Protein AF-0000000073081817 (afdb_homodimer)

Nearest PDB structures (foldseek):
  5o0y-assembly1_A  TM=9.572E-01  e=6.713E-48  Homo sapiens
  5y80-assembly1_A  TM=7.362E-01  e=1.249E-16  Homo sapiens
  7zkx-assembly1_A  TM=7.449E-01  e=4.046E-15  Homo sapiens
  7nxk-assembly1_A  TM=7.388E-01  e=5.309E-15  Homo sapiens
  6o5z-assembly1_A  TM=7.984E-01  e=8.313E-13  Homo sapiens

Structure (mmCIF, N/CA/C/O backbone):
data_AF-0000000073081817-model_v1
#
loop_
_entity.id
_entity.type
_entity.pdbx_description
1 polymer 'non-specific serine/threonine protein kinase'
#
loop_
_atom_site.group_PDB
_atom_site.id
_atom_site.type_symbol
_atom_site.label_atom_id
_atom_site.label_alt_id
_atom_site.label_comp_id
_atom_site.label_asym_id
_atom_site.label_entity_id
_atom_site.label_seq_id
_atom_site.pdbx_PDB_ins_code
_atom_site.Cartn_x
_atom_site.Cartn_y
_atom_site.Cartn_z
_atom_site.occupancy
_atom_site.B_iso_or_equiv
_atom_site.auth_seq_id
_atom_site.auth_comp_id
_atom_site.auth_asym_id
_atom_site.auth_atom_id
_atom_site.pdbx_PDB_model_num
ATOM 1 N N . MET A 1 1 ? 10.836 -41.156 16.141 1 63.94 1 MET A N 1
ATOM 2 C CA . MET A 1 1 ? 11.031 -39.781 16.656 1 63.94 1 MET A CA 1
ATOM 3 C C . MET A 1 1 ? 10.742 -38.75 15.586 1 63.94 1 MET A C 1
ATOM 5 O O . MET A 1 1 ? 10 -37.812 15.82 1 63.94 1 MET A O 1
ATOM 9 N N . SER A 1 2 ? 11.164 -39.125 14.375 1 85.81 2 SER A N 1
ATOM 10 C CA . SER A 1 2 ? 10.984 -38.188 13.273 1 85.81 2 SER A CA 1
ATOM 11 C C . SER A 1 2 ? 9.523 -38.094 12.859 1 85.81 2 SER A C 1
ATOM 13 O O . SER A 1 2 ? 9 -37 12.641 1 85.81 2 SER A O 1
ATOM 15 N N . LYS A 1 3 ? 8.859 -39.25 13.102 1 92.31 3 LYS A N 1
ATOM 16 C CA . LYS A 1 3 ? 7.457 -39.281 12.711 1 92.31 3 LYS A CA 1
ATOM 17 C C . LYS A 1 3 ? 6.59 -38.469 13.68 1 92.31 3 LYS A C 1
ATOM 19 O O . LYS A 1 3 ? 5.75 -37.688 13.25 1 92.31 3 LYS A O 1
ATOM 24 N N . LYS A 1 4 ? 6.809 -38.656 14.93 1 93.75 4 LYS A N 1
ATOM 25 C CA . LYS A 1 4 ? 6.043 -37.969 15.961 1 93.75 4 LYS A CA 1
ATOM 26 C C . LYS A 1 4 ? 6.23 -36.438 15.844 1 93.75 4 LYS A C 1
ATOM 28 O O . LYS A 1 4 ? 5.277 -35.688 16 1 93.75 4 LYS A O 1
ATOM 33 N N . LEU A 1 5 ? 7.418 -36.094 15.578 1 95.31 5 LEU A N 1
ATOM 34 C CA . LEU A 1 5 ? 7.715 -34.688 15.438 1 95.31 5 LEU A CA 1
ATOM 35 C C . LEU A 1 5 ? 7.02 -34.094 14.211 1 95.31 5 LEU A C 1
ATOM 37 O O . LEU A 1 5 ? 6.555 -32.969 14.242 1 95.31 5 LEU A O 1
ATOM 41 N N . LEU A 1 6 ? 7.008 -34.812 13.156 1 96 6 LEU A N 1
ATOM 42 C CA . LEU A 1 6 ? 6.332 -34.406 11.938 1 96 6 LEU A CA 1
ATOM 43 C C . LEU A 1 6 ? 4.836 -34.219 12.172 1 96 6 LEU A C 1
ATOM 45 O O . LEU A 1 6 ? 4.234 -33.25 11.711 1 96 6 LEU A O 1
ATOM 49 N N . ILE A 1 7 ? 4.293 -35.094 12.914 1 96.06 7 ILE A N 1
ATOM 50 C CA . ILE A 1 7 ? 2.869 -35.031 13.219 1 96.06 7 ILE A CA 1
ATOM 51 C C . ILE A 1 7 ? 2.568 -33.844 14.109 1 96.06 7 ILE A C 1
ATOM 53 O O . ILE A 1 7 ? 1.581 -33.125 13.891 1 96.06 7 ILE A O 1
ATOM 57 N N . GLU A 1 8 ? 3.41 -33.625 15.039 1 95.69 8 GLU A N 1
ATOM 58 C CA . GLU A 1 8 ? 3.23 -32.469 15.922 1 95.69 8 GLU A CA 1
ATOM 59 C C . GLU A 1 8 ? 3.32 -31.172 15.148 1 95.69 8 GLU A C 1
ATOM 61 O O . GLU A 1 8 ? 2.504 -30.266 15.352 1 95.69 8 GLU A O 1
ATOM 66 N N . LYS A 1 9 ? 4.289 -31.094 14.383 1 95.5 9 LYS A N 1
ATOM 67 C CA . LYS A 1 9 ? 4.453 -29.891 13.57 1 95.5 9 LYS A CA 1
ATOM 68 C C . LYS A 1 9 ? 3.246 -29.672 12.664 1 95.5 9 LYS A C 1
ATOM 70 O O . LYS A 1 9 ? 2.748 -28.562 12.539 1 95.5 9 LYS A O 1
ATOM 75 N N . SER A 1 10 ? 2.836 -30.719 12.031 1 95.38 10 SER A N 1
ATOM 76 C CA . SER A 1 10 ? 1.671 -30.641 11.156 1 95.38 10 SER A CA 1
ATOM 77 C C . SER A 1 10 ? 0.428 -30.203 11.922 1 95.38 10 SER A C 1
ATOM 79 O O . SER A 1 10 ? -0.342 -29.375 11.445 1 95.38 10 SER A O 1
ATOM 81 N N . THR A 1 11 ? 0.274 -30.734 13.094 1 95.31 11 THR A N 1
ATOM 82 C CA . THR A 1 11 ? -0.874 -30.391 13.922 1 95.31 11 THR A CA 1
ATOM 83 C C . THR A 1 11 ? -0.838 -28.922 14.32 1 95.31 11 THR A C 1
ATOM 85 O O . THR A 1 11 ? -1.87 -28.25 14.312 1 95.31 11 THR A O 1
ATOM 88 N N . GLN A 1 12 ? 0.3 -28.531 14.648 1 95.38 12 GLN A N 1
ATOM 89 C CA . GLN A 1 12 ? 0.464 -27.125 14.992 1 95.38 12 GLN A CA 1
ATOM 90 C C . GLN A 1 12 ? 0.161 -26.219 13.805 1 95.38 12 GLN A C 1
ATOM 92 O O . GLN A 1 12 ? -0.481 -25.172 13.953 1 95.38 12 GLN A O 1
ATOM 97 N N . GLU A 1 13 ? 0.614 -26.578 12.68 1 94.19 13 GLU A N 1
ATOM 98 C CA . GLU A 1 13 ? 0.362 -25.812 11.461 1 94.19 13 GLU A CA 1
ATOM 99 C C . GLU A 1 13 ? -1.127 -25.781 11.125 1 94.19 13 GLU A C 1
ATOM 101 O O . GLU A 1 13 ? -1.658 -24.734 10.734 1 94.19 13 GLU A O 1
ATOM 106 N N . LYS A 1 14 ? -1.74 -26.875 11.312 1 94.25 14 LYS A N 1
ATOM 107 C CA . LYS A 1 14 ? -3.178 -26.953 11.078 1 94.25 14 LYS A CA 1
ATOM 108 C C . LYS A 1 14 ? -3.945 -26.047 12.039 1 94.25 14 LYS A C 1
ATOM 110 O O . LYS A 1 14 ? -4.879 -25.359 11.633 1 94.25 14 LYS A O 1
ATOM 115 N N . GLN A 1 15 ? -3.512 -26.094 13.273 1 94 15 GLN A N 1
ATOM 116 C CA . GLN A 1 15 ? -4.16 -25.266 14.281 1 94 15 GLN A CA 1
ATOM 117 C C . GLN A 1 15 ? -3.961 -23.781 13.977 1 94 15 GLN A C 1
ATOM 119 O O . GLN A 1 15 ? -4.891 -22.984 14.109 1 94 15 GLN A O 1
ATOM 124 N N . ALA A 1 16 ? -2.781 -23.453 13.625 1 94 16 ALA A N 1
ATOM 125 C CA . ALA A 1 16 ? -2.48 -22.062 13.281 1 94 16 ALA A CA 1
ATOM 126 C C . ALA A 1 16 ? -3.324 -21.594 12.102 1 94 16 ALA A C 1
ATOM 128 O O . ALA A 1 16 ? -3.83 -20.469 12.102 1 94 16 ALA A O 1
ATOM 129 N N . CYS A 1 17 ? -3.455 -22.391 11.141 1 93.25 17 CYS A N 1
ATOM 130 C CA . CYS A 1 17 ? -4.254 -22.062 9.969 1 93.25 17 CYS A CA 1
ATOM 131 C C . CYS A 1 17 ? -5.715 -21.859 10.344 1 93.25 17 CYS A C 1
ATOM 133 O O . CYS A 1 17 ? -6.367 -20.938 9.828 1 93.25 17 CYS A O 1
ATOM 135 N N . ARG A 1 18 ? -6.211 -22.656 11.203 1 93.81 18 ARG A N 1
ATOM 136 C CA . ARG A 1 18 ? -7.594 -22.547 11.648 1 93.81 18 ARG A CA 1
ATOM 137 C C . ARG A 1 18 ? -7.812 -21.266 12.453 1 93.81 18 ARG A C 1
ATOM 139 O O . ARG A 1 18 ? -8.836 -20.594 12.305 1 93.81 18 ARG A O 1
ATOM 146 N N . GLU A 1 19 ? -6.891 -21 13.258 1 93.94 19 GLU A N 1
ATOM 147 C CA . GLU A 1 19 ? -6.977 -19.766 14.039 1 93.94 19 GLU A CA 1
ATOM 148 C C . GLU A 1 19 ? -6.98 -18.531 13.141 1 93.94 19 GLU A C 1
ATOM 150 O O . GLU A 1 19 ? -7.781 -17.625 13.328 1 93.94 19 GLU A O 1
ATOM 155 N N . LYS A 1 20 ? -6.113 -18.547 12.25 1 94.75 20 LYS A N 1
ATOM 156 C CA . LYS A 1 20 ? -6.059 -17.438 11.305 1 94.75 20 LYS A CA 1
ATOM 157 C C . LYS A 1 20 ? -7.355 -17.344 10.5 1 94.75 20 LYS A C 1
ATOM 159 O O . LYS A 1 20 ? -7.859 -16.234 10.266 1 94.75 20 LYS A O 1
ATOM 164 N N . SER A 1 21 ? -7.836 -18.438 10.125 1 93.69 21 SER A N 1
ATOM 165 C CA . SER A 1 21 ? -9.086 -18.469 9.359 1 93.69 21 SER A CA 1
ATOM 166 C C . SER A 1 21 ? -10.242 -17.922 10.18 1 93.69 21 SER A C 1
ATOM 168 O O . SER A 1 21 ? -11.109 -17.219 9.648 1 93.69 21 SER A O 1
ATOM 170 N N . MET A 1 22 ? -10.234 -18.203 11.414 1 93.5 22 MET A N 1
ATOM 171 C CA . MET A 1 22 ? -11.281 -17.688 12.297 1 93.5 22 MET A CA 1
ATOM 172 C C . MET A 1 22 ? -11.203 -16.172 12.422 1 93.5 22 MET A C 1
ATOM 174 O O . MET A 1 22 ? -12.227 -15.492 12.43 1 93.5 22 MET A O 1
ATOM 178 N N . GLN A 1 23 ? -10.047 -15.734 12.555 1 94.06 23 GLN A N 1
ATOM 179 C CA . GLN A 1 23 ? -9.844 -14.289 12.602 1 94.06 23 GLN A CA 1
ATOM 180 C C . GLN A 1 23 ? -10.281 -13.633 11.297 1 94.06 23 GLN A C 1
ATOM 182 O O . GLN A 1 23 ? -10.898 -12.562 11.312 1 94.06 23 GLN A O 1
ATOM 187 N N . ASP A 1 24 ? -10.031 -14.281 10.25 1 95.75 24 ASP A N 1
ATOM 188 C CA . ASP A 1 24 ? -10.344 -13.734 8.938 1 95.75 24 ASP A CA 1
ATOM 189 C C . ASP A 1 24 ? -11.844 -13.766 8.672 1 95.75 24 ASP A C 1
ATOM 191 O O . ASP A 1 24 ? -12.352 -13.016 7.836 1 95.75 24 ASP A O 1
ATOM 195 N N . ARG A 1 25 ? -12.539 -14.617 9.367 1 94.25 25 ARG A N 1
ATOM 196 C CA . ARG A 1 25 ? -13.992 -14.633 9.25 1 94.25 25 ARG A CA 1
ATOM 197 C C . ARG A 1 25 ? -14.594 -13.297 9.664 1 94.25 25 ARG A C 1
ATOM 199 O O . ARG A 1 25 ? -15.516 -12.797 9.023 1 94.25 25 ARG A O 1
ATOM 206 N N . LEU A 1 26 ? -14.008 -12.773 10.695 1 95.06 26 LEU A N 1
ATOM 207 C CA . LEU A 1 26 ? -14.484 -11.484 11.18 1 95.06 26 LEU A CA 1
ATOM 208 C C . LEU A 1 26 ? -14.016 -10.352 10.273 1 95.06 26 LEU A C 1
ATOM 210 O O . LEU A 1 26 ? -14.773 -9.422 9.984 1 95.06 26 LEU A O 1
ATOM 214 N N . ARG A 1 27 ? -12.844 -10.445 9.836 1 96.06 27 ARG A N 1
ATOM 215 C CA . ARG A 1 27 ? -12.219 -9.375 9.062 1 96.06 27 ARG A CA 1
ATOM 216 C C . ARG A 1 27 ? -12.719 -9.375 7.621 1 96.06 27 ARG A C 1
ATOM 218 O O . ARG A 1 27 ? -13.086 -8.328 7.09 1 96.06 27 ARG A O 1
ATOM 225 N N . LEU A 1 28 ? -12.797 -10.531 6.992 1 97.06 28 LEU A N 1
ATOM 226 C CA . LEU A 1 28 ? -13.078 -10.625 5.562 1 97.06 28 LEU A CA 1
ATOM 227 C C . LEU A 1 28 ? -14.5 -11.102 5.32 1 97.06 28 LEU A C 1
ATOM 229 O O . LEU A 1 28 ? -15.203 -10.57 4.457 1 97.06 28 LEU A O 1
ATOM 233 N N . GLY A 1 29 ? -14.961 -12.07 6.039 1 95.81 29 GLY A N 1
ATOM 234 C CA . GLY A 1 29 ? -16.328 -12.555 5.891 1 95.81 29 GLY A CA 1
ATOM 235 C C . GLY A 1 29 ? -16.438 -14.062 6.023 1 95.81 29 GLY A C 1
ATOM 236 O O . GLY A 1 29 ? -15.43 -14.75 6.262 1 95.81 29 GLY A O 1
ATOM 237 N N . HIS A 1 30 ? -17.656 -14.562 6.004 1 93.5 30 HIS A N 1
ATOM 238 C CA . HIS A 1 30 ? -17.938 -15.984 6.156 1 93.5 30 HIS A CA 1
ATOM 239 C C . HIS A 1 30 ? -19.281 -16.359 5.531 1 93.5 30 HIS A C 1
ATOM 241 O O . HIS A 1 30 ? -20.062 -15.477 5.18 1 93.5 30 HIS A O 1
ATOM 247 N N . PHE A 1 31 ? -19.438 -17.656 5.301 1 91.5 31 PHE A N 1
ATOM 248 C CA . PHE A 1 31 ? -20.703 -18.172 4.766 1 91.5 31 PHE A CA 1
ATOM 249 C C . PHE A 1 31 ? -21.703 -18.391 5.883 1 91.5 31 PHE A C 1
ATOM 251 O O . PHE A 1 31 ? -21.359 -18.844 6.969 1 91.5 31 PHE A O 1
ATOM 258 N N . THR A 1 32 ? -22.891 -17.969 5.625 1 89.31 32 THR A N 1
ATOM 259 C CA . THR A 1 32 ? -24 -18.234 6.543 1 89.31 32 THR A CA 1
ATOM 260 C C . THR A 1 32 ? -25.109 -19.016 5.844 1 89.31 32 THR A C 1
ATOM 262 O O . THR A 1 32 ? -25.344 -18.828 4.645 1 89.31 32 THR A O 1
ATOM 265 N N . THR A 1 33 ? -25.641 -19.906 6.527 1 88.62 33 THR A N 1
ATOM 266 C CA . THR A 1 33 ? -26.75 -20.688 5.984 1 88.62 33 THR A CA 1
ATOM 267 C C . THR A 1 33 ? -28.062 -19.953 6.148 1 88.62 33 THR A C 1
ATOM 269 O O . THR A 1 33 ? -28.422 -19.531 7.254 1 88.62 33 THR A O 1
ATOM 272 N N . VAL A 1 34 ? -28.719 -19.719 5.02 1 87.25 34 VAL A N 1
ATOM 273 C CA . VAL A 1 34 ? -30 -19.016 5.039 1 87.25 34 VAL A CA 1
ATOM 274 C C . VAL A 1 34 ? -31.094 -19.938 4.508 1 87.25 34 VAL A C 1
ATOM 276 O O . VAL A 1 34 ? -30.891 -20.672 3.533 1 87.25 34 VAL A O 1
ATOM 279 N N . ARG A 1 35 ? -32.156 -19.922 5.25 1 86.38 35 ARG A N 1
ATOM 280 C CA . ARG A 1 35 ? -33.281 -20.766 4.859 1 86.38 35 ARG A CA 1
ATOM 281 C C . ARG A 1 35 ? -34.125 -20.094 3.775 1 86.38 35 ARG A C 1
ATOM 283 O O . ARG A 1 35 ? -34.531 -18.938 3.922 1 86.38 35 ARG A O 1
ATOM 290 N N . HIS A 1 36 ? -34.094 -20.688 2.648 1 83.94 36 HIS A N 1
ATOM 291 C CA . HIS A 1 36 ? -34.969 -20.266 1.578 1 83.94 36 HIS A CA 1
ATOM 292 C C . HIS A 1 36 ? -36.062 -21.297 1.312 1 83.94 36 HIS A C 1
ATOM 294 O O . HIS A 1 36 ? -35.844 -22.25 0.564 1 83.94 36 HIS A O 1
ATOM 300 N N . GLY A 1 37 ? -37.219 -21.031 1.801 1 80.56 37 GLY A N 1
ATOM 301 C CA . GLY A 1 37 ? -38.25 -22.031 1.704 1 80.56 37 GLY A CA 1
ATOM 302 C C . GLY A 1 37 ? -37.906 -23.328 2.402 1 80.56 37 GLY A C 1
ATOM 303 O O . GLY A 1 37 ? -37.625 -23.344 3.605 1 80.56 37 GLY A O 1
ATOM 304 N N . ALA A 1 38 ? -37.875 -24.391 1.64 1 81.69 38 ALA A N 1
ATOM 305 C CA . ALA A 1 38 ? -37.562 -25.719 2.184 1 81.69 38 ALA A CA 1
ATOM 306 C C . ALA A 1 38 ? -36.094 -26.062 2.031 1 81.69 38 ALA A C 1
ATOM 308 O O . ALA A 1 38 ? -35.656 -27.125 2.482 1 81.69 38 ALA A O 1
ATOM 309 N N . SER A 1 39 ? -35.25 -25.062 1.371 1 85.94 39 SER A N 1
ATOM 310 C CA . SER A 1 39 ? -33.844 -25.391 1.13 1 85.94 39 SER A CA 1
ATOM 311 C C . SER A 1 39 ? -32.906 -24.406 1.827 1 85.94 39 SER A C 1
ATOM 313 O O . SER A 1 39 ? -33.312 -23.297 2.174 1 85.94 39 SER A O 1
ATOM 315 N N . PHE A 1 40 ? -31.828 -24.969 2.277 1 87.44 40 PHE A N 1
ATOM 316 C CA . PHE A 1 40 ? -30.797 -24.125 2.881 1 87.44 40 PHE A CA 1
ATOM 317 C C . PHE A 1 40 ? -29.734 -23.766 1.857 1 87.44 40 PHE A C 1
ATOM 319 O O . PHE A 1 40 ? -29.297 -24.609 1.083 1 87.44 40 PHE A O 1
ATOM 326 N N . THR A 1 41 ? -29.625 -22.469 1.695 1 87.38 41 THR A N 1
ATOM 327 C CA . THR A 1 41 ? -28.562 -22.016 0.796 1 87.38 41 THR A CA 1
ATOM 328 C C . THR A 1 41 ? -27.484 -21.266 1.565 1 87.38 41 THR A C 1
ATOM 330 O O . THR A 1 41 ? -27.766 -20.656 2.602 1 87.38 41 THR A O 1
ATOM 333 N N . GLU A 1 42 ? -26.234 -21.469 1.148 1 88 42 GLU A N 1
ATOM 334 C CA . GLU A 1 42 ? -25.125 -20.719 1.756 1 88 42 GLU A CA 1
ATOM 335 C C . GLU A 1 42 ? -24.984 -19.344 1.13 1 88 42 GLU A C 1
ATOM 337 O O . GLU A 1 42 ? -25.062 -19.188 -0.092 1 88 42 GLU A O 1
ATOM 342 N N . GLN A 1 43 ? -25.031 -18.438 2.043 1 90.5 43 GLN A N 1
ATOM 343 C CA . GLN A 1 43 ? -24.859 -17.062 1.584 1 90.5 43 GLN A CA 1
ATOM 344 C C . GLN A 1 43 ? -23.625 -16.406 2.221 1 90.5 43 GLN A C 1
ATOM 346 O O . GLN A 1 43 ? -23.359 -16.609 3.406 1 90.5 43 GLN A O 1
ATOM 351 N N . TRP A 1 44 ? -22.875 -15.695 1.426 1 93.06 44 TRP A N 1
ATOM 352 C CA . TRP A 1 44 ? -21.672 -15.031 1.923 1 93.06 44 TRP A CA 1
ATOM 353 C C . TRP A 1 44 ? -22.031 -13.719 2.617 1 93.06 44 TRP A C 1
ATOM 355 O O . TRP A 1 44 ? -22.828 -12.93 2.105 1 93.06 44 TRP A O 1
ATOM 365 N N . THR A 1 45 ? -21.422 -13.508 3.779 1 93.81 45 THR A N 1
ATOM 366 C CA . THR A 1 45 ? -21.531 -12.234 4.496 1 93.81 45 THR A CA 1
ATOM 367 C C . THR A 1 45 ? -20.156 -11.586 4.648 1 93.81 45 THR A C 1
ATOM 369 O O . THR A 1 45 ? -19.234 -12.195 5.172 1 93.81 45 THR A O 1
ATOM 372 N N . ASP A 1 46 ? -20.078 -10.328 4.293 1 94.69 46 ASP A N 1
ATOM 373 C CA . ASP A 1 46 ? -18.797 -9.617 4.328 1 94.69 46 ASP A CA 1
ATOM 374 C C . ASP A 1 46 ? -18.406 -9.273 5.762 1 94.69 46 ASP A C 1
ATOM 376 O O . ASP A 1 46 ? -19.266 -9.039 6.613 1 94.69 46 ASP A O 1
ATOM 380 N N . GLY A 1 47 ? -17.078 -9.211 6.066 1 95.38 47 GLY A N 1
ATOM 381 C CA . GLY A 1 47 ? -16.531 -8.812 7.359 1 95.38 47 GLY A CA 1
ATOM 382 C C . GLY A 1 47 ? -16.375 -7.316 7.5 1 95.38 47 GLY A C 1
ATOM 383 O O . GLY A 1 47 ? -16.812 -6.551 6.641 1 95.38 47 GLY A O 1
ATOM 384 N N . PHE A 1 48 ? -15.719 -6.93 8.664 1 96.06 48 PHE A N 1
ATOM 385 C CA . PHE A 1 48 ? -15.664 -5.508 8.992 1 96.06 48 PHE A CA 1
ATOM 386 C C . PHE A 1 48 ? -14.742 -4.766 8.031 1 96.06 48 PHE A C 1
ATOM 388 O O . PHE A 1 48 ? -14.875 -3.551 7.852 1 96.06 48 PHE A O 1
ATOM 395 N N . ALA A 1 49 ? -13.742 -5.434 7.445 1 96.5 49 ALA A N 1
ATOM 396 C CA . ALA A 1 49 ? -12.836 -4.75 6.527 1 96.5 49 ALA A CA 1
ATOM 397 C C . ALA A 1 49 ? -13.586 -4.188 5.324 1 96.5 49 ALA A C 1
ATOM 399 O O . ALA A 1 49 ? -13.32 -3.068 4.883 1 96.5 49 ALA A O 1
ATOM 400 N N . PHE A 1 50 ? -14.547 -4.941 4.82 1 96.31 50 PHE A N 1
ATOM 401 C CA . PHE A 1 50 ? -15.367 -4.484 3.703 1 96.31 50 PHE A CA 1
ATOM 402 C C . PHE A 1 50 ? -16.344 -3.408 4.152 1 96.31 50 PHE A C 1
ATOM 404 O O . PHE A 1 50 ? -16.562 -2.42 3.447 1 96.31 50 PHE A O 1
ATOM 411 N N . GLN A 1 51 ? -16.875 -3.559 5.305 1 95.12 51 GLN A N 1
ATOM 412 C CA . GLN A 1 51 ? -17.812 -2.584 5.852 1 95.12 51 GLN A CA 1
ATOM 413 C C . GLN A 1 51 ? -17.141 -1.23 6.059 1 95.12 51 GLN A C 1
ATOM 415 O O . GLN A 1 51 ? -17.719 -0.187 5.766 1 95.12 51 GLN A O 1
ATOM 420 N N . ASN A 1 52 ? -15.977 -1.326 6.559 1 95.88 52 ASN A N 1
ATOM 421 C CA . ASN A 1 52 ? -15.227 -0.096 6.785 1 95.88 52 ASN A CA 1
ATOM 422 C C . ASN A 1 52 ? -14.953 0.642 5.48 1 95.88 52 ASN A C 1
ATOM 424 O O . ASN A 1 52 ? -15.008 1.872 5.434 1 95.88 52 ASN A O 1
ATOM 428 N N . LEU A 1 53 ? -14.609 -0.084 4.453 1 95.5 53 LEU A N 1
ATOM 429 C CA . LEU A 1 53 ? -14.344 0.535 3.16 1 95.5 53 LEU A CA 1
ATOM 430 C C . LEU A 1 53 ? -15.602 1.169 2.586 1 95.5 53 LEU A C 1
ATOM 432 O O . LEU A 1 53 ? -15.547 2.24 1.978 1 95.5 53 LEU A O 1
ATOM 436 N N . VAL A 1 54 ? -16.75 0.539 2.838 1 94.38 54 VAL A N 1
ATOM 437 C CA . VAL A 1 54 ? -18.016 1.081 2.383 1 94.38 54 VAL A CA 1
ATOM 438 C C . VAL A 1 54 ? -18.328 2.373 3.137 1 94.38 54 VAL A C 1
ATOM 440 O O . VAL A 1 54 ? -18.766 3.357 2.539 1 94.38 54 VAL A O 1
ATOM 443 N N . LYS A 1 55 ? -18.078 2.346 4.359 1 96.06 55 LYS A N 1
ATOM 444 C CA . LYS A 1 55 ? -18.281 3.541 5.172 1 96.06 55 LYS A CA 1
ATOM 445 C C . LYS A 1 55 ? -17.391 4.684 4.723 1 96.06 55 LYS A C 1
ATOM 447 O O . LYS A 1 55 ? -17.812 5.836 4.664 1 96.06 55 LYS A O 1
ATOM 452 N N . GLN A 1 56 ? -16.172 4.387 4.457 1 96.06 56 GLN A N 1
ATOM 453 C CA . GLN A 1 56 ? -15.227 5.395 3.973 1 96.06 56 GLN A CA 1
ATOM 454 C C . GLN A 1 56 ? -15.695 5.984 2.643 1 96.06 56 GLN A C 1
ATOM 456 O O . GLN A 1 56 ? -15.594 7.191 2.424 1 96.06 56 GLN A O 1
ATOM 461 N N . GLN A 1 57 ? -16.172 5.121 1.789 1 95.38 57 GLN A N 1
ATOM 462 C CA . GLN A 1 57 ? -16.688 5.566 0.498 1 95.38 57 GLN A CA 1
ATOM 463 C C . GLN A 1 57 ? -17.891 6.488 0.673 1 95.38 57 GLN A C 1
ATOM 465 O O . GLN A 1 57 ? -18.031 7.488 -0.035 1 95.38 57 GLN A O 1
ATOM 470 N N . GLU A 1 58 ? -18.75 6.168 1.61 1 95.94 58 GLU A N 1
ATOM 471 C CA . GLU A 1 58 ? -19.906 7.004 1.91 1 95.94 58 GLU A CA 1
ATOM 472 C C . GLU A 1 58 ? -19.484 8.359 2.467 1 95.94 58 GLU A C 1
ATOM 474 O O . GLU A 1 58 ? -20.062 9.391 2.117 1 95.94 58 GLU A O 1
ATOM 479 N N . TRP A 1 59 ? -18.531 8.305 3.289 1 95.81 59 TRP A N 1
ATOM 480 C CA . TRP A 1 59 ? -18 9.531 3.855 1 95.81 59 TRP A CA 1
ATOM 481 C C . TRP A 1 59 ? -17.422 10.43 2.762 1 95.81 59 TRP A C 1
ATOM 483 O O . TRP A 1 59 ? -17.672 11.641 2.754 1 95.81 59 TRP A O 1
ATOM 493 N N . ILE A 1 60 ? -16.672 9.883 1.871 1 95.62 60 ILE A N 1
ATOM 494 C CA . ILE A 1 60 ? -16.078 10.633 0.77 1 95.62 60 ILE A CA 1
ATOM 495 C C . ILE A 1 60 ? -17.172 11.234 -0.103 1 95.62 60 ILE A C 1
ATOM 497 O O . ILE A 1 60 ? -17.094 12.391 -0.509 1 95.62 60 ILE A O 1
ATOM 501 N N . ASN A 1 61 ? -18.234 10.484 -0.352 1 95.56 61 ASN A N 1
ATOM 502 C CA . ASN A 1 61 ? -19.359 10.969 -1.147 1 95.56 61 ASN A CA 1
ATOM 503 C C . ASN A 1 61 ? -20.078 12.125 -0.464 1 95.56 61 ASN A C 1
ATOM 505 O O . ASN A 1 61 ? -20.469 13.094 -1.12 1 95.56 61 ASN A O 1
ATOM 509 N N . GLN A 1 62 ? -20.203 12.008 0.784 1 96.69 62 GLN A N 1
ATOM 510 C CA . GLN A 1 62 ? -20.828 13.086 1.545 1 96.69 62 GLN A CA 1
ATOM 511 C C . GLN A 1 62 ? -19.969 14.352 1.5 1 96.69 62 GLN A C 1
ATOM 513 O O . GLN A 1 62 ? -20.5 15.453 1.343 1 96.69 62 GLN A O 1
ATOM 518 N N . GLN A 1 63 ? -18.703 14.227 1.668 1 94.75 63 GLN A N 1
ATOM 519 C CA . GLN A 1 63 ? -17.797 15.375 1.591 1 94.75 63 GLN A CA 1
ATOM 520 C C . GLN A 1 63 ? -17.859 16.031 0.215 1 94.75 63 GLN A C 1
ATOM 522 O O . GLN A 1 63 ? -17.859 17.266 0.108 1 94.75 63 GLN A O 1
ATOM 527 N N . ARG A 1 64 ? -17.891 15.203 -0.794 1 95.62 64 ARG A N 1
ATOM 528 C CA . ARG A 1 64 ? -17.984 15.703 -2.16 1 95.62 64 ARG A CA 1
ATOM 529 C C . ARG A 1 64 ? -19.266 16.531 -2.354 1 95.62 64 ARG A C 1
ATOM 531 O O . ARG A 1 64 ? -19.219 17.609 -2.926 1 95.62 64 ARG A O 1
ATOM 538 N N . GLU A 1 65 ? -20.344 16.047 -1.832 1 96.19 65 GLU A N 1
ATOM 539 C CA . GLU A 1 65 ? -21.625 16.75 -1.932 1 96.19 65 GLU A CA 1
ATOM 540 C C . GLU A 1 65 ? -21.594 18.062 -1.167 1 96.19 65 GLU A C 1
ATOM 542 O O . GLU A 1 65 ? -22.094 19.078 -1.644 1 96.19 65 GLU A O 1
ATOM 547 N N . ASP A 1 66 ? -21 18.031 -0.048 1 95.75 66 ASP A N 1
ATOM 548 C CA . ASP A 1 66 ? -20.891 19.234 0.763 1 95.75 66 ASP A CA 1
ATOM 549 C C . ASP A 1 66 ? -20.047 20.312 0.054 1 95.75 66 ASP A C 1
ATOM 551 O O . ASP A 1 66 ? -20.406 21.484 0.059 1 95.75 66 ASP A O 1
ATOM 555 N N . ILE A 1 67 ? -18.938 19.922 -0.503 1 95.25 67 ILE A N 1
ATOM 556 C CA . ILE A 1 67 ? -18.062 20.859 -1.2 1 95.25 67 ILE A CA 1
ATOM 557 C C . ILE A 1 67 ? -18.781 21.422 -2.424 1 95.25 67 ILE A C 1
ATOM 559 O O . ILE A 1 67 ? -18.672 22.609 -2.725 1 95.25 67 ILE A O 1
ATOM 563 N N . GLU A 1 68 ? -19.562 20.594 -3.113 1 94.94 68 GLU A N 1
ATOM 564 C CA . GLU A 1 68 ? -20.312 21.062 -4.277 1 94.94 68 GLU A CA 1
ATOM 565 C C . GLU A 1 68 ? -21.391 22.062 -3.883 1 94.94 68 GLU A C 1
ATOM 567 O O . GLU A 1 68 ? -21.625 23.047 -4.598 1 94.94 68 GLU A O 1
ATOM 572 N N . LYS A 1 69 ? -21.984 21.797 -2.781 1 95.81 69 LYS A N 1
ATOM 573 C CA . LYS A 1 69 ? -22.953 22.766 -2.258 1 95.81 69 LYS A CA 1
ATOM 574 C C . LYS A 1 69 ? -22.281 24.094 -1.934 1 95.81 69 LYS A C 1
ATOM 576 O O . LYS A 1 69 ? -22.828 25.156 -2.258 1 95.81 69 LYS A O 1
ATOM 581 N N . GLN A 1 70 ? -21.172 24.031 -1.313 1 95 70 GLN A N 1
ATOM 582 C CA . GLN A 1 70 ? -20.422 25.234 -0.963 1 95 70 GLN A CA 1
ATOM 583 C C . GLN A 1 70 ? -19.969 25.984 -2.211 1 95 70 GLN A C 1
ATOM 585 O O . GLN A 1 70 ? -19.953 27.219 -2.236 1 95 70 GLN A O 1
ATOM 590 N N . ARG A 1 71 ? -19.547 25.266 -3.199 1 94 71 ARG A N 1
ATOM 591 C CA . ARG A 1 71 ? -19.125 25.875 -4.461 1 94 71 ARG A CA 1
ATOM 592 C C . ARG A 1 71 ? -20.281 26.609 -5.121 1 94 71 ARG A C 1
ATOM 594 O O . ARG A 1 71 ? -20.094 27.703 -5.68 1 94 71 ARG A O 1
ATOM 601 N N . LYS A 1 72 ? -21.453 26.016 -5.047 1 93.94 72 LYS A N 1
ATOM 602 C CA . LYS A 1 72 ? -22.641 26.672 -5.598 1 93.94 72 LYS A CA 1
ATOM 603 C C . LYS A 1 72 ? -22.953 27.969 -4.852 1 93.94 72 LYS A C 1
ATOM 605 O O . LYS A 1 72 ? -23.312 28.969 -5.461 1 93.94 72 LYS A O 1
ATOM 610 N N . LEU A 1 73 ? -22.781 27.891 -3.602 1 93.31 73 LEU A N 1
ATOM 611 C CA . LEU A 1 73 ? -23 29.094 -2.791 1 93.31 73 LEU A CA 1
ATOM 612 C C . LEU A 1 73 ? -21.953 30.156 -3.113 1 93.31 73 LEU A C 1
ATOM 614 O O . LEU A 1 73 ? -22.266 31.344 -3.146 1 93.31 73 LEU A O 1
ATOM 618 N N . LEU A 1 74 ? -20.734 29.656 -3.295 1 92.94 74 LEU A N 1
ATOM 619 C CA . LEU A 1 74 ? -19.656 30.578 -3.648 1 92.94 74 LEU A CA 1
ATOM 620 C C . LEU A 1 74 ? -19.938 31.234 -4.992 1 92.94 74 LEU A C 1
ATOM 622 O O . LEU A 1 74 ? -19.641 32.438 -5.172 1 92.94 74 LEU A O 1
ATOM 626 N N . ALA A 1 75 ? -20.469 30.516 -5.941 1 90.94 75 ALA A N 1
ATOM 627 C CA . ALA A 1 75 ? -20.766 31.047 -7.27 1 90.94 75 ALA A CA 1
ATOM 628 C C . ALA A 1 75 ? -21.734 32.219 -7.191 1 90.94 75 ALA A C 1
ATOM 630 O O . ALA A 1 75 ? -21.688 33.125 -8.016 1 90.94 75 ALA A O 1
ATOM 631 N N . LYS A 1 76 ? -22.547 32.281 -6.133 1 90.12 76 LYS A N 1
ATOM 632 C CA . LYS A 1 76 ? -23.5 33.375 -5.941 1 90.12 76 LYS A CA 1
ATOM 633 C C . LYS A 1 76 ? -22.812 34.656 -5.438 1 90.12 76 LYS A C 1
ATOM 635 O O . LYS A 1 76 ? -23.359 35.75 -5.555 1 90.12 76 LYS A O 1
ATOM 640 N N . ARG A 1 77 ? -21.578 34.469 -4.949 1 89.62 77 ARG A N 1
ATOM 641 C CA . ARG A 1 77 ? -20.828 35.594 -4.395 1 89.62 77 ARG A CA 1
ATOM 642 C C . ARG A 1 77 ? -19.734 36.031 -5.352 1 89.62 77 ARG A C 1
ATOM 644 O O . ARG A 1 77 ? -18.812 36.75 -4.949 1 89.62 77 ARG A O 1
ATOM 651 N N . LYS A 1 78 ? -19.828 35.656 -6.602 1 85.88 78 LYS A N 1
ATOM 652 C CA . LYS A 1 78 ? -18.812 36 -7.594 1 85.88 78 LYS A CA 1
ATOM 653 C C . LYS A 1 78 ? -18.828 37.5 -7.859 1 85.88 78 LYS A C 1
ATOM 655 O O . LYS A 1 78 ? -19.875 38.125 -8.07 1 85.88 78 LYS A O 1
ATOM 660 N N . PRO A 1 79 ? -17.641 38.125 -7.727 1 82.94 79 PRO A N 1
ATOM 661 C CA . PRO A 1 79 ? -17.594 39.562 -8.008 1 82.94 79 PRO A CA 1
ATOM 662 C C . PRO A 1 79 ? -17.844 39.906 -9.477 1 82.94 79 PRO A C 1
ATOM 664 O O . PRO A 1 79 ? -17.578 39.062 -10.352 1 82.94 79 PRO A O 1
ATOM 667 N N . PRO A 1 80 ? -18.625 41.094 -9.742 1 74.44 80 PRO A N 1
ATOM 668 C CA . PRO A 1 80 ? -18.953 41.5 -11.117 1 74.44 80 PRO A CA 1
ATOM 669 C C . PRO A 1 80 ? -17.719 41.719 -11.977 1 74.44 80 PRO A C 1
ATOM 671 O O . PRO A 1 80 ? -16.672 42.125 -11.461 1 74.44 80 PRO A O 1
ATOM 674 N N . SER A 1 81 ? -17.594 41.125 -13.102 1 64.44 81 SER A N 1
ATOM 675 C CA . SER A 1 81 ? -16.516 41.344 -14.055 1 64.44 81 SER A CA 1
ATOM 676 C C . SER A 1 81 ? -16.438 42.812 -14.453 1 64.44 81 SER A C 1
ATOM 678 O O . SER A 1 81 ? -17.453 43.469 -14.688 1 64.44 81 SER A O 1
ATOM 680 N N . SER A 1 82 ? -15.562 43.625 -14.031 1 52.44 82 SER A N 1
ATOM 681 C CA . SER A 1 82 ? -15.398 45 -14.445 1 52.44 82 SER A CA 1
ATOM 682 C C . SER A 1 82 ? -15.664 45.188 -15.938 1 52.44 82 SER A C 1
ATOM 684 O O . SER A 1 82 ? -15.492 46.281 -16.484 1 52.44 82 SER A O 1
ATOM 686 N N . SER A 1 83 ? -15.875 44.281 -16.828 1 42.88 83 SER A N 1
ATOM 687 C CA . SER A 1 83 ? -15.898 44.812 -18.188 1 42.88 83 SER A CA 1
ATOM 688 C C . SER A 1 83 ? -17.125 45.688 -18.422 1 42.88 83 SER A C 1
ATOM 690 O O . SER A 1 83 ? -17.344 46.188 -19.531 1 42.88 83 SER A O 1
ATOM 692 N N . ASN A 1 84 ? -18.203 45.688 -17.766 1 38.28 84 ASN A N 1
ATOM 693 C CA . ASN A 1 84 ? -19.219 46.531 -18.406 1 38.28 84 ASN A CA 1
ATOM 694 C C . ASN A 1 84 ? -18.938 48.031 -18.172 1 38.28 84 ASN A C 1
ATOM 696 O O . ASN A 1 84 ? -19.25 48.562 -17.109 1 38.28 84 ASN A O 1
ATOM 700 N N . SER A 1 85 ? -17.844 48.562 -18.797 1 36.28 85 SER A N 1
ATOM 701 C CA . SER A 1 85 ? -17.766 50 -19.031 1 36.28 85 SER A CA 1
ATOM 702 C C . SER A 1 85 ? -19.047 50.5 -19.688 1 36.28 85 SER A C 1
ATOM 704 O O . SER A 1 85 ? -19.297 50.25 -20.859 1 36.28 85 SER A O 1
ATOM 706 N N . GLN A 1 86 ? -20.156 50.625 -19.156 1 33 86 GLN A N 1
ATOM 707 C CA . GLN A 1 86 ? -21.188 51.469 -19.734 1 33 86 GLN A CA 1
ATOM 708 C C . GLN A 1 86 ? -20.609 52.844 -20.078 1 33 86 GLN A C 1
ATOM 710 O O . GLN A 1 86 ? -19.75 53.375 -19.375 1 33 86 GLN A O 1
ATOM 715 N N . ALA A 1 87 ? -20.922 53.406 -21.328 1 35.06 87 ALA A N 1
ATOM 716 C CA . ALA A 1 87 ? -20.797 54.75 -21.859 1 35.06 87 ALA A CA 1
ATOM 717 C C . ALA A 1 87 ? -21.266 55.812 -20.844 1 35.06 87 ALA A C 1
ATOM 719 O O . ALA A 1 87 ? -22.266 55.594 -20.156 1 35.06 87 ALA A O 1
ATOM 720 N N . PRO A 1 88 ? -20.516 56.938 -20.656 1 33.12 88 PRO A N 1
ATOM 721 C CA . PRO A 1 88 ? -20.859 58.094 -19.844 1 33.12 88 PRO A CA 1
ATOM 722 C C . PRO A 1 88 ? -22.266 58.625 -20.125 1 33.12 88 PRO A C 1
ATOM 724 O O . PRO A 1 88 ? -22.531 59.094 -21.25 1 33.12 88 PRO A O 1
ATOM 727 N N . THR A 1 89 ? -23.375 57.875 -20.016 1 30.61 89 THR A N 1
ATOM 728 C CA . THR A 1 89 ? -24.578 58.656 -20.297 1 30.61 89 THR A CA 1
ATOM 729 C C . THR A 1 89 ? -24.594 59.938 -19.453 1 30.61 89 THR A C 1
ATOM 731 O O . THR A 1 89 ? -23.969 60 -18.406 1 30.61 89 THR A O 1
ATOM 734 N N . THR A 1 90 ? -25.281 61.094 -20.078 1 31.19 90 THR A N 1
ATOM 735 C CA . THR A 1 90 ? -25.547 62.5 -19.766 1 31.19 90 THR A CA 1
ATOM 736 C C . THR A 1 90 ? -25.953 62.656 -18.297 1 31.19 90 THR A C 1
ATOM 738 O O . THR A 1 90 ? -26.344 61.656 -17.641 1 31.19 90 THR A O 1
ATOM 741 N N . ASN A 1 91 ? -26.375 64 -17.922 1 29.52 91 ASN A N 1
ATOM 742 C CA . ASN A 1 91 ? -26.453 65 -16.875 1 29.52 91 ASN A CA 1
ATOM 743 C C . ASN A 1 91 ? -27.531 64.688 -15.852 1 29.52 91 ASN A C 1
ATOM 745 O O . ASN A 1 91 ? -27.875 65.5 -15.023 1 29.52 91 ASN A O 1
ATOM 749 N N . SER A 1 92 ? -28.547 63.812 -16.141 1 32.12 92 SER A N 1
ATOM 750 C CA . SER A 1 92 ? -29.641 64.188 -15.258 1 32.12 92 SER A CA 1
ATOM 751 C C . SER A 1 92 ? -29.297 63.906 -13.797 1 32.12 92 SER A C 1
ATOM 753 O O . SER A 1 92 ? -28.672 62.906 -13.492 1 32.12 92 SER A O 1
ATOM 755 N N . GLU A 1 93 ? -29.281 65 -12.969 1 28.8 93 GLU A N 1
ATOM 756 C CA . GLU A 1 93 ? -29.031 65.25 -11.547 1 28.8 93 GLU A CA 1
ATOM 757 C C . GLU A 1 93 ? -29.828 64.25 -10.703 1 28.8 93 GLU A C 1
ATOM 759 O O . GLU A 1 93 ? -31.047 64.312 -10.648 1 28.8 93 GLU A O 1
ATOM 764 N N . PRO A 1 94 ? -29.562 62.938 -10.875 1 30.34 94 PRO A N 1
ATOM 765 C CA . PRO A 1 94 ? -30.547 62.25 -10.031 1 30.34 94 PRO A CA 1
ATOM 766 C C . PRO A 1 94 ? -30.484 62.719 -8.57 1 30.34 94 PRO A C 1
ATOM 768 O O . PRO A 1 94 ? -29.422 63.125 -8.086 1 30.34 94 PRO A O 1
ATOM 771 N N . LYS A 1 95 ? -31.594 63.062 -8.047 1 32.12 95 LYS A N 1
ATOM 772 C CA . LYS A 1 95 ? -31.922 63.438 -6.672 1 32.12 95 LYS A CA 1
ATOM 773 C C . LYS A 1 95 ? -31.375 62.406 -5.688 1 32.12 95 LYS A C 1
ATOM 775 O O . LYS A 1 95 ? -31.594 61.188 -5.844 1 32.12 95 LYS A O 1
ATOM 780 N N . GLN A 1 96 ? -30.312 62.781 -4.98 1 22.27 96 GLN A N 1
ATOM 781 C CA . GLN A 1 96 ? -29.531 62.094 -3.955 1 22.27 96 GLN A CA 1
ATOM 782 C C . GLN A 1 96 ? -30.438 61.594 -2.828 1 22.27 96 GLN A C 1
ATOM 784 O O . GLN A 1 96 ? -30.844 62.375 -1.963 1 22.27 96 GLN A O 1
ATOM 789 N N . ARG A 1 97 ? -31.562 60.906 -3.057 1 28.3 97 ARG A N 1
ATOM 790 C CA . ARG A 1 97 ? -32.219 60.531 -1.808 1 28.3 97 ARG A CA 1
ATOM 791 C C . ARG A 1 97 ? -31.266 59.812 -0.87 1 28.3 97 ARG A C 1
ATOM 793 O O . ARG A 1 97 ? -30.562 58.875 -1.278 1 28.3 97 ARG A O 1
ATOM 800 N N . LYS A 1 98 ? -31.047 60.562 0.292 1 27.94 98 LYS A N 1
ATOM 801 C CA . LYS A 1 98 ? -30.297 60.219 1.502 1 27.94 98 LYS A CA 1
ATOM 802 C C . LYS A 1 98 ? -30.75 58.875 2.061 1 27.94 98 LYS A C 1
ATOM 804 O O . LYS A 1 98 ? -31.781 58.812 2.744 1 27.94 98 LYS A O 1
ATOM 809 N N . THR A 1 99 ? -31.047 57.906 1.309 1 28.83 99 THR A N 1
ATOM 810 C CA . THR A 1 99 ? -31.484 56.781 2.117 1 28.83 99 THR A CA 1
ATOM 811 C C . THR A 1 99 ? -30.469 56.469 3.215 1 28.83 99 THR A C 1
ATOM 813 O O . THR A 1 99 ? -29.266 56.406 2.955 1 28.83 99 THR A O 1
ATOM 816 N N . LYS A 1 100 ? -30.828 56.719 4.469 1 31.92 100 LYS A N 1
ATOM 817 C CA . LYS A 1 100 ? -30.25 56.406 5.773 1 31.92 100 LYS A CA 1
ATOM 818 C C . LYS A 1 100 ? -29.609 55.031 5.777 1 31.92 100 LYS A C 1
ATOM 820 O O . LYS A 1 100 ? -30.266 54.031 5.438 1 31.92 100 LYS A O 1
ATOM 825 N N . ALA A 1 101 ? -28.297 55.031 5.672 1 33.5 101 ALA A N 1
ATOM 826 C CA . ALA A 1 101 ? -27.422 53.875 5.945 1 33.5 101 ALA A CA 1
ATOM 827 C C . ALA A 1 101 ? -27.828 53.188 7.234 1 33.5 101 ALA A C 1
ATOM 829 O O . ALA A 1 101 ? -27.625 53.688 8.328 1 33.5 101 ALA A O 1
ATOM 830 N N . VAL A 1 102 ? -28.984 52.688 7.375 1 32.5 102 VAL A N 1
ATOM 831 C CA . VAL A 1 102 ? -29.188 51.906 8.578 1 32.5 102 VAL A CA 1
ATOM 832 C C . VAL A 1 102 ? -28.016 50.938 8.781 1 32.5 102 VAL A C 1
ATOM 834 O O . VAL A 1 102 ? -27.562 50.281 7.844 1 32.5 102 VAL A O 1
ATOM 837 N N . ASN A 1 103 ? -27.078 51.125 9.773 1 31.25 103 ASN A N 1
ATOM 838 C CA . ASN A 1 103 ? -25.828 50.594 10.305 1 31.25 103 ASN A CA 1
ATOM 839 C C . ASN A 1 103 ? -25.844 49.062 10.336 1 31.25 103 ASN A C 1
ATOM 841 O O . ASN A 1 103 ? -24.906 48.438 10.82 1 31.25 103 ASN A O 1
ATOM 845 N N . GLY A 1 104 ? -26.969 48.406 10.586 1 35.22 104 GLY A N 1
ATOM 846 C CA . GLY A 1 104 ? -27 47 10.953 1 35.22 104 GLY A CA 1
ATOM 847 C C . GLY A 1 104 ? -26.531 46.094 9.836 1 35.22 104 GLY A C 1
ATOM 848 O O . GLY A 1 104 ? -26.609 44.875 9.953 1 35.22 104 GLY A O 1
ATOM 849 N N . ALA A 1 105 ? -26.609 46.406 8.617 1 38.59 105 ALA A N 1
ATOM 850 C CA . ALA A 1 105 ? -26.531 45.562 7.426 1 38.59 105 ALA A CA 1
ATOM 851 C C . ALA A 1 105 ? -25.094 45.125 7.152 1 38.59 105 ALA A C 1
ATOM 853 O O . ALA A 1 105 ? -24.766 44.75 6.027 1 38.59 105 ALA A O 1
ATOM 854 N N . GLU A 1 106 ? -24.172 45.469 7.941 1 39.72 106 GLU A N 1
ATOM 855 C CA . GLU A 1 106 ? -22.766 45.156 7.648 1 39.72 106 GLU A CA 1
ATOM 856 C C . GLU A 1 106 ? -22.578 43.656 7.398 1 39.72 106 GLU A C 1
ATOM 858 O O . GLU A 1 106 ? -21.562 43.25 6.84 1 39.72 106 GLU A O 1
ATOM 863 N N . ASN A 1 107 ? -23.281 42.844 8.227 1 41.31 107 ASN A N 1
ATOM 864 C CA . ASN A 1 107 ? -23.062 41.406 8.055 1 41.31 107 ASN A CA 1
ATOM 865 C C . ASN A 1 107 ? -23.797 40.875 6.836 1 41.31 107 ASN A C 1
ATOM 867 O O . ASN A 1 107 ? -24.828 40.219 6.977 1 41.31 107 ASN A O 1
ATOM 871 N N . ASP A 1 108 ? -24.109 41.562 5.824 1 45.22 108 ASP A N 1
ATOM 872 C CA . ASP A 1 108 ? -24.766 40.938 4.684 1 45.22 108 ASP A CA 1
ATOM 873 C C . ASP A 1 108 ? -24.031 39.656 4.27 1 45.22 108 ASP A C 1
ATOM 875 O O . ASP A 1 108 ? -22.844 39.688 3.926 1 45.22 108 ASP A O 1
ATOM 879 N N . PRO A 1 109 ? -24.484 38.5 4.715 1 50.31 109 PRO A N 1
ATOM 880 C CA . PRO A 1 109 ? -23.891 37.219 4.363 1 50.31 109 PRO A CA 1
ATOM 881 C C . PRO A 1 109 ? -23.5 37.125 2.891 1 50.31 109 PRO A C 1
ATOM 883 O O . PRO A 1 109 ? -22.797 36.188 2.492 1 50.31 109 PRO A O 1
ATOM 886 N N . PHE A 1 110 ? -24.172 37.938 2.082 1 50.97 110 PHE A N 1
ATOM 887 C CA . PHE A 1 110 ? -23.906 37.906 0.65 1 50.97 110 PHE A CA 1
ATOM 888 C C . PHE A 1 110 ? -22.875 38.969 0.267 1 50.97 110 PHE A C 1
ATOM 890 O O . PHE A 1 110 ? -22.906 39.5 -0.845 1 50.97 110 PHE A O 1
ATOM 897 N N . LEU A 1 111 ? -22.234 39.562 1.224 1 61 111 LEU A N 1
ATOM 898 C CA . LEU A 1 111 ? -21.203 40.531 0.871 1 61 111 LEU A CA 1
ATOM 899 C C . LEU A 1 111 ? -20.25 39.969 -0.166 1 61 111 LEU A C 1
ATOM 901 O O . LEU A 1 111 ? -19.781 38.844 -0.032 1 61 111 LEU A O 1
ATOM 905 N N . LYS A 1 112 ? -20.188 40.688 -1.325 1 71.38 112 LYS A N 1
ATOM 906 C CA . LYS A 1 112 ? -19.391 40.312 -2.492 1 71.38 112 LYS A CA 1
ATOM 907 C C . LYS A 1 112 ? -17.906 40.188 -2.139 1 71.38 112 LYS A C 1
ATOM 909 O O . LYS A 1 112 ? -17.375 41.062 -1.426 1 71.38 112 LYS A O 1
ATOM 914 N N . LEU A 1 113 ? -17.359 39 -2.32 1 83.44 113 LEU A N 1
ATOM 915 C CA . LEU A 1 113 ? -15.93 38.719 -2.127 1 83.44 113 LEU A CA 1
ATOM 916 C C . LEU A 1 113 ? -15.094 39.469 -3.166 1 83.44 113 LEU A C 1
ATOM 918 O O . LEU A 1 113 ? -15.602 39.844 -4.234 1 83.44 113 LEU A O 1
ATOM 922 N N . THR A 1 114 ? -13.977 39.906 -2.814 1 86.62 114 THR A N 1
ATOM 923 C CA . THR A 1 114 ? -13.031 40.406 -3.809 1 86.62 114 THR A CA 1
ATOM 924 C C . THR A 1 114 ? -12.641 39.312 -4.777 1 86.62 114 THR A C 1
ATOM 926 O O . THR A 1 114 ? -12.852 38.125 -4.492 1 86.62 114 THR A O 1
ATOM 929 N N . LEU A 1 115 ? -12.219 39.625 -5.922 1 86.25 115 LEU A N 1
ATOM 930 C CA . LEU A 1 115 ? -11.789 38.656 -6.918 1 86.25 115 LEU A CA 1
ATOM 931 C C . LEU A 1 115 ? -10.75 37.688 -6.336 1 86.25 115 LEU A C 1
ATOM 933 O O . LEU A 1 115 ? -10.789 36.5 -6.59 1 86.25 115 LEU A O 1
ATOM 937 N N . ALA A 1 116 ? -9.852 38.219 -5.617 1 89.06 116 ALA A N 1
ATOM 938 C CA . ALA A 1 116 ? -8.781 37.406 -5.023 1 89.06 116 ALA A CA 1
ATOM 939 C C . ALA A 1 116 ? -9.344 36.406 -4.02 1 89.06 116 ALA A C 1
ATOM 941 O O . ALA A 1 116 ? -8.938 35.25 -4.008 1 89.06 116 ALA A O 1
ATOM 942 N N . GLU A 1 117 ? -10.297 36.875 -3.213 1 91.5 117 GLU A N 1
ATOM 943 C CA . GLU A 1 117 ? -10.906 36 -2.213 1 91.5 117 GLU A CA 1
ATOM 944 C C . GLU A 1 117 ? -11.727 34.875 -2.871 1 91.5 117 GLU A C 1
ATOM 946 O O . GLU A 1 117 ? -11.688 33.75 -2.43 1 91.5 117 GLU A O 1
ATOM 951 N N . TYR A 1 118 ? -12.461 35.312 -3.859 1 93.12 118 TYR A N 1
ATOM 952 C CA . TYR A 1 118 ? -13.25 34.344 -4.598 1 93.12 118 TYR A CA 1
ATOM 953 C C . TYR A 1 118 ? -12.359 33.281 -5.227 1 93.12 118 TYR A C 1
ATOM 955 O O . TYR A 1 118 ? -12.625 32.062 -5.109 1 93.12 118 TYR A O 1
ATOM 963 N N . HIS A 1 119 ? -11.297 33.75 -5.91 1 93.5 119 HIS A N 1
ATOM 964 C CA . HIS A 1 119 ? -10.359 32.844 -6.559 1 93.5 119 HIS A CA 1
ATOM 965 C C . HIS A 1 119 ? -9.695 31.906 -5.547 1 93.5 119 HIS A C 1
ATOM 967 O O . HIS A 1 119 ? -9.5 30.719 -5.82 1 93.5 119 HIS A O 1
ATOM 973 N N . GLU A 1 120 ? -9.367 32.375 -4.445 1 94.69 120 GLU A N 1
ATOM 974 C CA . GLU A 1 120 ? -8.758 31.594 -3.375 1 94.69 120 GLU A CA 1
ATOM 975 C C . GLU A 1 120 ? -9.68 30.469 -2.936 1 94.69 120 GLU A C 1
ATOM 977 O O . GLU A 1 120 ? -9.242 29.312 -2.83 1 94.69 120 GLU A O 1
ATOM 982 N N . GLN A 1 121 ? -10.898 30.766 -2.65 1 94.56 121 GLN A N 1
ATOM 983 C CA . GLN A 1 121 ? -11.859 29.766 -2.203 1 94.56 121 GLN A CA 1
ATOM 984 C C . GLN A 1 121 ? -12.109 28.734 -3.291 1 94.56 121 GLN A C 1
ATOM 986 O O . GLN A 1 121 ? -12.227 27.531 -3.004 1 94.56 121 GLN A O 1
ATOM 991 N N . GLU A 1 122 ? -12.188 29.234 -4.504 1 94.5 122 GLU A N 1
ATOM 992 C CA . GLU A 1 122 ? -12.383 28.328 -5.625 1 94.5 122 GLU A CA 1
ATOM 993 C C . GLU A 1 122 ? -11.234 27.328 -5.734 1 94.5 122 GLU A C 1
ATOM 995 O O . GLU A 1 122 ? -11.453 26.125 -5.953 1 94.5 122 GLU A O 1
ATOM 1000 N N . GLU A 1 123 ? -10.039 27.844 -5.602 1 95 123 GLU A N 1
ATOM 1001 C CA . GLU A 1 123 ? -8.867 26.984 -5.691 1 95 123 GLU A CA 1
ATOM 1002 C C . GLU A 1 123 ? -8.844 25.953 -4.566 1 95 123 GLU A C 1
ATOM 1004 O O . GLU A 1 123 ? -8.445 24.797 -4.777 1 95 123 GLU A O 1
ATOM 1009 N N . ILE A 1 124 ? -9.25 26.328 -3.436 1 95.69 124 ILE A N 1
ATOM 1010 C CA . ILE A 1 124 ? -9.312 25.406 -2.303 1 95.69 124 ILE A CA 1
ATOM 1011 C C . ILE A 1 124 ? -10.297 24.281 -2.604 1 95.69 124 ILE A C 1
ATOM 1013 O O . ILE A 1 124 ? -9.984 23.094 -2.408 1 95.69 124 ILE A O 1
ATOM 1017 N N . TYR A 1 125 ? -11.492 24.656 -3.098 1 95.81 125 TYR A N 1
ATOM 1018 C CA . TYR A 1 125 ? -12.5 23.641 -3.395 1 95.81 125 TYR A CA 1
ATOM 1019 C C . TYR A 1 125 ? -12.031 22.703 -4.496 1 95.81 125 TYR A C 1
ATOM 1021 O O . TYR A 1 125 ? -12.266 21.5 -4.434 1 95.81 125 TYR A O 1
ATOM 1029 N N . LYS A 1 126 ? -11.375 23.312 -5.5 1 95.06 126 LYS A N 1
ATOM 1030 C CA . LYS A 1 126 ? -10.844 22.484 -6.582 1 95.06 126 LYS A CA 1
ATOM 1031 C C . LYS A 1 126 ? -9.82 21.484 -6.059 1 95.06 126 LYS A C 1
ATOM 1033 O O . LYS A 1 126 ? -9.852 20.312 -6.426 1 95.06 126 LYS A O 1
ATOM 1038 N N . LEU A 1 127 ? -8.961 21.891 -5.211 1 95.62 127 LEU A N 1
ATOM 1039 C CA . LEU A 1 127 ? -7.938 21.031 -4.633 1 95.62 127 LEU A CA 1
ATOM 1040 C C . LEU A 1 127 ? -8.562 19.953 -3.75 1 95.62 127 LEU A C 1
ATOM 1042 O O . LEU A 1 127 ? -8.148 18.797 -3.787 1 95.62 127 LEU A O 1
ATOM 1046 N N . ARG A 1 128 ? -9.516 20.344 -2.998 1 95.5 128 ARG A N 1
ATOM 1047 C CA . ARG A 1 128 ? -10.188 19.391 -2.121 1 95.5 128 ARG A CA 1
ATOM 1048 C C . ARG A 1 128 ? -10.914 18.312 -2.932 1 95.5 128 ARG A C 1
ATOM 1050 O O . ARG A 1 128 ? -10.875 17.141 -2.58 1 95.5 128 ARG A O 1
ATOM 1057 N N . LEU A 1 129 ? -11.57 18.766 -4.008 1 95.44 129 LEU A N 1
ATOM 1058 C CA . LEU A 1 129 ? -12.25 17.812 -4.875 1 95.44 129 LEU A CA 1
ATOM 1059 C C . LEU A 1 129 ? -11.25 16.859 -5.527 1 95.44 129 LEU A C 1
ATOM 1061 O O . LEU A 1 129 ? -11.516 15.664 -5.656 1 95.44 129 LEU A O 1
ATOM 1065 N N . GLY A 1 130 ? -10.125 17.438 -5.965 1 94.62 130 GLY A N 1
ATOM 1066 C CA . GLY A 1 130 ? -9.078 16.594 -6.512 1 94.62 130 GLY A CA 1
ATOM 1067 C C . GLY A 1 130 ? -8.555 15.562 -5.52 1 94.62 130 GLY A C 1
ATOM 1068 O O . GLY A 1 130 ? -8.32 14.406 -5.879 1 94.62 130 GLY A O 1
ATOM 1069 N N . HIS A 1 131 ? -8.398 15.961 -4.305 1 93.62 131 HIS A N 1
ATOM 1070 C CA . HIS A 1 131 ? -7.938 15.07 -3.244 1 93.62 131 HIS A CA 1
ATOM 1071 C C . HIS A 1 131 ? -8.945 13.961 -2.982 1 93.62 131 HIS A C 1
ATOM 1073 O O . HIS A 1 131 ? -8.57 12.805 -2.779 1 93.62 131 HIS A O 1
ATOM 1079 N N . LEU A 1 132 ? -10.203 14.297 -2.959 1 94.69 132 LEU A N 1
ATOM 1080 C CA . LEU A 1 132 ? -11.25 13.305 -2.73 1 94.69 132 LEU A CA 1
ATOM 1081 C C . LEU A 1 132 ? -11.289 12.281 -3.859 1 94.69 132 LEU A C 1
ATOM 1083 O O . LEU A 1 132 ? -11.539 11.102 -3.623 1 94.69 132 LEU A O 1
ATOM 1087 N N . LYS A 1 133 ? -11.047 12.773 -5.047 1 95.62 133 LYS A N 1
ATOM 1088 C CA . LYS A 1 133 ? -10.984 11.859 -6.188 1 95.62 133 LYS A CA 1
ATOM 1089 C C . LYS A 1 133 ? -9.828 10.875 -6.043 1 95.62 133 LYS A C 1
ATOM 1091 O O . LYS A 1 133 ? -9.977 9.688 -6.352 1 95.62 133 LYS A O 1
ATOM 1096 N N . LYS A 1 134 ? -8.75 11.352 -5.594 1 94 134 LYS A N 1
ATOM 1097 C CA . LYS A 1 134 ? -7.602 10.492 -5.344 1 94 134 LYS A CA 1
ATOM 1098 C C . LYS A 1 134 ? -7.906 9.469 -4.25 1 94 134 LYS A C 1
ATOM 1100 O O . LYS A 1 134 ? -7.543 8.297 -4.363 1 94 134 LYS A O 1
ATOM 1105 N N . GLU A 1 135 ? -8.547 9.906 -3.201 1 93.38 135 GLU A N 1
ATOM 1106 C CA . GLU A 1 135 ? -8.914 9.008 -2.111 1 93.38 135 GLU A CA 1
ATOM 1107 C C . GLU A 1 135 ? -9.875 7.922 -2.59 1 93.38 135 GLU A C 1
ATOM 1109 O O . GLU A 1 135 ? -9.781 6.77 -2.164 1 93.38 135 GLU A O 1
ATOM 1114 N N . GLU A 1 136 ? -10.727 8.328 -3.426 1 94.75 136 GLU A N 1
ATOM 1115 C CA . GLU A 1 136 ? -11.656 7.363 -3.992 1 94.75 136 GLU A CA 1
ATOM 1116 C C . GLU A 1 136 ? -10.93 6.305 -4.812 1 94.75 136 GLU A C 1
ATOM 1118 O O . GLU A 1 136 ? -11.258 5.117 -4.738 1 94.75 136 GLU A O 1
ATOM 1123 N N . ALA A 1 137 ? -10.023 6.766 -5.59 1 95.38 137 ALA A N 1
ATOM 1124 C CA . ALA A 1 137 ? -9.227 5.836 -6.383 1 95.38 137 ALA A CA 1
ATOM 1125 C C . ALA A 1 137 ? -8.461 4.871 -5.488 1 95.38 137 ALA A C 1
ATOM 1127 O O . ALA A 1 137 ? -8.352 3.682 -5.789 1 95.38 137 ALA A O 1
ATOM 1128 N N . GLU A 1 138 ? -7.926 5.371 -4.402 1 94 138 GLU A N 1
ATOM 1129 C CA . GLU A 1 138 ? -7.199 4.535 -3.451 1 94 138 GLU A CA 1
ATOM 1130 C C . GLU A 1 138 ? -8.117 3.496 -2.814 1 94 138 GLU A C 1
ATOM 1132 O O . GLU A 1 138 ? -7.703 2.363 -2.566 1 94 138 GLU A O 1
ATOM 1137 N N . ILE A 1 139 ? -9.289 3.898 -2.496 1 95.19 139 ILE A N 1
ATOM 1138 C CA . ILE A 1 139 ? -10.258 2.98 -1.909 1 95.19 139 ILE A CA 1
ATOM 1139 C C . ILE A 1 139 ? -10.586 1.868 -2.904 1 95.19 139 ILE A C 1
ATOM 1141 O O . ILE A 1 139 ? -10.734 0.707 -2.52 1 95.19 139 ILE A O 1
ATOM 1145 N N . GLN A 1 140 ? -10.672 2.199 -4.176 1 94.44 140 GLN A N 1
ATOM 1146 C CA . GLN A 1 140 ? -10.953 1.195 -5.199 1 94.44 140 GLN A CA 1
ATOM 1147 C C . GLN A 1 140 ? -9.812 0.183 -5.297 1 94.44 140 GLN A C 1
ATOM 1149 O O . GLN A 1 140 ? -10.055 -1.018 -5.441 1 94.44 140 GLN A O 1
ATOM 1154 N N . VAL A 1 141 ? -8.656 0.702 -5.223 1 93.75 141 VAL A N 1
ATOM 1155 C CA . VAL A 1 141 ? -7.496 -0.18 -5.25 1 93.75 141 VAL A CA 1
ATOM 1156 C C . VAL A 1 141 ? -7.516 -1.098 -4.031 1 93.75 141 VAL A C 1
ATOM 1158 O O . VAL A 1 141 ? -7.258 -2.299 -4.145 1 93.75 141 VAL A O 1
ATOM 1161 N N . GLU A 1 142 ? -7.832 -0.546 -2.928 1 94.31 142 GLU A N 1
ATOM 1162 C CA . GLU A 1 142 ? -7.898 -1.327 -1.696 1 94.31 142 GLU A CA 1
ATOM 1163 C C . GLU A 1 142 ? -9.016 -2.369 -1.764 1 94.31 142 GLU A C 1
ATOM 1165 O O . GLU A 1 142 ? -8.867 -3.479 -1.248 1 94.31 142 GLU A O 1
ATOM 1170 N N . LEU A 1 143 ? -10.055 -1.992 -2.361 1 94.25 143 LEU A N 1
ATOM 1171 C CA . LEU A 1 143 ? -11.172 -2.924 -2.51 1 94.25 143 LEU A CA 1
ATOM 1172 C C . LEU A 1 143 ? -10.773 -4.121 -3.363 1 94.25 143 LEU A C 1
ATOM 1174 O O . LEU A 1 143 ? -11.094 -5.262 -3.031 1 94.25 143 LEU A O 1
ATOM 1178 N N . GLU A 1 144 ? -10.094 -3.896 -4.398 1 91.31 144 GLU A N 1
ATOM 1179 C CA . GLU A 1 144 ? -9.617 -4.977 -5.262 1 91.31 144 GLU A CA 1
ATOM 1180 C C . GLU A 1 144 ? -8.656 -5.891 -4.52 1 91.31 144 GLU A C 1
ATOM 1182 O O . GLU A 1 144 ? -8.711 -7.113 -4.664 1 91.31 144 GLU A O 1
ATOM 1187 N N . ARG A 1 145 ? -7.797 -5.266 -3.812 1 93.06 145 ARG A N 1
ATOM 1188 C CA . ARG A 1 145 ? -6.867 -6.047 -3 1 93.06 145 ARG A CA 1
ATOM 1189 C C . ARG A 1 145 ? -7.613 -6.902 -1.983 1 93.06 145 ARG A C 1
ATOM 1191 O O . ARG A 1 145 ? -7.312 -8.086 -1.818 1 93.06 145 ARG A O 1
ATOM 1198 N N . LEU A 1 146 ? -8.531 -6.297 -1.338 1 94 146 LEU A N 1
ATOM 1199 C CA . LEU A 1 146 ? -9.312 -6.992 -0.322 1 94 146 LEU A CA 1
ATOM 1200 C C . LEU A 1 146 ? -10.102 -8.148 -0.938 1 94 146 LEU A C 1
ATOM 1202 O O . LEU A 1 146 ? -10.281 -9.188 -0.305 1 94 146 LEU A O 1
ATOM 1206 N N . GLU A 1 147 ? -10.539 -7.988 -2.135 1 93.69 147 GLU A N 1
ATOM 1207 C CA . GLU A 1 147 ? -11.258 -9.047 -2.838 1 93.69 147 GLU A CA 1
ATOM 1208 C C . GLU A 1 147 ? -10.344 -10.242 -3.105 1 93.69 147 GLU A C 1
ATOM 1210 O O . GLU A 1 147 ? -10.766 -11.391 -2.975 1 93.69 147 GLU A O 1
ATOM 1215 N N . ARG A 1 148 ? -9.195 -9.969 -3.473 1 92.31 148 ARG A N 1
ATOM 1216 C CA . ARG A 1 148 ? -8.234 -11.047 -3.693 1 92.31 148 ARG A CA 1
ATOM 1217 C C . ARG A 1 148 ? -7.965 -11.812 -2.402 1 92.31 148 ARG A C 1
ATOM 1219 O O . ARG A 1 148 ? -7.941 -13.047 -2.398 1 92.31 148 ARG A O 1
ATOM 1226 N N . VAL A 1 149 ? -7.82 -11.062 -1.392 1 94.44 149 VAL A N 1
ATOM 1227 C CA . VAL A 1 149 ? -7.555 -11.672 -0.093 1 94.44 149 VAL A CA 1
ATOM 1228 C C . VAL A 1 149 ? -8.766 -12.492 0.348 1 94.44 149 VAL A C 1
ATOM 1230 O O . VAL A 1 149 ? -8.617 -13.57 0.929 1 94.44 149 VAL A O 1
ATOM 1233 N N . ARG A 1 150 ? -9.906 -11.977 0.072 1 94.94 150 ARG A N 1
ATOM 1234 C CA . ARG A 1 150 ? -11.133 -12.695 0.387 1 94.94 150 ARG A CA 1
ATOM 1235 C C . ARG A 1 150 ? -11.203 -14.023 -0.366 1 94.94 150 ARG A C 1
ATOM 1237 O O . ARG A 1 150 ? -11.555 -15.055 0.209 1 94.94 150 ARG A O 1
ATOM 1244 N N . ASN A 1 151 ? -10.844 -13.984 -1.618 1 92.44 151 ASN A N 1
ATOM 1245 C CA . ASN A 1 151 ? -10.867 -15.203 -2.424 1 92.44 151 ASN A CA 1
ATOM 1246 C C . ASN A 1 151 ? -9.914 -16.266 -1.867 1 92.44 151 ASN A C 1
ATOM 1248 O O . ASN A 1 151 ? -10.242 -17.453 -1.853 1 92.44 151 ASN A O 1
ATOM 1252 N N . LEU A 1 152 ? -8.805 -15.805 -1.422 1 93.75 152 LEU A N 1
ATOM 1253 C CA . LEU A 1 152 ? -7.855 -16.719 -0.796 1 93.75 152 LEU A CA 1
ATOM 1254 C C . LEU A 1 152 ? -8.422 -17.297 0.501 1 93.75 152 LEU A C 1
ATOM 1256 O O . LEU A 1 152 ? -8.25 -18.469 0.796 1 93.75 152 LEU A O 1
ATOM 1260 N N . HIS A 1 153 ? -9.078 -16.406 1.202 1 95.75 153 HIS A N 1
ATOM 1261 C CA . HIS A 1 153 ? -9.719 -16.828 2.445 1 95.75 153 HIS A CA 1
ATOM 1262 C C . HIS A 1 153 ? -10.797 -17.875 2.189 1 95.75 153 HIS A C 1
ATOM 1264 O O . HIS A 1 153 ? -10.875 -18.875 2.896 1 95.75 153 HIS A O 1
ATOM 1270 N N . ILE A 1 154 ? -11.594 -17.688 1.202 1 94.31 154 ILE A N 1
ATOM 1271 C CA . ILE A 1 154 ? -12.656 -18.625 0.846 1 94.31 154 ILE A CA 1
ATOM 1272 C C . ILE A 1 154 ? -12.055 -19.969 0.45 1 94.31 154 ILE A C 1
ATOM 1274 O O . ILE A 1 154 ? -12.547 -21.016 0.868 1 94.31 154 ILE A O 1
ATOM 1278 N N . ARG A 1 155 ? -11.031 -19.922 -0.322 1 92.81 155 ARG A N 1
ATOM 1279 C CA . ARG A 1 155 ? -10.352 -21.156 -0.732 1 92.81 155 ARG A CA 1
ATOM 1280 C C . ARG A 1 155 ? -9.812 -21.906 0.477 1 92.81 155 ARG A C 1
ATOM 1282 O O . ARG A 1 155 ? -9.922 -23.141 0.545 1 92.81 155 ARG A O 1
ATOM 1289 N N . GLU A 1 156 ? -9.258 -21.141 1.369 1 94.19 156 GLU A N 1
ATOM 1290 C CA . GLU A 1 156 ? -8.719 -21.75 2.578 1 94.19 156 GLU A CA 1
ATOM 1291 C C . GLU A 1 156 ? -9.82 -22.375 3.426 1 94.19 156 GLU A C 1
ATOM 1293 O O . GLU A 1 156 ? -9.648 -23.469 3.98 1 94.19 156 GLU A O 1
ATOM 1298 N N . LEU A 1 157 ? -10.945 -21.734 3.512 1 93.88 157 LEU A N 1
ATOM 1299 C CA . LEU A 1 157 ? -12.094 -22.266 4.242 1 93.88 157 LEU A CA 1
ATOM 1300 C C . LEU A 1 157 ? -12.562 -23.578 3.641 1 93.88 157 LEU A C 1
ATOM 1302 O O . LEU A 1 157 ? -12.828 -24.547 4.367 1 93.88 157 LEU A O 1
ATOM 1306 N N . LYS A 1 158 ? -12.609 -23.609 2.357 1 92.69 158 LYS A N 1
ATOM 1307 C CA . LYS A 1 158 ? -13.031 -24.828 1.665 1 92.69 158 LYS A CA 1
ATOM 1308 C C . LYS A 1 158 ? -12.016 -25.938 1.869 1 92.69 158 LYS A C 1
ATOM 1310 O O . LYS A 1 158 ? -12.398 -27.094 2.098 1 92.69 158 LYS A O 1
ATOM 1315 N N . ARG A 1 159 ? -10.773 -25.578 1.786 1 94.69 159 ARG A N 1
ATOM 1316 C CA . ARG A 1 159 ? -9.727 -26.578 1.995 1 94.69 159 ARG A CA 1
ATOM 1317 C C . ARG A 1 159 ? -9.82 -27.188 3.385 1 94.69 159 ARG A C 1
ATOM 1319 O O . ARG A 1 159 ? -9.734 -28.406 3.535 1 94.69 159 ARG A O 1
ATOM 1326 N N . ILE A 1 160 ? -9.977 -26.375 4.375 1 94.94 160 ILE A N 1
ATOM 1327 C CA . ILE A 1 160 ? -10.07 -26.828 5.758 1 94.94 160 ILE A CA 1
ATOM 1328 C C . ILE A 1 160 ? -11.281 -27.734 5.918 1 94.94 160 ILE A C 1
ATOM 1330 O O . ILE A 1 160 ? -11.195 -28.797 6.539 1 94.94 160 ILE A O 1
ATOM 1334 N N . ASN A 1 161 ? -12.438 -27.344 5.336 1 93.06 161 ASN A N 1
ATOM 1335 C CA . ASN A 1 161 ? -13.641 -28.156 5.395 1 93.06 161 ASN A CA 1
ATOM 1336 C C . ASN A 1 161 ? -13.438 -29.516 4.727 1 93.06 161 ASN A C 1
ATOM 1338 O O . ASN A 1 161 ? -13.883 -30.531 5.246 1 93.06 161 ASN A O 1
ATOM 1342 N N . ASN A 1 162 ? -12.773 -29.516 3.604 1 94.75 162 ASN A N 1
ATOM 1343 C CA . ASN A 1 162 ? -12.469 -30.75 2.898 1 94.75 162 ASN A CA 1
ATOM 1344 C C . ASN A 1 162 ? -11.547 -31.656 3.717 1 94.75 162 ASN A C 1
ATOM 1346 O O . ASN A 1 162 ? -11.734 -32.875 3.762 1 94.75 162 ASN A O 1
ATOM 1350 N N . GLU A 1 163 ? -10.586 -30.969 4.301 1 95.31 163 GLU A N 1
ATOM 1351 C CA . GLU A 1 163 ? -9.656 -31.719 5.133 1 95.31 163 GLU A CA 1
ATOM 1352 C C . GLU A 1 163 ? -10.367 -32.375 6.316 1 95.31 163 GLU A C 1
ATOM 1354 O O . GLU A 1 163 ? -10.125 -33.531 6.637 1 95.31 163 GLU A O 1
ATOM 1359 N N . ASP A 1 164 ? -11.297 -31.703 6.902 1 94.62 164 ASP A N 1
ATOM 1360 C CA . ASP A 1 164 ? -12.055 -32.188 8.047 1 94.62 164 ASP A CA 1
ATOM 1361 C C . ASP A 1 164 ? -12.961 -33.344 7.648 1 94.62 164 ASP A C 1
ATOM 1363 O O . ASP A 1 164 ? -13.25 -34.25 8.469 1 94.62 164 ASP A O 1
ATOM 1367 N N . SER A 1 165 ? -13.43 -33.375 6.43 1 94.06 165 SER A N 1
ATOM 1368 C CA . SER A 1 165 ? -14.359 -34.406 5.961 1 94.06 165 SER A CA 1
ATOM 1369 C C . SER A 1 165 ? -13.625 -35.594 5.355 1 94.06 165 SER A C 1
ATOM 1371 O O . SER A 1 165 ? -14.242 -36.594 5 1 94.06 165 SER A O 1
ATOM 1373 N N . SER A 1 166 ? -12.32 -35.5 5.242 1 94.69 166 SER A N 1
ATOM 1374 C CA . SER A 1 166 ? -11.531 -36.562 4.613 1 94.69 166 SER A CA 1
ATOM 1375 C C . SER A 1 166 ? -11.328 -37.75 5.562 1 94.69 166 SER A C 1
ATOM 1377 O O . SER A 1 166 ? -11.125 -37.562 6.762 1 94.69 166 SER A O 1
ATOM 1379 N N . GLN A 1 167 ? -11.32 -38.969 5.078 1 93.25 167 GLN A N 1
ATOM 1380 C CA . GLN A 1 167 ? -11.039 -40.188 5.871 1 93.25 167 GLN A CA 1
ATOM 1381 C C . GLN A 1 167 ? -9.555 -40.25 6.219 1 93.25 167 GLN A C 1
ATOM 1383 O O . GLN A 1 167 ? -9.156 -41.062 7.07 1 93.25 167 GLN A O 1
ATOM 1388 N N . PHE A 1 168 ? -8.742 -39.375 5.602 1 95.06 168 PHE A N 1
ATOM 1389 C CA . PHE A 1 168 ? -7.297 -39.469 5.793 1 95.06 168 PHE A CA 1
ATOM 1390 C C . PHE A 1 168 ? -6.809 -38.281 6.641 1 95.06 168 PHE A C 1
ATOM 1392 O O . PHE A 1 168 ? -5.625 -37.938 6.613 1 95.06 168 PHE A O 1
ATOM 1399 N N . LYS A 1 169 ? -7.652 -37.656 7.363 1 94.31 169 LYS A N 1
ATOM 1400 C CA . LYS A 1 169 ? -7.375 -36.406 8.055 1 94.31 169 LYS A CA 1
ATOM 1401 C C . LYS A 1 169 ? -6.469 -36.625 9.266 1 94.31 169 LYS A C 1
ATOM 1403 O O . LYS A 1 169 ? -5.809 -35.688 9.734 1 94.31 169 LYS A O 1
ATOM 1408 N N . ASP A 1 170 ? -6.324 -37.906 9.781 1 95.69 170 ASP A N 1
ATOM 1409 C CA . ASP A 1 170 ? -5.648 -38.156 11.047 1 95.69 170 ASP A CA 1
ATOM 1410 C C . ASP A 1 170 ? -4.234 -38.688 10.812 1 95.69 170 ASP A C 1
ATOM 1412 O O . ASP A 1 170 ? -3.801 -39.625 11.492 1 95.69 170 ASP A O 1
ATOM 1416 N N . HIS A 1 171 ? -3.541 -38.219 9.906 1 97.06 171 HIS A N 1
ATOM 1417 C CA . HIS A 1 171 ? -2.129 -38.469 9.633 1 97.06 171 HIS A CA 1
ATOM 1418 C C . HIS A 1 171 ? -1.843 -39.969 9.477 1 97.06 171 HIS A C 1
ATOM 1420 O O . HIS A 1 171 ? -0.928 -40.5 10.109 1 97.06 171 HIS A O 1
ATOM 1426 N N . PRO A 1 172 ? -2.59 -40.656 8.664 1 97 172 PRO A N 1
ATOM 1427 C CA . PRO A 1 172 ? -2.244 -42.062 8.414 1 97 172 PRO A CA 1
ATOM 1428 C C . PRO A 1 172 ? -0.953 -42.219 7.613 1 97 172 PRO A C 1
ATOM 1430 O O . PRO A 1 172 ? -0.597 -41.344 6.832 1 97 172 PRO A O 1
ATOM 1433 N N . THR A 1 173 ? -0.29 -43.281 7.891 1 97.75 173 THR A N 1
ATOM 1434 C CA . THR A 1 173 ? 0.839 -43.688 7.055 1 97.75 173 THR A CA 1
ATOM 1435 C C . THR A 1 173 ? 0.399 -44.688 5.988 1 97.75 173 THR A C 1
ATOM 1437 O O . THR A 1 173 ? -0.034 -45.812 6.312 1 97.75 173 THR A O 1
ATOM 1440 N N . LEU A 1 174 ? 0.469 -44.281 4.781 1 97.31 174 LEU A N 1
ATOM 1441 C CA . LEU A 1 174 ? 0.039 -45.156 3.689 1 97.31 174 LEU A CA 1
ATOM 1442 C C . LEU A 1 174 ? 1.194 -46 3.193 1 97.31 174 LEU A C 1
ATOM 1444 O O . LEU A 1 174 ? 2.33 -45.531 3.104 1 97.31 174 LEU A O 1
ATOM 1448 N N . ASN A 1 175 ? 0.927 -47.281 2.887 1 96.19 175 ASN A N 1
ATOM 1449 C CA . ASN A 1 175 ? 1.893 -48.25 2.348 1 96.19 175 ASN A CA 1
ATOM 1450 C C . ASN A 1 175 ? 3.127 -48.344 3.236 1 96.19 175 ASN A C 1
ATOM 1452 O O . ASN A 1 175 ? 4.246 -48.5 2.74 1 96.19 175 ASN A O 1
ATOM 1456 N N . GLU A 1 176 ? 2.951 -48.094 4.496 1 95.88 176 GLU A N 1
ATOM 1457 C CA . GLU A 1 176 ? 3.994 -48.156 5.512 1 95.88 176 GLU A CA 1
ATOM 1458 C C . GLU A 1 176 ? 5.176 -47.25 5.16 1 95.88 176 GLU A C 1
ATOM 1460 O O . GLU A 1 176 ? 6.32 -47.562 5.512 1 95.88 176 GLU A O 1
ATOM 1465 N N . ARG A 1 177 ? 4.809 -46.156 4.465 1 97.25 177 ARG A N 1
ATOM 1466 C CA . ARG A 1 177 ? 5.934 -45.344 3.986 1 97.25 177 ARG A CA 1
ATOM 1467 C C . ARG A 1 177 ? 5.566 -43.875 3.939 1 97.25 177 ARG A C 1
ATOM 1469 O O . ARG A 1 177 ? 6.328 -43.031 4.41 1 97.25 177 ARG A O 1
ATOM 1476 N N . TYR A 1 178 ? 4.457 -43.594 3.482 1 98.06 178 TYR A N 1
ATOM 1477 C CA . TYR A 1 178 ? 4.113 -42.188 3.232 1 98.06 178 TYR A CA 1
ATOM 1478 C C . TYR A 1 178 ? 3.184 -41.656 4.312 1 98.06 178 TYR A C 1
ATOM 1480 O O . TYR A 1 178 ? 2.008 -42.031 4.367 1 98.06 178 TYR A O 1
ATOM 1488 N N . LEU A 1 179 ? 3.695 -40.75 5.184 1 98.25 179 LEU A N 1
ATOM 1489 C CA . LEU A 1 179 ? 2.92 -40.125 6.246 1 98.25 179 LEU A CA 1
ATOM 1490 C C . LEU A 1 179 ? 2.146 -38.938 5.711 1 98.25 179 LEU A C 1
ATOM 1492 O O . LEU A 1 179 ? 2.748 -37.938 5.27 1 98.25 179 LEU A O 1
ATOM 1496 N N . LEU A 1 180 ? 0.844 -38.969 5.746 1 98.19 180 LEU A N 1
ATOM 1497 C CA . LEU A 1 180 ? 0.031 -37.844 5.281 1 98.19 180 LEU A CA 1
ATOM 1498 C C . LEU A 1 180 ? 0.015 -36.719 6.305 1 98.19 180 LEU A C 1
ATOM 1500 O O . LEU A 1 180 ? -0.138 -36.969 7.504 1 98.19 180 LEU A O 1
ATOM 1504 N N . LEU A 1 181 ? 0.228 -35.5 5.852 1 97.19 181 LEU A N 1
ATOM 1505 C CA . LEU A 1 181 ? 0.287 -34.344 6.742 1 97.19 181 LEU A CA 1
ATOM 1506 C C . LEU A 1 181 ? -0.921 -33.438 6.539 1 97.19 181 LEU A C 1
ATOM 1508 O O . LEU A 1 181 ? -1.918 -33.562 7.258 1 97.19 181 LEU A O 1
ATOM 1512 N N . HIS A 1 182 ? -0.92 -32.625 5.465 1 94.94 182 HIS A N 1
ATOM 1513 C CA . HIS A 1 182 ? -2.062 -31.734 5.254 1 94.94 182 HIS A CA 1
ATOM 1514 C C . HIS A 1 182 ? -2.623 -31.891 3.844 1 94.94 182 HIS A C 1
ATOM 1516 O O . HIS A 1 182 ? -1.888 -32.219 2.912 1 94.94 182 HIS A O 1
ATOM 1522 N N . LEU A 1 183 ? -3.922 -31.641 3.838 1 96.62 183 LEU A N 1
ATOM 1523 C CA . LEU A 1 183 ? -4.602 -31.688 2.549 1 96.62 183 LEU A CA 1
ATOM 1524 C C . LEU A 1 183 ? -4.258 -30.469 1.71 1 96.62 183 LEU A C 1
ATOM 1526 O O . LEU A 1 183 ? -4.328 -29.328 2.199 1 96.62 183 LEU A O 1
ATOM 1530 N N . LEU A 1 184 ? -3.814 -30.688 0.494 1 94.06 184 LEU A N 1
ATOM 1531 C CA . LEU A 1 184 ? -3.48 -29.594 -0.418 1 94.06 184 LEU A CA 1
ATOM 1532 C C . LEU A 1 184 ? -4.688 -29.219 -1.27 1 94.06 184 LEU A C 1
ATOM 1534 O O . LEU A 1 184 ? -4.906 -28.031 -1.547 1 94.06 184 LEU A O 1
ATOM 1538 N N . GLY A 1 185 ? -5.379 -30.25 -1.715 1 92.56 185 GLY A N 1
ATOM 1539 C CA . GLY A 1 185 ? -6.543 -30 -2.547 1 92.56 185 GLY A CA 1
ATOM 1540 C C . GLY A 1 185 ? -7.387 -31.234 -2.791 1 92.56 185 GLY A C 1
ATOM 1541 O O . GLY A 1 185 ? -6.918 -32.375 -2.607 1 92.56 185 GLY A O 1
ATOM 1542 N N . ARG A 1 186 ? -8.625 -30.922 -3.094 1 91.38 186 ARG A N 1
ATOM 1543 C CA . ARG A 1 186 ? -9.57 -32 -3.406 1 91.38 186 ARG A CA 1
ATOM 1544 C C . ARG A 1 186 ? -10.258 -31.75 -4.742 1 91.38 186 ARG A C 1
ATOM 1546 O O . ARG A 1 186 ? -10.648 -30.609 -5.047 1 91.38 186 ARG A O 1
ATOM 1553 N N . GLY A 1 187 ? -10.195 -32.719 -5.582 1 80.06 187 GLY A N 1
ATOM 1554 C CA . GLY A 1 187 ? -10.953 -32.688 -6.824 1 80.06 187 GLY A CA 1
ATOM 1555 C C . GLY A 1 187 ? -12.141 -33.625 -6.824 1 80.06 187 GLY A C 1
ATOM 1556 O O . GLY A 1 187 ? -12.562 -34.094 -5.77 1 80.06 187 GLY A O 1
ATOM 1557 N N . GLY A 1 188 ? -12.828 -33.875 -7.93 1 73.25 188 GLY A N 1
ATOM 1558 C CA . GLY A 1 188 ? -14.016 -34.719 -8.023 1 73.25 188 GLY A CA 1
ATOM 1559 C C . GLY A 1 188 ? -13.797 -36.125 -7.523 1 73.25 188 GLY A C 1
ATOM 1560 O O . GLY A 1 188 ? -14.617 -36.656 -6.777 1 73.25 188 GLY A O 1
ATOM 1561 N N . PHE A 1 189 ? -12.609 -36.75 -7.816 1 76.88 189 PHE A N 1
ATOM 1562 C CA . PHE A 1 189 ? -12.422 -38.125 -7.414 1 76.88 189 PHE A CA 1
ATOM 1563 C C . PHE A 1 189 ? -11.047 -38.312 -6.785 1 76.88 189 PHE A C 1
ATOM 1565 O O . PHE A 1 189 ? -10.508 -39.438 -6.801 1 76.88 189 PHE A O 1
ATOM 1572 N N . SER A 1 190 ? -10.531 -37.25 -6.363 1 88.69 190 SER A N 1
ATOM 1573 C CA . SER A 1 190 ? -9.188 -37.438 -5.82 1 88.69 190 SER A CA 1
ATOM 1574 C C . SER A 1 190 ? -8.875 -36.375 -4.754 1 88.69 190 SER A C 1
ATOM 1576 O O . SER A 1 190 ? -9.539 -35.344 -4.68 1 88.69 190 SER A O 1
ATOM 1578 N N . GLU A 1 191 ? -8.031 -36.781 -3.834 1 94.75 191 GLU A N 1
ATOM 1579 C CA . GLU A 1 191 ? -7.469 -35.875 -2.814 1 94.75 191 GLU A CA 1
ATOM 1580 C C . GLU A 1 191 ? -5.945 -35.844 -2.889 1 94.75 191 GLU A C 1
ATOM 1582 O O . GLU A 1 191 ? -5.309 -36.875 -3.131 1 94.75 191 GLU A O 1
ATOM 1587 N N . VAL A 1 192 ? -5.422 -34.719 -2.781 1 95.25 192 VAL A N 1
ATOM 1588 C CA . VAL A 1 192 ? -3.967 -34.594 -2.797 1 95.25 192 VAL A CA 1
ATOM 1589 C C . VAL A 1 192 ? -3.473 -34.125 -1.433 1 95.25 192 VAL A C 1
ATOM 1591 O O . VAL A 1 192 ? -3.938 -33.094 -0.915 1 95.25 192 VAL A O 1
ATOM 1594 N N . TYR A 1 193 ? -2.521 -34.844 -0.852 1 97.44 193 TYR A N 1
ATOM 1595 C CA . TYR A 1 193 ? -1.963 -34.5 0.457 1 97.44 193 TYR A CA 1
ATOM 1596 C C . TYR A 1 193 ? -0.473 -34.219 0.355 1 97.44 193 TYR A C 1
ATOM 1598 O O . TYR A 1 193 ? 0.249 -34.844 -0.405 1 97.44 193 TYR A O 1
ATOM 1606 N N . LYS A 1 194 ? -0.057 -33.188 1.066 1 97.56 194 LYS A N 1
ATOM 1607 C CA . LYS A 1 194 ? 1.361 -33.125 1.407 1 97.56 194 LYS A CA 1
ATOM 1608 C C . LYS A 1 194 ? 1.748 -34.25 2.359 1 97.56 194 LYS A C 1
ATOM 1610 O O . LYS A 1 194 ? 1.077 -34.469 3.369 1 97.56 194 LYS A O 1
ATOM 1615 N N . ALA A 1 195 ? 2.742 -35 2.008 1 98.25 195 ALA A N 1
ATOM 1616 C CA . ALA A 1 195 ? 3.16 -36.156 2.801 1 98.25 195 ALA A CA 1
ATOM 1617 C C . ALA A 1 195 ? 4.676 -36.188 2.977 1 98.25 195 ALA A C 1
ATOM 1619 O O . ALA A 1 195 ? 5.391 -35.375 2.369 1 98.25 195 ALA A O 1
ATOM 1620 N N . PHE A 1 196 ? 5.062 -36.969 3.92 1 98.12 196 PHE A N 1
ATOM 1621 C CA . PHE A 1 196 ? 6.488 -37.156 4.145 1 98.12 196 PHE A CA 1
ATOM 1622 C C . PHE A 1 196 ? 6.867 -38.625 3.908 1 98.12 196 PHE A C 1
ATOM 1624 O O . PHE A 1 196 ? 6.27 -39.531 4.496 1 98.12 196 PHE A O 1
ATOM 1631 N N . ASP A 1 197 ? 7.777 -38.844 2.949 1 97.88 197 ASP A N 1
ATOM 1632 C CA . ASP A 1 197 ? 8.336 -40.188 2.686 1 97.88 197 ASP A CA 1
ATOM 1633 C C . ASP A 1 197 ? 9.289 -40.594 3.803 1 97.88 197 ASP A C 1
ATOM 1635 O O . ASP A 1 197 ? 10.398 -40.094 3.914 1 97.88 197 ASP A O 1
ATOM 1639 N N . LEU A 1 198 ? 8.938 -41.531 4.57 1 96.94 198 LEU A N 1
ATOM 1640 C CA . LEU A 1 198 ? 9.688 -41.938 5.766 1 96.94 198 LEU A CA 1
ATOM 1641 C C . LEU A 1 198 ? 10.953 -42.688 5.395 1 96.94 198 LEU A C 1
ATOM 1643 O O . LEU A 1 198 ? 11.867 -42.812 6.211 1 96.94 198 LEU A O 1
ATOM 1647 N N . ILE A 1 199 ? 11.039 -43.188 4.184 1 96.56 199 ILE A N 1
ATOM 1648 C CA . ILE A 1 199 ? 12.203 -43.938 3.734 1 96.56 199 ILE A CA 1
ATOM 1649 C C . ILE A 1 199 ? 13.219 -43 3.09 1 96.56 199 ILE A C 1
ATOM 1651 O O . ILE A 1 199 ? 14.359 -42.906 3.537 1 96.56 199 ILE A O 1
ATOM 1655 N N . GLU A 1 200 ? 12.734 -42.188 2.197 1 96.25 200 GLU A N 1
ATOM 1656 C CA . GLU A 1 200 ? 13.625 -41.281 1.463 1 96.25 200 GLU A CA 1
ATOM 1657 C C . GLU A 1 200 ? 13.797 -39.969 2.199 1 96.25 200 GLU A C 1
ATOM 1659 O O . GLU A 1 200 ? 14.617 -39.125 1.81 1 96.25 200 GLU A O 1
ATOM 1664 N N . GLN A 1 201 ? 13.047 -39.719 3.279 1 95.81 201 GLN A N 1
ATOM 1665 C CA . GLN A 1 201 ? 13.148 -38.531 4.117 1 95.81 201 GLN A CA 1
ATOM 1666 C C . GLN A 1 201 ? 12.984 -37.25 3.291 1 95.81 201 GLN A C 1
ATOM 1668 O O . GLN A 1 201 ? 13.836 -36.375 3.348 1 95.81 201 GLN A O 1
ATOM 1673 N N . ARG A 1 202 ? 11.992 -37.156 2.555 1 96.5 202 ARG A N 1
ATOM 1674 C CA . ARG A 1 202 ? 11.641 -35.969 1.748 1 96.5 202 ARG A CA 1
ATOM 1675 C C . ARG A 1 202 ? 10.133 -35.781 1.696 1 96.5 202 ARG A C 1
ATOM 1677 O O . ARG A 1 202 ? 9.367 -36.719 1.922 1 96.5 202 ARG A O 1
ATOM 1684 N N . TYR A 1 203 ? 9.766 -34.594 1.467 1 97.06 203 TYR A N 1
ATOM 1685 C CA . TYR A 1 203 ? 8.352 -34.312 1.274 1 97.06 203 TYR A CA 1
ATOM 1686 C C . TYR A 1 203 ? 7.875 -34.812 -0.083 1 97.06 203 TYR A C 1
ATOM 1688 O O . TYR A 1 203 ? 8.641 -34.844 -1.047 1 97.06 203 TYR A O 1
ATOM 1696 N N . ALA A 1 204 ? 6.664 -35.25 -0.142 1 97.81 204 ALA A N 1
ATOM 1697 C CA . ALA A 1 204 ? 6.02 -35.719 -1.36 1 97.81 204 ALA A CA 1
ATOM 1698 C C . ALA A 1 204 ? 4.551 -35.312 -1.404 1 97.81 204 ALA A C 1
ATOM 1700 O O . ALA A 1 204 ? 3.986 -34.906 -0.391 1 97.81 204 ALA A O 1
ATOM 1701 N N . ALA A 1 205 ? 3.982 -35.312 -2.576 1 97.31 205 ALA A N 1
ATOM 1702 C CA . ALA A 1 205 ? 2.547 -35.125 -2.771 1 97.31 205 ALA A CA 1
ATOM 1703 C C . ALA A 1 205 ? 1.858 -36.438 -3.092 1 97.31 205 ALA A C 1
ATOM 1705 O O . ALA A 1 205 ? 2.203 -37.125 -4.074 1 97.31 205 ALA A O 1
ATOM 1706 N N . VAL A 1 206 ? 0.934 -36.812 -2.254 1 97.25 206 VAL A N 1
ATOM 1707 C CA . VAL A 1 206 ? 0.225 -38.062 -2.465 1 97.25 206 VAL A CA 1
ATOM 1708 C C . VAL A 1 206 ? -1.18 -37.781 -2.996 1 97.25 206 VAL A C 1
ATOM 1710 O O . VAL A 1 206 ? -1.994 -37.156 -2.312 1 97.25 206 VAL A O 1
ATOM 1713 N N . LYS A 1 207 ? -1.411 -38.188 -4.203 1 93.06 207 LYS A N 1
ATOM 1714 C CA . LYS A 1 207 ? -2.736 -38.094 -4.805 1 93.06 207 LYS A CA 1
ATOM 1715 C C . LYS A 1 207 ? -3.525 -39.406 -4.621 1 93.06 207 LYS A C 1
ATOM 1717 O O . LYS A 1 207 ? -3.125 -40.438 -5.121 1 93.06 207 LYS A O 1
ATOM 1722 N N . ILE A 1 208 ? -4.582 -39.312 -3.938 1 94.25 208 ILE A N 1
ATOM 1723 C CA . ILE A 1 208 ? -5.418 -40.469 -3.635 1 94.25 208 ILE A CA 1
ATOM 1724 C C . ILE A 1 208 ? -6.633 -40.469 -4.559 1 94.25 208 ILE A C 1
ATOM 1726 O O . ILE A 1 208 ? -7.484 -39.594 -4.492 1 94.25 208 ILE A O 1
ATOM 1730 N N . HIS A 1 209 ? -6.641 -41.469 -5.402 1 87.38 209 HIS A N 1
ATOM 1731 C CA . HIS A 1 209 ? -7.738 -41.625 -6.352 1 87.38 209 HIS A CA 1
ATOM 1732 C C . HIS A 1 209 ? -8.797 -42.594 -5.812 1 87.38 209 HIS A C 1
ATOM 1734 O O . HIS A 1 209 ? -8.484 -43.719 -5.449 1 87.38 209 HIS A O 1
ATOM 1740 N N . GLN A 1 210 ? -9.969 -42.125 -5.719 1 87.31 210 GLN A N 1
ATOM 1741 C CA . GLN A 1 210 ? -11.078 -42.938 -5.25 1 87.31 210 GLN A CA 1
ATOM 1742 C C . GLN A 1 210 ? -12.086 -43.188 -6.371 1 87.31 210 GLN A C 1
ATOM 1744 O O . GLN A 1 210 ? -12.805 -42.281 -6.777 1 87.31 210 GLN A O 1
ATOM 1749 N N . LEU A 1 211 ? -12.125 -44.438 -6.832 1 82.06 211 LEU A N 1
ATOM 1750 C CA . LEU A 1 211 ? -13.039 -44.812 -7.914 1 82.06 211 LEU A CA 1
ATOM 1751 C C . LEU A 1 211 ? -14.469 -44.906 -7.398 1 82.06 211 LEU A C 1
ATOM 1753 O O . LEU A 1 211 ? -14.688 -45.156 -6.207 1 82.06 211 LEU A O 1
ATOM 1757 N N . ASN A 1 212 ? -15.383 -44.594 -8.305 1 79.75 212 ASN A N 1
ATOM 1758 C CA . ASN A 1 212 ? -16.781 -44.781 -7.965 1 79.75 212 ASN A CA 1
ATOM 1759 C C . ASN A 1 212 ? -17.094 -46.219 -7.566 1 79.75 212 ASN A C 1
ATOM 1761 O O . ASN A 1 212 ? -16.844 -47.156 -8.344 1 79.75 212 ASN A O 1
ATOM 1765 N N . LYS A 1 213 ? -17.688 -46.406 -6.398 1 77.38 213 LYS A N 1
ATOM 1766 C CA . LYS A 1 213 ? -17.969 -47.719 -5.859 1 77.38 213 LYS A CA 1
ATOM 1767 C C . LYS A 1 213 ? -19 -48.438 -6.703 1 77.38 213 LYS A C 1
ATOM 1769 O O . LYS A 1 213 ? -19.031 -49.688 -6.734 1 77.38 213 LYS A O 1
ATOM 1774 N N . ASN A 1 214 ? -19.797 -47.625 -7.488 1 82 214 ASN A N 1
ATOM 1775 C CA . ASN A 1 214 ? -20.906 -48.219 -8.242 1 82 214 ASN A CA 1
ATOM 1776 C C . ASN A 1 214 ? -20.453 -48.688 -9.617 1 82 214 ASN A C 1
ATOM 1778 O O . ASN A 1 214 ? -21.2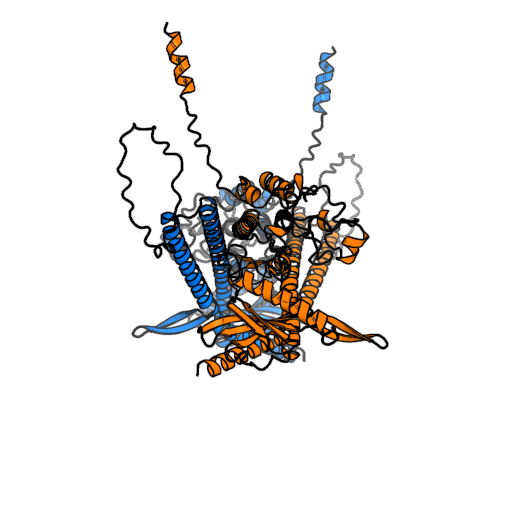5 -49.25 -10.375 1 82 214 ASN A O 1
ATOM 1782 N N . TRP A 1 215 ? -19.234 -48.438 -9.953 1 82.38 215 TRP A N 1
ATOM 1783 C CA . TRP A 1 215 ? -18.703 -48.906 -11.234 1 82.38 215 TRP A CA 1
ATOM 1784 C C . TRP A 1 215 ? -18.578 -50.438 -11.242 1 82.38 215 TRP A C 1
ATOM 1786 O O . TRP A 1 215 ? -18.312 -51.062 -10.203 1 82.38 215 TRP A O 1
ATOM 1796 N N . ARG A 1 216 ? -18.875 -51.031 -12.398 1 84.31 216 ARG A N 1
ATOM 1797 C CA . ARG A 1 216 ? -18.641 -52.469 -12.555 1 84.31 216 ARG A CA 1
ATOM 1798 C C . ARG A 1 216 ? -17.172 -52.812 -12.352 1 84.31 216 ARG A C 1
ATOM 1800 O O . ARG A 1 216 ? -16.297 -52 -12.625 1 84.31 216 ARG A O 1
ATOM 1807 N N . GLU A 1 217 ? -16.984 -54 -11.844 1 81.06 217 GLU A N 1
ATOM 1808 C CA . GLU A 1 217 ? -15.633 -54.438 -11.531 1 81.06 217 GLU A CA 1
ATOM 1809 C C . GLU A 1 217 ? -14.742 -54.406 -12.773 1 81.06 217 GLU A C 1
ATOM 1811 O O . GLU A 1 217 ? -13.57 -54.031 -12.695 1 81.06 217 GLU A O 1
ATOM 1816 N N . GLU A 1 218 ? -15.344 -54.75 -13.914 1 80.81 218 GLU A N 1
ATOM 1817 C CA . GLU A 1 218 ? -14.578 -54.75 -15.156 1 80.81 218 GLU A CA 1
ATOM 1818 C C . GLU A 1 218 ? -14.125 -53.344 -15.523 1 80.81 218 GLU A C 1
ATOM 1820 O O . GLU A 1 218 ? -13 -53.125 -15.984 1 80.81 218 GLU A O 1
ATOM 1825 N N . LYS A 1 219 ? -14.984 -52.438 -15.312 1 80 219 LYS A N 1
ATOM 1826 C CA . LYS A 1 219 ? -14.656 -51.031 -15.609 1 80 219 LYS A CA 1
ATOM 1827 C C . LYS A 1 219 ? -13.562 -50.531 -14.672 1 80 219 LYS A C 1
ATOM 1829 O O . LYS A 1 219 ? -12.641 -49.844 -15.109 1 80 219 LYS A O 1
ATOM 1834 N N . LYS A 1 220 ? -13.711 -50.906 -13.453 1 76.88 220 LYS A N 1
ATOM 1835 C CA . LYS A 1 220 ? -12.711 -50.5 -12.469 1 76.88 220 LYS A CA 1
ATOM 1836 C C . LYS A 1 220 ? -11.336 -51.062 -12.812 1 76.88 220 LYS A C 1
ATOM 1838 O O . LYS A 1 220 ? -10.336 -50.375 -12.75 1 76.88 220 LYS A O 1
ATOM 1843 N N . GLU A 1 221 ? -11.383 -52.375 -13.188 1 76.75 221 GLU A N 1
ATOM 1844 C CA . GLU A 1 221 ? -10.133 -53.031 -13.555 1 76.75 221 GLU A CA 1
ATOM 1845 C C . GLU A 1 221 ? -9.492 -52.375 -14.773 1 76.75 221 GLU A C 1
ATOM 1847 O O . GLU A 1 221 ? -8.273 -52.219 -14.836 1 76.75 221 GLU A O 1
ATOM 1852 N N . ASN A 1 222 ? -10.344 -52.062 -15.727 1 75.25 222 ASN A N 1
ATOM 1853 C CA . ASN A 1 222 ? -9.844 -51.375 -16.922 1 75.25 222 ASN A CA 1
ATOM 1854 C C . ASN A 1 222 ? -9.234 -50.031 -16.578 1 75.25 222 ASN A C 1
ATOM 1856 O O . ASN A 1 222 ? -8.188 -49.656 -17.109 1 75.25 222 ASN A O 1
ATOM 1860 N N . TYR A 1 223 ? -9.898 -49.406 -15.695 1 72.88 223 TYR A N 1
ATOM 1861 C CA . TYR A 1 223 ? -9.398 -48.094 -15.258 1 72.88 223 TYR A CA 1
ATOM 1862 C C . TYR A 1 223 ? -8.047 -48.25 -14.555 1 72.88 223 TYR A C 1
ATOM 1864 O O . TYR A 1 223 ? -7.125 -47.469 -14.812 1 72.88 223 TYR A O 1
ATOM 1872 N N . HIS A 1 224 ? -7.969 -49.219 -13.789 1 73.62 224 HIS A N 1
ATOM 1873 C CA . HIS A 1 224 ? -6.727 -49.469 -13.07 1 73.62 224 HIS A CA 1
ATOM 1874 C C . HIS A 1 224 ? -5.586 -49.781 -14.023 1 73.62 224 HIS A C 1
ATOM 1876 O O . HIS A 1 224 ? -4.461 -49.312 -13.844 1 73.62 224 HIS A O 1
ATOM 1882 N N . LYS A 1 225 ?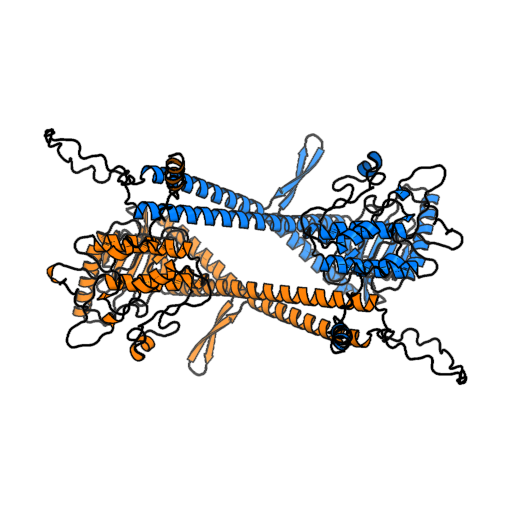 -5.918 -50.625 -14.945 1 73.31 225 LYS A N 1
ATOM 1883 C CA . LYS A 1 225 ? -4.914 -51 -15.93 1 73.31 225 LYS A CA 1
ATOM 1884 C C . LYS A 1 225 ? -4.387 -49.781 -16.688 1 73.31 225 LYS A C 1
ATOM 1886 O O . LYS A 1 225 ? -3.178 -49.656 -16.891 1 73.31 225 LYS A O 1
ATOM 1891 N N . HIS A 1 226 ? -5.281 -48.938 -16.969 1 70.5 226 HIS A N 1
ATOM 1892 C CA . HIS A 1 226 ? -4.895 -47.719 -17.656 1 70.5 226 HIS A CA 1
ATOM 1893 C C . HIS A 1 226 ? -4.047 -46.844 -16.766 1 70.5 226 HIS A C 1
ATOM 1895 O O . HIS A 1 226 ? -3.018 -46.312 -17.203 1 70.5 226 HIS A O 1
ATOM 1901 N N . ALA A 1 227 ? -4.492 -46.812 -15.562 1 72.31 227 ALA A N 1
ATOM 1902 C CA . ALA A 1 227 ? -3.77 -45.969 -14.602 1 72.31 227 ALA A CA 1
ATOM 1903 C C . ALA A 1 227 ? -2.367 -46.531 -14.352 1 72.31 227 ALA A C 1
ATOM 1905 O O . ALA A 1 227 ? -1.407 -45.75 -14.242 1 72.31 227 ALA A O 1
ATOM 1906 N N . CYS A 1 228 ? -2.295 -47.781 -14.336 1 74.88 228 CYS A N 1
ATOM 1907 C CA . CYS A 1 228 ? -1.007 -48.438 -14.109 1 74.88 228 CYS A CA 1
ATOM 1908 C C . CYS A 1 228 ? -0.061 -48.188 -15.281 1 74.88 228 CYS A C 1
ATOM 1910 O O . CYS A 1 228 ? 1.13 -47.938 -15.086 1 74.88 228 CYS A O 1
ATOM 1912 N N . ARG A 1 229 ? -0.564 -48.281 -16.469 1 72.62 229 ARG A N 1
ATOM 1913 C CA . ARG A 1 229 ? 0.25 -48.031 -17.641 1 72.62 229 ARG A CA 1
ATOM 1914 C C . ARG A 1 229 ? 0.76 -46.594 -17.672 1 72.62 229 ARG A C 1
ATOM 1916 O O . ARG A 1 229 ? 1.937 -46.344 -17.938 1 72.62 229 ARG A O 1
ATOM 1923 N N . GLU A 1 230 ? -0.135 -45.688 -17.359 1 72.94 230 GLU A N 1
ATOM 1924 C CA . GLU A 1 230 ? 0.232 -44.281 -17.281 1 72.94 230 GLU A CA 1
ATOM 1925 C C . GLU A 1 230 ? 1.322 -44.062 -16.234 1 72.94 230 GLU A C 1
ATOM 1927 O O . GLU A 1 230 ? 2.266 -43.312 -16.469 1 72.94 230 GLU A O 1
ATOM 1932 N N . TYR A 1 231 ? 1.146 -44.812 -15.258 1 77.75 231 TYR A N 1
ATOM 1933 C CA . TYR A 1 231 ? 2.121 -44.719 -14.172 1 77.75 231 TYR A CA 1
ATOM 1934 C C . TYR A 1 231 ? 3.494 -45.188 -14.641 1 77.75 231 TYR A C 1
ATOM 1936 O O . TYR A 1 231 ? 4.508 -44.562 -14.367 1 77.75 231 TYR A O 1
ATOM 1944 N N . ARG A 1 232 ? 3.51 -46.281 -15.312 1 78.88 232 ARG A N 1
ATOM 1945 C CA . ARG A 1 232 ? 4.777 -46.875 -15.734 1 78.88 232 ARG A CA 1
ATOM 1946 C C . ARG A 1 232 ? 5.527 -45.938 -16.672 1 78.88 232 ARG A C 1
ATOM 1948 O O . ARG A 1 232 ? 6.754 -45.812 -16.609 1 78.88 232 ARG A O 1
ATOM 1955 N N . ILE A 1 233 ? 4.816 -45.188 -17.391 1 78.38 233 ILE A N 1
ATOM 1956 C CA . ILE A 1 233 ? 5.43 -44.281 -18.328 1 78.38 233 ILE A CA 1
ATOM 1957 C C . ILE A 1 233 ? 5.922 -43.031 -17.594 1 78.38 233 ILE A C 1
ATOM 1959 O O . ILE A 1 233 ? 7.07 -42.625 -17.766 1 78.38 233 ILE A O 1
ATOM 1963 N N . HIS A 1 234 ? 5.074 -42.562 -16.75 1 87.62 234 HIS A N 1
ATOM 1964 C CA . HIS A 1 234 ? 5.406 -41.375 -16.016 1 87.62 234 HIS A CA 1
ATOM 1965 C C . HIS A 1 234 ? 6.605 -41.594 -15.102 1 87.62 234 HIS A C 1
ATOM 1967 O O . HIS A 1 234 ? 7.441 -40.719 -14.93 1 87.62 234 HIS A O 1
ATOM 1973 N N . LYS A 1 235 ? 6.684 -42.719 -14.594 1 87 235 LYS A N 1
ATOM 1974 C CA . LYS A 1 235 ? 7.758 -43.031 -13.656 1 87 235 LYS A CA 1
ATOM 1975 C C . LYS A 1 235 ? 9.125 -42.938 -14.336 1 87 235 LYS A C 1
ATOM 1977 O O . LYS A 1 235 ? 10.125 -42.656 -13.68 1 87 235 LYS A O 1
ATOM 1982 N N . GLN A 1 236 ? 9.125 -43.125 -15.625 1 87.81 236 GLN A N 1
ATOM 1983 C CA . GLN A 1 236 ? 10.391 -43.125 -16.359 1 87.81 236 GLN A CA 1
ATOM 1984 C C . GLN A 1 236 ? 10.789 -41.75 -16.812 1 87.81 236 GLN A C 1
ATOM 1986 O O . GLN A 1 236 ? 11.914 -41.531 -17.266 1 87.81 236 GLN A O 1
ATOM 1991 N N . LEU A 1 237 ? 9.875 -40.875 -16.703 1 92 237 LEU A N 1
ATOM 1992 C CA . LEU A 1 237 ? 10.164 -39.531 -17.156 1 92 237 LEU A CA 1
ATOM 1993 C C . LEU A 1 237 ? 11.07 -38.812 -16.172 1 92 237 LEU A C 1
ATOM 1995 O O . LEU A 1 237 ? 10.844 -38.844 -14.969 1 92 237 LEU A O 1
ATOM 1999 N N . ASP A 1 238 ? 12.188 -38.281 -16.609 1 92.69 238 ASP A N 1
ATOM 2000 C CA . ASP A 1 238 ? 13.117 -37.469 -15.812 1 92.69 238 ASP A CA 1
ATOM 2001 C C . ASP A 1 238 ? 13.531 -36.219 -16.547 1 92.69 238 ASP A C 1
ATOM 2003 O O . ASP A 1 238 ? 14.406 -36.25 -17.406 1 92.69 238 ASP A O 1
ATOM 2007 N N . HIS A 1 239 ? 12.914 -35.188 -16.219 1 95.25 239 HIS A N 1
ATOM 2008 C CA . HIS A 1 239 ? 13.117 -33.875 -16.828 1 95.25 239 HIS A CA 1
ATOM 2009 C C . HIS A 1 239 ? 12.859 -32.781 -15.812 1 95.25 239 HIS A C 1
ATOM 2011 O O . HIS A 1 239 ? 11.945 -32.875 -15 1 95.25 239 HIS A O 1
ATOM 2017 N N . PRO A 1 240 ? 13.703 -31.703 -15.789 1 95.12 240 PRO A N 1
ATOM 2018 C CA . PRO A 1 240 ? 13.57 -30.641 -14.789 1 95.12 240 PRO A CA 1
ATOM 2019 C C . PRO A 1 240 ? 12.219 -29.938 -14.852 1 95.12 240 PRO A C 1
ATOM 2021 O O . PRO A 1 240 ? 11.812 -29.281 -13.883 1 95.12 240 PRO A O 1
ATOM 2024 N N . ARG A 1 241 ? 11.5 -30.016 -15.992 1 97.75 241 ARG A N 1
ATOM 2025 C CA . ARG A 1 241 ? 10.234 -29.312 -16.156 1 97.75 241 ARG A CA 1
ATOM 2026 C C . ARG A 1 241 ? 9.055 -30.266 -15.984 1 97.75 241 ARG A C 1
ATOM 2028 O O . ARG A 1 241 ? 7.918 -29.938 -16.312 1 97.75 241 ARG A O 1
ATOM 2035 N N . ILE A 1 242 ? 9.25 -31.453 -15.547 1 96.94 242 ILE A N 1
ATOM 2036 C CA . ILE A 1 242 ? 8.195 -32.438 -15.344 1 96.94 242 ILE A CA 1
ATOM 2037 C C . ILE A 1 242 ? 8.234 -32.938 -13.898 1 96.94 242 ILE A C 1
ATOM 2039 O O . ILE A 1 242 ? 9.305 -33.25 -13.375 1 96.94 242 ILE A O 1
ATOM 2043 N N . VAL A 1 243 ? 7.098 -32.938 -13.281 1 96.25 243 VAL A N 1
ATOM 2044 C CA . VAL A 1 243 ? 6.996 -33.438 -11.922 1 96.25 243 VAL A CA 1
ATOM 2045 C C . VAL A 1 243 ? 7.348 -34.938 -11.906 1 96.25 243 VAL A C 1
ATOM 2047 O O . VAL A 1 243 ? 6.895 -35.688 -12.758 1 96.25 243 VAL A O 1
ATOM 2050 N N . ARG A 1 244 ? 8.133 -35.344 -10.969 1 95.31 244 ARG A N 1
ATOM 2051 C CA . ARG A 1 244 ? 8.562 -36.719 -10.891 1 95.31 244 ARG A CA 1
ATOM 2052 C C . ARG A 1 244 ? 7.508 -37.594 -10.195 1 95.31 244 ARG A C 1
ATOM 2054 O O . ARG A 1 244 ? 6.895 -37.156 -9.219 1 95.31 244 ARG A O 1
ATOM 2061 N N . LEU A 1 245 ? 7.32 -38.688 -10.758 1 95.06 245 LEU A N 1
ATOM 2062 C CA . LEU A 1 245 ? 6.504 -39.719 -10.109 1 95.06 245 LEU A CA 1
ATOM 2063 C C . LEU A 1 245 ? 7.371 -40.688 -9.312 1 95.06 245 LEU A C 1
ATOM 2065 O O . LEU A 1 245 ? 8.25 -41.344 -9.867 1 95.06 245 LEU A O 1
ATOM 2069 N N . TYR A 1 246 ? 7.113 -40.75 -8.023 1 93.56 246 TYR A N 1
ATOM 2070 C CA . TYR A 1 246 ? 7.977 -41.531 -7.145 1 93.56 246 TYR A CA 1
ATOM 2071 C C . TYR A 1 246 ? 7.438 -42.938 -6.965 1 93.56 246 TYR A C 1
ATOM 2073 O O . TYR A 1 246 ? 8.211 -43.906 -6.867 1 93.56 246 TYR A O 1
ATOM 2081 N N . ASP A 1 247 ? 6.113 -43 -6.891 1 92.12 247 ASP A N 1
ATOM 2082 C CA . ASP A 1 247 ? 5.559 -44.281 -6.48 1 92.12 247 ASP A CA 1
ATOM 2083 C C . ASP A 1 247 ? 4.09 -44.406 -6.887 1 92.12 247 ASP A C 1
ATOM 2085 O O . ASP A 1 247 ? 3.467 -43.406 -7.281 1 92.12 247 ASP A O 1
ATOM 2089 N N . TYR A 1 248 ? 3.662 -45.594 -6.949 1 91 248 TYR A N 1
ATOM 2090 C CA . TYR A 1 248 ? 2.275 -45.969 -7.23 1 91 248 TYR A CA 1
ATOM 2091 C C . TYR A 1 248 ? 1.868 -47.219 -6.453 1 91 248 TYR A C 1
ATOM 2093 O O . TYR A 1 248 ? 2.6 -48.188 -6.434 1 91 248 TYR A O 1
ATOM 2101 N N . PHE A 1 249 ? 0.71 -47.125 -5.723 1 90.25 249 PHE A N 1
ATOM 2102 C CA . PHE A 1 249 ? 0.26 -48.312 -5.004 1 90.25 249 PHE A CA 1
ATOM 2103 C C . PHE A 1 249 ? -1.247 -48.281 -4.781 1 90.25 249 PHE A C 1
ATOM 2105 O O . PHE A 1 249 ? -1.854 -47.188 -4.805 1 90.25 249 PHE A O 1
ATOM 2112 N N . SER A 1 250 ? -1.792 -49.438 -4.621 1 89.25 250 SER A N 1
ATOM 2113 C CA . SER A 1 250 ? -3.215 -49.531 -4.324 1 89.25 250 SER A CA 1
ATOM 2114 C C . SER A 1 250 ? -3.459 -49.656 -2.822 1 89.25 250 SER A C 1
ATOM 2116 O O . SER A 1 250 ? -2.709 -50.344 -2.115 1 89.25 250 SER A O 1
ATOM 2118 N N . LEU A 1 251 ? -4.395 -48.906 -2.328 1 89.06 251 LEU A N 1
ATOM 2119 C CA . LEU A 1 251 ? -4.812 -49.031 -0.936 1 89.06 251 LEU A CA 1
ATOM 2120 C C . LEU A 1 251 ? -5.875 -50.125 -0.779 1 89.06 251 LEU A C 1
ATOM 2122 O O . LEU A 1 251 ? -5.848 -50.906 0.181 1 89.06 251 LEU A O 1
ATOM 2126 N N . ASP A 1 252 ? -6.84 -50.125 -1.678 1 84.81 252 ASP A N 1
ATOM 2127 C CA . ASP A 1 252 ? -7.867 -51.156 -1.78 1 84.81 252 ASP A CA 1
ATOM 2128 C C . ASP A 1 252 ? -8.375 -51.281 -3.213 1 84.81 252 ASP A C 1
ATOM 2130 O O . ASP A 1 252 ? -7.727 -50.812 -4.152 1 84.81 252 ASP A O 1
ATOM 2134 N N . THR A 1 253 ? -9.5 -51.969 -3.389 1 77.56 253 THR A N 1
ATOM 2135 C CA . THR A 1 253 ? -10.008 -52.281 -4.719 1 77.56 253 THR A CA 1
ATOM 2136 C C . THR A 1 253 ? -10.469 -51 -5.438 1 77.56 253 THR A C 1
ATOM 2138 O O . THR A 1 253 ? -10.414 -50.938 -6.668 1 77.56 253 THR A O 1
ATOM 2141 N N . ASP A 1 254 ? -10.836 -50.062 -4.57 1 85.38 254 ASP A N 1
ATOM 2142 C CA . ASP A 1 254 ? -11.445 -48.875 -5.195 1 85.38 254 ASP A CA 1
ATOM 2143 C C . ASP A 1 254 ? -10.57 -47.656 -5.02 1 85.38 254 ASP A C 1
ATOM 2145 O O . ASP A 1 254 ? -10.961 -46.531 -5.402 1 85.38 254 ASP A O 1
ATOM 2149 N N . THR A 1 255 ? -9.445 -47.875 -4.363 1 88.5 255 THR A N 1
ATOM 2150 C CA . THR A 1 255 ? -8.625 -46.719 -4.059 1 88.5 255 THR A CA 1
ATOM 2151 C C . THR A 1 255 ? -7.16 -46.969 -4.398 1 88.5 255 THR A C 1
ATOM 2153 O O . THR A 1 255 ? -6.605 -48 -4.016 1 88.5 255 THR A O 1
ATOM 2156 N N . PHE A 1 256 ? -6.543 -46.094 -5.211 1 88.44 256 PHE A N 1
ATOM 2157 C CA . PHE A 1 256 ? -5.109 -46.188 -5.453 1 88.44 256 PHE A CA 1
ATOM 2158 C C . PHE A 1 256 ? -4.445 -44.844 -5.297 1 88.44 256 PHE A C 1
ATOM 2160 O O . PHE A 1 256 ? -5.117 -43.812 -5.312 1 88.44 256 PHE A O 1
ATOM 2167 N N . CYS A 1 257 ? -3.148 -44.812 -5.066 1 92.5 257 CYS A N 1
ATOM 2168 C CA . CYS A 1 257 ? -2.404 -43.625 -4.762 1 92.5 257 CYS A CA 1
ATOM 2169 C C . CYS A 1 257 ? -1.229 -43.438 -5.719 1 92.5 257 CYS A C 1
ATOM 2171 O O . CYS A 1 257 ? -0.565 -44.406 -6.074 1 92.5 257 CYS A O 1
ATOM 2173 N N . THR A 1 258 ? -1.073 -42.25 -6.172 1 91.56 258 THR A N 1
ATOM 2174 C CA . THR A 1 258 ? 0.128 -41.844 -6.891 1 91.56 258 THR A CA 1
ATOM 2175 C C . THR A 1 258 ? 0.96 -40.875 -6.047 1 91.56 258 THR A C 1
ATOM 2177 O O . THR A 1 258 ? 0.431 -39.906 -5.496 1 91.56 258 THR A O 1
ATOM 2180 N N . VAL A 1 259 ? 2.213 -41.156 -5.863 1 95.25 259 VAL A N 1
ATOM 2181 C CA . VAL A 1 259 ? 3.107 -40.312 -5.074 1 95.25 259 VAL A CA 1
ATOM 2182 C C . VAL A 1 259 ? 3.979 -39.469 -6.004 1 95.25 259 VAL A C 1
ATOM 2184 O O . VAL A 1 259 ? 4.754 -40 -6.797 1 95.25 259 VAL A O 1
ATOM 2187 N N . LEU A 1 260 ? 3.854 -38.156 -5.848 1 95.75 260 LEU A N 1
ATOM 2188 C CA . LEU A 1 260 ? 4.523 -37.219 -6.742 1 95.75 260 LEU A CA 1
ATOM 2189 C C . LEU A 1 260 ? 5.5 -36.344 -5.973 1 95.75 260 LEU A C 1
ATOM 2191 O O . LEU A 1 260 ? 5.434 -36.25 -4.746 1 95.75 260 LEU A O 1
ATOM 2195 N N . GLU A 1 261 ? 6.426 -35.75 -6.719 1 96.19 261 GLU A N 1
ATOM 2196 C CA . GLU A 1 261 ? 7.281 -34.688 -6.188 1 96.19 261 GLU A CA 1
ATOM 2197 C C . GLU A 1 261 ? 6.449 -33.531 -5.633 1 96.19 261 GLU A C 1
ATOM 2199 O O . GLU A 1 261 ? 5.484 -33.094 -6.266 1 96.19 261 GLU A O 1
ATOM 2204 N N . TYR A 1 262 ? 6.887 -33.125 -4.414 1 96.12 262 TYR A N 1
ATOM 2205 C CA . TYR A 1 262 ? 6.172 -32.031 -3.807 1 96.12 262 TYR A CA 1
ATOM 2206 C C . TYR A 1 262 ? 6.715 -30.688 -4.305 1 96.12 262 TYR A C 1
ATOM 2208 O O . TYR A 1 262 ? 7.926 -30.453 -4.273 1 96.12 262 TYR A O 1
ATOM 2216 N N . CYS A 1 263 ? 5.84 -29.828 -4.828 1 93.56 263 CYS A N 1
ATOM 2217 C CA . CYS A 1 263 ? 6.172 -28.469 -5.227 1 93.56 263 CYS A CA 1
ATOM 2218 C C . CYS A 1 263 ? 5.512 -27.453 -4.305 1 93.56 263 CYS A C 1
ATOM 2220 O O . CYS A 1 263 ? 4.301 -27.516 -4.066 1 93.56 263 CYS A O 1
ATOM 2222 N N . GLU A 1 264 ? 6.246 -26.5 -3.848 1 90.38 264 GLU A N 1
ATOM 2223 C CA . GLU A 1 264 ? 5.777 -25.547 -2.852 1 90.38 264 GLU A CA 1
ATOM 2224 C C . GLU A 1 264 ? 4.793 -24.547 -3.463 1 90.38 264 GLU A C 1
ATOM 2226 O O . GLU A 1 264 ? 3.816 -24.156 -2.822 1 90.38 264 GLU A O 1
ATOM 2231 N N . GLY A 1 265 ? 4.984 -24.203 -4.637 1 91 265 GLY A N 1
ATOM 2232 C CA . GLY A 1 265 ? 4.168 -23.172 -5.25 1 91 265 GLY A CA 1
ATOM 2233 C C . GLY A 1 265 ? 2.838 -23.688 -5.77 1 91 265 GLY A C 1
ATOM 2234 O O . GLY A 1 265 ? 2.633 -24.891 -5.871 1 91 265 GLY A O 1
ATOM 2235 N N . ASN A 1 266 ? 1.963 -22.719 -6.047 1 90.38 266 ASN A N 1
ATOM 2236 C CA . ASN A 1 266 ? 0.664 -23.047 -6.629 1 90.38 266 ASN A CA 1
ATOM 2237 C C . ASN A 1 266 ? 0.75 -23.172 -8.148 1 90.38 266 ASN A C 1
ATOM 2239 O O . ASN A 1 266 ? 1.805 -22.922 -8.734 1 90.38 266 ASN A O 1
ATOM 2243 N N . ASP A 1 267 ? -0.333 -23.656 -8.719 1 94.5 267 ASP A N 1
ATOM 2244 C CA . ASP A 1 267 ? -0.354 -23.812 -10.172 1 94.5 267 ASP A CA 1
ATOM 2245 C C . ASP A 1 267 ? -0.575 -22.469 -10.859 1 94.5 267 ASP A C 1
ATOM 2247 O O . ASP A 1 267 ? -0.918 -21.484 -10.211 1 94.5 267 ASP A O 1
ATOM 2251 N N . LEU A 1 268 ? -0.327 -22.438 -12.109 1 96.44 268 LEU A N 1
ATOM 2252 C CA . LEU A 1 268 ? -0.418 -21.234 -12.938 1 96.44 268 LEU A CA 1
ATOM 2253 C C . LEU A 1 268 ? -1.849 -20.703 -12.969 1 96.44 268 LEU A C 1
ATOM 2255 O O . LEU A 1 268 ? -2.066 -19.5 -13.07 1 96.44 268 LEU A O 1
ATOM 2259 N N . ASP A 1 269 ? -2.82 -21.547 -12.875 1 94.81 269 ASP A N 1
ATOM 2260 C CA . ASP A 1 269 ? -4.215 -21.125 -12.859 1 94.81 269 ASP A CA 1
ATOM 2261 C C . ASP A 1 269 ? -4.516 -20.266 -11.633 1 94.81 269 ASP A C 1
ATOM 2263 O O . ASP A 1 269 ? -5.168 -19.219 -11.742 1 94.81 269 ASP A O 1
ATOM 2267 N N . PHE A 1 270 ? -4.031 -20.719 -10.492 1 90.75 270 PHE A N 1
ATOM 2268 C CA . PHE A 1 270 ? -4.172 -19.953 -9.258 1 90.75 270 PHE A CA 1
ATOM 2269 C C . PHE A 1 270 ? -3.551 -18.578 -9.398 1 90.75 270 PHE A C 1
ATOM 2271 O O . PHE A 1 270 ? -4.156 -17.578 -9.023 1 90.75 270 PHE A O 1
ATOM 2278 N N . TYR A 1 271 ? -2.439 -18.516 -9.969 1 93 271 TYR A N 1
ATOM 2279 C CA . TYR A 1 271 ? -1.724 -17.266 -10.164 1 93 271 TYR A CA 1
ATOM 2280 C C . TYR A 1 271 ? -2.514 -16.312 -11.055 1 93 271 TYR A C 1
ATOM 2282 O O . TYR A 1 271 ? -2.664 -15.141 -10.742 1 93 271 TYR A O 1
ATOM 2290 N N . LEU A 1 272 ? -2.965 -16.859 -12.117 1 92.88 272 LEU A N 1
ATOM 2291 C CA . LEU A 1 272 ? -3.676 -16.047 -13.094 1 92.88 272 LEU A CA 1
ATOM 2292 C C . LEU A 1 272 ? -4.984 -15.516 -12.516 1 92.88 272 LEU A C 1
ATOM 2294 O O . LEU A 1 272 ? -5.422 -14.422 -12.859 1 92.88 272 LEU A O 1
ATOM 2298 N N . LYS A 1 273 ? -5.547 -16.219 -11.641 1 88.75 273 LYS A N 1
ATOM 2299 C CA . LYS A 1 273 ? -6.77 -15.766 -10.984 1 88.75 273 LYS A CA 1
ATOM 2300 C C . LYS A 1 273 ? -6.477 -14.625 -10.016 1 88.75 273 LYS A C 1
ATOM 2302 O O . LYS A 1 273 ? -7.297 -13.727 -9.844 1 88.75 273 LYS A O 1
ATOM 2307 N N . GLN A 1 274 ? -5.281 -14.688 -9.484 1 87.38 274 GLN A N 1
ATOM 2308 C CA . GLN A 1 274 ? -4.895 -13.688 -8.5 1 87.38 274 GLN A CA 1
ATOM 2309 C C . GLN A 1 274 ? -4.379 -12.422 -9.18 1 87.38 274 GLN A C 1
ATOM 2311 O O . GLN A 1 274 ? -4.664 -11.305 -8.727 1 87.38 274 GLN A O 1
ATOM 2316 N N . HIS A 1 275 ? -3.635 -12.531 -10.172 1 86 275 HIS A N 1
ATOM 2317 C CA . HIS A 1 275 ? -2.932 -11.391 -10.742 1 86 275 HIS A CA 1
ATOM 2318 C C . HIS A 1 275 ? -3.547 -10.977 -12.078 1 86 275 HIS A C 1
ATOM 2320 O O . HIS A 1 275 ? -3.357 -9.844 -12.531 1 86 275 HIS A O 1
ATOM 2326 N N . LYS A 1 276 ? -4.246 -11.836 -12.758 1 80.31 276 LYS A N 1
ATOM 2327 C CA . LYS A 1 276 ? -4.988 -11.656 -14 1 80.31 276 LYS A CA 1
ATOM 2328 C C . LYS A 1 276 ? -4.039 -11.492 -15.188 1 80.31 276 LYS A C 1
ATOM 2330 O O . LYS A 1 276 ? -4.207 -12.148 -16.219 1 80.31 276 LYS A O 1
ATOM 2335 N N . LEU A 1 277 ? -2.969 -10.586 -15.039 1 89.62 277 LEU A N 1
ATOM 2336 C CA . LEU A 1 277 ? -2.086 -10.289 -16.156 1 89.62 277 LEU A CA 1
ATOM 2337 C C . LEU A 1 277 ? -0.635 -10.602 -15.805 1 89.62 277 LEU A C 1
ATOM 2339 O O . LEU A 1 277 ? -0.259 -10.586 -14.633 1 89.62 277 LEU A O 1
ATOM 2343 N N . MET A 1 278 ? 0.018 -11.086 -16.875 1 93.44 278 MET A N 1
ATOM 2344 C CA . MET A 1 278 ? 1.462 -11.297 -16.797 1 93.44 278 MET A CA 1
ATOM 2345 C C . MET A 1 278 ? 2.182 -10.508 -17.891 1 93.44 278 MET A C 1
ATOM 2347 O O . MET A 1 278 ? 1.618 -10.258 -18.953 1 93.44 278 MET A O 1
ATOM 2351 N N . SER A 1 279 ? 3.434 -10.094 -17.578 1 94.69 279 SER A N 1
ATOM 2352 C CA . SER A 1 279 ? 4.23 -9.445 -18.609 1 94.69 279 SER A CA 1
ATOM 2353 C C . SER A 1 279 ? 4.598 -10.422 -19.734 1 94.69 279 SER A C 1
ATOM 2355 O O . SER A 1 279 ? 4.672 -11.633 -19.5 1 94.69 279 SER A O 1
ATOM 2357 N N . GLU A 1 280 ? 4.836 -9.945 -20.875 1 97 280 GLU A N 1
ATOM 2358 C CA . GLU A 1 280 ? 5.215 -10.789 -22.016 1 97 280 GLU A CA 1
ATOM 2359 C C . GLU A 1 280 ? 6.496 -11.562 -21.719 1 97 280 GLU A C 1
ATOM 2361 O O . GLU A 1 280 ? 6.621 -12.727 -22.109 1 97 280 GLU A O 1
ATOM 2366 N N . LYS A 1 281 ? 7.375 -10.922 -21 1 95.38 281 LYS A N 1
ATOM 2367 C CA . LYS A 1 281 ? 8.641 -11.57 -20.688 1 95.38 281 LYS A CA 1
ATOM 2368 C C . LYS A 1 281 ? 8.422 -12.773 -19.766 1 95.38 281 LYS A C 1
ATOM 2370 O O . LYS A 1 281 ? 8.977 -13.844 -20 1 95.38 281 LYS A O 1
ATOM 2375 N N . GLU A 1 282 ? 7.645 -12.609 -18.766 1 96 282 GLU A N 1
ATOM 2376 C CA . GLU A 1 282 ? 7.336 -13.688 -17.844 1 96 282 GLU A CA 1
ATOM 2377 C C . GLU A 1 282 ? 6.578 -14.82 -18.531 1 96 282 GLU A C 1
ATOM 2379 O O . GLU A 1 282 ? 6.906 -15.992 -18.359 1 96 282 GLU A O 1
ATOM 2384 N N . ALA A 1 283 ? 5.605 -14.43 -19.312 1 97.69 283 ALA A N 1
ATOM 2385 C CA . ALA A 1 283 ? 4.805 -15.414 -20.047 1 97.69 283 ALA A CA 1
ATOM 2386 C C . ALA A 1 283 ? 5.66 -16.219 -21.016 1 97.69 283 ALA A C 1
ATOM 2388 O O . ALA A 1 283 ? 5.504 -17.438 -21.141 1 97.69 283 ALA A O 1
ATOM 2389 N N . ARG A 1 284 ? 6.504 -15.508 -21.734 1 97.69 284 ARG A N 1
ATOM 2390 C CA . ARG A 1 284 ? 7.402 -16.156 -22.688 1 97.69 284 ARG A CA 1
ATOM 2391 C C . ARG A 1 284 ? 8.305 -17.172 -21.984 1 97.69 284 ARG A C 1
ATOM 2393 O O . ARG A 1 284 ? 8.539 -18.266 -22.5 1 97.69 284 ARG A O 1
ATOM 2400 N N . SER A 1 285 ? 8.789 -16.812 -20.828 1 97.5 285 SER A N 1
ATOM 2401 C CA . SER A 1 285 ? 9.633 -17.719 -20.047 1 97.5 285 SER A CA 1
ATOM 2402 C C . SER A 1 285 ? 8.883 -18.984 -19.688 1 97.5 285 SER A C 1
ATOM 2404 O O . SER A 1 285 ? 9.43 -20.094 -19.781 1 97.5 285 SER A O 1
ATOM 2406 N N . ILE A 1 286 ? 7.672 -18.875 -19.281 1 97.81 286 ILE A N 1
ATOM 2407 C CA . ILE A 1 286 ? 6.84 -20.016 -18.938 1 97.81 286 ILE A CA 1
ATOM 2408 C C . ILE A 1 286 ? 6.641 -20.906 -20.172 1 97.81 286 ILE A C 1
ATOM 2410 O O . ILE A 1 286 ? 6.801 -22.125 -20.094 1 97.81 286 ILE A O 1
ATOM 2414 N N . VAL A 1 287 ? 6.387 -20.266 -21.281 1 98.12 287 VAL A N 1
ATOM 2415 C CA . VAL A 1 287 ? 6.148 -20.984 -22.531 1 98.12 287 VAL A CA 1
ATOM 2416 C C . VAL A 1 287 ? 7.414 -21.734 -22.953 1 98.12 287 VAL A C 1
ATOM 2418 O O . VAL A 1 287 ? 7.348 -22.891 -23.375 1 98.12 287 VAL A O 1
ATOM 2421 N N . MET A 1 288 ? 8.531 -21.094 -22.812 1 98 288 MET A N 1
ATOM 2422 C CA . MET A 1 288 ? 9.805 -21.734 -23.141 1 98 288 MET A CA 1
ATOM 2423 C C . MET A 1 288 ? 9.992 -23.016 -22.344 1 98 288 MET A C 1
ATOM 2425 O O . MET A 1 288 ? 10.422 -24.031 -22.891 1 98 288 MET A O 1
ATOM 2429 N N . GLN A 1 289 ? 9.641 -22.906 -21.109 1 98.19 289 GLN A N 1
ATOM 2430 C CA . GLN A 1 289 ? 9.812 -24.062 -20.234 1 98.19 289 GLN A CA 1
ATOM 2431 C C . GLN A 1 289 ? 8.836 -25.172 -20.594 1 98.19 289 GLN A C 1
ATOM 2433 O O . GLN A 1 289 ? 9.203 -26.344 -20.594 1 98.19 289 GLN A O 1
ATOM 2438 N N . ILE A 1 290 ? 7.625 -24.844 -20.953 1 98.56 290 ILE A N 1
ATOM 2439 C CA . ILE A 1 290 ? 6.633 -25.812 -21.375 1 98.56 290 ILE A CA 1
ATOM 2440 C C . ILE A 1 290 ? 7.102 -26.516 -22.641 1 98.56 290 ILE A C 1
ATOM 2442 O O . ILE A 1 290 ? 7.047 -27.75 -22.734 1 98.56 290 ILE A O 1
ATOM 2446 N N . VAL A 1 291 ? 7.547 -25.688 -23.578 1 98.19 291 VAL A N 1
ATOM 2447 C CA . VAL A 1 291 ? 7.977 -26.219 -24.859 1 98.19 291 VAL A CA 1
ATOM 2448 C C . VAL A 1 291 ? 9.164 -27.172 -24.656 1 98.19 291 VAL A C 1
ATOM 2450 O O . VAL A 1 291 ? 9.258 -28.203 -25.312 1 98.19 291 VAL A O 1
ATOM 2453 N N . ASN A 1 292 ? 10.016 -26.812 -23.766 1 97.56 292 ASN A N 1
ATOM 2454 C CA . ASN A 1 292 ? 11.141 -27.672 -23.438 1 97.56 292 ASN A CA 1
ATOM 2455 C C . ASN A 1 292 ? 10.672 -29.031 -22.922 1 97.56 292 ASN A C 1
ATOM 2457 O O . ASN A 1 292 ? 11.172 -30.078 -23.375 1 97.56 292 ASN A O 1
ATOM 2461 N N . ALA A 1 293 ? 9.75 -29.047 -22.078 1 97.88 293 ALA A N 1
ATOM 2462 C CA . ALA A 1 293 ? 9.188 -30.281 -21.547 1 97.88 293 ALA A CA 1
ATOM 2463 C C . ALA A 1 293 ? 8.516 -31.094 -22.656 1 97.88 293 ALA A C 1
ATOM 2465 O O . ALA A 1 293 ? 8.695 -32.312 -22.734 1 97.88 293 ALA A O 1
ATOM 2466 N N . LEU A 1 294 ? 7.77 -30.422 -23.5 1 98.12 294 LEU A N 1
ATOM 2467 C CA . LEU A 1 294 ? 7.062 -31.094 -24.578 1 98.12 294 LEU A CA 1
ATOM 2468 C C . LEU A 1 294 ? 8.047 -31.703 -25.578 1 98.12 294 LEU A C 1
ATOM 2470 O O . LEU A 1 294 ? 7.805 -32.812 -26.094 1 98.12 294 LEU A O 1
ATOM 2474 N N . ARG A 1 295 ? 9.117 -31.016 -25.875 1 96.94 295 ARG A N 1
ATOM 2475 C CA . ARG A 1 295 ? 10.141 -31.562 -26.75 1 96.94 295 ARG A CA 1
ATOM 2476 C C . ARG A 1 295 ? 10.695 -32.875 -26.203 1 96.94 295 ARG A C 1
ATOM 2478 O O . ARG A 1 295 ? 10.844 -33.844 -26.938 1 96.94 295 ARG A O 1
ATOM 2485 N N . TYR A 1 296 ? 11.008 -32.906 -24.922 1 96.12 296 TYR A N 1
ATOM 2486 C CA . TYR A 1 296 ? 11.477 -34.125 -24.266 1 96.12 296 TYR A CA 1
ATOM 2487 C C . TYR A 1 296 ? 10.461 -35.25 -24.422 1 96.12 296 TYR A C 1
ATOM 2489 O O . TYR A 1 296 ? 10.82 -36.375 -24.797 1 96.12 296 TYR A O 1
ATOM 2497 N N . LEU A 1 297 ? 9.164 -34.969 -24.219 1 96 297 LEU A N 1
ATOM 2498 C CA . LEU A 1 297 ? 8.102 -35.969 -24.312 1 96 297 LEU A CA 1
ATOM 2499 C C . LEU A 1 297 ? 7.992 -36.5 -25.734 1 96 297 LEU A C 1
ATOM 2501 O O . LEU A 1 297 ? 7.621 -37.688 -25.922 1 96 297 LEU A O 1
ATOM 2505 N N . ASN A 1 298 ? 8.328 -35.688 -26.688 1 94.69 298 ASN A N 1
ATOM 2506 C CA . ASN A 1 298 ? 8.203 -36.094 -28.078 1 94.69 298 ASN A CA 1
ATOM 2507 C C . ASN A 1 298 ? 9.469 -36.781 -28.578 1 94.69 298 ASN A C 1
ATOM 2509 O O . ASN A 1 298 ? 9.461 -37.406 -29.625 1 94.69 298 ASN A O 1
ATOM 2513 N N . GLU A 1 299 ? 10.547 -36.656 -27.797 1 93.25 299 GLU A N 1
ATOM 2514 C CA . GLU A 1 299 ? 11.82 -37.25 -28.219 1 93.25 299 GLU A CA 1
ATOM 2515 C C . GLU A 1 299 ? 12.016 -38.656 -27.594 1 93.25 299 GLU A C 1
ATOM 2517 O O . GLU A 1 299 ? 12.758 -39.469 -28.141 1 93.25 299 GLU A O 1
ATOM 2522 N N . ILE A 1 300 ? 11.383 -38.844 -26.516 1 90.62 300 ILE A N 1
ATOM 2523 C CA . ILE A 1 300 ? 11.508 -40.188 -25.906 1 90.62 300 ILE A CA 1
ATOM 2524 C C . ILE A 1 300 ? 10.781 -41.219 -26.75 1 90.62 300 ILE A C 1
ATOM 2526 O O . ILE A 1 300 ? 9.961 -40.844 -27.609 1 90.62 300 ILE A O 1
ATOM 2530 N N . LYS A 1 301 ? 11.164 -42.469 -26.562 1 86.56 301 LYS A N 1
ATOM 2531 C CA . LYS A 1 301 ? 10.57 -43.531 -27.344 1 86.56 301 LYS A CA 1
ATOM 2532 C C . LYS A 1 301 ? 9.82 -44.531 -26.438 1 86.56 301 LYS A C 1
ATOM 2534 O O . LYS A 1 301 ? 10.422 -45.156 -25.562 1 86.56 301 LYS A O 1
ATOM 2539 N N . PRO A 1 302 ? 8.586 -44.688 -26.641 1 88 302 PRO A N 1
ATOM 2540 C CA . PRO A 1 302 ? 7.711 -44 -27.594 1 88 302 PRO A CA 1
ATOM 2541 C C . PRO A 1 302 ? 7.344 -42.594 -27.141 1 88 302 PRO A C 1
ATOM 2543 O O . PRO A 1 302 ? 7.312 -42.312 -25.938 1 88 302 PRO A O 1
ATOM 2546 N N . PRO A 1 303 ? 7.031 -41.688 -28.125 1 91.75 303 PRO A N 1
ATOM 2547 C CA . PRO A 1 303 ? 6.645 -40.344 -27.75 1 91.75 303 PRO A CA 1
ATOM 2548 C C . PRO A 1 303 ? 5.348 -40.281 -26.938 1 91.75 303 PRO A C 1
ATOM 2550 O O . PRO A 1 303 ? 4.539 -41.219 -27.016 1 91.75 303 PRO A O 1
ATOM 2553 N N . ILE A 1 304 ? 5.199 -39.188 -26.234 1 91.94 304 ILE A N 1
ATOM 2554 C CA . ILE A 1 304 ? 4.035 -39.062 -25.359 1 91.94 304 ILE A CA 1
ATOM 2555 C C . ILE A 1 304 ? 3.344 -37.719 -25.641 1 91.94 304 ILE A C 1
ATOM 2557 O O . ILE A 1 304 ? 4.004 -36.688 -25.781 1 91.94 304 ILE A O 1
ATOM 2561 N N . ILE A 1 305 ? 2.072 -37.75 -25.906 1 92.75 305 ILE A N 1
ATOM 2562 C CA . ILE A 1 305 ? 1.222 -36.562 -25.938 1 92.75 305 ILE A CA 1
ATOM 2563 C C . ILE A 1 305 ? 0.605 -36.312 -24.562 1 92.75 305 ILE A C 1
ATOM 2565 O O . ILE A 1 305 ? -0.003 -37.219 -23.984 1 92.75 305 ILE A O 1
ATOM 2569 N N . HIS A 1 306 ? 0.797 -35.188 -23.953 1 93.31 306 HIS A N 1
ATOM 2570 C CA . HIS A 1 306 ? 0.234 -34.906 -22.641 1 93.31 306 HIS A CA 1
ATOM 2571 C C . HIS A 1 306 ? -1.291 -34.938 -22.672 1 93.31 306 HIS A C 1
ATOM 2573 O O . HIS A 1 306 ? -1.938 -35.594 -21.859 1 93.31 306 HIS A O 1
ATOM 2579 N N . TYR A 1 307 ? -1.879 -34.125 -23.641 1 92.62 307 TYR A N 1
ATOM 2580 C CA . TYR A 1 307 ? -3.285 -34.125 -24.031 1 92.62 307 TYR A CA 1
ATOM 2581 C C . TYR A 1 307 ? -4.105 -33.25 -23.094 1 92.62 307 TYR A C 1
ATOM 2583 O O . TYR A 1 307 ? -5.172 -32.75 -23.469 1 92.62 307 TYR A O 1
ATOM 2591 N N . ASP A 1 308 ? -3.717 -32.938 -21.844 1 93 308 ASP A N 1
ATOM 2592 C CA . ASP A 1 308 ? -4.484 -32.125 -20.891 1 93 308 ASP A CA 1
ATOM 2593 C C . ASP A 1 308 ? -3.65 -30.953 -20.359 1 93 308 ASP A C 1
ATOM 2595 O O . ASP A 1 308 ? -3.686 -30.656 -19.172 1 93 308 ASP A O 1
ATOM 2599 N N . LEU A 1 309 ? -2.889 -30.391 -21.203 1 97.19 309 LEU A N 1
ATOM 2600 C CA . LEU A 1 309 ? -2.084 -29.234 -20.812 1 97.19 309 LEU A CA 1
ATOM 2601 C C . LEU A 1 309 ? -2.961 -28.016 -20.625 1 97.19 309 LEU A C 1
ATOM 2603 O O . LEU A 1 309 ? -3.727 -27.641 -21.516 1 97.19 309 LEU A O 1
ATOM 2607 N N . LYS A 1 310 ? -2.947 -27.469 -19.422 1 97.69 310 LYS A N 1
ATOM 2608 C CA . LYS A 1 310 ? -3.686 -26.297 -18.984 1 97.69 310 LYS A CA 1
ATOM 2609 C C . LYS A 1 310 ? -3.004 -25.625 -17.797 1 97.69 310 LYS A C 1
ATOM 2611 O O . LYS A 1 310 ? -2.129 -26.219 -17.156 1 97.69 310 LYS A O 1
ATOM 2616 N N . PRO A 1 311 ? -3.32 -24.328 -17.5 1 97.25 311 PRO A N 1
ATOM 2617 C CA . PRO A 1 311 ? -2.658 -23.641 -16.406 1 97.25 311 PRO A CA 1
ATOM 2618 C C . PRO A 1 311 ? -2.777 -24.375 -15.07 1 97.25 311 PRO A C 1
ATOM 2620 O O . PRO A 1 311 ? -1.864 -24.328 -14.242 1 97.25 311 PRO A O 1
ATOM 2623 N N . GLY A 1 312 ? -3.795 -25.172 -14.93 1 95.5 312 GLY A N 1
ATOM 2624 C CA . GLY A 1 312 ? -3.994 -25.938 -13.703 1 95.5 312 GLY A CA 1
ATOM 2625 C C . GLY A 1 312 ? -3.039 -27.109 -13.57 1 95.5 312 GLY A C 1
ATOM 2626 O O . GLY A 1 312 ? -2.898 -27.672 -12.484 1 95.5 312 GLY A O 1
ATOM 2627 N N . ASN A 1 313 ? -2.363 -27.469 -14.633 1 95.19 313 ASN A N 1
ATOM 2628 C CA . ASN A 1 313 ? -1.415 -28.578 -14.617 1 95.19 313 ASN A CA 1
ATOM 2629 C C . ASN A 1 313 ? 0.022 -28.094 -14.773 1 95.19 313 ASN A C 1
ATOM 2631 O O . ASN A 1 313 ? 0.907 -28.859 -15.148 1 95.19 313 ASN A O 1
ATOM 2635 N N . ILE A 1 314 ? 0.183 -26.781 -14.578 1 97.81 314 ILE A N 1
ATOM 2636 C CA . ILE A 1 314 ? 1.504 -26.156 -14.562 1 97.81 314 ILE A CA 1
ATOM 2637 C C . ILE A 1 314 ? 1.782 -25.578 -13.18 1 97.81 314 ILE A C 1
ATOM 2639 O O . ILE A 1 314 ? 1.152 -24.594 -12.773 1 97.81 314 ILE A O 1
ATOM 2643 N N . LEU A 1 315 ? 2.717 -26.141 -12.523 1 97.12 315 LEU A N 1
ATOM 2644 C CA . LEU A 1 315 ? 3.047 -25.719 -11.172 1 97.12 315 LEU A CA 1
ATOM 2645 C C . LEU A 1 315 ? 4.172 -24.688 -11.188 1 97.12 315 LEU A C 1
ATOM 2647 O O . LEU A 1 315 ? 5.137 -24.828 -11.938 1 97.12 315 LEU A O 1
ATOM 2651 N N . LEU A 1 316 ? 3.984 -23.656 -10.414 1 96.12 316 LEU A N 1
ATOM 2652 C CA . LEU A 1 316 ? 5.062 -22.703 -10.156 1 96.12 316 LEU A CA 1
ATOM 2653 C C . LEU A 1 316 ? 5.93 -23.172 -8.992 1 96.12 316 LEU A C 1
ATOM 2655 O O . LEU A 1 316 ? 5.531 -23.047 -7.828 1 96.12 316 LEU A O 1
ATOM 2659 N N . VAL A 1 317 ? 7.008 -23.656 -9.258 1 93.62 317 VAL A N 1
ATOM 2660 C CA . VAL A 1 317 ? 7.805 -24.453 -8.32 1 93.62 317 VAL A CA 1
ATOM 2661 C C . VAL A 1 317 ? 8.047 -23.641 -7.047 1 93.62 317 VAL A C 1
ATOM 2663 O O . VAL A 1 317 ? 7.875 -24.156 -5.938 1 93.62 317 VAL A O 1
ATOM 2666 N N . ASP A 1 318 ? 8.477 -22.328 -7.172 1 86.12 318 ASP A N 1
ATOM 2667 C CA . ASP A 1 318 ? 8.797 -21.516 -5.992 1 86.12 318 ASP A CA 1
ATOM 2668 C C . ASP A 1 318 ? 7.668 -20.547 -5.676 1 86.12 318 ASP A C 1
ATOM 2670 O O . ASP A 1 318 ? 7.855 -19.609 -4.898 1 86.12 318 ASP A O 1
ATOM 2674 N N . GLY A 1 319 ? 6.625 -20.656 -6.371 1 84.88 319 GLY A N 1
ATOM 2675 C CA . GLY A 1 319 ? 5.477 -19.812 -6.074 1 84.88 319 GLY A CA 1
ATOM 2676 C C . GLY A 1 319 ? 5.465 -18.516 -6.859 1 84.88 319 GLY A C 1
ATOM 2677 O O . GLY A 1 319 ? 4.578 -17.688 -6.676 1 84.88 319 GLY A O 1
ATOM 2678 N N . THR A 1 320 ? 6.418 -18.328 -7.645 1 85.94 320 THR A N 1
ATOM 2679 C CA . THR A 1 320 ? 6.473 -17.109 -8.445 1 85.94 320 THR A CA 1
ATOM 2680 C C . THR A 1 320 ? 6.414 -17.422 -9.938 1 85.94 320 THR A C 1
ATOM 2682 O O . THR A 1 320 ? 6.793 -18.531 -10.352 1 85.94 320 THR A O 1
ATOM 2685 N N . ALA A 1 321 ? 5.965 -16.406 -10.633 1 88 321 ALA A N 1
ATOM 2686 C CA . ALA A 1 321 ? 5.84 -16.594 -12.078 1 88 321 ALA A CA 1
ATOM 2687 C C . ALA A 1 321 ? 7.191 -16.438 -12.766 1 88 321 ALA A C 1
ATOM 2689 O O . ALA A 1 321 ? 7.348 -16.828 -13.93 1 88 321 ALA A O 1
ATOM 2690 N N . CYS A 1 322 ? 8.148 -15.945 -12.078 1 91.38 322 CYS A N 1
ATOM 2691 C CA . CYS A 1 322 ? 9.438 -15.664 -12.695 1 91.38 322 CYS A CA 1
ATOM 2692 C C . CYS A 1 322 ? 10.391 -16.844 -12.523 1 91.38 322 CYS A C 1
ATOM 2694 O O . CYS A 1 322 ? 11.508 -16.828 -13.047 1 91.38 322 CYS A O 1
ATOM 2696 N N . GLY A 1 323 ? 9.945 -17.844 -11.914 1 93 323 GLY A N 1
ATOM 2697 C CA . GLY A 1 323 ? 10.82 -18.969 -11.625 1 93 323 GLY A CA 1
ATOM 2698 C C . GLY A 1 323 ? 10.547 -20.188 -12.5 1 93 323 GLY A C 1
ATOM 2699 O O . GLY A 1 323 ? 10.141 -20.047 -13.656 1 93 323 GLY A O 1
ATOM 2700 N N . GLU A 1 324 ? 10.922 -21.312 -11.992 1 96.12 324 GLU A N 1
ATOM 2701 C CA . GLU A 1 324 ? 10.781 -22.578 -12.719 1 96.12 324 GLU A CA 1
ATOM 2702 C C . GLU A 1 324 ? 9.359 -23.109 -12.625 1 96.12 324 GLU A C 1
ATOM 2704 O O . GLU A 1 324 ? 8.656 -22.859 -11.641 1 96.12 324 GLU A O 1
ATOM 2709 N N . ILE A 1 325 ? 8.984 -23.781 -13.68 1 98.06 325 ILE A N 1
ATOM 2710 C CA . ILE A 1 325 ? 7.684 -24.438 -13.664 1 98.06 325 ILE A CA 1
ATOM 2711 C C . ILE A 1 325 ? 7.855 -25.938 -13.836 1 98.06 325 ILE A C 1
ATOM 2713 O O . ILE A 1 325 ? 8.914 -26.406 -14.266 1 98.06 325 ILE A O 1
ATOM 2717 N N . LYS A 1 326 ? 6.871 -26.672 -13.484 1 98 326 LYS A N 1
ATOM 2718 C CA . LYS A 1 326 ? 6.82 -28.109 -13.742 1 98 326 LYS A CA 1
ATOM 2719 C C . LYS A 1 326 ? 5.43 -28.547 -14.203 1 98 326 LYS A C 1
ATOM 2721 O O . LYS A 1 326 ? 4.422 -28.062 -13.68 1 98 326 LYS A O 1
ATOM 2726 N N . ILE A 1 327 ? 5.418 -29.344 -15.219 1 97.44 327 ILE A N 1
ATOM 2727 C CA . ILE A 1 327 ? 4.168 -29.875 -15.742 1 97.44 327 ILE A CA 1
ATOM 2728 C C . ILE A 1 327 ? 3.764 -31.125 -14.961 1 97.44 327 ILE A C 1
ATOM 2730 O O . ILE A 1 327 ? 4.605 -31.969 -14.648 1 97.44 327 ILE A O 1
ATOM 2734 N N . THR A 1 328 ? 2.508 -31.172 -14.602 1 92.94 328 THR A N 1
ATOM 2735 C CA . THR A 1 328 ? 2.002 -32.312 -13.859 1 92.94 328 THR A CA 1
ATOM 2736 C C . THR A 1 328 ? 0.74 -32.875 -14.508 1 92.94 328 THR A C 1
ATOM 2738 O O . THR A 1 328 ? 0.314 -32.375 -15.562 1 92.94 328 THR A O 1
ATOM 2741 N N . ASP A 1 329 ? 0.194 -34 -14.031 1 87.19 329 ASP A N 1
ATOM 2742 C CA . ASP A 1 329 ? -1.071 -34.625 -14.391 1 87.19 329 ASP A CA 1
ATOM 2743 C C . ASP A 1 329 ? -1 -35.25 -15.781 1 87.19 329 ASP A C 1
ATOM 2745 O O . ASP A 1 329 ? -1.546 -34.719 -16.75 1 87.19 329 ASP A O 1
ATOM 2749 N N . PHE A 1 330 ? -0.478 -36.406 -15.883 1 87.75 330 PHE A N 1
ATOM 2750 C CA . PHE A 1 330 ? -0.344 -37.156 -17.109 1 87.75 330 PHE A CA 1
ATOM 2751 C C . PHE A 1 330 ? -1.445 -38.219 -17.234 1 87.75 330 PHE A C 1
ATOM 2753 O O . PHE A 1 330 ? -1.275 -39.219 -17.906 1 87.75 330 PHE A O 1
ATOM 2760 N N . GLY A 1 331 ? -2.535 -37.969 -16.578 1 79.62 331 GLY A N 1
ATOM 2761 C CA . GLY A 1 331 ? -3.643 -38.906 -16.516 1 79.62 331 GLY A CA 1
ATOM 2762 C C . GLY A 1 331 ? -4.289 -39.156 -17.859 1 79.62 331 GLY A C 1
ATOM 2763 O O . GLY A 1 331 ? -4.82 -40.25 -18.094 1 79.62 331 GLY A O 1
ATOM 2764 N N . LEU A 1 332 ? -4.227 -38.25 -18.75 1 81 332 LEU A N 1
ATOM 2765 C CA . LEU A 1 332 ? -4.883 -38.406 -20.047 1 81 332 LEU A CA 1
ATOM 2766 C C . LEU A 1 332 ? -3.854 -38.562 -21.156 1 81 332 LEU A C 1
ATOM 2768 O O . LEU A 1 332 ? -4.211 -38.562 -22.344 1 81 332 LEU A O 1
ATOM 2772 N N . SER A 1 333 ? -2.66 -38.688 -20.766 1 87.75 333 SER A N 1
ATOM 2773 C CA . SER A 1 333 ? -1.59 -38.719 -21.75 1 87.75 333 SER A CA 1
ATOM 2774 C C . SER A 1 333 ? -1.752 -39.906 -22.703 1 87.75 333 SER A C 1
ATOM 2776 O O . SER A 1 333 ? -2.41 -40.906 -22.359 1 87.75 333 SER A O 1
ATOM 2778 N N . LYS A 1 334 ? -1.221 -39.719 -23.875 1 84.75 334 LYS A N 1
ATOM 2779 C CA . LYS A 1 334 ? -1.26 -40.75 -24.906 1 84.75 334 LYS A CA 1
ATOM 2780 C C . LYS A 1 334 ? 0.148 -41.156 -25.312 1 84.75 334 LYS A C 1
ATOM 2782 O O . LYS A 1 334 ? 1.012 -40.312 -25.547 1 84.75 334 LYS A O 1
ATOM 2787 N N . ILE A 1 335 ? 0.334 -42.469 -25.297 1 84.88 335 ILE A N 1
ATOM 2788 C CA . ILE A 1 335 ? 1.61 -43 -25.75 1 84.88 335 ILE A CA 1
ATOM 2789 C C . ILE A 1 335 ? 1.527 -43.344 -27.234 1 84.88 335 ILE A C 1
ATOM 2791 O O . ILE A 1 335 ? 0.625 -44.062 -27.672 1 84.88 335 ILE A O 1
ATOM 2795 N N . MET A 1 336 ? 2.441 -42.812 -27.984 1 83.5 336 MET A N 1
ATOM 2796 C CA . MET A 1 336 ? 2.445 -43 -29.438 1 83.5 336 MET A CA 1
ATOM 2797 C C . MET A 1 336 ? 3.322 -44.188 -29.812 1 83.5 336 MET A C 1
ATOM 2799 O O . MET A 1 336 ? 4.465 -44.031 -30.234 1 83.5 336 MET A O 1
ATOM 2803 N N . ASP A 1 337 ? 2.787 -45.375 -29.641 1 77.06 337 ASP A N 1
ATOM 2804 C CA . ASP A 1 337 ? 3.521 -46.562 -30 1 77.06 337 ASP A CA 1
ATOM 2805 C C . ASP A 1 337 ? 3.527 -46.781 -31.516 1 77.06 337 ASP A C 1
ATOM 2807 O O . ASP A 1 337 ? 2.623 -46.281 -32.219 1 77.06 337 ASP A O 1
ATOM 2811 N N . ASP A 1 338 ? 4.637 -47.281 -32.062 1 67.06 338 ASP A N 1
ATOM 2812 C CA . ASP A 1 338 ? 4.84 -47.5 -33.5 1 67.06 338 ASP A CA 1
ATOM 2813 C C . ASP A 1 338 ? 3.629 -48.188 -34.125 1 67.06 338 ASP A C 1
ATOM 2815 O O . ASP A 1 338 ? 3.275 -47.906 -35.281 1 67.06 338 ASP A O 1
ATOM 2819 N N . ASP A 1 339 ? 3.041 -49 -33.406 1 62.97 339 ASP A N 1
ATOM 2820 C CA . ASP A 1 339 ? 1.922 -49.719 -33.969 1 62.97 339 ASP A CA 1
ATOM 2821 C C . ASP A 1 339 ? 0.68 -48.844 -34.094 1 62.97 339 ASP A C 1
ATOM 2823 O O . ASP A 1 339 ? -0.18 -49.094 -34.938 1 62.97 339 ASP A O 1
ATOM 2827 N N . SER A 1 340 ? 0.631 -47.875 -33.344 1 61.94 340 SER A N 1
ATOM 2828 C CA . SER A 1 340 ? -0.589 -47.062 -33.25 1 61.94 340 SER A CA 1
ATOM 2829 C C . SER A 1 340 ? -0.416 -45.719 -33.906 1 61.94 340 SER A C 1
ATOM 2831 O O . SER A 1 340 ? -1.386 -44.969 -34.094 1 61.94 340 SER A O 1
ATOM 2833 N N . TYR A 1 341 ? 0.812 -45.406 -34.312 1 63.34 341 TYR A N 1
ATOM 2834 C CA . TYR A 1 341 ? 1.052 -44.062 -34.812 1 63.34 341 TYR A CA 1
ATOM 2835 C C . TYR A 1 341 ? 1.382 -44.094 -36.312 1 63.34 341 TYR A C 1
ATOM 2837 O O . TYR A 1 341 ? 2.402 -44.656 -36.719 1 63.34 341 TYR A O 1
ATOM 2845 N N . GLY A 1 342 ? 0.343 -43.844 -37.094 1 62.44 342 GLY A N 1
ATOM 2846 C CA . GLY A 1 342 ? 0.553 -43.719 -38.531 1 62.44 342 GLY A CA 1
ATOM 2847 C C . GLY A 1 342 ? 0.962 -42.312 -38.969 1 62.44 342 GLY A C 1
ATOM 2848 O O . GLY A 1 342 ? 1.181 -41.438 -38.125 1 62.44 342 GLY A O 1
ATOM 2849 N N . ALA A 1 343 ? 1.169 -42.125 -40.25 1 62.06 343 ALA A N 1
ATOM 2850 C CA . ALA A 1 343 ? 1.596 -40.875 -40.844 1 62.06 343 ALA A CA 1
ATOM 2851 C C . ALA A 1 343 ? 0.662 -39.719 -40.438 1 62.06 343 ALA A C 1
ATOM 2853 O O . ALA A 1 343 ? 1.099 -38.594 -40.281 1 62.06 343 ALA A O 1
ATOM 2854 N N . ASP A 1 344 ? -0.594 -40.156 -40.094 1 68.31 344 ASP A N 1
ATOM 2855 C CA . ASP A 1 344 ? -1.6 -39.125 -39.875 1 68.31 344 ASP A CA 1
ATOM 2856 C C . ASP A 1 344 ? -1.85 -38.906 -38.375 1 68.31 344 ASP A C 1
ATOM 2858 O O . ASP A 1 344 ? -2.68 -38.094 -37.969 1 68.31 344 ASP A O 1
ATOM 2862 N N . GLY A 1 345 ? -1.226 -39.656 -37.594 1 76.88 345 GLY A N 1
ATOM 2863 C CA . GLY A 1 345 ? -1.435 -39.531 -36.156 1 76.88 345 GLY A CA 1
ATOM 2864 C C . GLY A 1 345 ? -2.084 -40.781 -35.562 1 76.88 345 GLY A C 1
ATOM 2865 O O . GLY A 1 345 ? -2.096 -41.844 -36.156 1 76.88 345 GLY A O 1
ATOM 2866 N N . MET A 1 346 ? -2.488 -40.625 -34.375 1 82.94 346 MET A N 1
ATOM 2867 C CA . MET A 1 346 ? -3.109 -41.75 -33.656 1 82.94 346 MET A CA 1
ATOM 2868 C C . MET A 1 346 ? -4.602 -41.5 -33.438 1 82.94 346 MET A C 1
ATOM 2870 O O . MET A 1 346 ? -5.039 -40.344 -33.375 1 82.94 346 MET A O 1
ATOM 2874 N N . ASP A 1 347 ? -5.344 -42.562 -33.375 1 79.31 347 ASP A N 1
ATOM 2875 C CA . ASP A 1 347 ? -6.781 -42.469 -33.156 1 79.31 347 ASP A CA 1
ATOM 2876 C C . ASP A 1 347 ? -7.082 -41.969 -31.734 1 79.31 347 ASP A C 1
ATOM 2878 O O . ASP A 1 347 ? -6.48 -42.438 -30.766 1 79.31 347 ASP A O 1
ATOM 2882 N N . LEU A 1 348 ? -7.934 -41 -31.719 1 81.94 348 LEU A N 1
ATOM 2883 C CA . LEU A 1 348 ? -8.383 -40.5 -30.422 1 81.94 348 LEU A CA 1
ATOM 2884 C C . LEU A 1 348 ? -9.508 -41.375 -29.875 1 81.94 348 LEU A C 1
ATOM 2886 O O . LEU A 1 348 ? -10.633 -41.312 -30.359 1 81.94 348 LEU A O 1
ATOM 2890 N N . THR A 1 349 ? -9.195 -42.125 -28.891 1 73.25 349 THR A N 1
ATOM 2891 C CA . THR A 1 349 ? -10.188 -43.031 -28.297 1 73.25 349 THR A CA 1
ATOM 2892 C C . THR A 1 349 ? -10.891 -42.375 -27.125 1 73.25 349 THR A C 1
ATOM 2894 O O . THR A 1 349 ? -11.969 -42.812 -26.703 1 73.25 349 THR A O 1
ATOM 2897 N N . SER A 1 350 ? -10.391 -41.344 -26.594 1 70.31 350 SER A N 1
ATOM 2898 C CA . SER A 1 350 ? -10.938 -40.656 -25.422 1 70.31 350 SER A CA 1
ATOM 2899 C C . SER A 1 350 ? -11.617 -39.344 -25.797 1 70.31 350 SER A C 1
ATOM 2901 O O . SER A 1 350 ? -11.469 -38.344 -25.094 1 70.31 350 SER A O 1
ATOM 2903 N N . GLN A 1 351 ? -12.391 -39.438 -26.875 1 74.75 351 GLN A N 1
ATOM 2904 C CA . GLN A 1 351 ? -13.102 -38.219 -27.25 1 74.75 351 GLN A CA 1
ATOM 2905 C C . GLN A 1 351 ? -14.07 -37.781 -26.156 1 74.75 351 GLN A C 1
ATOM 2907 O O . GLN A 1 351 ? -14.758 -38.625 -25.562 1 74.75 351 GLN A O 1
ATOM 2912 N N . GLY A 1 352 ? -14.031 -36.531 -25.75 1 76.81 352 GLY A N 1
ATOM 2913 C CA . GLY A 1 352 ? -14.898 -36 -24.703 1 76.81 352 GLY A CA 1
ATOM 2914 C C . GLY A 1 352 ? -14.172 -35.781 -23.391 1 76.81 352 GLY A C 1
ATOM 2915 O O . GLY A 1 352 ? -14.719 -35.188 -22.469 1 76.81 352 GLY A O 1
ATOM 2916 N N . ALA A 1 353 ? -13.016 -36.344 -23.359 1 82.62 353 ALA A N 1
ATOM 2917 C CA . ALA A 1 353 ? -12.211 -36.156 -22.141 1 82.62 353 ALA A CA 1
ATOM 2918 C C . ALA A 1 353 ? -11.328 -34.906 -22.266 1 82.62 353 ALA A C 1
ATOM 2920 O O . ALA A 1 353 ? -11.086 -34.406 -23.375 1 82.62 353 ALA A O 1
ATOM 2921 N N . GLY A 1 354 ? -11 -34.344 -21.172 1 87.19 354 GLY A N 1
ATOM 2922 C CA . GLY A 1 354 ? -10.102 -33.219 -21.156 1 87.19 354 GLY A CA 1
ATOM 2923 C C . GLY A 1 354 ? -10.82 -31.891 -20.922 1 87.19 354 GLY A C 1
ATOM 2924 O O . GLY A 1 354 ? -12.016 -31.875 -20.625 1 87.19 354 GLY A O 1
ATOM 2925 N N . THR A 1 355 ? -10.07 -30.891 -21 1 93.94 355 THR A N 1
ATOM 2926 C CA . THR A 1 355 ? -10.602 -29.531 -20.828 1 93.94 355 THR A CA 1
ATOM 2927 C C . THR A 1 355 ? -10.75 -28.844 -22.188 1 93.94 355 THR A C 1
ATOM 2929 O O . THR A 1 355 ? -9.758 -28.516 -22.828 1 93.94 355 THR A O 1
ATOM 2932 N N . TYR A 1 356 ? -11.914 -28.594 -22.578 1 95.88 356 TYR A N 1
ATOM 2933 C CA . TYR A 1 356 ? -12.305 -28.328 -23.953 1 95.88 356 TYR A CA 1
ATOM 2934 C C . TYR A 1 356 ? -11.633 -27.062 -24.469 1 95.88 356 TYR A C 1
ATOM 2936 O O . TYR A 1 356 ? -11.273 -26.969 -25.656 1 95.88 356 TYR A O 1
ATOM 2944 N N . TRP A 1 357 ? -11.391 -26.062 -23.594 1 97.56 357 TRP A N 1
ATOM 2945 C CA . TRP A 1 357 ? -10.789 -24.797 -24.031 1 97.56 357 TRP A CA 1
ATOM 2946 C C . TRP A 1 357 ? -9.398 -25.031 -24.609 1 97.56 357 TRP A C 1
ATOM 2948 O O . TRP A 1 357 ? -8.922 -24.234 -25.422 1 97.56 357 TRP A O 1
ATOM 2958 N N . TYR A 1 358 ? -8.789 -26.078 -24.188 1 98.19 358 TYR A N 1
ATOM 2959 C CA . TYR A 1 358 ? -7.375 -26.266 -24.5 1 98.19 358 TYR A CA 1
ATOM 2960 C C . TYR A 1 358 ? -7.18 -27.375 -25.516 1 98.19 358 TYR A C 1
ATOM 2962 O O . TYR A 1 358 ? -6.055 -27.844 -25.734 1 98.19 358 TYR A O 1
ATOM 2970 N N . LEU A 1 359 ? -8.234 -27.859 -26.109 1 96.94 359 LEU A N 1
ATOM 2971 C CA . LEU A 1 359 ? -8.18 -28.875 -27.156 1 96.94 359 LEU A CA 1
ATOM 2972 C C . LEU A 1 359 ? -8.469 -28.266 -28.516 1 96.94 359 LEU A C 1
ATOM 2974 O O . LEU A 1 359 ? -9.344 -27.406 -28.656 1 96.94 359 LEU A O 1
ATOM 2978 N N . PRO A 1 360 ? -7.762 -28.688 -29.531 1 97.06 360 PRO A N 1
ATOM 2979 C CA . PRO A 1 360 ? -7.953 -28.125 -30.875 1 97.06 360 PRO A CA 1
ATOM 2980 C C . PRO A 1 360 ? -9.219 -28.641 -31.547 1 97.06 360 PRO A C 1
ATOM 2982 O O . PRO A 1 360 ? -9.844 -29.594 -31.062 1 97.06 360 PRO A O 1
ATOM 2985 N N . PRO A 1 361 ? -9.625 -28.062 -32.688 1 95.94 361 PRO A N 1
ATOM 2986 C CA . PRO A 1 361 ? -10.883 -28.375 -33.375 1 95.94 361 PRO A CA 1
ATOM 2987 C C . PRO A 1 361 ? -10.984 -29.844 -33.781 1 95.94 361 PRO A C 1
ATOM 2989 O O . PRO A 1 361 ? -12.07 -30.438 -33.719 1 95.94 361 PRO A O 1
ATOM 2992 N N . GLU A 1 362 ? -9.883 -30.531 -34.156 1 93.81 362 GLU A N 1
ATOM 2993 C CA . GLU A 1 362 ? -9.953 -31.906 -34.656 1 93.81 362 GLU A CA 1
ATOM 2994 C C . GLU A 1 362 ? -10.414 -32.875 -33.562 1 93.81 362 GLU A C 1
ATOM 2996 O O . GLU A 1 362 ? -10.906 -33.969 -33.875 1 93.81 362 GLU A O 1
ATOM 3001 N N . CYS A 1 363 ? -10.266 -32.469 -32.281 1 93.31 363 CYS A N 1
ATOM 3002 C CA . CYS A 1 363 ? -10.68 -33.312 -31.172 1 93.31 363 CYS A CA 1
ATOM 3003 C C . CYS A 1 363 ? -12.195 -33.344 -31.031 1 93.31 363 CYS A C 1
ATOM 3005 O O . CYS A 1 363 ? -12.75 -34.188 -30.328 1 93.31 363 CYS A O 1
ATOM 3007 N N . PHE A 1 364 ? -12.898 -32.469 -31.75 1 93 364 PHE A N 1
ATOM 3008 C CA . PHE A 1 364 ? -14.344 -32.312 -31.578 1 93 364 PHE A CA 1
ATOM 3009 C C . PHE A 1 364 ? -15.078 -32.812 -32.812 1 93 364 PHE A C 1
ATOM 3011 O O . PHE A 1 364 ? -16.312 -32.781 -32.875 1 93 364 PHE A O 1
ATOM 3018 N N . VAL A 1 365 ? -14.328 -33.219 -33.781 1 90.31 365 VAL A N 1
ATOM 3019 C CA . VAL A 1 365 ? -14.938 -33.719 -35.031 1 90.31 365 VAL A CA 1
ATOM 3020 C C . VAL A 1 365 ? -15.578 -35.062 -34.781 1 90.31 365 VAL A C 1
ATOM 3022 O O . VAL A 1 365 ? -14.969 -35.969 -34.188 1 90.31 365 VAL A O 1
ATOM 3025 N N . VAL A 1 366 ? -16.859 -35.219 -35.094 1 84.06 366 VAL A N 1
ATOM 3026 C CA . VAL A 1 366 ? -17.594 -36.469 -34.969 1 84.06 366 VAL A CA 1
ATOM 3027 C C . VAL A 1 366 ? -17.812 -37.094 -36.312 1 84.06 366 VAL A C 1
ATOM 3029 O O . VAL A 1 366 ? -18.266 -36.438 -37.25 1 84.06 366 VAL A O 1
ATOM 3032 N N . GLY A 1 367 ? -17.188 -38.219 -36.688 1 79.56 367 GLY A N 1
ATOM 3033 C CA . GLY A 1 367 ? -17.375 -38.938 -37.938 1 79.56 367 GLY A CA 1
ATOM 3034 C C . GLY A 1 367 ? -17.328 -40.438 -37.781 1 79.56 367 GLY A C 1
ATOM 3035 O O . GLY A 1 367 ? -17.422 -40.969 -36.656 1 79.56 367 GLY A O 1
ATOM 3036 N N . LYS A 1 368 ? -17.328 -41.219 -38.906 1 82.38 368 LYS A N 1
ATOM 3037 C CA . LYS A 1 368 ? -17.312 -42.688 -38.906 1 82.38 368 LYS A CA 1
ATOM 3038 C C . LYS A 1 368 ? -16.031 -43.219 -38.281 1 82.38 368 LYS A C 1
ATOM 3040 O O . LYS A 1 368 ? -16.078 -44.188 -37.531 1 82.38 368 LYS A O 1
ATOM 3045 N N . GLU A 1 369 ? -14.93 -42.406 -38.5 1 81.56 369 GLU A N 1
ATOM 3046 C CA . GLU A 1 369 ? -13.648 -42.781 -37.906 1 81.56 369 GLU A CA 1
ATOM 3047 C C . GLU A 1 369 ? -13.242 -41.812 -36.812 1 81.56 369 GLU A C 1
ATOM 3049 O O . GLU A 1 369 ? -13.539 -40.625 -36.875 1 81.56 369 GLU A O 1
ATOM 3054 N N . PRO A 1 370 ? -12.656 -42.375 -35.75 1 85.62 370 PRO A N 1
ATOM 3055 C CA . PRO A 1 370 ? -12.164 -41.469 -34.688 1 85.62 370 PRO A CA 1
ATOM 3056 C C . PRO A 1 370 ? -11.148 -40.469 -35.219 1 85.62 370 PRO A C 1
ATOM 3058 O O . PRO A 1 370 ? -10.359 -40.781 -36.094 1 85.62 370 PRO A O 1
ATOM 3061 N N . PRO A 1 371 ? -11.258 -39.312 -34.719 1 86.75 371 PRO A N 1
ATOM 3062 C CA . PRO A 1 371 ? -10.305 -38.312 -35.156 1 86.75 371 PRO A CA 1
ATOM 3063 C C . PRO A 1 371 ? -8.859 -38.688 -34.844 1 86.75 371 PRO A C 1
ATOM 3065 O O . PRO A 1 371 ? -8.602 -39.375 -33.844 1 86.75 371 PRO A O 1
ATOM 3068 N N . LYS A 1 372 ? -7.949 -38.312 -35.719 1 89 372 LYS A N 1
ATOM 3069 C CA . LYS A 1 372 ? -6.52 -38.562 -35.562 1 89 372 LYS A CA 1
ATOM 3070 C C . LYS A 1 372 ? -5.84 -37.375 -34.875 1 89 372 LYS A C 1
ATOM 3072 O O . LYS A 1 372 ? -6.094 -36.219 -35.25 1 89 372 LYS A O 1
ATOM 3077 N N . ILE A 1 373 ? -5.082 -37.719 -33.875 1 90.69 373 ILE A N 1
ATOM 3078 C CA . ILE A 1 373 ? -4.41 -36.625 -33.156 1 90.69 373 ILE A CA 1
ATOM 3079 C C . ILE A 1 373 ? -2.898 -36.844 -33.188 1 90.69 373 ILE A C 1
ATOM 3081 O O . ILE A 1 373 ? -2.434 -37.969 -33.469 1 90.69 373 ILE A O 1
ATOM 3085 N N . SER A 1 374 ? -2.131 -35.812 -33.094 1 93 374 SER A N 1
ATOM 3086 C CA . SER A 1 374 ? -0.677 -35.812 -32.969 1 93 374 SER A CA 1
ATOM 3087 C C . SER A 1 374 ? -0.222 -34.875 -31.844 1 93 374 SER A C 1
ATOM 3089 O O . SER A 1 374 ? -1.042 -34.375 -31.062 1 93 374 SER A O 1
ATOM 3091 N N . ASN A 1 375 ? 1.095 -34.75 -31.719 1 94.75 375 ASN A N 1
ATOM 3092 C CA . ASN A 1 375 ? 1.631 -33.875 -30.672 1 94.75 375 ASN A CA 1
ATOM 3093 C C . ASN A 1 375 ? 1.186 -32.438 -30.844 1 94.75 375 ASN A C 1
ATOM 3095 O O . ASN A 1 375 ? 1.413 -31.594 -29.969 1 94.75 375 ASN A O 1
ATOM 3099 N N . LYS A 1 376 ? 0.473 -32.156 -31.969 1 96.81 376 LYS A N 1
ATOM 3100 C CA . LYS A 1 376 ? -0.022 -30.812 -32.281 1 96.81 376 LYS A CA 1
ATOM 3101 C C . LYS A 1 376 ? -1.157 -30.422 -31.344 1 96.81 376 LYS A C 1
ATOM 3103 O O . LYS A 1 376 ? -1.492 -29.234 -31.219 1 96.81 376 LYS A O 1
ATOM 3108 N N . VAL A 1 377 ? -1.782 -31.406 -30.641 1 96.31 377 VAL A N 1
ATOM 3109 C CA . VAL A 1 377 ? -2.807 -31.141 -29.641 1 96.31 377 VAL A CA 1
ATOM 3110 C C . VAL A 1 377 ? -2.205 -30.328 -28.5 1 96.31 377 VAL A C 1
ATOM 3112 O O . VAL A 1 377 ? -2.799 -29.344 -28.047 1 96.31 377 VAL A O 1
ATOM 3115 N N . ASP A 1 378 ? -0.988 -30.656 -28.109 1 98.12 378 ASP A N 1
ATOM 3116 C CA . ASP A 1 378 ? -0.313 -29.953 -27.016 1 98.12 378 ASP A CA 1
ATOM 3117 C C . ASP A 1 378 ? 0.122 -28.562 -27.453 1 98.12 378 ASP A C 1
ATOM 3119 O O . ASP A 1 378 ? 0.16 -27.641 -26.641 1 98.12 378 ASP A O 1
ATOM 3123 N N . VAL A 1 379 ? 0.422 -28.406 -28.734 1 98.62 379 VAL A N 1
ATOM 3124 C CA . VAL A 1 379 ? 0.825 -27.109 -29.281 1 98.62 379 VAL A CA 1
ATOM 3125 C C . VAL A 1 379 ? -0.345 -26.125 -29.203 1 98.62 379 VAL A C 1
ATOM 3127 O O . VAL A 1 379 ? -0.163 -24.969 -28.844 1 98.62 379 VAL A O 1
ATOM 3130 N N . TRP A 1 380 ? -1.493 -26.641 -29.516 1 98.56 380 TRP A N 1
ATOM 3131 C CA . TRP A 1 380 ? -2.693 -25.828 -29.359 1 98.56 380 TRP A CA 1
ATOM 3132 C C . TRP A 1 380 ? -2.846 -25.344 -27.922 1 98.56 380 TRP A C 1
ATOM 3134 O O . TRP A 1 380 ? -3.07 -24.156 -27.688 1 98.56 380 TRP A O 1
ATOM 3144 N N . SER A 1 381 ? -2.695 -26.203 -26.969 1 98.69 381 SER A N 1
ATOM 3145 C CA . SER A 1 381 ? -2.799 -25.859 -25.547 1 98.69 381 SER A CA 1
ATOM 3146 C C . SER A 1 381 ? -1.797 -24.781 -25.172 1 98.69 381 SER A C 1
ATOM 3148 O O . SER A 1 381 ? -2.121 -23.875 -24.406 1 98.69 381 SER A O 1
ATOM 3150 N N . VAL A 1 382 ? -0.613 -24.859 -25.703 1 98.81 382 VAL A N 1
ATOM 3151 C CA . VAL A 1 382 ? 0.425 -23.875 -25.422 1 98.81 382 VAL A CA 1
ATOM 3152 C C . VAL A 1 382 ? -0.036 -22.484 -25.875 1 98.81 382 VAL A C 1
ATOM 3154 O O . VAL A 1 382 ? 0.133 -21.5 -25.156 1 98.81 382 VAL A O 1
ATOM 3157 N N . GLY A 1 383 ? -0.588 -22.469 -27.078 1 98.81 383 GLY A N 1
ATOM 3158 C CA . GLY A 1 383 ? -1.1 -21.203 -27.594 1 98.81 383 GLY A CA 1
ATOM 3159 C C . GLY A 1 383 ? -2.162 -20.594 -26.703 1 98.81 383 GLY A C 1
ATOM 3160 O O . GLY A 1 383 ? -2.135 -19.391 -26.422 1 98.81 383 GLY A O 1
ATOM 3161 N N . VAL A 1 384 ? -3.072 -21.422 -26.25 1 98.69 384 VAL A N 1
ATOM 3162 C CA . VAL A 1 384 ? -4.152 -20.938 -25.375 1 98.69 384 VAL A CA 1
ATOM 3163 C C . VAL A 1 384 ? -3.576 -20.438 -24.062 1 98.69 384 VAL A C 1
ATOM 3165 O O . VAL A 1 384 ? -3.945 -19.375 -23.578 1 98.69 384 VAL A O 1
ATOM 3168 N N . ILE A 1 385 ? -2.682 -21.188 -23.469 1 98.62 385 ILE A N 1
ATOM 3169 C CA . ILE A 1 385 ? -2.07 -20.828 -22.188 1 98.62 385 ILE A CA 1
ATOM 3170 C C . ILE A 1 385 ? -1.326 -19.5 -22.328 1 98.62 385 ILE A C 1
ATOM 3172 O O . ILE A 1 385 ? -1.455 -18.609 -21.484 1 98.62 385 ILE A O 1
ATOM 3176 N N . PHE A 1 386 ? -0.554 -19.406 -23.406 1 98.62 386 PHE A N 1
ATOM 3177 C CA . PHE A 1 386 ? 0.195 -18.172 -23.625 1 98.62 386 PHE A CA 1
ATOM 3178 C C . PHE A 1 386 ? -0.746 -16.984 -23.734 1 98.62 386 PHE A C 1
ATOM 3180 O O . PHE A 1 386 ? -0.513 -15.945 -23.109 1 98.62 386 PHE A O 1
ATOM 3187 N N . PHE A 1 387 ? -1.8 -17.156 -24.516 1 98.56 387 PHE A N 1
ATOM 3188 C CA . PHE A 1 387 ? -2.814 -16.125 -24.672 1 98.56 387 PHE A CA 1
ATOM 3189 C C . PHE A 1 387 ? -3.408 -15.734 -23.312 1 98.56 387 PHE A C 1
ATOM 3191 O O . PHE A 1 387 ? -3.545 -14.547 -23.016 1 98.56 387 PHE A O 1
ATOM 3198 N N . GLN A 1 388 ? -3.678 -16.641 -22.547 1 97.62 388 GLN A N 1
ATOM 3199 C CA . GLN A 1 388 ? -4.254 -16.406 -21.234 1 97.62 388 GLN A CA 1
ATOM 3200 C C . GLN A 1 388 ? -3.281 -15.656 -20.328 1 97.62 388 GLN A C 1
ATOM 3202 O O . GLN A 1 388 ? -3.689 -14.789 -19.547 1 97.62 388 GLN A O 1
ATOM 3207 N N . CYS A 1 389 ? -2.049 -15.992 -20.375 1 97.62 389 CYS A N 1
ATOM 3208 C CA . CYS A 1 389 ? -1.04 -15.312 -19.562 1 97.62 389 CYS A CA 1
ATOM 3209 C C . CYS A 1 389 ? -0.95 -13.836 -19.938 1 97.62 389 CYS A C 1
ATOM 3211 O O . CYS A 1 389 ? -0.784 -12.977 -19.078 1 97.62 389 CYS A O 1
ATOM 3213 N N . LEU A 1 390 ? -1.111 -13.547 -21.203 1 97.62 390 LEU A N 1
ATOM 3214 C CA . LEU A 1 390 ? -0.943 -12.188 -21.703 1 97.62 390 LEU A CA 1
ATOM 3215 C C . LEU A 1 390 ? -2.195 -11.359 -21.438 1 97.62 390 LEU A C 1
ATOM 3217 O O . LEU A 1 390 ? -2.104 -10.18 -21.094 1 97.62 390 LEU A O 1
ATOM 3221 N N . TYR A 1 391 ? -3.365 -12.016 -21.578 1 97.12 391 TYR A N 1
ATOM 3222 C CA . TYR A 1 391 ? -4.574 -11.203 -21.656 1 97.12 391 TYR A CA 1
ATOM 3223 C C . TYR A 1 391 ? -5.551 -11.562 -20.547 1 97.12 391 TYR A C 1
ATOM 3225 O O . TYR A 1 391 ? -6.582 -10.906 -20.375 1 97.12 391 TYR A O 1
ATOM 3233 N N . GLY A 1 392 ? -5.305 -12.578 -19.797 1 94.81 392 GLY A N 1
ATOM 3234 C CA . GLY A 1 392 ? -6.133 -12.945 -18.656 1 94.81 392 GLY A CA 1
ATOM 3235 C C . GLY A 1 392 ? -7.449 -13.578 -19.062 1 94.81 392 GLY A C 1
ATOM 3236 O O . GLY A 1 392 ? -8.359 -13.719 -18.234 1 94.81 392 GLY A O 1
ATOM 3237 N N . ARG A 1 393 ? -7.578 -13.906 -20.312 1 95.81 393 ARG A N 1
ATOM 3238 C CA . ARG A 1 393 ? -8.773 -14.57 -20.828 1 95.81 393 ARG A CA 1
ATOM 3239 C C . ARG A 1 393 ? -8.398 -15.625 -21.875 1 95.81 393 ARG A C 1
ATOM 3241 O O . ARG A 1 393 ? -7.309 -15.586 -22.438 1 95.81 393 ARG A O 1
ATOM 3248 N N . LYS A 1 394 ? -9.266 -16.516 -22.062 1 97.38 394 LYS A N 1
ATOM 3249 C CA . LYS A 1 394 ? -9.062 -17.531 -23.094 1 97.38 394 LYS A CA 1
ATOM 3250 C C . LYS A 1 394 ? -9.422 -16.984 -24.484 1 97.38 394 LYS A C 1
ATOM 3252 O O . LYS A 1 394 ? -10.352 -16.188 -24.625 1 97.38 394 LYS A O 1
ATOM 3257 N N . PRO A 1 395 ? -8.695 -17.344 -25.484 1 98 395 PRO A N 1
ATOM 3258 C CA . PRO A 1 395 ? -8.977 -16.812 -26.812 1 98 395 PRO A CA 1
ATOM 3259 C C . PRO A 1 395 ? -10.336 -17.281 -27.359 1 98 395 PRO A C 1
ATOM 3261 O O . PRO A 1 395 ? -10.953 -16.562 -28.156 1 98 395 PRO A O 1
ATOM 3264 N N . PHE A 1 396 ? -10.781 -18.484 -26.906 1 98 396 PHE A N 1
ATOM 3265 C CA . PHE A 1 396 ? -12.055 -19.016 -27.375 1 98 396 PHE A CA 1
ATOM 3266 C C . PHE A 1 396 ? -12.898 -19.484 -26.188 1 98 396 PHE A C 1
ATOM 3268 O O . PHE A 1 396 ? -12.391 -20.188 -25.297 1 98 396 PHE A O 1
ATOM 3275 N N . GLY A 1 397 ? -14.109 -19.078 -26.203 1 96.44 397 GLY A N 1
ATOM 3276 C CA . GLY A 1 397 ? -15.086 -19.578 -25.25 1 96.44 397 GLY A CA 1
ATOM 3277 C C . GLY A 1 397 ? -14.82 -19.094 -23.828 1 96.44 397 GLY A C 1
ATOM 3278 O O . GLY A 1 397 ? -15.039 -19.844 -22.875 1 96.44 397 GLY A O 1
ATOM 3279 N N . HIS A 1 398 ? -14.242 -17.891 -23.75 1 94.56 398 HIS A N 1
ATOM 3280 C CA . HIS A 1 398 ? -14.031 -17.344 -22.406 1 94.56 398 HIS A CA 1
ATOM 3281 C C . HIS A 1 398 ? -15.352 -17.156 -21.688 1 94.56 398 HIS A C 1
ATOM 3283 O O . HIS A 1 398 ? -16.297 -16.594 -22.234 1 94.56 398 HIS A O 1
ATOM 3289 N N . ASN A 1 399 ? -15.625 -17.625 -20.484 1 92.69 399 ASN A N 1
ATOM 3290 C CA . ASN A 1 399 ? -16.812 -17.531 -19.625 1 92.69 399 ASN A CA 1
ATOM 3291 C C . ASN A 1 399 ? -17.891 -18.516 -20.062 1 92.69 399 ASN A C 1
ATOM 3293 O O . ASN A 1 399 ? -19.047 -18.391 -19.672 1 92.69 399 ASN A O 1
ATOM 3297 N N . GLN A 1 400 ? -17.531 -19.391 -20.969 1 95.19 400 GLN A N 1
ATOM 3298 C CA . GLN A 1 400 ? -18.453 -20.453 -21.344 1 95.19 400 GLN A CA 1
ATOM 3299 C C . GLN A 1 400 ? -18.188 -21.719 -20.516 1 95.19 400 GLN A C 1
ATOM 3301 O O . GLN A 1 400 ? -17.062 -21.969 -20.109 1 95.19 400 GLN A O 1
ATOM 3306 N N . SER A 1 401 ? -19.219 -22.422 -20.281 1 94.75 401 SER A N 1
ATOM 3307 C CA . SER A 1 401 ? -19.062 -23.734 -19.688 1 94.75 401 SER A CA 1
ATOM 3308 C C . SER A 1 401 ? -18.609 -24.766 -20.719 1 94.75 401 SER A C 1
ATOM 3310 O O . SER A 1 401 ? -18.703 -24.516 -21.922 1 94.75 401 SER A O 1
ATOM 3312 N N . GLN A 1 402 ? -18.125 -25.875 -20.312 1 93.31 402 GLN A N 1
ATOM 3313 C CA . GLN A 1 402 ? -17.734 -26.953 -21.234 1 93.31 402 GLN A CA 1
ATOM 3314 C C . GLN A 1 402 ? -18.922 -27.406 -22.078 1 93.31 402 GLN A C 1
ATOM 3316 O O . GLN A 1 402 ? -18.766 -27.641 -23.281 1 93.31 402 GLN A O 1
ATOM 3321 N N . GLN A 1 403 ? -20.078 -27.469 -21.469 1 93.88 403 GLN A N 1
ATOM 3322 C CA . GLN A 1 403 ? -21.297 -27.844 -22.188 1 93.88 403 GLN A CA 1
ATOM 3323 C C . GLN A 1 403 ? -21.625 -26.844 -23.297 1 93.88 403 GLN A C 1
ATOM 3325 O O . GLN A 1 403 ? -21.969 -27.25 -24.406 1 93.88 403 GLN A O 1
ATOM 3330 N N . ASP A 1 404 ? -21.469 -25.609 -22.969 1 96.06 404 ASP A N 1
ATOM 3331 C CA . ASP A 1 404 ? -21.734 -24.562 -23.953 1 96.06 404 ASP A CA 1
ATOM 3332 C C . ASP A 1 404 ? -20.75 -24.641 -25.109 1 96.06 404 ASP A C 1
ATOM 3334 O O . ASP A 1 404 ? -21.125 -24.422 -26.266 1 96.06 404 ASP A O 1
ATOM 3338 N N . ILE A 1 405 ? -19.531 -24.922 -24.859 1 95.44 405 ILE A N 1
ATOM 3339 C CA . ILE A 1 405 ? -18.484 -25.016 -25.875 1 95.44 405 ILE A CA 1
ATOM 3340 C C . ILE A 1 405 ? -18.828 -26.109 -26.875 1 95.44 405 ILE A C 1
ATOM 3342 O O . ILE A 1 405 ? -18.672 -25.922 -28.078 1 95.44 405 ILE A O 1
ATOM 3346 N N . LEU A 1 406 ? -19.344 -27.25 -26.375 1 93.25 406 LEU A N 1
ATOM 3347 C CA . LEU A 1 406 ? -19.734 -28.375 -27.219 1 93.25 406 LEU A CA 1
ATOM 3348 C C . LEU A 1 406 ? -21 -28.062 -28 1 93.25 406 LEU A C 1
ATOM 3350 O O . LEU A 1 406 ? -21.047 -28.25 -29.219 1 93.25 406 LEU A O 1
ATOM 3354 N N . GLN A 1 407 ? -21.984 -27.453 -27.297 1 94.81 407 GLN A N 1
ATOM 3355 C CA . GLN A 1 407 ? -23.281 -27.203 -27.891 1 94.81 407 GLN A CA 1
ATOM 3356 C C . GLN A 1 407 ? -23.203 -26.125 -28.969 1 94.81 407 GLN A C 1
ATOM 3358 O O . GLN A 1 407 ? -23.859 -26.219 -30 1 94.81 407 GLN A O 1
ATOM 3363 N N . GLU A 1 408 ? -22.375 -25.172 -28.719 1 96.25 408 GLU A N 1
ATOM 3364 C CA . GLU A 1 408 ? -22.281 -24.031 -29.641 1 96.25 408 GLU A CA 1
ATOM 3365 C C . GLU A 1 408 ? -21.172 -24.25 -30.656 1 96.25 408 GLU A C 1
ATOM 3367 O O . GLU A 1 408 ? -20.906 -23.375 -31.5 1 96.25 408 GLU A O 1
ATOM 3372 N N . ASN A 1 409 ? -20.5 -25.328 -30.594 1 95.5 409 ASN A N 1
ATOM 3373 C CA . ASN A 1 409 ? -19.375 -25.641 -31.5 1 95.5 409 ASN A CA 1
ATOM 3374 C C . ASN A 1 409 ? -18.328 -24.531 -31.484 1 95.5 409 ASN A C 1
ATOM 3376 O O . ASN A 1 409 ? -17.812 -24.156 -32.531 1 95.5 409 ASN A O 1
ATOM 3380 N N . THR A 1 410 ? -18.062 -24.016 -30.281 1 96.62 410 THR A N 1
ATOM 3381 C CA . THR A 1 410 ? -17.172 -22.859 -30.109 1 96.62 410 THR A CA 1
ATOM 3382 C C . THR A 1 410 ? -15.789 -23.156 -30.672 1 96.62 410 THR A C 1
ATOM 3384 O O . THR A 1 410 ? -15.258 -22.391 -31.469 1 96.62 410 THR A O 1
ATOM 3387 N N . ILE A 1 411 ? -15.219 -24.281 -30.312 1 96.81 411 ILE A N 1
ATOM 3388 C CA . ILE A 1 411 ? -13.859 -24.609 -30.734 1 96.81 411 ILE A CA 1
ATOM 3389 C C . ILE A 1 411 ? -13.875 -25.062 -32.188 1 96.81 411 ILE A C 1
ATOM 3391 O O . ILE A 1 411 ? -12.93 -24.797 -32.938 1 96.81 411 ILE A O 1
ATOM 3395 N N . LEU A 1 412 ? -14.883 -25.781 -32.594 1 95.12 412 LEU A N 1
ATOM 3396 C CA . LEU A 1 412 ? -15.016 -26.219 -33.969 1 95.12 412 LEU A CA 1
ATOM 3397 C C . LEU A 1 412 ? -15.047 -25.016 -34.906 1 95.12 412 LEU A C 1
ATOM 3399 O O . LEU A 1 412 ? -14.664 -25.141 -36.094 1 95.12 412 LEU A O 1
ATOM 3403 N N . ASN A 1 413 ? -15.492 -23.906 -34.375 1 95.81 413 ASN A N 1
ATOM 3404 C CA . ASN A 1 413 ? -15.586 -22.703 -35.219 1 95.81 413 ASN A CA 1
ATOM 3405 C C . ASN A 1 413 ? -14.469 -21.719 -34.906 1 95.81 413 ASN A C 1
ATOM 3407 O O . ASN A 1 413 ? -14.539 -20.547 -35.281 1 95.81 413 ASN A O 1
ATOM 3411 N N . ALA A 1 414 ? -13.469 -22.125 -34.156 1 96.56 414 ALA A N 1
ATOM 3412 C CA . ALA A 1 414 ? -12.367 -21.25 -33.75 1 96.56 414 ALA A CA 1
ATOM 3413 C C . ALA A 1 414 ? -11.352 -21.094 -34.875 1 96.56 414 ALA A C 1
ATOM 3415 O O . ALA A 1 414 ? -10.203 -21.5 -34.75 1 96.56 414 ALA A O 1
ATOM 3416 N N . THR A 1 415 ? -11.625 -20.328 -35.969 1 95.69 415 THR A N 1
ATOM 3417 C CA . THR A 1 415 ? -10.844 -20.25 -37.188 1 95.69 415 THR A CA 1
ATOM 3418 C C . THR A 1 415 ? -9.781 -19.172 -37.094 1 95.69 415 THR A C 1
ATOM 3420 O O . THR A 1 415 ? -8.734 -19.25 -37.719 1 95.69 415 THR A O 1
ATOM 3423 N N . GLU A 1 416 ? -10.125 -18.141 -36.312 1 94.88 416 GLU A N 1
ATOM 3424 C CA . GLU A 1 416 ? -9.18 -17.031 -36.188 1 94.88 416 GLU A CA 1
ATOM 3425 C C . GLU A 1 416 ? -9.078 -16.562 -34.719 1 94.88 416 GLU A C 1
ATOM 3427 O O . GLU A 1 416 ? -10.07 -16.531 -34 1 94.88 416 GLU A O 1
ATOM 3432 N N . VAL A 1 417 ? -7.859 -16.125 -34.375 1 97.12 417 VAL A N 1
ATOM 3433 C CA . VAL A 1 417 ? -7.621 -15.617 -33.031 1 97.12 417 VAL A CA 1
ATOM 3434 C C . VAL A 1 417 ? -7.719 -14.094 -33.031 1 97.12 417 VAL A C 1
ATOM 3436 O O . VAL A 1 417 ? -7.098 -13.43 -33.875 1 97.12 417 VAL A O 1
ATOM 3439 N N . GLN A 1 418 ? -8.492 -13.57 -32.156 1 96.88 418 GLN A N 1
ATOM 3440 C CA . GLN A 1 418 ? -8.609 -12.125 -31.984 1 96.88 418 GLN A CA 1
ATOM 3441 C C . GLN A 1 418 ? -7.832 -11.656 -30.75 1 96.88 418 GLN A C 1
ATOM 3443 O O . GLN A 1 418 ? -8 -12.203 -29.656 1 96.88 418 GLN A O 1
ATOM 3448 N N . PHE A 1 419 ? -6.992 -10.609 -30.969 1 97.62 419 PHE A N 1
ATOM 3449 C CA . PHE A 1 419 ? -6.168 -10.117 -29.875 1 97.62 419 PHE A CA 1
ATOM 3450 C C . PHE A 1 419 ? -6.754 -8.836 -29.297 1 97.62 419 PHE A C 1
ATOM 3452 O O . PHE A 1 419 ? -7.074 -7.902 -30.031 1 97.62 419 PHE A O 1
ATOM 3459 N N . PRO A 1 420 ? -6.91 -8.805 -28 1 95.88 420 PRO A N 1
ATOM 3460 C CA . PRO A 1 420 ? -7.273 -7.527 -27.375 1 95.88 420 PRO A CA 1
ATOM 3461 C C . PRO A 1 420 ? -6.227 -6.438 -27.594 1 95.88 420 PRO A C 1
ATOM 3463 O O . PRO A 1 420 ? -5.051 -6.742 -27.812 1 95.88 420 PRO A O 1
ATOM 3466 N N . VAL A 1 421 ? -6.676 -5.184 -27.469 1 94.94 421 VAL A N 1
ATOM 3467 C CA . VAL A 1 421 ? -5.781 -4.051 -27.703 1 94.94 421 VAL A CA 1
ATOM 3468 C C . VAL A 1 421 ? -4.855 -3.875 -26.5 1 94.94 421 VAL A C 1
ATOM 3470 O O . VAL A 1 421 ? -3.664 -3.598 -26.656 1 94.94 421 VAL A O 1
ATOM 3473 N N . LYS A 1 422 ? -5.414 -4.043 -25.297 1 92.5 422 LYS A N 1
ATOM 3474 C CA . LYS A 1 422 ? -4.641 -3.977 -24.062 1 92.5 422 LYS A CA 1
ATOM 3475 C C . LYS A 1 422 ? -4.727 -5.289 -23.281 1 92.5 422 LYS A C 1
ATOM 3477 O O . LYS A 1 422 ? -5.781 -5.922 -23.25 1 92.5 422 LYS A O 1
ATOM 3482 N N . PRO A 1 423 ? -3.723 -5.598 -22.781 1 95.19 423 PRO A N 1
ATOM 3483 C CA . PRO A 1 423 ? -2.385 -5.004 -22.812 1 95.19 423 PRO A CA 1
ATOM 3484 C C . PRO A 1 423 ? -1.685 -5.191 -24.156 1 95.19 423 PRO A C 1
ATOM 3486 O O . PRO A 1 423 ? -2.049 -6.082 -24.938 1 95.19 423 PRO A O 1
ATOM 3489 N N . VAL A 1 424 ? -0.67 -4.41 -24.344 1 96.19 424 VAL A N 1
ATOM 3490 C CA . VAL A 1 424 ? 0.044 -4.488 -25.609 1 96.19 424 VAL A CA 1
ATOM 3491 C C . VAL A 1 424 ? 1.023 -5.656 -25.594 1 96.19 424 VAL A C 1
ATOM 3493 O O . VAL A 1 424 ? 1.748 -5.848 -24.609 1 96.19 424 VAL A O 1
ATOM 3496 N N . ALA A 1 425 ? 0.998 -6.523 -26.625 1 96.44 425 ALA A N 1
ATOM 3497 C CA . ALA A 1 425 ? 1.949 -7.609 -26.859 1 96.44 425 ALA A CA 1
ATOM 3498 C C . ALA A 1 425 ? 2.691 -7.426 -28.172 1 96.44 425 ALA A C 1
ATOM 3500 O O . ALA A 1 425 ? 2.168 -6.809 -29.109 1 96.44 425 ALA A O 1
ATOM 3501 N N . SER A 1 426 ? 3.906 -7.891 -28.266 1 97.38 426 SER A N 1
ATOM 3502 C CA . SER A 1 426 ? 4.699 -7.75 -29.484 1 97.38 426 SER A CA 1
ATOM 3503 C C . SER A 1 426 ? 4.059 -8.492 -30.656 1 97.38 426 SER A C 1
ATOM 3505 O O . SER A 1 426 ? 3.281 -9.43 -30.453 1 97.38 426 SER A O 1
ATOM 3507 N N . ASN A 1 427 ? 4.398 -8.102 -31.844 1 97.12 427 ASN A N 1
ATOM 3508 C CA . ASN A 1 427 ? 3.914 -8.797 -33.031 1 97.12 427 ASN A CA 1
ATOM 3509 C C . ASN A 1 427 ? 4.484 -10.211 -33.125 1 97.12 427 ASN A C 1
ATOM 3511 O O . ASN A 1 427 ? 3.82 -11.117 -33.625 1 97.12 427 ASN A O 1
ATOM 3515 N N . GLU A 1 428 ? 5.641 -10.336 -32.656 1 97.5 428 GLU A N 1
ATOM 3516 C CA . GLU A 1 428 ? 6.266 -11.656 -32.625 1 97.5 428 GLU A CA 1
ATOM 3517 C C . GLU A 1 428 ? 5.496 -12.617 -31.719 1 97.5 428 GLU A C 1
ATOM 3519 O O . GLU A 1 428 ? 5.312 -13.789 -32.062 1 97.5 428 GLU A O 1
ATOM 3524 N N . ALA A 1 429 ? 5.047 -12.07 -30.609 1 98.19 429 ALA A N 1
ATOM 3525 C CA . ALA A 1 429 ? 4.266 -12.883 -29.688 1 98.19 429 ALA A CA 1
ATOM 3526 C C . ALA A 1 429 ? 2.934 -13.289 -30.297 1 98.19 429 ALA A C 1
ATOM 3528 O O . ALA A 1 429 ? 2.537 -14.461 -30.234 1 98.19 429 ALA A O 1
ATOM 3529 N N . LYS A 1 430 ? 2.297 -12.352 -30.969 1 98.38 430 LYS A N 1
ATOM 3530 C CA . LYS A 1 430 ? 1.015 -12.617 -31.609 1 98.38 430 LYS A CA 1
ATOM 3531 C C . LYS A 1 430 ? 1.166 -13.641 -32.719 1 98.38 430 LYS A C 1
ATOM 3533 O O . LYS A 1 430 ? 0.328 -14.539 -32.875 1 98.38 430 LYS A O 1
ATOM 3538 N N . ALA A 1 431 ? 2.229 -13.508 -33.5 1 98.06 431 ALA A N 1
ATOM 3539 C CA . ALA A 1 431 ? 2.5 -14.453 -34.594 1 98.06 431 ALA A CA 1
ATOM 3540 C C . ALA A 1 431 ? 2.742 -15.852 -34.031 1 98.06 431 ALA A C 1
ATOM 3542 O O . ALA A 1 431 ? 2.275 -16.844 -34.594 1 98.06 431 ALA A O 1
ATOM 3543 N N . PHE A 1 432 ? 3.449 -15.875 -32.969 1 98.12 432 PHE A N 1
ATOM 3544 C CA . PHE A 1 432 ? 3.705 -17.156 -32.312 1 98.12 432 PHE A CA 1
ATOM 3545 C C . PHE A 1 432 ? 2.398 -17.812 -31.891 1 98.12 432 PHE A C 1
ATOM 3547 O O . PHE A 1 432 ? 2.191 -19 -32.125 1 98.12 432 PHE A O 1
ATOM 3554 N N . ILE A 1 433 ? 1.527 -17.047 -31.281 1 98.69 433 ILE A N 1
ATOM 3555 C CA . ILE A 1 433 ? 0.236 -17.562 -30.828 1 98.69 433 ILE A CA 1
ATOM 3556 C C . ILE A 1 433 ? -0.577 -18.047 -32.031 1 98.69 433 ILE A C 1
ATOM 3558 O O . ILE A 1 433 ? -1.208 -19.094 -31.969 1 98.69 433 ILE A O 1
ATOM 3562 N N . ARG A 1 434 ? -0.496 -17.391 -33.156 1 98.31 434 ARG A N 1
ATOM 3563 C CA . ARG A 1 434 ? -1.229 -17.781 -34.375 1 98.31 434 ARG A CA 1
ATOM 3564 C C . ARG A 1 434 ? -0.726 -19.109 -34.906 1 98.31 434 ARG A C 1
ATOM 3566 O O . ARG A 1 434 ? -1.512 -19.922 -35.406 1 98.31 434 ARG A O 1
ATOM 3573 N N . ARG A 1 435 ? 0.533 -19.281 -34.781 1 97.88 435 ARG A N 1
ATOM 3574 C CA . ARG A 1 435 ? 1.108 -20.531 -35.281 1 97.88 435 ARG A CA 1
ATOM 3575 C C . ARG A 1 435 ? 0.691 -21.703 -34.375 1 97.88 435 ARG A C 1
ATOM 3577 O O . ARG A 1 435 ? 0.527 -22.828 -34.844 1 97.88 435 ARG A O 1
ATOM 3584 N N . CYS A 1 436 ? 0.523 -21.438 -33.094 1 98.56 436 CYS A N 1
ATOM 3585 C CA . CYS A 1 436 ? 0.073 -22.469 -32.188 1 98.56 436 CYS A CA 1
ATOM 3586 C C . CYS A 1 436 ? -1.408 -22.766 -32.375 1 98.56 436 CYS A C 1
ATOM 3588 O O . CYS A 1 436 ? -1.837 -23.906 -32.25 1 98.56 436 CYS A O 1
ATOM 3590 N N . LEU A 1 437 ? -2.176 -21.719 -32.719 1 98.56 437 LEU A N 1
ATOM 3591 C CA . LEU A 1 437 ? -3.629 -21.828 -32.75 1 98.56 437 LEU A CA 1
ATOM 3592 C C . LEU A 1 437 ? -4.16 -21.906 -34.156 1 98.56 437 LEU A C 1
ATOM 3594 O O . LEU A 1 437 ? -5.27 -21.438 -34.438 1 98.56 437 LEU A O 1
ATOM 3598 N N . ALA A 1 438 ? -3.32 -22.359 -35.062 1 98.06 438 ALA A N 1
ATOM 3599 C CA . ALA A 1 438 ? -3.816 -22.594 -36.406 1 98.06 438 ALA A CA 1
ATOM 3600 C C . ALA A 1 438 ? -4.965 -23.609 -36.406 1 98.06 438 ALA A C 1
ATOM 3602 O O . ALA A 1 438 ? -4.863 -24.672 -35.781 1 98.06 438 ALA A O 1
ATOM 3603 N N . TYR A 1 439 ? -6.02 -23.328 -37.156 1 97.38 439 TYR A N 1
ATOM 3604 C CA . TYR A 1 439 ? -7.25 -24.109 -37.125 1 97.38 439 TYR A CA 1
ATOM 3605 C C . TYR A 1 439 ? -7.016 -25.516 -37.656 1 97.38 439 TYR A C 1
ATOM 3607 O O . TYR A 1 439 ? -7.352 -26.5 -37.031 1 97.38 439 TYR A O 1
ATOM 3615 N N . ARG A 1 440 ? -6.387 -25.594 -38.844 1 95.25 440 ARG A N 1
ATOM 3616 C CA . ARG A 1 440 ? -6.086 -26.875 -39.438 1 95.25 440 ARG A CA 1
ATOM 3617 C C . ARG A 1 440 ? -4.824 -27.484 -38.844 1 95.25 440 ARG A C 1
ATOM 3619 O O . ARG A 1 440 ? -3.799 -26.812 -38.719 1 95.25 440 ARG A O 1
ATOM 3626 N N . LYS A 1 441 ? -4.898 -28.656 -38.438 1 94.06 441 LYS A N 1
ATOM 3627 C CA . LYS A 1 441 ? -3.754 -29.328 -37.812 1 94.06 441 LYS A CA 1
ATOM 3628 C C . LYS A 1 441 ? -2.549 -29.328 -38.75 1 94.06 441 LYS A C 1
ATOM 3630 O O . LYS A 1 441 ? -1.403 -29.281 -38.312 1 94.06 441 LYS A O 1
ATOM 3635 N N . GLU A 1 442 ? -2.758 -29.359 -40.094 1 94.12 442 GLU A N 1
ATOM 3636 C CA . GLU A 1 442 ? -1.679 -29.359 -41.062 1 94.12 442 GLU A CA 1
ATOM 3637 C C . GLU A 1 442 ? -0.911 -28.047 -41.062 1 94.12 442 GLU A C 1
ATOM 3639 O O . GLU A 1 442 ? 0.272 -28.016 -41.406 1 94.12 442 GLU A O 1
ATOM 3644 N N . ASP A 1 443 ? -1.626 -27.047 -40.625 1 96.25 443 ASP A N 1
ATOM 3645 C CA . ASP A 1 443 ? -1.029 -25.719 -40.625 1 96.25 443 ASP A CA 1
ATOM 3646 C C . ASP A 1 443 ? -0.434 -25.375 -39.25 1 96.25 443 ASP A C 1
ATOM 3648 O O . ASP A 1 443 ? 0.254 -24.359 -39.125 1 96.25 443 ASP A O 1
ATOM 3652 N N . ARG A 1 444 ? -0.707 -26.172 -38.281 1 97.25 444 ARG A N 1
ATOM 3653 C CA . ARG A 1 444 ? -0.261 -25.906 -36.906 1 97.25 444 ARG A CA 1
ATOM 3654 C C . ARG A 1 444 ? 1.152 -26.422 -36.688 1 97.25 444 ARG A C 1
ATOM 3656 O O . ARG A 1 444 ? 1.513 -27.5 -37.188 1 97.25 444 ARG A O 1
ATOM 3663 N N . PHE A 1 445 ? 1.912 -25.703 -36 1 96.62 445 PHE A N 1
ATOM 3664 C CA . PHE A 1 445 ? 3.252 -26.141 -35.625 1 96.62 445 PHE A CA 1
ATOM 3665 C C . PHE A 1 445 ? 3.197 -27.453 -34.844 1 96.62 445 PHE A C 1
ATOM 3667 O O . PHE A 1 445 ? 2.232 -27.703 -34.125 1 96.62 445 PHE A O 1
ATOM 3674 N N . ASP A 1 446 ? 4.18 -28.281 -35 1 96.56 446 ASP A N 1
ATOM 3675 C CA . ASP A 1 446 ? 4.391 -29.375 -34.062 1 96.56 446 ASP A CA 1
ATOM 3676 C C . ASP A 1 446 ? 5.363 -28.969 -32.969 1 96.56 446 ASP A C 1
ATOM 3678 O O . ASP A 1 446 ? 5.844 -27.828 -32.938 1 96.56 446 ASP A O 1
ATOM 3682 N N . VAL A 1 447 ? 5.562 -29.828 -32.062 1 97.12 447 VAL A N 1
ATOM 3683 C CA . VAL A 1 447 ? 6.352 -29.516 -30.875 1 97.12 447 VAL A CA 1
ATOM 3684 C C . VAL A 1 447 ? 7.781 -29.156 -31.297 1 97.12 447 VAL A C 1
ATOM 3686 O O . VAL A 1 447 ? 8.383 -28.25 -30.734 1 97.12 447 VAL A O 1
ATOM 3689 N N . HIS A 1 448 ? 8.336 -29.891 -32.281 1 95.44 448 HIS A N 1
ATOM 3690 C CA . HIS A 1 448 ? 9.703 -29.656 -32.719 1 95.44 448 HIS A CA 1
ATOM 3691 C C . HIS A 1 448 ? 9.836 -28.297 -33.406 1 95.44 448 HIS A C 1
ATOM 3693 O O . HIS A 1 448 ? 10.82 -27.578 -33.188 1 95.44 448 HIS A O 1
ATOM 3699 N N . GLN A 1 449 ? 8.859 -27.984 -34.219 1 96.44 449 GLN A N 1
ATOM 3700 C CA . GLN A 1 449 ? 8.836 -26.672 -34.844 1 96.44 449 GLN A CA 1
ATOM 3701 C C . GLN A 1 449 ? 8.742 -25.562 -33.812 1 96.44 449 GLN A C 1
ATOM 3703 O O . GLN A 1 449 ? 9.414 -24.531 -33.938 1 96.44 449 GLN A O 1
ATOM 3708 N N . LEU A 1 450 ? 7.941 -25.797 -32.844 1 96 450 LEU A N 1
ATOM 3709 C CA . LEU A 1 450 ? 7.785 -24.828 -31.75 1 96 450 LEU A CA 1
ATOM 3710 C C . LEU A 1 450 ? 9.117 -24.562 -31.062 1 96 450 LEU A C 1
ATOM 3712 O O . LEU A 1 450 ? 9.453 -23.422 -30.766 1 96 450 LEU A O 1
ATOM 3716 N N . GLY A 1 451 ? 9.844 -25.625 -30.797 1 94.06 451 GLY A N 1
ATOM 3717 C CA . GLY A 1 451 ? 11.125 -25.531 -30.109 1 94.06 451 GLY A CA 1
ATOM 3718 C C . GLY A 1 451 ? 12.172 -24.781 -30.891 1 94.06 451 GLY A C 1
ATOM 3719 O O . GLY A 1 451 ? 13.125 -24.25 -30.328 1 94.06 451 GLY A O 1
ATOM 3720 N N . ARG A 1 452 ? 11.984 -24.672 -32.219 1 93.19 452 ARG A N 1
ATOM 3721 C CA . ARG A 1 452 ? 12.953 -24.016 -33.094 1 93.19 452 ARG A CA 1
ATOM 3722 C C . ARG A 1 452 ? 12.461 -22.625 -33.5 1 93.19 452 ARG A C 1
ATOM 3724 O O . ARG A 1 452 ? 13.117 -21.953 -34.281 1 93.19 452 ARG A O 1
ATOM 3731 N N . ASP A 1 453 ? 11.367 -22.312 -33 1 94.94 453 ASP A N 1
ATOM 3732 C CA . ASP A 1 453 ? 10.797 -21.016 -33.375 1 94.94 453 ASP A CA 1
ATOM 3733 C C . ASP A 1 453 ? 11.68 -19.859 -32.875 1 94.94 453 ASP A C 1
ATOM 3735 O O . ASP A 1 453 ? 12.102 -19.844 -31.719 1 94.94 453 ASP A O 1
ATOM 3739 N N . SER A 1 454 ? 11.875 -18.812 -33.688 1 94.12 454 SER A N 1
ATOM 3740 C CA . SER A 1 454 ? 12.766 -17.688 -33.406 1 94.12 454 SER A CA 1
ATOM 3741 C C . SER A 1 454 ? 12.273 -16.891 -32.219 1 94.12 454 SER A C 1
ATOM 3743 O O . SER A 1 454 ? 13.062 -16.234 -31.531 1 94.12 454 SER A O 1
ATOM 3745 N N . TYR A 1 455 ? 11.008 -16.906 -31.984 1 96.19 455 TYR A N 1
ATOM 3746 C CA . TYR A 1 455 ? 10.453 -16.141 -30.875 1 96.19 455 TYR A CA 1
ATOM 3747 C C . TYR A 1 455 ? 10.977 -16.656 -29.547 1 96.19 455 TYR A C 1
ATOM 3749 O O . TYR A 1 455 ? 11.133 -15.898 -28.578 1 96.19 455 TYR A O 1
ATOM 3757 N N . LEU A 1 456 ? 11.25 -17.969 -29.453 1 96.25 456 LEU A N 1
ATOM 3758 C CA . LEU A 1 456 ? 11.672 -18.578 -28.203 1 96.25 456 LEU A CA 1
ATOM 3759 C C . LEU A 1 456 ? 13.188 -18.672 -28.125 1 96.25 456 LEU A C 1
ATOM 3761 O O . LEU A 1 456 ? 13.734 -19.141 -27.125 1 96.25 456 LEU A O 1
ATOM 3765 N N . LEU A 1 457 ? 13.852 -18.297 -29.156 1 92.75 457 LEU A N 1
ATOM 3766 C CA . LEU A 1 457 ? 15.305 -18.391 -29.234 1 92.75 457 LEU A CA 1
ATOM 3767 C C . LEU A 1 457 ? 15.945 -17.016 -29.031 1 92.75 457 LEU A C 1
ATOM 3769 O O . LEU A 1 457 ? 15.273 -15.992 -29.109 1 92.75 457 LEU A O 1
ATOM 3773 N N . PRO A 1 458 ? 17.234 -17.031 -28.625 1 88.38 458 PRO A N 1
ATOM 3774 C CA . PRO A 1 458 ? 17.891 -15.742 -28.406 1 88.38 458 PRO A CA 1
ATOM 3775 C C . PRO A 1 458 ? 17.938 -14.883 -29.672 1 88.38 458 PRO A C 1
ATOM 3777 O O . PRO A 1 458 ? 18.062 -15.406 -30.766 1 88.38 458 PRO A O 1
ATOM 3780 N N . HIS A 1 459 ? 17.703 -13.625 -29.484 1 75.56 459 HIS A N 1
ATOM 3781 C CA . HIS A 1 459 ? 17.797 -12.719 -30.625 1 75.56 459 HIS A CA 1
ATOM 3782 C C . HIS A 1 459 ? 19.234 -12.586 -31.094 1 75.56 459 HIS A C 1
ATOM 3784 O O . HIS A 1 459 ? 20.156 -12.422 -30.281 1 75.56 459 HIS A O 1
ATOM 3790 N N . MET A 1 460 ? 19.656 -13.258 -32 1 56.5 460 MET A N 1
ATOM 3791 C CA . MET A 1 460 ? 21 -13.031 -32.562 1 56.5 460 MET A CA 1
ATOM 3792 C C . MET A 1 460 ? 21.188 -11.562 -32.938 1 56.5 460 MET A C 1
ATOM 3794 O O . MET A 1 460 ? 20.375 -10.992 -33.656 1 56.5 460 MET A O 1
ATOM 3798 N N . ARG A 1 461 ? 21.719 -10.922 -32.062 1 47.59 461 ARG A N 1
ATOM 3799 C CA . ARG A 1 461 ? 22.109 -9.578 -32.469 1 47.59 461 ARG A CA 1
ATOM 3800 C C . ARG A 1 461 ? 22.703 -9.57 -33.875 1 47.59 461 ARG A C 1
ATOM 3802 O O . ARG A 1 461 ? 23.594 -10.352 -34.188 1 47.59 461 ARG A O 1
ATOM 3809 N N . ARG A 1 462 ? 22.016 -9.273 -34.844 1 40.69 462 ARG A N 1
ATOM 3810 C CA . ARG A 1 462 ? 22.75 -8.945 -36.062 1 40.69 462 ARG A CA 1
ATOM 3811 C C . ARG A 1 462 ? 23.953 -8.055 -35.75 1 40.69 462 ARG A C 1
ATOM 3813 O O . ARG A 1 462 ? 23.812 -6.996 -35.125 1 40.69 462 ARG A O 1
ATOM 3820 N N . SER A 1 463 ? 25.141 -8.625 -35.375 1 37.09 463 SER A N 1
ATOM 3821 C CA . SER A 1 463 ? 26.297 -7.754 -35.469 1 37.09 463 SER A CA 1
ATOM 3822 C C . SER A 1 463 ? 26.188 -6.82 -36.656 1 37.09 463 SER A C 1
ATOM 3824 O O . SER A 1 463 ? 25.953 -7.27 -37.781 1 37.09 463 SER A O 1
ATOM 3826 N N . ASN A 1 464 ? 25.656 -5.77 -36.469 1 37.41 464 ASN A N 1
ATOM 3827 C CA . ASN A 1 464 ? 25.766 -4.703 -37.438 1 37.41 464 ASN A CA 1
ATOM 3828 C C . ASN A 1 464 ? 27.188 -4.594 -38 1 37.41 464 ASN A C 1
ATOM 3830 O O . ASN A 1 464 ? 27.984 -3.777 -37.5 1 37.41 464 ASN A O 1
ATOM 3834 N N . SER A 1 465 ? 27.984 -5.648 -37.969 1 34.34 465 SER A N 1
ATOM 3835 C CA . SER A 1 465 ? 29.25 -5.355 -38.625 1 34.34 465 SER A CA 1
ATOM 3836 C C . SER A 1 465 ? 29.031 -4.859 -40.062 1 34.34 465 SER A C 1
ATOM 3838 O O . SER A 1 465 ? 29.969 -4.824 -40.844 1 34.34 465 SER A O 1
ATOM 3840 N N . SER A 1 466 ? 27.797 -4.801 -40.562 1 34.28 466 SER A N 1
ATOM 3841 C CA . SER A 1 466 ? 27.844 -4.246 -41.906 1 34.28 466 SER A CA 1
ATOM 3842 C C . SER A 1 466 ? 28.453 -2.848 -41.938 1 34.28 466 SER A C 1
ATOM 3844 O O . SER A 1 466 ? 27.75 -1.864 -41.656 1 34.28 466 SER A O 1
ATOM 3846 N N . GLY A 1 467 ? 29.625 -2.576 -41.125 1 30.64 467 GLY A N 1
ATOM 3847 C CA . GLY A 1 467 ? 30.297 -1.354 -41.531 1 30.64 467 GLY A CA 1
ATOM 3848 C C . GLY A 1 467 ? 30.344 -1.162 -43.031 1 30.64 467 GLY A C 1
ATOM 3849 O O . GLY A 1 467 ? 30.031 -2.078 -43.812 1 30.64 467 GLY A O 1
ATOM 3850 N N . ASN A 1 468 ? 31.094 -0.055 -43.531 1 34.34 468 ASN A N 1
ATOM 3851 C CA . ASN A 1 468 ? 31.406 0.723 -44.719 1 34.34 468 ASN A CA 1
ATOM 3852 C C . ASN A 1 468 ? 32.062 -0.136 -45.781 1 34.34 468 ASN A C 1
ATOM 3854 O O . ASN A 1 468 ? 32.719 0.387 -46.688 1 34.34 468 ASN A O 1
ATOM 3858 N N . PHE A 1 469 ? 32.094 -1.409 -45.656 1 32.19 469 PHE A N 1
ATOM 3859 C CA . PHE A 1 469 ? 32.938 -1.923 -46.75 1 32.19 469 PHE A CA 1
ATOM 3860 C C . PHE A 1 469 ? 32.281 -1.637 -48.094 1 32.19 469 PHE A C 1
ATOM 3862 O O . PHE A 1 469 ? 32.938 -1.666 -49.125 1 32.19 469 PHE A O 1
ATOM 3869 N N . ILE A 1 470 ? 31 -1.519 -48.125 1 33.25 470 ILE A N 1
ATOM 3870 C CA . ILE A 1 470 ? 30.484 -1.375 -49.469 1 33.25 470 ILE A CA 1
ATOM 3871 C C . ILE A 1 470 ? 30.781 0.029 -50 1 33.25 470 ILE A C 1
ATOM 3873 O O . ILE A 1 470 ? 30.719 0.278 -51.188 1 33.25 470 ILE A O 1
ATOM 3877 N N . LEU A 1 471 ? 31.031 0.963 -49.031 1 32.53 471 LEU A N 1
ATOM 3878 C CA . LEU A 1 471 ? 31.312 2.266 -49.625 1 32.53 471 LEU A CA 1
ATOM 3879 C C . LEU A 1 471 ? 32.688 2.283 -50.281 1 32.53 471 LEU A C 1
ATOM 3881 O O . LEU A 1 471 ? 33.094 3.273 -50.906 1 32.53 471 LEU A O 1
ATOM 3885 N N . MET A 1 472 ? 33.594 1.347 -49.844 1 29.88 472 MET A N 1
ATOM 3886 C CA . MET A 1 472 ? 34.906 1.5 -50.469 1 29.88 472 MET A CA 1
ATOM 3887 C C . MET A 1 472 ? 34.844 1.123 -51.938 1 29.88 472 MET A C 1
ATOM 3889 O O . MET A 1 472 ? 35.781 1.451 -52.688 1 29.88 472 MET A O 1
ATOM 3893 N N . LEU A 1 473 ? 34 0.153 -52.25 1 29.5 473 LEU A N 1
ATOM 3894 C CA . LEU A 1 473 ? 34.188 -0.295 -53.625 1 29.5 473 LEU A CA 1
ATOM 3895 C C . LEU A 1 473 ? 33.781 0.796 -54.625 1 29.5 473 LEU A C 1
ATOM 3897 O O . LEU A 1 473 ? 34.375 0.911 -55.688 1 29.5 473 LEU A O 1
ATOM 3901 N N . ASN A 1 474 ? 32.719 1.464 -54.344 1 27.02 474 ASN A N 1
ATOM 3902 C CA . ASN A 1 474 ? 32.25 2.273 -55.469 1 27.02 474 ASN A CA 1
ATOM 3903 C C . ASN A 1 474 ? 33.125 3.508 -55.656 1 27.02 474 ASN A C 1
ATOM 3905 O O . ASN A 1 474 ? 32.906 4.312 -56.562 1 27.02 474 ASN A O 1
ATOM 3909 N N . ALA A 1 475 ? 33.781 3.947 -54.5 1 30.08 475 ALA A N 1
ATOM 3910 C CA . ALA A 1 475 ? 34.531 5.184 -54.75 1 30.08 475 ALA A CA 1
ATOM 3911 C C . ALA A 1 475 ? 35.688 4.949 -55.688 1 30.08 475 ALA A C 1
ATOM 3913 O O . ALA A 1 475 ? 36.406 5.887 -56.062 1 30.08 475 ALA A O 1
ATOM 3914 N N . GLN A 1 476 ? 36.188 3.723 -55.719 1 27.47 476 GLN A N 1
ATOM 3915 C CA . GLN A 1 476 ? 37.375 3.613 -56.594 1 27.47 476 GLN A CA 1
ATOM 3916 C C . GLN A 1 476 ? 37 3.914 -58.031 1 27.47 476 GLN A C 1
ATOM 3918 O O . GLN A 1 476 ? 37.875 4.199 -58.844 1 27.47 476 GLN A O 1
ATOM 3923 N N . ASN A 1 477 ? 35.812 3.697 -58.469 1 28.94 477 ASN A N 1
ATOM 3924 C CA . ASN A 1 477 ? 35.719 3.771 -59.938 1 28.94 477 ASN A CA 1
ATOM 3925 C C . ASN A 1 477 ? 35.781 5.215 -60.438 1 28.94 477 ASN A C 1
ATOM 3927 O O . ASN A 1 477 ? 35.875 5.461 -61.625 1 28.94 477 ASN A O 1
ATOM 3931 N N . ASN A 1 478 ? 35.281 6.203 -59.625 1 29.91 478 ASN A N 1
ATOM 3932 C CA . ASN A 1 478 ? 35.156 7.422 -60.438 1 29.91 478 ASN A CA 1
ATOM 3933 C C . ASN A 1 478 ? 36.531 8.039 -60.719 1 29.91 478 ASN A C 1
ATOM 3935 O O . ASN A 1 478 ? 36.594 9.141 -61.281 1 29.91 478 ASN A O 1
ATOM 3939 N N . GLN A 1 479 ? 37.562 7.773 -59.875 1 27.95 479 GLN A N 1
ATOM 3940 C CA . GLN A 1 479 ? 38.719 8.555 -60.312 1 27.95 479 GLN A CA 1
ATOM 3941 C C . GLN A 1 479 ? 39.281 8.023 -61.625 1 27.95 479 GLN A C 1
ATOM 3943 O O . GLN A 1 479 ? 40.188 8.633 -62.188 1 27.95 479 GLN A O 1
ATOM 3948 N N . MET A 1 480 ? 38.781 6.961 -62.188 1 23.55 480 MET A N 1
ATOM 3949 C CA . MET A 1 480 ? 39.25 7.008 -63.594 1 23.55 480 MET A CA 1
ATOM 3950 C C . MET A 1 480 ? 38.375 7.914 -64.438 1 23.55 480 MET A C 1
ATOM 3952 O O . MET A 1 480 ? 37.156 7.945 -64.25 1 23.55 480 MET A O 1
ATOM 3956 N N . MET B 1 1 ? -23.141 17.375 34.375 1 63.91 1 MET B N 1
ATOM 3957 C CA . MET B 1 1 ? -23.281 16.125 33.594 1 63.91 1 MET B CA 1
ATOM 3958 C C . MET B 1 1 ? -22.406 16.156 32.375 1 63.91 1 MET B C 1
ATOM 3960 O O . MET B 1 1 ? -21.656 15.211 32.094 1 63.91 1 MET B O 1
ATOM 3964 N N . SER B 1 2 ? -22.344 17.344 31.797 1 85.94 2 SER B N 1
ATOM 3965 C CA . SER B 1 2 ? -21.578 17.469 30.562 1 85.94 2 SER B CA 1
ATOM 3966 C C . SER B 1 2 ? -20.078 17.438 30.844 1 85.94 2 SER B C 1
ATOM 3968 O O . SER B 1 2 ? -19.328 16.766 30.141 1 85.94 2 SER B O 1
ATOM 3970 N N . LYS B 1 3 ? -19.781 17.891 32.094 1 92.31 3 LYS B N 1
ATOM 3971 C CA . LYS B 1 3 ? -18.375 17.938 32.469 1 92.31 3 LYS B CA 1
ATOM 3972 C C . LYS B 1 3 ? -17.844 16.547 32.781 1 92.31 3 LYS B C 1
ATOM 3974 O O . LYS B 1 3 ? -16.781 16.172 32.312 1 92.31 3 LYS B O 1
ATOM 3979 N N . LYS B 1 4 ? -18.578 15.805 33.531 1 93.69 4 LYS B N 1
ATOM 3980 C CA . LYS B 1 4 ? -18.172 14.453 33.906 1 93.69 4 LYS B CA 1
ATOM 3981 C C . LYS B 1 4 ? -18.016 13.562 32.688 1 93.69 4 LYS B C 1
ATOM 3983 O O . LYS B 1 4 ? -17.094 12.742 32.594 1 93.69 4 LYS B O 1
ATOM 3988 N N . LEU B 1 5 ? -18.922 13.75 31.797 1 95.31 5 LEU B N 1
ATOM 3989 C CA . LEU B 1 5 ? -18.875 12.953 30.562 1 95.31 5 LEU B CA 1
ATOM 3990 C C . LEU B 1 5 ? -17.641 13.32 29.734 1 95.31 5 LEU B C 1
ATOM 3992 O O . LEU B 1 5 ? -17.031 12.445 29.109 1 95.31 5 LEU B O 1
ATOM 3996 N N . LEU B 1 6 ? -17.344 14.555 29.672 1 95.94 6 LEU B N 1
ATOM 3997 C CA . LEU B 1 6 ? -16.156 15.016 28.938 1 95.94 6 LEU B CA 1
ATOM 3998 C C . LEU B 1 6 ? -14.883 14.453 29.562 1 95.94 6 LEU B C 1
ATOM 4000 O O . LEU B 1 6 ? -13.977 14.031 28.828 1 95.94 6 LEU B O 1
ATOM 4004 N N . ILE B 1 7 ? -14.859 14.398 30.812 1 96.06 7 ILE B N 1
ATOM 4005 C CA . ILE B 1 7 ? -13.695 13.891 31.516 1 96.06 7 ILE B CA 1
ATOM 4006 C C . ILE B 1 7 ? -13.562 12.383 31.281 1 96.06 7 ILE B C 1
ATOM 4008 O O . ILE B 1 7 ? -12.461 11.883 31.047 1 96.06 7 ILE B O 1
ATOM 4012 N N . GLU B 1 8 ? -14.656 11.742 31.312 1 95.69 8 GLU B N 1
ATOM 4013 C CA . GLU B 1 8 ? -14.641 10.305 31.062 1 95.69 8 GLU B CA 1
ATOM 4014 C C . GLU B 1 8 ? -14.164 10 29.641 1 95.69 8 GLU B C 1
ATOM 4016 O O . GLU B 1 8 ? -13.359 9.094 29.422 1 95.69 8 GLU B O 1
ATOM 4021 N N . LYS B 1 9 ? -14.703 10.68 28.766 1 95.44 9 LYS B N 1
ATOM 4022 C CA . LYS B 1 9 ? -14.305 10.492 27.375 1 95.44 9 LYS B CA 1
ATOM 4023 C C . LYS B 1 9 ? -12.812 10.773 27.188 1 95.44 9 LYS B C 1
ATOM 4025 O O . LYS B 1 9 ? -12.109 10.023 26.516 1 95.44 9 LYS B O 1
ATOM 4030 N N . SER B 1 10 ? -12.383 11.844 27.75 1 95.25 10 SER B N 1
ATOM 4031 C CA . SER B 1 10 ? -10.969 12.211 27.672 1 95.25 10 SER B CA 1
ATOM 4032 C C . SER B 1 10 ? -10.086 11.133 28.281 1 95.25 10 SER B C 1
ATOM 4034 O O . SER B 1 10 ? -9.047 10.773 27.719 1 95.25 10 SER B O 1
ATOM 4036 N N . THR B 1 11 ? -10.516 10.617 29.391 1 95.38 11 THR B N 1
ATOM 4037 C CA . THR B 1 11 ? -9.758 9.578 30.078 1 95.38 11 THR B CA 1
ATOM 4038 C C . THR B 1 11 ? -9.68 8.312 29.219 1 95.38 11 THR B C 1
ATOM 4040 O O . THR B 1 11 ? -8.633 7.672 29.156 1 95.38 11 THR B O 1
ATOM 4043 N N . GLN B 1 12 ? -10.766 8.031 28.656 1 95.25 12 GLN B N 1
ATOM 4044 C CA . GLN B 1 12 ? -10.797 6.867 27.781 1 95.25 12 GLN B CA 1
ATOM 4045 C C . GLN B 1 12 ? -9.875 7.062 26.578 1 95.25 12 GLN B C 1
ATOM 4047 O O . GLN B 1 12 ? -9.172 6.137 26.156 1 95.25 12 GLN B O 1
ATOM 4052 N N . GLU B 1 13 ? -9.883 8.203 26.016 1 94.25 13 GLU B N 1
ATOM 4053 C CA . GLU B 1 13 ? -9.023 8.516 24.875 1 94.25 13 GLU B CA 1
ATOM 4054 C C . GLU B 1 13 ? -7.551 8.461 25.266 1 94.25 13 GLU B C 1
ATOM 4056 O O . GLU B 1 13 ? -6.723 7.949 24.516 1 94.25 13 GLU B O 1
ATOM 4061 N N . LYS B 1 14 ? -7.281 8.945 26.422 1 94.19 14 LYS B N 1
ATOM 4062 C CA . LYS B 1 14 ? -5.914 8.898 26.922 1 94.19 14 LYS B CA 1
ATOM 4063 C C . LYS B 1 14 ? -5.445 7.461 27.125 1 94.19 14 LYS B C 1
ATOM 4065 O O . LYS B 1 14 ? -4.316 7.117 26.766 1 94.19 14 LYS B O 1
ATOM 4070 N N . GLN B 1 15 ? -6.352 6.691 27.672 1 94 15 GLN B N 1
ATOM 4071 C CA . GLN B 1 15 ? -6.023 5.289 27.906 1 94 15 GLN B CA 1
ATOM 4072 C C . GLN B 1 15 ? -5.805 4.559 26.578 1 94 15 GLN B C 1
ATOM 4074 O O . GLN B 1 15 ? -4.879 3.752 26.453 1 94 15 GLN B O 1
ATOM 4079 N N . ALA B 1 16 ? -6.652 4.801 25.656 1 93.94 16 ALA B N 1
ATOM 4080 C CA . ALA B 1 16 ? -6.527 4.18 24.344 1 93.94 16 ALA B CA 1
ATOM 4081 C C . ALA B 1 16 ? -5.211 4.562 23.688 1 93.94 16 ALA B C 1
ATOM 4083 O O . ALA B 1 16 ? -4.547 3.719 23.062 1 93.94 16 ALA B O 1
ATOM 4084 N N . CYS B 1 17 ? -4.852 5.758 23.766 1 93.25 17 CYS B N 1
ATOM 4085 C CA . CYS B 1 17 ? -3.604 6.238 23.203 1 93.25 17 CYS B CA 1
ATOM 4086 C C . CYS B 1 17 ? -2.404 5.555 23.844 1 93.25 17 CYS B C 1
ATOM 4088 O O . CYS B 1 17 ? -1.446 5.195 23.156 1 93.25 17 CYS B O 1
ATOM 4090 N N . ARG B 1 18 ? -2.453 5.375 25.109 1 93.81 18 ARG B N 1
ATOM 4091 C CA . ARG B 1 18 ? -1.37 4.723 25.844 1 93.81 18 ARG B CA 1
ATOM 4092 C C . ARG B 1 18 ? -1.266 3.25 25.453 1 93.81 18 ARG B C 1
ATOM 4094 O O . ARG B 1 18 ? -0.164 2.719 25.297 1 93.81 18 ARG B O 1
ATOM 4101 N N . GLU B 1 19 ? -2.373 2.662 25.344 1 93.94 19 GLU B N 1
ATOM 4102 C CA . GLU B 1 19 ? -2.383 1.263 24.938 1 93.94 19 GLU B CA 1
ATOM 4103 C C . GLU B 1 19 ? -1.788 1.095 23.547 1 93.94 19 GLU B C 1
ATOM 4105 O O . GLU B 1 19 ? -0.979 0.193 23.312 1 93.94 19 GLU B O 1
ATOM 4110 N N . LYS B 1 20 ? -2.209 1.903 22.688 1 94.75 20 LYS B N 1
ATOM 4111 C CA . LYS B 1 20 ? -1.668 1.86 21.328 1 94.75 20 LYS B CA 1
ATOM 4112 C C . LYS B 1 20 ? -0.166 2.129 21.328 1 94.75 20 LYS B C 1
ATOM 4114 O O . LYS B 1 20 ? 0.586 1.477 20.609 1 94.75 20 LYS B O 1
ATOM 4119 N N . SER B 1 21 ? 0.217 3.049 22.109 1 93.69 21 SER B N 1
ATOM 4120 C CA . SER B 1 21 ? 1.634 3.387 22.203 1 93.69 21 SER B CA 1
ATOM 4121 C C . SER B 1 21 ? 2.449 2.213 22.734 1 93.69 21 SER B C 1
ATOM 4123 O O . SER B 1 21 ? 3.572 1.977 22.281 1 93.69 21 SER B O 1
ATOM 4125 N N . MET B 1 22 ? 1.892 1.519 23.625 1 93.5 22 MET B N 1
ATOM 4126 C CA . MET B 1 22 ? 2.57 0.351 24.188 1 93.5 22 MET B CA 1
ATOM 4127 C C . MET B 1 22 ? 2.725 -0.741 23.125 1 93.5 22 MET B C 1
ATOM 4129 O O . MET B 1 22 ? 3.77 -1.389 23.047 1 93.5 22 MET B O 1
ATOM 4133 N N . GLN B 1 23 ? 1.716 -0.918 22.438 1 94 23 GLN B N 1
ATOM 4134 C CA . GLN B 1 23 ? 1.786 -1.879 21.328 1 94 23 GLN B CA 1
ATOM 4135 C C . GLN B 1 23 ? 2.828 -1.461 20.297 1 94 23 GLN B C 1
ATOM 4137 O O . GLN B 1 23 ? 3.566 -2.301 19.781 1 94 23 GLN B O 1
ATOM 4142 N N . ASP B 1 24 ? 2.902 -0.227 20.078 1 95.75 24 ASP B N 1
ATOM 4143 C CA . ASP B 1 24 ? 3.814 0.299 19.062 1 95.75 24 ASP B CA 1
ATOM 4144 C C . ASP B 1 24 ? 5.262 0.229 19.547 1 95.75 24 ASP B C 1
ATOM 4146 O O . ASP B 1 24 ? 6.191 0.226 18.734 1 95.75 24 ASP B O 1
ATOM 4150 N N . ARG B 1 25 ? 5.457 0.167 20.828 1 94.25 25 ARG B N 1
ATOM 4151 C CA . ARG B 1 25 ? 6.809 -0.007 21.359 1 94.25 25 ARG B CA 1
ATOM 4152 C C . ARG B 1 25 ? 7.422 -1.313 20.859 1 94.25 25 ARG B C 1
ATOM 4154 O O . ARG B 1 25 ? 8.609 -1.357 20.516 1 94.25 25 ARG B O 1
ATOM 4161 N N . LEU B 1 26 ? 6.574 -2.299 20.828 1 95.06 26 LEU B N 1
ATOM 4162 C CA . LEU B 1 26 ? 7.047 -3.598 20.359 1 95.06 26 LEU B CA 1
ATOM 4163 C C . LEU B 1 26 ? 7.203 -3.607 18.844 1 95.06 26 LEU B C 1
ATOM 4165 O O . LEU B 1 26 ? 8.172 -4.16 18.312 1 95.06 26 LEU B O 1
ATOM 4169 N N . ARG B 1 27 ? 6.316 -3.012 18.188 1 95.94 27 ARG B N 1
ATOM 4170 C CA . ARG B 1 27 ? 6.262 -3.049 16.734 1 95.94 27 ARG B CA 1
ATOM 4171 C C . ARG B 1 27 ? 7.293 -2.104 16.125 1 95.94 27 ARG B C 1
ATOM 4173 O O . ARG B 1 27 ? 8.039 -2.488 15.219 1 95.94 27 ARG B O 1
ATOM 4180 N N . LEU B 1 28 ? 7.398 -0.896 16.625 1 97 28 LEU B N 1
ATOM 4181 C CA . LEU B 1 28 ? 8.203 0.149 16.016 1 97 28 LEU B CA 1
ATOM 4182 C C . LEU B 1 28 ? 9.492 0.381 16.797 1 97 28 LEU B C 1
ATOM 4184 O O . LEU B 1 28 ? 10.57 0.523 16.203 1 97 28 LEU B O 1
ATOM 4188 N N . GLY B 1 29 ? 9.438 0.409 18.094 1 95.81 29 GLY B N 1
ATOM 4189 C CA . GLY B 1 29 ? 10.625 0.591 18.906 1 95.81 29 GLY B CA 1
ATOM 4190 C C . GLY B 1 29 ? 10.391 1.479 20.125 1 95.81 29 GLY B C 1
ATOM 4191 O O . GLY B 1 29 ? 9.266 1.944 20.344 1 95.81 29 GLY B O 1
ATOM 4192 N N . HIS B 1 30 ? 11.414 1.601 20.953 1 93.38 30 HIS B N 1
ATOM 4193 C CA . HIS B 1 30 ? 11.336 2.389 22.172 1 93.38 30 HIS B CA 1
ATOM 4194 C C . HIS B 1 30 ? 12.719 2.836 22.641 1 93.38 30 HIS B C 1
ATOM 4196 O O . HIS B 1 30 ? 13.734 2.357 22.125 1 93.38 30 HIS B O 1
ATOM 4202 N N . PHE B 1 31 ? 12.703 3.84 23.5 1 91.38 31 PHE B N 1
ATOM 4203 C CA . PHE B 1 31 ? 13.953 4.332 24.078 1 91.38 31 PHE B CA 1
ATOM 4204 C C . PHE B 1 31 ? 14.367 3.486 25.281 1 91.38 31 PHE B C 1
ATOM 4206 O O . PHE B 1 31 ? 13.516 3.084 26.078 1 91.38 31 PHE B O 1
ATOM 4213 N N . THR B 1 32 ? 15.617 3.176 25.312 1 89.19 32 THR B N 1
ATOM 4214 C CA . THR B 1 32 ? 16.188 2.49 26.453 1 89.19 32 THR B CA 1
ATOM 4215 C C . THR B 1 32 ? 17.312 3.309 27.078 1 89.19 32 THR B C 1
ATOM 4217 O O . THR B 1 32 ? 18.047 4.004 26.359 1 89.19 32 THR B O 1
ATOM 4220 N N . THR B 1 33 ? 17.344 3.297 28.297 1 88.25 33 THR B N 1
ATOM 4221 C CA . THR B 1 33 ? 18.406 4.012 29.016 1 88.25 33 THR B CA 1
ATOM 4222 C C . THR B 1 33 ? 19.672 3.158 29.109 1 88.25 33 THR B C 1
ATOM 4224 O O . THR B 1 33 ? 19.609 2.02 29.578 1 88.25 33 THR B O 1
ATOM 4227 N N . VAL B 1 34 ? 20.75 3.701 28.578 1 87.38 34 VAL B N 1
ATOM 4228 C CA . VAL B 1 34 ? 22.016 2.984 28.609 1 87.38 34 VAL B CA 1
ATOM 4229 C C . VAL B 1 34 ? 23.047 3.779 29.422 1 87.38 34 VAL B C 1
ATOM 4231 O O . VAL B 1 34 ? 23.109 5.004 29.297 1 87.38 34 VAL B O 1
ATOM 4234 N N . ARG B 1 35 ? 23.688 3.033 30.25 1 86 35 ARG B N 1
ATOM 4235 C CA . ARG B 1 35 ? 24.703 3.668 31.094 1 86 35 ARG B CA 1
ATOM 4236 C C . ARG B 1 35 ? 26.016 3.854 30.328 1 86 35 ARG B C 1
ATOM 4238 O O . ARG B 1 35 ? 26.531 2.906 29.734 1 86 35 ARG B O 1
ATOM 4245 N N . HIS B 1 36 ? 26.328 5.074 30.109 1 83.94 36 HIS B N 1
ATOM 4246 C CA . HIS B 1 36 ? 27.641 5.398 29.562 1 83.94 36 HIS B CA 1
ATOM 4247 C C . HIS B 1 36 ? 28.516 6.086 30.609 1 83.94 36 HIS B C 1
ATOM 4249 O O . HIS B 1 36 ? 28.438 7.305 30.781 1 83.94 36 HIS B O 1
ATOM 4255 N N . GLY B 1 37 ? 29.406 5.355 31.125 1 79.94 37 GLY B N 1
ATOM 4256 C CA . GLY B 1 37 ? 30.188 5.906 32.219 1 79.94 37 GLY B CA 1
ATOM 4257 C C . GLY B 1 37 ? 29.344 6.336 33.406 1 79.94 37 GLY B C 1
ATOM 4258 O O . GLY B 1 37 ? 28.625 5.523 34 1 79.94 37 GLY B O 1
ATOM 4259 N N . ALA B 1 38 ? 29.438 7.602 33.75 1 82.06 38 ALA B N 1
ATOM 4260 C CA . ALA B 1 38 ? 28.703 8.148 34.875 1 82.06 38 ALA B CA 1
ATOM 4261 C C . ALA B 1 38 ? 27.375 8.758 34.438 1 82.06 38 ALA B C 1
ATOM 4263 O O . ALA B 1 38 ? 26.578 9.211 35.281 1 82.06 38 ALA B O 1
ATOM 4264 N N . SER B 1 39 ? 27.062 8.727 33 1 85.62 39 SER B N 1
ATOM 4265 C CA . SER B 1 39 ? 25.844 9.375 32.531 1 85.62 39 SER B CA 1
ATOM 4266 C C . SER B 1 39 ? 24.922 8.375 31.844 1 85.62 39 SER B C 1
ATOM 4268 O O . SER B 1 39 ? 25.359 7.309 31.422 1 85.62 39 SER B O 1
ATOM 4270 N N . PHE B 1 40 ? 23.672 8.617 32.062 1 87.1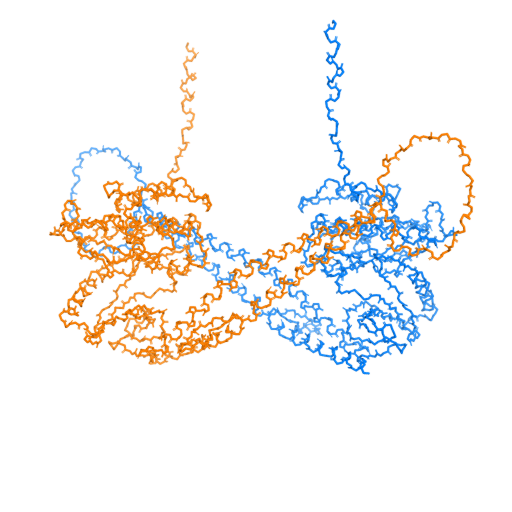2 40 PHE B N 1
ATOM 4271 C CA . PHE B 1 40 ? 22.656 7.809 31.391 1 87.12 40 PHE B CA 1
ATOM 4272 C C . PHE B 1 40 ? 22.188 8.492 30.125 1 87.12 40 PHE B C 1
ATOM 4274 O O . PHE B 1 40 ? 21.938 9.703 30.109 1 87.12 40 PHE B O 1
ATOM 4281 N N . THR B 1 41 ? 22.391 7.758 29.047 1 87.31 41 THR B N 1
ATOM 4282 C CA . THR B 1 41 ? 21.891 8.289 27.781 1 87.31 41 THR B CA 1
ATOM 4283 C C . THR B 1 41 ? 20.766 7.426 27.234 1 87.31 41 THR B C 1
ATOM 4285 O O . THR B 1 41 ? 20.703 6.223 27.5 1 87.31 41 THR B O 1
ATOM 4288 N N . GLU B 1 42 ? 19.766 8.102 26.641 1 87.75 42 GLU B N 1
ATOM 4289 C CA . GLU B 1 42 ? 18.672 7.371 26 1 87.75 42 GLU B CA 1
ATOM 4290 C C . GLU B 1 42 ? 19.062 6.914 24.594 1 87.75 42 GLU B C 1
ATOM 4292 O O . GLU B 1 42 ? 19.641 7.68 23.828 1 87.75 42 GLU B O 1
ATOM 4297 N N . GLN B 1 43 ? 18.891 5.648 24.469 1 90.25 43 GLN B N 1
ATOM 4298 C CA . GLN B 1 43 ? 19.172 5.086 23.156 1 90.25 43 GLN B CA 1
ATOM 4299 C C . GLN B 1 43 ? 17.938 4.43 22.562 1 90.25 43 GLN B C 1
ATOM 4301 O O . GLN B 1 43 ? 17.172 3.762 23.266 1 90.25 43 GLN B O 1
ATOM 4306 N N . TRP B 1 44 ? 17.719 4.656 21.281 1 92.94 44 TRP B N 1
ATOM 4307 C CA . TRP B 1 44 ? 16.562 4.082 20.594 1 92.94 44 TRP B CA 1
ATOM 4308 C C . TRP B 1 44 ? 16.844 2.639 20.188 1 92.94 44 TRP B C 1
ATOM 4310 O O . TRP B 1 44 ? 17.906 2.332 19.656 1 92.94 44 TRP B O 1
ATOM 4320 N N . THR B 1 45 ? 15.875 1.783 20.453 1 93.69 45 THR B N 1
ATOM 4321 C CA . THR B 1 45 ? 15.914 0.402 19.984 1 93.69 45 THR B CA 1
ATOM 4322 C C . THR B 1 45 ? 14.75 0.115 19.047 1 93.69 45 THR B C 1
ATOM 4324 O O . THR B 1 45 ? 13.586 0.323 19.406 1 93.69 45 THR B O 1
ATOM 4327 N N . ASP B 1 46 ? 15.047 -0.456 17.906 1 94.56 46 ASP B N 1
ATOM 4328 C CA . ASP B 1 46 ? 14.023 -0.713 16.906 1 94.56 46 ASP B CA 1
ATOM 4329 C C . ASP B 1 46 ? 13.148 -1.9 17.297 1 94.56 46 ASP B C 1
ATOM 4331 O O . ASP B 1 46 ? 13.617 -2.83 17.969 1 94.56 46 ASP B O 1
ATOM 4335 N N . GLY B 1 47 ? 11.852 -1.914 16.891 1 95.38 47 GLY B N 1
ATOM 4336 C CA . GLY B 1 47 ? 10.922 -3.01 17.109 1 95.38 47 GLY B CA 1
ATOM 4337 C C . GLY B 1 47 ? 11 -4.082 16.031 1 95.38 47 GLY B C 1
ATOM 4338 O O . GLY B 1 47 ? 11.883 -4.051 15.188 1 95.38 47 GLY B O 1
ATOM 4339 N N . PHE B 1 48 ? 10.016 -5.051 16.156 1 96 48 PHE B N 1
ATOM 4340 C CA . PHE B 1 48 ? 10.102 -6.227 15.289 1 96 48 PHE B CA 1
ATOM 4341 C C . PHE B 1 48 ? 9.805 -5.859 13.844 1 96 48 PHE B C 1
ATOM 4343 O O . PHE B 1 48 ? 10.211 -6.562 12.914 1 96 48 PHE B O 1
ATOM 4350 N N . ALA B 1 49 ? 9.023 -4.801 13.594 1 96.44 49 ALA B N 1
ATOM 4351 C CA . ALA B 1 49 ? 8.703 -4.426 12.219 1 96.44 49 ALA B CA 1
ATOM 4352 C C . ALA B 1 49 ? 9.969 -4.082 11.438 1 96.44 49 ALA B C 1
ATOM 4354 O O . ALA B 1 49 ? 10.109 -4.461 10.273 1 96.44 49 ALA B O 1
ATOM 4355 N N . PHE B 1 50 ? 10.891 -3.389 12.086 1 96.25 50 PHE B N 1
ATOM 4356 C CA . PHE B 1 50 ? 12.164 -3.043 11.453 1 96.25 50 PHE B CA 1
ATOM 4357 C C . PHE B 1 50 ? 13.055 -4.27 11.328 1 96.25 50 PHE B C 1
ATOM 4359 O O . PHE B 1 50 ? 13.711 -4.465 10.297 1 96.25 50 PHE B O 1
ATOM 4366 N N . GLN B 1 51 ? 13.039 -5.094 12.297 1 95.12 51 GLN B N 1
ATOM 4367 C CA . GLN B 1 51 ? 13.836 -6.312 12.281 1 95.12 51 GLN B CA 1
ATOM 4368 C C . GLN B 1 51 ? 13.406 -7.242 11.148 1 95.12 51 GLN B C 1
ATOM 4370 O O . GLN B 1 51 ? 14.242 -7.832 10.461 1 95.12 51 GLN B O 1
ATOM 4375 N N . ASN B 1 52 ? 12.141 -7.328 11.031 1 95.81 52 ASN B N 1
ATOM 4376 C CA . ASN B 1 52 ? 11.609 -8.172 9.969 1 95.81 52 ASN B CA 1
ATOM 4377 C C . ASN B 1 52 ? 12.031 -7.672 8.594 1 95.81 52 ASN B C 1
ATOM 4379 O O . ASN B 1 52 ? 12.32 -8.469 7.699 1 95.81 52 ASN B O 1
ATOM 4383 N N . LEU B 1 53 ? 12 -6.383 8.406 1 95.5 53 LEU B N 1
ATOM 4384 C CA . LEU B 1 53 ? 12.391 -5.816 7.117 1 95.5 53 LEU B CA 1
ATOM 4385 C C . LEU B 1 53 ? 13.867 -6.062 6.848 1 95.5 53 LEU B C 1
ATOM 4387 O O . LEU B 1 53 ? 14.266 -6.328 5.707 1 95.5 53 LEU B O 1
ATOM 4391 N N . VAL B 1 54 ? 14.68 -6.023 7.891 1 94.38 54 VAL B N 1
ATOM 4392 C CA . VAL B 1 54 ? 16.109 -6.297 7.758 1 94.38 54 VAL B CA 1
ATOM 4393 C C . VAL B 1 54 ? 16.328 -7.762 7.375 1 94.38 54 VAL B C 1
ATOM 4395 O O . VAL B 1 54 ? 17.141 -8.07 6.504 1 94.38 54 VAL B O 1
ATOM 4398 N N . LYS B 1 55 ? 15.594 -8.578 7.988 1 96.06 55 LYS B N 1
ATOM 4399 C CA . LYS B 1 55 ? 15.68 -10 7.672 1 96.06 55 LYS B CA 1
ATOM 4400 C C . LYS B 1 55 ? 15.266 -10.273 6.23 1 96.06 55 LYS B C 1
ATOM 4402 O O . LYS B 1 55 ? 15.891 -11.078 5.539 1 96.06 55 LYS B O 1
ATOM 4407 N N . GLN B 1 56 ? 14.219 -9.648 5.809 1 96 56 GLN B N 1
ATOM 4408 C CA . GLN B 1 56 ? 13.766 -9.805 4.43 1 96 56 GLN B CA 1
ATOM 4409 C C . GLN B 1 56 ? 14.82 -9.32 3.443 1 96 56 GLN B C 1
ATOM 4411 O O . GLN B 1 56 ? 15.047 -9.953 2.408 1 96 56 GLN B O 1
ATOM 4416 N N . GLN B 1 57 ? 15.43 -8.227 3.783 1 95.31 57 GLN B N 1
ATOM 4417 C CA . GLN B 1 57 ? 16.5 -7.688 2.939 1 95.31 57 GLN B CA 1
ATOM 4418 C C . GLN B 1 57 ? 17.672 -8.648 2.857 1 95.31 57 GLN B C 1
ATOM 4420 O O . GLN B 1 57 ? 18.266 -8.828 1.79 1 95.31 57 GLN B O 1
ATOM 4425 N N . GLU B 1 58 ? 18.016 -9.266 3.949 1 96 58 GLU B N 1
ATOM 4426 C CA . GLU B 1 58 ? 19.094 -10.25 3.979 1 96 58 GLU B CA 1
ATOM 4427 C C . GLU B 1 58 ? 18.734 -11.477 3.143 1 96 58 GLU B C 1
ATOM 4429 O O . GLU B 1 58 ? 19.578 -12.023 2.434 1 96 58 GLU B O 1
ATOM 4434 N N . TRP B 1 59 ? 17.531 -11.859 3.285 1 95.81 59 TRP B N 1
ATOM 4435 C CA . TRP B 1 59 ? 17.047 -12.992 2.5 1 95.81 59 TRP B CA 1
ATOM 4436 C C . TRP B 1 59 ? 17.141 -12.695 1.007 1 95.81 59 TRP B C 1
ATOM 4438 O O . TRP B 1 59 ? 17.578 -13.547 0.227 1 95.81 59 TRP B O 1
ATOM 4448 N N . ILE B 1 60 ? 16.734 -11.555 0.588 1 95.69 60 ILE B N 1
ATOM 4449 C CA . ILE B 1 60 ? 16.781 -11.156 -0.813 1 95.69 60 ILE B CA 1
ATOM 4450 C C . ILE B 1 60 ? 18.219 -11.125 -1.295 1 95.69 60 ILE B C 1
ATOM 4452 O O . ILE B 1 60 ? 18.531 -11.594 -2.395 1 95.69 60 ILE B O 1
ATOM 4456 N N . ASN B 1 61 ? 19.141 -10.633 -0.468 1 95.56 61 ASN B N 1
ATOM 4457 C CA . ASN B 1 61 ? 20.562 -10.586 -0.812 1 95.56 61 ASN B CA 1
ATOM 4458 C C . ASN B 1 61 ? 21.141 -11.984 -0.979 1 95.56 61 ASN B C 1
ATOM 4460 O O . ASN B 1 61 ? 21.938 -12.234 -1.891 1 95.56 61 ASN B O 1
ATOM 4464 N N . GLN B 1 62 ? 20.734 -12.828 -0.141 1 96.75 62 GLN B N 1
ATOM 4465 C CA . GLN B 1 62 ? 21.188 -14.211 -0.24 1 96.75 62 GLN B CA 1
ATOM 4466 C C . GLN B 1 62 ? 20.672 -14.859 -1.521 1 96.75 62 GLN B C 1
ATOM 4468 O O . GLN B 1 62 ? 21.422 -15.586 -2.193 1 96.75 62 GLN B O 1
ATOM 4473 N N . GLN B 1 63 ? 19.438 -14.68 -1.84 1 94.81 63 GLN B N 1
ATOM 4474 C CA . GLN B 1 63 ? 18.875 -15.227 -3.072 1 94.81 63 GLN B CA 1
ATOM 4475 C C . GLN B 1 63 ? 19.609 -14.68 -4.297 1 94.81 63 GLN B C 1
ATOM 4477 O O . GLN B 1 63 ? 19.891 -15.422 -5.242 1 94.81 63 GLN B O 1
ATOM 4482 N N . ARG B 1 64 ? 19.875 -13.406 -4.258 1 95.69 64 ARG B N 1
ATOM 4483 C CA . ARG B 1 64 ? 20.609 -12.773 -5.352 1 95.69 64 ARG B CA 1
ATOM 4484 C C . ARG B 1 64 ? 21.984 -13.422 -5.539 1 95.69 64 ARG B C 1
ATOM 4486 O O . ARG B 1 64 ? 22.375 -13.742 -6.66 1 95.69 64 ARG B O 1
ATOM 4493 N N . GLU B 1 65 ? 22.672 -13.656 -4.461 1 96.19 65 GLU B N 1
ATOM 4494 C CA . GLU B 1 65 ? 23.984 -14.297 -4.512 1 96.19 65 GLU B CA 1
ATOM 4495 C C . GLU B 1 65 ? 23.891 -15.719 -5.043 1 96.19 65 GLU B C 1
ATOM 4497 O O . GLU B 1 65 ? 24.719 -16.156 -5.84 1 96.19 65 GLU B O 1
ATOM 4502 N N . ASP B 1 66 ? 22.906 -16.391 -4.625 1 95.81 66 ASP B N 1
ATOM 4503 C CA . ASP B 1 66 ? 22.703 -17.766 -5.082 1 95.81 66 ASP B CA 1
ATOM 4504 C C . ASP B 1 66 ? 22.438 -17.812 -6.586 1 95.81 66 ASP B C 1
ATOM 4506 O O . ASP B 1 66 ? 22.969 -18.672 -7.289 1 95.81 66 ASP B O 1
ATOM 4510 N N . ILE B 1 67 ? 21.594 -16.953 -7.07 1 95.31 67 ILE B N 1
ATOM 4511 C CA . ILE B 1 67 ? 21.266 -16.922 -8.492 1 95.31 67 ILE B CA 1
ATOM 4512 C C . ILE B 1 67 ? 22.5 -16.547 -9.297 1 95.31 67 ILE B C 1
ATOM 4514 O O . ILE B 1 67 ? 22.75 -17.109 -10.367 1 95.31 67 ILE B O 1
ATOM 4518 N N . GLU B 1 68 ? 23.312 -15.633 -8.781 1 94.94 68 GLU B N 1
ATOM 4519 C CA . GLU B 1 68 ? 24.547 -15.242 -9.461 1 94.94 68 GLU B CA 1
ATOM 4520 C C . GLU B 1 68 ? 25.531 -16.406 -9.531 1 94.94 68 GLU B C 1
ATOM 4522 O O . GLU B 1 68 ? 26.203 -16.578 -10.547 1 94.94 68 GLU B O 1
ATOM 4527 N N . LYS B 1 69 ? 25.578 -17.125 -8.492 1 95.94 69 LYS B N 1
ATOM 4528 C CA . LYS B 1 69 ? 26.422 -18.328 -8.492 1 95.94 69 LYS B CA 1
ATOM 4529 C C . LYS B 1 69 ? 25.938 -19.328 -9.539 1 95.94 69 LYS B C 1
ATOM 4531 O O . LYS B 1 69 ? 26.75 -19.891 -10.273 1 95.94 69 LYS B O 1
ATOM 4536 N N . GLN B 1 70 ? 24.672 -19.531 -9.586 1 95.06 70 GLN B N 1
ATOM 4537 C CA . GLN B 1 70 ? 24.094 -20.453 -10.562 1 95.06 70 GLN B CA 1
ATOM 4538 C C . GLN B 1 70 ? 24.328 -19.969 -11.984 1 95.06 70 GLN B C 1
ATOM 4540 O O . GLN B 1 70 ? 24.562 -20.766 -12.891 1 95.06 70 GLN B O 1
ATOM 4545 N N . ARG B 1 71 ? 24.219 -18.703 -12.195 1 94.06 71 ARG B N 1
ATOM 4546 C CA . ARG B 1 71 ? 24.453 -18.125 -13.516 1 94.06 71 ARG B CA 1
ATOM 4547 C C . ARG B 1 71 ? 25.891 -18.359 -13.953 1 94.06 71 ARG B C 1
ATOM 4549 O O . ARG B 1 71 ? 26.156 -18.641 -15.125 1 94.06 71 ARG B O 1
ATOM 4556 N N . LYS B 1 72 ? 26.812 -18.219 -13.016 1 94.06 72 LYS B N 1
ATOM 4557 C CA . LYS B 1 72 ? 28.219 -18.469 -13.312 1 94.06 72 LYS B CA 1
ATOM 4558 C C . LYS B 1 72 ? 28.438 -19.938 -13.695 1 94.06 72 LYS B C 1
ATOM 4560 O O . LYS B 1 72 ? 29.203 -20.234 -14.617 1 94.0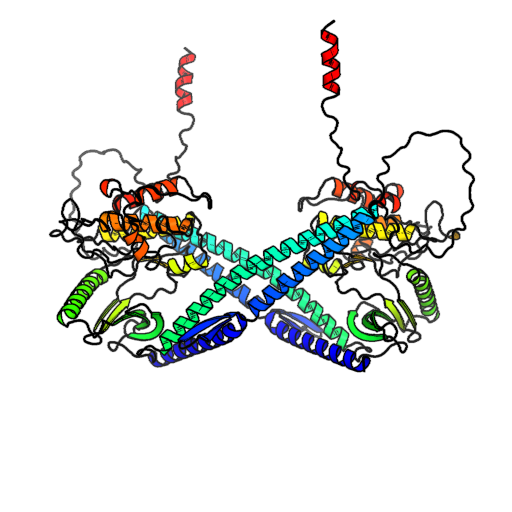6 72 LYS B O 1
ATOM 4565 N N . LEU B 1 73 ? 27.781 -20.75 -13.016 1 93.38 73 LEU B N 1
ATOM 4566 C CA . LEU B 1 73 ? 27.859 -22.172 -13.336 1 93.38 73 LEU B CA 1
ATOM 4567 C C . LEU B 1 73 ? 27.25 -22.453 -14.703 1 93.38 73 LEU B C 1
ATOM 4569 O O . LEU B 1 73 ? 27.781 -23.281 -15.453 1 93.38 73 LEU B O 1
ATOM 4573 N N . LEU B 1 74 ? 26.141 -21.781 -14.938 1 92.94 74 LEU B N 1
ATOM 4574 C CA . LEU B 1 74 ? 25.5 -21.953 -16.234 1 92.94 74 LEU B CA 1
ATOM 4575 C C . LEU B 1 74 ? 26.406 -21.484 -17.359 1 92.94 74 LEU B C 1
ATOM 4577 O O . LEU B 1 74 ? 26.453 -22.078 -18.438 1 92.94 74 LEU B O 1
ATOM 4581 N N . ALA B 1 75 ? 27.125 -20.406 -17.156 1 90.88 75 ALA B N 1
ATOM 4582 C CA . ALA B 1 75 ? 28.031 -19.844 -18.156 1 90.88 75 ALA B CA 1
ATOM 4583 C C . ALA B 1 75 ? 29.078 -20.859 -18.562 1 90.88 75 ALA B C 1
ATOM 4585 O O . ALA B 1 75 ? 29.531 -20.875 -19.719 1 90.88 75 ALA B O 1
ATOM 4586 N N . LYS B 1 76 ? 29.391 -21.828 -17.719 1 90.19 76 LYS B N 1
ATOM 4587 C CA . LYS B 1 76 ? 30.375 -22.875 -18 1 90.19 76 LYS B CA 1
ATOM 4588 C C . LYS B 1 76 ? 29.797 -23.953 -18.906 1 90.19 76 LYS B C 1
ATOM 4590 O O . LYS B 1 76 ? 30.531 -24.703 -19.547 1 90.19 76 LYS B O 1
ATOM 4595 N N . ARG B 1 77 ? 28.469 -23.953 -19 1 89.69 77 ARG B N 1
ATOM 4596 C CA . ARG B 1 77 ? 27.797 -24.969 -19.797 1 89.69 77 ARG B CA 1
ATOM 4597 C C . ARG B 1 77 ? 27.281 -24.391 -21.109 1 89.69 77 ARG B C 1
ATOM 4599 O O . ARG B 1 77 ? 26.406 -24.969 -21.75 1 89.69 77 ARG B O 1
ATOM 4606 N N . LYS B 1 78 ? 27.781 -23.25 -21.5 1 85.94 78 LYS B N 1
ATOM 4607 C CA . LYS B 1 78 ? 27.344 -22.578 -22.719 1 85.94 78 LYS B CA 1
ATOM 4608 C C . LYS B 1 78 ? 27.734 -23.391 -23.953 1 85.94 78 LYS B C 1
ATOM 4610 O O . LYS B 1 78 ? 28.875 -23.828 -24.078 1 85.94 78 LYS B O 1
ATOM 4615 N N . PRO B 1 79 ? 26.719 -23.688 -24.797 1 82.94 79 PRO B N 1
ATOM 4616 C CA . PRO B 1 79 ? 27.062 -24.438 -26.016 1 82.94 79 PRO B CA 1
ATOM 4617 C C . PRO B 1 79 ? 27.938 -23.641 -26.969 1 82.94 79 PRO B C 1
ATOM 4619 O O . PRO B 1 79 ? 27.891 -22.406 -26.984 1 82.94 79 PRO B O 1
ATOM 4622 N N . PRO B 1 80 ? 28.953 -24.375 -27.672 1 74.31 80 PRO B N 1
ATOM 4623 C CA . PRO B 1 80 ? 29.875 -23.719 -28.594 1 74.31 80 PRO B CA 1
ATOM 4624 C C . PRO B 1 80 ? 29.156 -23.031 -29.75 1 74.31 80 PRO B C 1
ATOM 4626 O O . PRO B 1 80 ? 28.078 -23.469 -30.172 1 74.31 80 PRO B O 1
ATOM 4629 N N . SER B 1 81 ? 29.359 -21.781 -30.016 1 64.56 81 SER B N 1
ATOM 4630 C CA . SER B 1 81 ? 28.812 -21.047 -31.156 1 64.56 81 SER B CA 1
ATOM 4631 C C . SER B 1 81 ? 29.141 -21.734 -32.469 1 64.56 81 SER B C 1
ATOM 4633 O O . SER B 1 81 ? 30.266 -22.203 -32.656 1 64.56 81 SER B O 1
ATOM 4635 N N . SER B 1 82 ? 28.344 -22.422 -33.156 1 53.06 82 SER B N 1
ATOM 4636 C CA . SER B 1 82 ? 28.594 -23.016 -34.469 1 53.06 82 SER B CA 1
ATOM 4637 C C . SER B 1 82 ? 29.469 -22.109 -35.312 1 53.06 82 SER B C 1
ATOM 4639 O O . SER B 1 82 ? 29.719 -22.406 -36.5 1 53.06 82 SER B O 1
ATOM 4641 N N . SER B 1 83 ? 29.812 -20.891 -35.125 1 43.19 83 SER B N 1
ATOM 4642 C CA . SER B 1 83 ? 30.453 -20.266 -36.281 1 43.19 83 SER B CA 1
ATOM 4643 C C . SER B 1 83 ? 31.828 -20.875 -36.562 1 43.19 83 SER B C 1
ATOM 4645 O O . SER B 1 83 ? 32.562 -20.422 -37.438 1 43.19 83 SER B O 1
ATOM 4647 N N . ASN B 1 84 ? 32.531 -21.578 -35.75 1 38.62 84 ASN B N 1
ATOM 4648 C CA . ASN B 1 84 ? 33.844 -21.859 -36.344 1 38.62 84 ASN B CA 1
ATOM 4649 C C . ASN B 1 84 ? 33.75 -22.938 -37.406 1 38.62 84 ASN B C 1
ATOM 4651 O O . ASN B 1 84 ? 33.656 -24.125 -37.125 1 38.62 84 ASN B O 1
ATOM 4655 N N . SER B 1 85 ? 33.156 -22.609 -38.594 1 36.34 85 SER B N 1
ATOM 4656 C CA . SER B 1 85 ? 33.438 -23.359 -39.812 1 36.34 85 SER B CA 1
ATOM 4657 C C . SER B 1 85 ? 34.938 -23.5 -40.031 1 36.34 85 SER B C 1
ATOM 4659 O O . SER B 1 85 ? 35.625 -22.516 -40.375 1 36.34 85 SER B O 1
ATOM 4661 N N . GLN B 1 86 ? 35.719 -24.203 -39.344 1 32.81 86 GLN B N 1
ATOM 4662 C CA . GLN B 1 86 ? 37.031 -24.562 -39.875 1 32.81 86 GLN B CA 1
ATOM 4663 C C . GLN B 1 86 ? 36.906 -25.109 -41.281 1 32.81 86 GLN B C 1
ATOM 4665 O O . GLN B 1 86 ? 35.938 -25.766 -41.625 1 32.81 86 GLN B O 1
ATOM 4670 N N . ALA B 1 87 ? 37.781 -24.609 -42.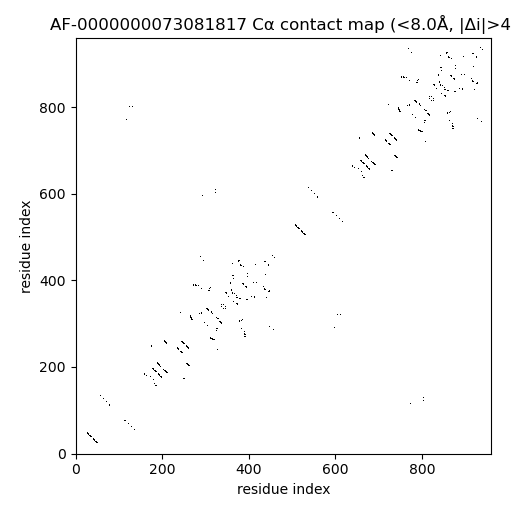281 1 35 87 ALA B N 1
ATOM 4671 C CA . ALA B 1 87 ? 38.125 -25.094 -43.594 1 35 87 ALA B CA 1
ATOM 4672 C C . ALA B 1 87 ? 38.312 -26.609 -43.594 1 35 87 ALA B C 1
ATOM 4674 O O . ALA B 1 87 ? 38.844 -27.172 -42.656 1 35 87 ALA B O 1
ATOM 4675 N N . PRO B 1 88 ? 37.781 -27.391 -44.656 1 33.22 88 PRO B N 1
ATOM 4676 C CA . PRO B 1 88 ? 37.969 -28.828 -44.875 1 33.22 88 PRO B CA 1
ATOM 4677 C C . PRO B 1 88 ? 39.406 -29.25 -44.844 1 33.22 88 PRO B C 1
ATOM 4679 O O . PRO B 1 88 ? 40.219 -28.828 -45.719 1 33.22 88 PRO B O 1
ATOM 4682 N N . THR B 1 89 ? 40.25 -29.047 -43.812 1 31.34 89 THR B N 1
ATOM 4683 C CA . THR B 1 89 ? 41.562 -29.594 -44.062 1 31.34 89 THR B CA 1
ATOM 4684 C C . THR B 1 89 ? 41.469 -31.047 -44.531 1 31.34 89 THR B C 1
ATOM 4686 O O . THR B 1 89 ? 40.469 -31.734 -44.25 1 31.34 89 THR B O 1
ATOM 4689 N N . THR B 1 90 ? 42.531 -31.484 -45.469 1 32.66 90 THR B N 1
ATOM 4690 C CA . THR B 1 90 ? 42.844 -32.719 -46.188 1 32.66 90 THR B CA 1
ATOM 4691 C C . THR B 1 90 ? 42.625 -33.938 -45.281 1 32.66 90 THR B C 1
ATOM 4693 O O . THR B 1 90 ? 42.562 -33.812 -44.062 1 32.66 90 THR B O 1
ATOM 4696 N N . ASN B 1 91 ? 42.969 -35.219 -45.906 1 30.08 91 ASN B N 1
ATOM 4697 C CA . ASN B 1 91 ? 42.719 -36.656 -45.938 1 30.08 91 ASN B CA 1
ATOM 4698 C C . ASN B 1 91 ? 43.281 -37.344 -44.688 1 30.08 91 ASN B C 1
ATOM 4700 O O . ASN B 1 91 ? 43.375 -38.562 -44.656 1 30.08 91 ASN B O 1
ATOM 4704 N N . SER B 1 92 ? 44.219 -36.75 -43.906 1 32.44 92 SER B N 1
ATOM 4705 C CA . SER B 1 92 ? 44.938 -37.844 -43.25 1 32.44 92 SER B CA 1
ATOM 4706 C C . SER B 1 92 ? 44.031 -38.625 -42.312 1 32.44 92 SER B C 1
ATOM 4708 O O . SER B 1 92 ? 43.156 -38.031 -41.656 1 32.44 92 SER B O 1
ATOM 4710 N N . GLU B 1 93 ? 43.906 -39.938 -42.625 1 29.22 93 GLU B N 1
ATOM 4711 C CA . GLU B 1 93 ? 43.188 -41.062 -42.031 1 29.22 93 GLU B CA 1
ATOM 4712 C C . GLU B 1 93 ? 43.406 -41.125 -40.5 1 29.22 93 GLU B C 1
ATOM 4714 O O . GLU B 1 93 ? 44.5 -41.375 -40.062 1 29.22 93 GLU B O 1
ATOM 4719 N N . PRO B 1 94 ? 42.969 -40.094 -39.812 1 30.22 94 PRO B N 1
ATOM 4720 C CA . PRO B 1 94 ? 43.375 -40.375 -38.438 1 30.22 94 PRO B CA 1
ATOM 4721 C C . PRO B 1 94 ? 42.906 -41.75 -37.938 1 30.22 94 PRO B C 1
ATOM 4723 O O . PRO B 1 94 ? 41.844 -42.219 -38.375 1 30.22 94 PRO B O 1
ATOM 4726 N N . LYS B 1 95 ? 43.781 -42.531 -37.5 1 31.89 95 LYS B N 1
ATOM 4727 C CA . LYS B 1 95 ? 43.625 -43.812 -36.812 1 31.89 95 LYS B CA 1
ATOM 4728 C C . LYS B 1 95 ? 42.562 -43.719 -35.75 1 31.89 95 LYS B C 1
ATOM 4730 O O . LYS B 1 95 ? 42.594 -42.844 -34.875 1 31.89 95 LYS B O 1
ATOM 4735 N N . GLN B 1 96 ? 41.375 -44.312 -36.062 1 22.42 96 GLN B N 1
ATOM 4736 C CA . GLN B 1 96 ? 40.156 -44.469 -35.281 1 22.42 96 GLN B CA 1
ATOM 4737 C C . GLN B 1 96 ? 40.438 -45.125 -33.906 1 22.42 96 GLN B C 1
ATOM 4739 O O . GLN B 1 96 ? 40.625 -46.312 -33.812 1 22.42 96 GLN B O 1
ATOM 4744 N N . ARG B 1 97 ? 41.438 -44.625 -33.125 1 28.8 97 ARG B N 1
ATOM 4745 C CA . ARG B 1 97 ? 41.5 -45.375 -31.875 1 28.8 97 ARG B CA 1
ATOM 4746 C C . ARG B 1 97 ? 40.125 -45.406 -31.219 1 28.8 97 ARG B C 1
ATOM 4748 O O . ARG B 1 97 ? 39.469 -44.375 -31.062 1 28.8 97 ARG B O 1
ATOM 4755 N N . LYS B 1 98 ? 39.594 -46.688 -31.203 1 27.92 98 LYS B N 1
ATOM 4756 C CA . LYS B 1 98 ? 38.406 -47.219 -30.562 1 27.92 98 LYS B CA 1
ATOM 4757 C C . LYS B 1 98 ? 38.344 -46.812 -29.094 1 27.92 98 LYS B C 1
ATOM 4759 O O . LYS B 1 98 ? 39 -47.406 -28.25 1 27.92 98 LYS B O 1
ATOM 4764 N N . THR B 1 99 ? 38.625 -45.625 -28.734 1 29.2 99 THR B N 1
ATOM 4765 C CA . THR B 1 99 ? 38.438 -45.5 -27.297 1 29.2 99 THR B CA 1
ATOM 4766 C C . THR B 1 99 ? 37.062 -45.969 -26.875 1 29.2 99 THR B C 1
ATOM 4768 O O . THR B 1 99 ? 36.062 -45.625 -27.484 1 29.2 99 THR B O 1
ATOM 4771 N N . LYS B 1 100 ? 37 -47.094 -26.172 1 31.98 100 LYS B N 1
ATOM 4772 C CA . LYS B 1 100 ? 35.938 -47.781 -25.438 1 31.98 100 LYS B CA 1
ATOM 4773 C C . LYS B 1 100 ? 35.031 -46.781 -24.719 1 31.98 100 LYS B C 1
ATOM 4775 O O . LYS B 1 100 ? 35.531 -45.938 -23.938 1 31.98 100 LYS B O 1
ATOM 4780 N N . ALA B 1 101 ? 33.906 -46.5 -25.297 1 33.75 101 ALA B N 1
ATOM 4781 C CA . ALA B 1 101 ? 32.719 -45.875 -24.719 1 33.75 101 ALA B CA 1
ATOM 4782 C C . ALA B 1 101 ? 32.438 -46.406 -23.312 1 33.75 101 ALA B C 1
ATOM 4784 O O . ALA B 1 101 ? 31.984 -47.531 -23.141 1 33.75 101 ALA B O 1
ATOM 4785 N N . VAL B 1 102 ? 33.312 -46.312 -22.406 1 32.88 102 VAL B N 1
ATOM 4786 C CA . VAL B 1 102 ? 32.875 -46.719 -21.078 1 32.88 102 VAL B CA 1
ATOM 4787 C C . VAL B 1 102 ? 31.531 -46.031 -20.766 1 32.88 102 VAL B C 1
ATOM 4789 O O . VAL B 1 102 ? 31.375 -44.844 -21.016 1 32.88 102 VAL B O 1
ATOM 4792 N N . ASN B 1 103 ? 30.344 -46.719 -20.703 1 31.42 103 ASN B N 1
ATOM 4793 C CA . ASN B 1 103 ? 28.922 -46.5 -20.531 1 31.42 103 ASN B CA 1
ATOM 4794 C C . ASN B 1 103 ? 28.625 -45.5 -19.422 1 31.42 103 ASN B C 1
ATOM 4796 O O . ASN B 1 103 ? 27.469 -45.25 -19.094 1 31.42 103 ASN B O 1
ATOM 4800 N N . GLY B 1 104 ? 29.438 -45.438 -18.375 1 35 104 GLY B N 1
ATOM 4801 C CA . GLY B 1 104 ? 29.031 -44.781 -17.141 1 35 104 GLY B CA 1
ATOM 4802 C C . GLY B 1 104 ? 28.875 -43.281 -17.281 1 35 104 GLY B C 1
ATOM 4803 O O . GLY B 1 104 ? 28.641 -42.594 -16.297 1 35 104 GLY B O 1
ATOM 4804 N N . ALA B 1 105 ? 29.516 -42.625 -18.156 1 38.59 105 ALA B N 1
ATOM 4805 C CA . ALA B 1 105 ? 29.734 -41.188 -18.219 1 38.59 105 ALA B CA 1
ATOM 4806 C C . ALA B 1 105 ? 28.469 -40.438 -18.641 1 38.59 105 ALA B C 1
ATOM 4808 O O . ALA B 1 105 ? 28.531 -39.344 -19.203 1 38.59 105 ALA B O 1
ATOM 4809 N N . GLU B 1 106 ? 27.375 -41.094 -18.781 1 39.94 106 GLU B N 1
ATOM 4810 C CA . GLU B 1 106 ? 26.156 -40.406 -19.188 1 39.94 106 GLU B CA 1
ATOM 4811 C C . GLU B 1 106 ? 25.875 -39.188 -18.312 1 39.94 106 GLU B C 1
ATOM 4813 O O . GLU B 1 106 ? 25.141 -38.281 -18.703 1 39.94 106 GLU B O 1
ATOM 4818 N N . ASN B 1 107 ? 26.094 -39.406 -16.953 1 41.25 107 ASN B N 1
ATOM 4819 C CA . ASN B 1 107 ? 25.734 -38.281 -16.078 1 41.25 107 ASN B CA 1
ATOM 4820 C C . ASN B 1 107 ? 26.797 -37.188 -16.094 1 41.25 107 ASN B C 1
ATOM 4822 O O . ASN B 1 107 ? 27.562 -37.062 -15.133 1 41.25 107 ASN B O 1
ATOM 4826 N N . ASP B 1 108 ? 27.609 -37 -17.062 1 45.06 108 ASP B N 1
ATOM 4827 C CA . ASP B 1 108 ? 28.547 -35.875 -16.984 1 45.06 108 ASP B CA 1
ATOM 4828 C C . ASP B 1 108 ? 27.844 -34.594 -16.594 1 45.06 108 ASP B C 1
ATOM 4830 O O . ASP B 1 108 ? 26.922 -34.156 -17.281 1 45.06 108 ASP B O 1
ATOM 4834 N N . PRO B 1 109 ? 27.844 -34.219 -15.336 1 50.28 109 PRO B N 1
ATOM 4835 C CA . PRO B 1 109 ? 27.219 -33 -14.836 1 50.28 109 PRO B CA 1
ATOM 4836 C C . PRO B 1 109 ? 27.453 -31.797 -15.75 1 50.28 109 PRO B C 1
ATOM 4838 O O . PRO B 1 109 ? 26.797 -30.766 -15.594 1 50.28 109 PRO B O 1
ATOM 4841 N N . PHE B 1 110 ? 28.547 -31.875 -16.531 1 50.69 110 PHE B N 1
ATOM 4842 C CA . PHE B 1 110 ? 28.875 -30.766 -17.406 1 50.69 110 PHE B CA 1
ATOM 4843 C C . PHE B 1 110 ? 28.297 -31 -18.797 1 50.69 110 PHE B C 1
ATOM 4845 O O . PHE B 1 110 ? 28.875 -30.562 -19.797 1 50.69 110 PHE B O 1
ATOM 4852 N N . LEU B 1 111 ? 27.453 -31.984 -18.969 1 60.69 111 LEU B N 1
ATOM 4853 C CA . LEU B 1 111 ? 26.859 -32.188 -20.281 1 60.69 111 LEU B CA 1
ATOM 4854 C C . LEU B 1 111 ? 26.312 -30.875 -20.844 1 60.69 111 LEU B C 1
ATOM 4856 O O . LEU B 1 111 ? 25.641 -30.125 -20.125 1 60.69 111 LEU B O 1
ATOM 4860 N N . LYS B 1 112 ? 26.859 -30.5 -22.016 1 71 112 LYS B N 1
ATOM 4861 C CA . LYS B 1 112 ? 26.562 -29.25 -22.734 1 71 112 LYS B CA 1
ATOM 4862 C C . LYS B 1 112 ? 25.062 -29.156 -23.047 1 71 112 LYS B C 1
ATOM 4864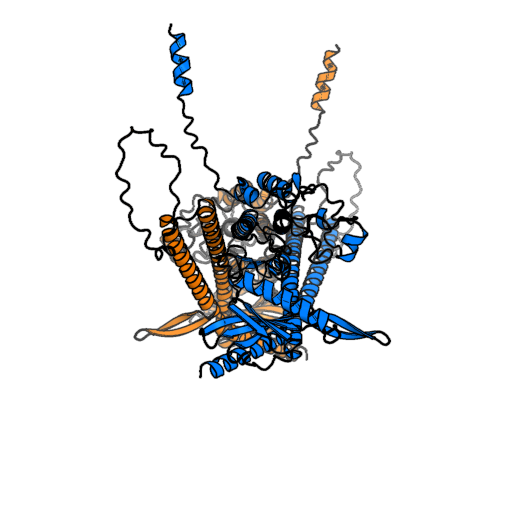 O O . LYS B 1 112 ? 24.453 -30.141 -23.484 1 71 112 LYS B O 1
ATOM 4869 N N . LEU B 1 113 ? 24.422 -28.109 -22.5 1 83.12 113 LEU B N 1
ATOM 4870 C CA . LEU B 1 113 ? 23.016 -27.797 -22.781 1 83.12 113 LEU B CA 1
ATOM 4871 C C . LEU B 1 113 ? 22.828 -27.391 -24.234 1 83.12 113 LEU B C 1
ATOM 4873 O O . LEU B 1 113 ? 23.781 -26.953 -24.891 1 83.12 113 LEU B O 1
ATOM 4877 N N . THR B 1 114 ? 21.781 -27.734 -24.812 1 86.69 114 THR B N 1
ATOM 4878 C CA . THR B 1 114 ? 21.422 -27.156 -26.109 1 86.69 114 THR B CA 1
ATOM 4879 C C . THR B 1 114 ? 21.266 -25.656 -26 1 86.69 114 THR B C 1
ATOM 4881 O O . THR B 1 114 ? 21.109 -25.109 -24.906 1 86.69 114 THR B O 1
ATOM 4884 N N . LEU B 1 115 ? 21.422 -24.953 -27.062 1 86.56 115 LEU B N 1
ATOM 4885 C CA . LEU B 1 115 ? 21.25 -23.516 -27.094 1 86.56 115 LEU B CA 1
ATOM 4886 C C . LEU B 1 115 ? 19.906 -23.109 -26.5 1 86.56 115 LEU B C 1
ATOM 4888 O O . LEU B 1 115 ? 19.828 -22.125 -25.766 1 86.56 115 LEU B O 1
ATOM 4892 N N . ALA B 1 116 ? 18.906 -23.812 -26.844 1 89.25 116 ALA B N 1
ATOM 4893 C CA . ALA B 1 116 ? 17.562 -23.5 -26.359 1 89.25 116 ALA B CA 1
ATOM 4894 C C . ALA B 1 116 ? 17.469 -23.656 -24.844 1 89.25 116 ALA B C 1
ATOM 4896 O O . ALA B 1 116 ? 16.891 -22.812 -24.156 1 89.25 116 ALA B O 1
ATOM 4897 N N . GLU B 1 117 ? 18.078 -24.719 -24.312 1 91.62 117 GLU B N 1
ATOM 4898 C CA . GLU B 1 117 ? 18.062 -24.969 -22.875 1 91.62 117 GLU B CA 1
ATOM 4899 C C . GLU B 1 117 ? 18.859 -23.906 -22.125 1 91.62 117 GLU B C 1
ATOM 4901 O O . GLU B 1 117 ? 18.438 -23.453 -21.062 1 91.62 117 GLU B O 1
ATOM 4906 N N . TYR B 1 118 ? 20 -23.609 -22.688 1 93.12 118 TYR B N 1
ATOM 4907 C CA . TYR B 1 118 ? 20.828 -22.578 -22.078 1 93.12 118 TYR B CA 1
ATOM 4908 C C . TYR B 1 118 ? 20.078 -21.25 -22.031 1 93.12 118 TYR B C 1
ATOM 4910 O O . TYR B 1 118 ? 20.047 -20.578 -20.984 1 93.12 118 TYR B O 1
ATOM 4918 N N . HIS B 1 119 ? 19.484 -20.875 -23.188 1 93.62 119 HIS B N 1
ATOM 4919 C CA . HIS B 1 119 ? 18.734 -19.625 -23.281 1 93.62 119 HIS B CA 1
ATOM 4920 C C . HIS B 1 119 ? 17.562 -19.609 -22.297 1 93.62 119 HIS B C 1
ATOM 4922 O O . HIS B 1 119 ? 17.281 -18.594 -21.672 1 93.62 119 HIS B O 1
ATOM 4928 N N . GLU B 1 120 ? 16.922 -20.672 -22.156 1 94.81 120 GLU B N 1
ATOM 4929 C CA . GLU B 1 120 ? 15.797 -20.812 -21.219 1 94.81 120 GLU B CA 1
ATOM 4930 C C . GLU B 1 120 ? 16.234 -20.531 -19.781 1 94.81 120 GLU B C 1
ATOM 4932 O O . GLU B 1 120 ? 15.594 -19.766 -19.078 1 94.81 120 GLU B O 1
ATOM 4937 N N . GLN B 1 121 ? 17.266 -21.172 -19.359 1 94.62 121 GLN B N 1
ATOM 4938 C CA . GLN B 1 121 ? 17.766 -21 -17.984 1 94.62 121 GLN B CA 1
ATOM 4939 C C . GLN B 1 121 ? 18.234 -19.562 -17.75 1 94.62 121 GLN B C 1
ATOM 4941 O O . GLN B 1 121 ? 18 -19 -16.688 1 94.62 121 GLN B O 1
ATOM 4946 N N . GLU B 1 122 ? 18.875 -19.031 -18.766 1 94.56 122 GLU B N 1
ATOM 4947 C CA . GLU B 1 122 ? 19.344 -17.656 -18.656 1 94.56 122 GLU B CA 1
ATOM 4948 C C . GLU B 1 122 ? 18.172 -16.703 -18.469 1 94.56 122 GLU B C 1
ATOM 4950 O O . GLU B 1 122 ? 18.234 -15.781 -17.641 1 94.56 122 GLU B O 1
ATOM 4955 N N . GLU B 1 123 ? 17.125 -16.922 -19.234 1 95.06 123 GLU B N 1
ATOM 4956 C CA . GLU B 1 123 ? 15.953 -16.078 -19.141 1 95.06 123 GLU B CA 1
ATOM 4957 C C . GLU B 1 123 ? 15.289 -16.188 -17.781 1 95.06 123 GLU B C 1
ATOM 4959 O O . GLU B 1 123 ? 14.805 -15.203 -17.234 1 95.06 123 GLU B O 1
ATOM 4964 N N . ILE B 1 124 ? 15.281 -17.344 -17.25 1 95.81 124 ILE B N 1
ATOM 4965 C CA . ILE B 1 124 ? 14.711 -17.562 -15.922 1 95.81 124 ILE B CA 1
ATOM 4966 C C . ILE B 1 124 ? 15.5 -16.766 -14.883 1 95.81 124 ILE B C 1
ATOM 4968 O O . ILE B 1 124 ? 14.922 -16.062 -14.047 1 95.81 124 ILE B O 1
ATOM 4972 N N . TYR B 1 125 ? 16.828 -16.875 -14.945 1 95.88 125 TYR B N 1
ATOM 4973 C CA . TYR B 1 125 ? 17.672 -16.172 -13.984 1 95.88 125 TYR B CA 1
ATOM 4974 C C . TYR B 1 125 ? 17.516 -14.664 -14.117 1 95.88 125 TYR B C 1
ATOM 4976 O O . TYR B 1 125 ? 17.484 -13.945 -13.109 1 95.88 125 TYR B O 1
ATOM 4984 N N . LYS B 1 126 ? 17.453 -14.219 -15.383 1 95.12 126 LYS B N 1
ATOM 4985 C CA . LYS B 1 126 ? 17.25 -12.797 -15.617 1 95.12 126 LYS B CA 1
ATOM 4986 C C . LYS B 1 126 ? 15.938 -12.312 -15.016 1 95.12 126 LYS B C 1
ATOM 4988 O O . LYS B 1 126 ? 15.891 -11.266 -14.359 1 95.12 126 LYS B O 1
ATOM 4993 N N . LEU B 1 127 ? 14.906 -13.047 -15.164 1 95.69 127 LEU B N 1
ATOM 4994 C CA . LEU B 1 127 ? 13.594 -12.695 -14.633 1 95.69 127 LEU B CA 1
ATOM 4995 C C . LEU B 1 127 ? 13.602 -12.734 -13.109 1 95.69 127 LEU B C 1
ATOM 4997 O O . LEU B 1 127 ? 13.031 -11.852 -12.461 1 95.69 127 LEU B O 1
ATOM 5001 N N . ARG B 1 128 ? 14.219 -13.711 -12.578 1 95.56 128 ARG B N 1
ATOM 5002 C CA . ARG B 1 128 ? 14.297 -13.828 -11.125 1 95.56 128 ARG B CA 1
ATOM 5003 C C . ARG B 1 128 ? 15.062 -12.664 -10.516 1 95.56 128 ARG B C 1
ATOM 5005 O O . ARG B 1 128 ? 14.672 -12.117 -9.484 1 95.56 128 ARG B O 1
ATOM 5012 N N . LEU B 1 129 ? 16.172 -12.305 -11.18 1 95.44 129 LEU B N 1
ATOM 5013 C CA . LEU B 1 129 ? 16.953 -11.164 -10.711 1 95.44 129 LEU B CA 1
ATOM 5014 C C . LEU B 1 129 ? 16.141 -9.875 -10.797 1 95.44 129 LEU B C 1
ATOM 5016 O O . LEU B 1 129 ? 16.219 -9.023 -9.906 1 95.44 129 LEU B O 1
ATOM 5020 N N . GLY B 1 130 ? 15.422 -9.742 -11.922 1 94.75 130 GLY B N 1
ATOM 5021 C CA . GLY B 1 130 ? 14.539 -8.586 -12.047 1 94.75 130 GLY B CA 1
ATOM 5022 C C . GLY B 1 130 ? 13.484 -8.516 -10.961 1 94.75 130 GLY B C 1
ATOM 5023 O O . GLY B 1 130 ? 13.203 -7.441 -10.43 1 94.75 130 GLY B O 1
ATOM 5024 N N . HIS B 1 131 ? 12.938 -9.617 -10.594 1 93.62 131 HIS B N 1
ATOM 5025 C CA . HIS B 1 131 ? 11.93 -9.695 -9.539 1 93.62 131 HIS B CA 1
ATOM 5026 C C . HIS B 1 131 ? 12.523 -9.336 -8.188 1 93.62 131 HIS B C 1
ATOM 5028 O O . HIS B 1 131 ? 11.891 -8.633 -7.395 1 93.62 131 HIS B O 1
ATOM 5034 N N . LEU B 1 132 ? 13.695 -9.812 -7.918 1 94.81 132 LEU B N 1
ATOM 5035 C CA . LEU B 1 132 ? 14.367 -9.516 -6.656 1 94.81 132 LEU B CA 1
ATOM 5036 C C . LEU B 1 132 ? 14.664 -8.023 -6.539 1 94.81 132 LEU B C 1
ATOM 5038 O O . LEU B 1 132 ? 14.57 -7.449 -5.449 1 94.81 132 LEU B O 1
ATOM 5042 N N . LYS B 1 133 ? 15.016 -7.445 -7.66 1 95.62 133 LYS B N 1
ATOM 5043 C CA . LYS B 1 133 ? 15.258 -6.004 -7.672 1 95.62 133 LYS B CA 1
ATOM 5044 C C . LYS B 1 133 ? 13.984 -5.234 -7.34 1 95.62 133 LYS B C 1
ATOM 5046 O O . LYS B 1 133 ? 14.023 -4.246 -6.605 1 95.62 133 LYS B O 1
ATOM 5051 N N . LYS B 1 134 ? 12.922 -5.68 -7.871 1 94.06 134 LYS B N 1
ATOM 5052 C CA . LYS B 1 134 ? 11.633 -5.07 -7.57 1 94.06 134 LYS B CA 1
ATOM 5053 C C . LYS B 1 134 ? 11.273 -5.238 -6.094 1 94.06 134 LYS B C 1
ATOM 5055 O O . LYS B 1 134 ? 10.781 -4.305 -5.461 1 94.06 134 LYS B O 1
ATOM 5060 N N . GLU B 1 135 ? 11.508 -6.398 -5.559 1 93.44 135 GLU B N 1
ATOM 5061 C CA . GLU B 1 135 ? 11.234 -6.66 -4.148 1 93.44 135 GLU B CA 1
ATOM 5062 C C . GLU B 1 135 ? 12.086 -5.77 -3.248 1 93.44 135 GLU B C 1
ATOM 5064 O O . GLU B 1 135 ? 11.617 -5.289 -2.215 1 93.44 135 GLU B O 1
ATOM 5069 N N . GLU B 1 136 ? 13.258 -5.59 -3.67 1 94.75 136 GLU B N 1
ATOM 5070 C CA . GLU B 1 136 ? 14.148 -4.711 -2.916 1 94.75 136 GLU B CA 1
ATOM 5071 C C . GLU B 1 136 ? 13.633 -3.277 -2.906 1 94.75 136 GLU B C 1
ATOM 5073 O O . GLU B 1 136 ? 13.68 -2.6 -1.878 1 94.75 136 GLU B O 1
ATOM 5078 N N . ALA B 1 137 ? 13.219 -2.863 -4.047 1 95.38 137 ALA B N 1
ATOM 5079 C CA . ALA B 1 137 ? 12.656 -1.52 -4.145 1 95.38 137 ALA B CA 1
ATOM 5080 C C . ALA B 1 137 ? 11.422 -1.378 -3.256 1 95.38 137 ALA B C 1
ATOM 5082 O O . ALA B 1 137 ? 11.227 -0.344 -2.611 1 95.38 137 ALA B O 1
ATOM 5083 N N . GLU B 1 138 ? 10.602 -2.398 -3.215 1 94.06 138 GLU B N 1
ATOM 5084 C CA . GLU B 1 138 ? 9.414 -2.391 -2.371 1 94.06 138 GLU B CA 1
ATOM 5085 C C . GLU B 1 138 ? 9.781 -2.328 -0.892 1 94.06 138 GLU B C 1
ATOM 5087 O O . GLU B 1 138 ? 9.102 -1.673 -0.102 1 94.06 138 GLU B O 1
ATOM 5092 N N . ILE B 1 139 ? 10.773 -3.031 -0.53 1 95.19 139 ILE B N 1
ATOM 5093 C CA . ILE B 1 139 ? 11.234 -3.021 0.853 1 95.19 139 ILE B CA 1
ATOM 5094 C C . ILE B 1 139 ? 11.727 -1.623 1.226 1 95.19 139 ILE B C 1
ATOM 5096 O O . ILE B 1 139 ? 11.492 -1.153 2.342 1 95.19 139 ILE B O 1
ATOM 5100 N N . GLN B 1 140 ? 12.383 -0.938 0.309 1 94.38 140 GLN B N 1
ATOM 5101 C CA . GLN B 1 140 ? 12.859 0.416 0.567 1 94.38 140 GLN B CA 1
ATOM 5102 C C . GLN B 1 140 ? 11.688 1.378 0.78 1 94.38 140 GLN B C 1
ATOM 5104 O O . GLN B 1 140 ? 11.742 2.236 1.663 1 94.38 140 GLN B O 1
ATOM 5109 N N . VAL B 1 141 ? 10.727 1.192 -0.023 1 93.75 141 VAL B N 1
ATOM 5110 C CA . VAL B 1 141 ? 9.531 2.018 0.128 1 93.75 141 VAL B CA 1
ATOM 5111 C C . VAL B 1 141 ? 8.883 1.748 1.485 1 93.75 141 VAL B C 1
ATOM 5113 O O . VAL B 1 141 ? 8.477 2.682 2.18 1 93.75 141 VAL B O 1
ATOM 5116 N N . GLU B 1 142 ? 8.828 0.52 1.839 1 94.31 142 GLU B N 1
ATOM 5117 C CA . GLU B 1 142 ? 8.25 0.142 3.123 1 94.31 142 GLU B CA 1
ATOM 5118 C C . GLU B 1 142 ? 9.078 0.679 4.285 1 94.31 142 GLU B C 1
ATOM 5120 O O . GLU B 1 142 ? 8.531 1.075 5.316 1 94.31 142 GLU B O 1
ATOM 5125 N N . LEU B 1 143 ? 10.32 0.666 4.098 1 94.25 143 LEU B N 1
ATOM 5126 C CA . LEU B 1 143 ? 11.211 1.187 5.137 1 94.25 143 LEU B CA 1
ATOM 5127 C C . LEU B 1 143 ? 10.969 2.676 5.355 1 94.25 143 LEU B C 1
ATOM 5129 O O . LEU B 1 143 ? 10.914 3.139 6.496 1 94.25 143 LEU B O 1
ATOM 5133 N N . GLU B 1 144 ? 10.82 3.396 4.34 1 91.19 144 GLU B N 1
ATOM 5134 C CA . GLU B 1 144 ? 10.547 4.828 4.441 1 91.19 144 GLU B CA 1
ATOM 5135 C C . GLU B 1 144 ? 9.203 5.086 5.129 1 91.19 144 GLU B C 1
ATOM 5137 O O . GLU B 1 144 ? 9.086 5.996 5.949 1 91.19 144 GLU B O 1
ATOM 5142 N N . ARG B 1 145 ? 8.273 4.312 4.727 1 93.06 145 ARG B N 1
ATOM 5143 C CA . ARG B 1 145 ? 6.965 4.422 5.371 1 93.06 145 ARG B CA 1
ATOM 5144 C C . ARG B 1 145 ? 7.066 4.121 6.859 1 93.06 145 ARG B C 1
ATOM 5146 O O . ARG B 1 145 ? 6.508 4.848 7.684 1 93.06 145 ARG B O 1
ATOM 5153 N N . LEU B 1 146 ? 7.746 3.08 7.164 1 93.94 146 LEU B N 1
ATOM 5154 C CA . LEU B 1 146 ? 7.902 2.666 8.555 1 93.94 146 LEU B CA 1
ATOM 5155 C C . LEU B 1 146 ? 8.641 3.73 9.359 1 93.94 146 LEU B C 1
ATOM 5157 O O . LEU B 1 146 ? 8.359 3.932 10.539 1 93.94 146 LEU B O 1
ATOM 5161 N N . GLU B 1 147 ? 9.547 4.402 8.742 1 93.56 147 GLU B N 1
ATOM 5162 C CA . GLU B 1 147 ? 10.273 5.484 9.398 1 93.56 147 GLU B CA 1
ATOM 5163 C C . GLU B 1 147 ? 9.352 6.645 9.742 1 93.56 147 GLU B C 1
ATOM 5165 O O . GLU B 1 147 ? 9.461 7.242 10.812 1 93.56 147 GLU B O 1
ATOM 5170 N N . ARG B 1 148 ? 8.508 6.945 8.883 1 92.31 148 ARG B N 1
ATOM 5171 C CA . ARG B 1 148 ? 7.539 8 9.148 1 92.31 148 ARG B CA 1
ATOM 5172 C C . ARG B 1 148 ? 6.633 7.629 10.32 1 92.31 148 ARG B C 1
ATOM 5174 O O . ARG B 1 148 ? 6.383 8.453 11.203 1 92.31 148 ARG B O 1
ATOM 5181 N N . VAL B 1 149 ? 6.238 6.418 10.281 1 94.44 149 VAL B N 1
ATOM 5182 C CA . VAL B 1 149 ? 5.363 5.938 11.344 1 94.44 149 VAL B CA 1
ATOM 5183 C C . VAL B 1 149 ? 6.117 5.941 12.672 1 94.44 149 VAL B C 1
ATOM 5185 O O . VAL B 1 149 ? 5.547 6.266 13.719 1 94.44 149 VAL B O 1
ATOM 5188 N N . ARG B 1 150 ? 7.348 5.586 12.609 1 94.81 150 ARG B N 1
ATOM 5189 C CA . ARG B 1 150 ? 8.188 5.609 13.805 1 94.81 150 ARG B CA 1
ATOM 5190 C C . ARG B 1 150 ? 8.305 7.023 14.367 1 94.81 150 ARG B C 1
ATOM 5192 O O . ARG B 1 150 ? 8.195 7.23 15.578 1 94.81 150 ARG B O 1
ATOM 5199 N N . ASN B 1 151 ? 8.492 7.973 13.484 1 92.25 151 ASN B N 1
ATOM 5200 C CA . ASN B 1 151 ? 8.617 9.359 13.914 1 92.25 151 ASN B CA 1
ATOM 5201 C C . ASN B 1 151 ? 7.344 9.844 14.609 1 92.25 151 ASN B C 1
ATOM 5203 O O . ASN B 1 151 ? 7.41 10.57 15.602 1 92.25 151 ASN B O 1
ATOM 5207 N N . LEU B 1 152 ? 6.246 9.43 14.086 1 93.75 152 LEU B N 1
ATOM 5208 C CA . LEU B 1 152 ? 4.973 9.766 14.711 1 93.75 152 LEU B CA 1
ATOM 5209 C C . LEU B 1 152 ? 4.848 9.102 16.078 1 93.75 152 LEU B C 1
ATOM 5211 O O . LEU B 1 152 ? 4.348 9.711 17.031 1 93.75 152 LEU B O 1
ATOM 5215 N N . HIS B 1 153 ? 5.32 7.891 16.109 1 95.62 153 HIS B N 1
ATOM 5216 C CA . HIS B 1 153 ? 5.309 7.152 17.375 1 95.62 153 HIS B CA 1
ATOM 5217 C C . HIS B 1 153 ? 6.184 7.836 18.406 1 95.62 153 HIS B C 1
ATOM 5219 O O . HIS B 1 153 ? 5.777 7.984 19.562 1 95.62 153 HIS B O 1
ATOM 5225 N N . ILE B 1 154 ? 7.332 8.273 18.047 1 94.19 154 ILE B N 1
ATOM 5226 C CA . ILE B 1 154 ? 8.258 8.953 18.953 1 94.19 154 ILE B CA 1
ATOM 5227 C C . ILE B 1 154 ? 7.633 10.25 19.453 1 94.19 154 ILE B C 1
ATOM 5229 O O . ILE B 1 154 ? 7.707 10.562 20.641 1 94.19 154 ILE B O 1
ATOM 5233 N N . ARG B 1 155 ? 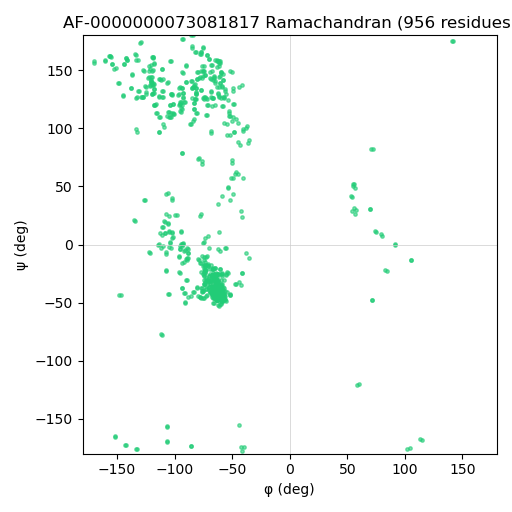7.027 10.961 18.578 1 92.75 155 ARG B N 1
ATOM 5234 C CA . ARG B 1 155 ? 6.355 12.203 18.953 1 92.75 155 ARG B CA 1
ATOM 5235 C C . ARG B 1 155 ? 5.242 11.945 19.953 1 92.75 155 ARG B C 1
ATOM 5237 O O . ARG B 1 155 ? 5.082 12.695 20.922 1 92.75 155 ARG B O 1
ATOM 5244 N N . GLU B 1 156 ? 4.531 10.883 19.688 1 94.12 156 GLU B N 1
ATOM 5245 C CA . GLU B 1 156 ? 3.443 10.523 20.594 1 94.12 156 GLU B CA 1
ATOM 5246 C C . GLU B 1 156 ? 3.977 10.125 21.969 1 94.12 156 GLU B C 1
ATOM 5248 O O . GLU B 1 156 ? 3.393 10.477 23 1 94.12 156 GLU B O 1
ATOM 5253 N N . LEU B 1 157 ? 5.074 9.43 22.016 1 93.75 157 LEU B N 1
ATOM 5254 C CA . LEU B 1 157 ? 5.707 9.047 23.266 1 93.75 157 LEU B CA 1
ATOM 5255 C C . LEU B 1 157 ? 6.121 10.273 24.062 1 93.75 157 LEU B C 1
ATOM 5257 O O . LEU B 1 157 ? 5.887 10.336 25.281 1 93.75 157 LEU B O 1
ATOM 5261 N N . LYS B 1 158 ? 6.672 11.203 23.375 1 92.56 158 LYS B N 1
ATOM 5262 C CA . LYS B 1 158 ? 7.102 12.438 24.031 1 92.56 158 LYS B CA 1
ATOM 5263 C C . LYS B 1 158 ? 5.902 13.227 24.547 1 92.56 158 LYS B C 1
ATOM 5265 O O . LYS B 1 158 ? 5.938 13.758 25.672 1 92.56 158 LYS B O 1
ATOM 5270 N N . ARG B 1 159 ? 4.883 13.273 23.734 1 94.69 159 ARG B N 1
ATOM 5271 C CA . ARG B 1 159 ? 3.672 13.977 24.141 1 94.69 159 ARG B CA 1
ATOM 5272 C C . ARG B 1 159 ? 3.084 13.367 25.406 1 94.69 159 ARG B C 1
ATOM 5274 O O . ARG B 1 159 ? 2.721 14.094 26.344 1 94.69 159 ARG B O 1
ATOM 5281 N N . ILE B 1 160 ? 2.994 12.078 25.453 1 94.94 160 ILE B N 1
ATOM 5282 C CA . ILE B 1 160 ? 2.436 11.375 26.594 1 94.94 160 ILE B CA 1
ATOM 5283 C C . ILE B 1 160 ? 3.293 11.641 27.828 1 94.94 160 ILE B C 1
ATOM 5285 O O . ILE B 1 160 ? 2.768 11.922 28.906 1 94.94 160 ILE B O 1
ATOM 5289 N N . ASN B 1 161 ? 4.621 11.57 27.672 1 93.06 161 ASN B N 1
ATOM 5290 C CA . ASN B 1 161 ? 5.535 11.844 28.781 1 93.06 161 ASN B CA 1
ATOM 5291 C C . ASN B 1 161 ? 5.367 13.273 29.297 1 93.06 161 ASN B C 1
ATOM 5293 O O . ASN B 1 161 ? 5.375 13.5 30.516 1 93.06 161 ASN B O 1
ATOM 5297 N N . ASN B 1 162 ? 5.23 14.203 28.406 1 94.62 162 ASN B N 1
ATOM 5298 C CA . ASN B 1 162 ? 5.012 15.602 28.781 1 94.62 162 ASN B CA 1
ATOM 5299 C C . ASN B 1 162 ? 3.691 15.781 29.516 1 94.62 162 ASN B C 1
ATOM 5301 O O . ASN B 1 162 ? 3.617 16.531 30.484 1 94.62 162 ASN B O 1
ATOM 5305 N N . GLU B 1 163 ? 2.729 15.078 28.969 1 95.31 163 GLU B N 1
ATOM 5306 C CA . GLU B 1 163 ? 1.419 15.164 29.609 1 95.31 163 GLU B CA 1
ATOM 5307 C C . GLU B 1 163 ? 1.463 14.609 31.031 1 95.31 163 GLU B C 1
ATOM 5309 O O . GLU B 1 163 ? 0.892 15.195 31.953 1 95.31 163 GLU B O 1
ATOM 5314 N N . ASP B 1 164 ? 2.176 13.57 31.266 1 94.75 164 ASP B N 1
ATOM 5315 C CA . ASP B 1 164 ? 2.303 12.938 32.562 1 94.75 164 ASP B CA 1
ATOM 5316 C C . ASP B 1 164 ? 3.064 13.828 33.531 1 94.75 164 ASP B C 1
ATOM 5318 O O . ASP B 1 164 ? 2.834 13.773 34.75 1 94.75 164 ASP B O 1
ATOM 5322 N N . SER B 1 165 ? 3.955 14.641 33.062 1 94 165 SER B N 1
ATOM 5323 C CA . SER B 1 165 ? 4.793 15.484 33.906 1 94 165 SER B CA 1
ATOM 5324 C C . SER B 1 165 ? 4.16 16.844 34.125 1 94 165 SER B C 1
ATOM 5326 O O . SER B 1 165 ? 4.672 17.656 34.906 1 94 165 SER B O 1
ATOM 5328 N N . SER B 1 166 ? 3.057 17.109 33.469 1 94.62 166 SER B N 1
ATOM 5329 C CA . SER B 1 166 ? 2.41 18.422 33.562 1 94.62 166 SER B CA 1
ATOM 5330 C C . SER B 1 166 ? 1.62 18.562 34.844 1 94.62 166 SER B C 1
ATOM 5332 O O . SER B 1 166 ? 0.987 17.594 35.312 1 94.62 166 SER B O 1
ATOM 5334 N N . GLN B 1 167 ? 1.589 19.75 35.469 1 93.12 167 GLN B N 1
ATOM 5335 C CA . GLN B 1 167 ? 0.792 20.016 36.656 1 93.12 167 GLN B CA 1
ATOM 5336 C C . GLN B 1 167 ? -0.694 20.094 36.344 1 93.12 167 GLN B C 1
ATOM 5338 O O . GLN B 1 167 ? -1.542 20.078 37.219 1 93.12 167 GLN B O 1
ATOM 5343 N N . PHE B 1 168 ? -1.017 20.109 35 1 95 168 PHE B N 1
ATOM 5344 C CA . PHE B 1 168 ? -2.4 20.281 34.594 1 95 168 PHE B CA 1
ATOM 5345 C C . PHE B 1 168 ? -2.963 18.984 34.031 1 95 168 PHE B C 1
ATOM 5347 O O . PHE B 1 168 ? -3.957 19 33.312 1 95 168 PHE B O 1
ATOM 5354 N N . LYS B 1 169 ? -2.377 17.891 34.312 1 94.31 169 LYS B N 1
ATOM 5355 C CA . LYS B 1 169 ? -2.676 16.609 33.688 1 94.31 169 LYS B CA 1
ATOM 5356 C C . LYS B 1 169 ? -4.016 16.062 34.156 1 94.31 169 LYS B C 1
ATOM 5358 O O . LYS B 1 169 ? -4.629 15.227 33.5 1 94.31 169 LYS B O 1
ATOM 5363 N N . ASP B 1 170 ? -4.59 16.562 35.312 1 95.69 170 ASP B N 1
ATOM 5364 C CA . ASP B 1 170 ? -5.754 15.961 35.969 1 95.69 170 ASP B CA 1
ATOM 5365 C C . ASP B 1 170 ? -7.027 16.75 35.656 1 95.69 170 ASP B C 1
ATOM 5367 O O . ASP B 1 170 ? -7.863 16.953 36.531 1 95.69 170 ASP B O 1
ATOM 5371 N N . HIS B 1 171 ? -7.191 17.219 34.531 1 97 171 HIS B N 1
ATOM 5372 C CA . HIS B 1 171 ? -8.391 17.828 33.969 1 97 171 HIS B CA 1
ATOM 5373 C C . HIS B 1 171 ? -8.859 19 34.844 1 97 171 HIS B C 1
ATOM 5375 O O . HIS B 1 171 ? -10.031 19.062 35.219 1 97 171 HIS B O 1
ATOM 5381 N N . PRO B 1 172 ? -8 19.906 35.219 1 97 172 PRO B N 1
ATOM 5382 C CA . PRO B 1 172 ? -8.469 21.094 35.938 1 97 172 PRO B CA 1
ATOM 5383 C C . PRO B 1 172 ? -9.328 22.016 35.062 1 97 172 PRO B C 1
ATOM 5385 O O . PRO B 1 172 ? -9.172 22.047 33.844 1 97 172 PRO B O 1
ATOM 5388 N N . THR B 1 173 ? -10.234 22.656 35.75 1 97.69 173 THR B N 1
ATOM 5389 C CA . THR B 1 173 ? -10.984 23.719 35.094 1 97.69 173 THR B CA 1
ATOM 5390 C C . THR B 1 173 ? -10.344 25.078 35.375 1 97.69 173 THR B C 1
ATOM 5392 O O . THR B 1 173 ? -10.297 25.516 36.531 1 97.69 173 THR B O 1
ATOM 5395 N N . LEU B 1 174 ? -9.852 25.688 34.375 1 97.25 174 LEU B N 1
ATOM 5396 C CA . LEU B 1 174 ? -9.18 26.969 34.562 1 97.25 174 LEU B CA 1
ATOM 5397 C C . LEU B 1 174 ? -10.172 28.109 34.438 1 97.25 174 LEU B C 1
ATOM 5399 O O . LEU B 1 174 ? -11.07 28.078 33.594 1 97.25 174 LEU B O 1
ATOM 5403 N N . ASN B 1 175 ? -10.047 29.156 35.312 1 96.19 175 ASN B N 1
ATOM 5404 C CA . ASN B 1 175 ? -10.867 30.359 35.281 1 96.19 175 ASN B CA 1
ATOM 5405 C C . ASN B 1 175 ? -12.352 30.016 35.375 1 96.19 175 ASN B C 1
ATOM 5407 O O . ASN B 1 175 ? -13.18 30.688 34.75 1 96.19 175 ASN B O 1
ATOM 5411 N N . GLU B 1 176 ? -12.648 28.891 35.969 1 95.88 176 GLU B N 1
ATOM 5412 C CA . GLU B 1 176 ? -14 28.406 36.156 1 95.88 176 GLU B CA 1
ATOM 5413 C C . GLU B 1 176 ? -14.758 28.266 34.844 1 95.88 176 GLU B C 1
ATOM 5415 O O . GLU B 1 176 ? -15.977 28.438 34.812 1 95.88 176 GLU B O 1
ATOM 5420 N N . ARG B 1 177 ? -13.961 27.984 33.812 1 97.19 177 ARG B N 1
ATOM 5421 C CA . ARG B 1 177 ? -14.625 28 32.5 1 97.19 177 ARG B CA 1
ATOM 5422 C C . ARG B 1 177 ? -14.008 26.969 31.562 1 97.19 177 ARG B C 1
ATOM 5424 O O . ARG B 1 177 ? -14.719 26.203 30.906 1 97.19 177 ARG B O 1
ATOM 5431 N N . TYR B 1 178 ? -12.766 26.891 31.547 1 98 178 TYR B N 1
ATOM 5432 C CA . TYR B 1 178 ? -12.102 26.078 30.531 1 98 178 TYR B CA 1
ATOM 5433 C C . TYR B 1 178 ? -11.609 24.766 31.141 1 98 178 TYR B C 1
ATOM 5435 O O . TYR B 1 178 ? -10.641 24.766 31.906 1 98 178 TYR B O 1
ATOM 5443 N N . LEU B 1 179 ? -12.25 23.641 30.781 1 98.25 179 LEU B N 1
ATOM 5444 C CA . LEU B 1 179 ? -11.867 22.312 31.234 1 98.25 179 LEU B CA 1
ATOM 5445 C C . LEU B 1 179 ? -10.734 21.75 30.375 1 98.25 179 LEU B C 1
ATOM 5447 O O . LEU B 1 179 ? -10.914 21.531 29.172 1 98.25 179 LEU B O 1
ATOM 5451 N N . LEU B 1 180 ? -9.594 21.516 30.953 1 98.12 180 LEU B N 1
ATOM 5452 C CA . LEU B 1 180 ? -8.469 20.953 30.203 1 98.12 180 LEU B CA 1
ATOM 5453 C C . LEU B 1 180 ? -8.656 19.453 29.984 1 98.12 180 LEU B C 1
ATOM 5455 O O . LEU B 1 180 ? -9.062 18.734 30.891 1 98.12 180 LEU B O 1
ATOM 5459 N N . LEU B 1 181 ? -8.43 19.016 28.75 1 97.19 181 LEU B N 1
ATOM 5460 C CA . LEU B 1 181 ? -8.633 17.609 28.406 1 97.19 181 LEU B CA 1
ATOM 5461 C C . LEU B 1 181 ? -7.297 16.922 28.109 1 97.19 181 LEU B C 1
ATOM 5463 O O . LEU B 1 181 ? -6.711 16.297 29 1 97.19 181 LEU B O 1
ATOM 5467 N N . HIS B 1 182 ? -6.715 17.156 26.922 1 94.94 182 HIS B N 1
ATOM 5468 C CA . HIS B 1 182 ? -5.449 16.516 26.594 1 94.94 182 HIS B CA 1
ATOM 5469 C C . HIS B 1 182 ? -4.402 17.531 26.172 1 94.94 182 HIS B C 1
ATOM 5471 O O . HIS B 1 182 ? -4.738 18.578 25.594 1 94.94 182 HIS B O 1
ATOM 5477 N N . LEU B 1 183 ? -3.193 17.109 26.516 1 96.62 183 LEU B N 1
ATOM 5478 C CA . LEU B 1 183 ? -2.072 17.938 26.094 1 96.62 183 LEU B CA 1
ATOM 5479 C C . LEU B 1 183 ? -1.815 17.781 24.594 1 96.62 183 LEU B C 1
ATOM 5481 O O . LEU B 1 183 ? -1.744 16.672 24.078 1 96.62 183 LEU B O 1
ATOM 5485 N N . LEU B 1 184 ? -1.771 18.891 23.891 1 93.94 184 LEU B N 1
ATOM 5486 C CA . LEU B 1 184 ? -1.501 18.891 22.453 1 93.94 184 LEU B CA 1
ATOM 5487 C C . LEU B 1 184 ? -0.006 19.016 22.172 1 93.94 184 LEU B C 1
ATOM 5489 O O . LEU B 1 184 ? 0.518 18.391 21.25 1 93.94 184 LEU B O 1
ATOM 5493 N N . GLY B 1 185 ? 0.602 19.906 22.969 1 92.56 185 GLY B N 1
ATOM 5494 C CA . GLY B 1 185 ? 2.029 20.109 22.781 1 92.56 185 GLY B CA 1
ATOM 5495 C C . GLY B 1 185 ? 2.656 20.953 23.875 1 92.56 185 GLY B C 1
ATOM 5496 O O . GLY B 1 185 ? 1.953 21.656 24.594 1 92.56 185 GLY B O 1
ATOM 5497 N N . ARG B 1 186 ? 3.934 20.75 23.969 1 91.38 186 ARG B N 1
ATOM 5498 C CA . ARG B 1 186 ? 4.707 21.516 24.938 1 91.38 186 ARG B CA 1
ATOM 5499 C C . ARG B 1 186 ? 5.906 22.188 24.281 1 91.38 186 ARG B C 1
ATOM 5501 O O . ARG B 1 186 ? 6.582 21.578 23.438 1 91.38 186 ARG B O 1
ATOM 5508 N N . GLY B 1 187 ? 6.012 23.438 24.469 1 79.88 187 GLY B N 1
ATOM 5509 C CA . GLY B 1 187 ? 7.195 24.172 24.047 1 79.88 187 GLY B CA 1
ATOM 5510 C C . GLY B 1 187 ? 8.086 24.578 25.203 1 79.88 187 GLY B C 1
ATOM 5511 O O . GLY B 1 187 ? 7.957 24.047 26.312 1 79.88 187 GLY B O 1
ATOM 5512 N N . GLY B 1 188 ? 9.094 25.438 25.047 1 73 188 GLY B N 1
ATOM 5513 C CA . GLY B 1 188 ? 10.047 25.828 26.062 1 73 188 GLY B CA 1
ATOM 5514 C C . GLY B 1 188 ? 9.383 26.453 27.281 1 73 188 GLY B C 1
ATOM 5515 O O . GLY B 1 188 ? 9.727 26.109 28.422 1 73 188 GLY B O 1
ATOM 5516 N N . PHE B 1 189 ? 8.344 27.297 27.094 1 76.69 189 PHE B N 1
ATOM 5517 C CA . PHE B 1 189 ? 7.758 27.953 28.25 1 76.69 189 PHE B CA 1
ATOM 5518 C C . PHE B 1 189 ? 6.234 27.891 28.203 1 76.69 189 PHE B C 1
ATOM 5520 O O . PHE B 1 189 ? 5.551 28.734 28.781 1 76.69 189 PHE B O 1
ATOM 5527 N N . SER B 1 190 ? 5.797 26.969 27.438 1 88.69 190 SER B N 1
ATOM 5528 C CA . SER B 1 190 ? 4.34 26.938 27.344 1 88.69 190 SER B CA 1
ATOM 5529 C C . SER B 1 190 ? 3.828 25.531 27.062 1 88.69 190 SER B C 1
ATOM 5531 O O . SER B 1 190 ? 4.582 24.672 26.625 1 88.69 190 SER B O 1
ATOM 5533 N N . GLU B 1 191 ? 2.635 25.281 27.516 1 94.75 191 GLU B N 1
ATOM 5534 C CA . GLU B 1 191 ? 1.884 24.062 27.234 1 94.75 191 GLU B CA 1
ATOM 5535 C C . GLU B 1 191 ? 0.554 24.391 26.547 1 94.75 191 GLU B C 1
ATOM 5537 O O . GLU B 1 191 ? -0.105 25.359 26.891 1 94.75 191 GLU B O 1
ATOM 5542 N N . VAL B 1 192 ? 0.253 23.641 25.578 1 95.19 192 VAL B N 1
ATOM 5543 C CA . VAL B 1 192 ? -1.021 23.844 24.891 1 95.19 192 VAL B CA 1
ATOM 5544 C C . VAL B 1 192 ? -1.929 22.625 25.125 1 95.19 192 VAL B C 1
ATOM 5546 O O . VAL B 1 192 ? -1.531 21.484 24.875 1 95.19 192 VAL B O 1
ATOM 5549 N N . TYR B 1 193 ? -3.141 22.875 25.594 1 97.38 193 TYR B N 1
ATOM 5550 C CA . TYR B 1 193 ? -4.105 21.812 25.875 1 97.38 193 TYR B CA 1
ATOM 5551 C C . TYR B 1 193 ? -5.348 21.969 25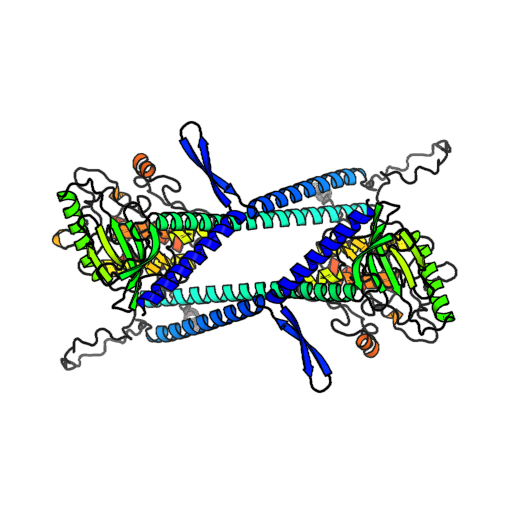 1 97.38 193 TYR B C 1
ATOM 5553 O O . TYR B 1 193 ? -5.809 23.078 24.75 1 97.38 193 TYR B O 1
ATOM 5561 N N . LYS B 1 194 ? -5.816 20.828 24.5 1 97.5 194 LYS B N 1
ATOM 5562 C CA . LYS B 1 194 ? -7.215 20.812 24.078 1 97.5 194 LYS B CA 1
ATOM 5563 C C . LYS B 1 194 ? -8.156 20.953 25.266 1 97.5 194 LYS B C 1
ATOM 5565 O O . LYS B 1 194 ? -8 20.25 26.266 1 97.5 194 LYS B O 1
ATOM 5570 N N . ALA B 1 195 ? -9.047 21.906 25.234 1 98.19 195 ALA B N 1
ATOM 5571 C CA . ALA B 1 195 ? -9.953 22.188 26.344 1 98.19 195 ALA B CA 1
ATOM 5572 C C . ALA B 1 195 ? -11.383 22.359 25.844 1 98.19 195 ALA B C 1
ATOM 5574 O O . ALA B 1 195 ? -11.633 22.391 24.641 1 98.19 195 ALA B O 1
ATOM 5575 N N . PHE B 1 196 ? -12.258 22.266 26.766 1 98.12 196 PHE B N 1
ATOM 5576 C CA . PHE B 1 196 ? -13.664 22.516 26.469 1 98.12 196 PHE B CA 1
ATOM 5577 C C . PHE B 1 196 ? -14.18 23.734 27.234 1 98.12 196 PHE B C 1
ATOM 5579 O O . PHE B 1 196 ? -14.055 23.797 28.469 1 98.12 196 PHE B O 1
ATOM 5586 N N . ASP B 1 197 ? -14.656 24.734 26.484 1 97.88 197 ASP B N 1
ATOM 5587 C CA . ASP B 1 197 ? -15.297 25.922 27.078 1 97.88 197 ASP B CA 1
ATOM 5588 C C . ASP B 1 197 ? -16.672 25.578 27.625 1 97.88 197 ASP B C 1
ATOM 5590 O O . ASP B 1 197 ? -17.625 25.359 26.859 1 97.88 197 ASP B O 1
ATOM 5594 N N . LEU B 1 198 ? -16.844 25.594 28.875 1 96.94 198 LEU B N 1
ATOM 5595 C CA . LEU B 1 198 ? -18.062 25.125 29.531 1 96.94 198 LEU B CA 1
ATOM 5596 C C . LEU B 1 198 ? -19.188 26.141 29.344 1 96.94 198 LEU B C 1
ATOM 5598 O O . LEU B 1 198 ? -20.359 25.797 29.531 1 96.94 198 LEU B O 1
ATOM 5602 N N . ILE B 1 199 ? -18.875 27.359 28.984 1 96.5 199 ILE B N 1
ATOM 5603 C CA . ILE B 1 199 ? -19.875 28.391 28.797 1 96.5 199 ILE B CA 1
ATOM 5604 C C . ILE B 1 199 ? -20.359 28.406 27.344 1 96.5 199 ILE B C 1
ATOM 5606 O O . ILE B 1 199 ? -21.547 28.234 27.078 1 96.5 199 ILE B O 1
ATOM 5610 N N . GLU B 1 200 ? -19.406 28.438 26.469 1 96.25 200 GLU B N 1
ATOM 5611 C CA . GLU B 1 200 ? -19.75 28.531 25.047 1 96.25 200 GLU B CA 1
ATOM 5612 C C . GLU B 1 200 ? -19.953 27.141 24.438 1 96.25 200 GLU B C 1
ATOM 5614 O O . GLU B 1 200 ? -20.391 27.016 23.297 1 96.25 200 GLU B O 1
ATOM 5619 N N . GLN B 1 201 ? -19.672 26.062 25.172 1 95.75 201 GLN B N 1
ATOM 5620 C CA . GLN B 1 201 ? -19.875 24.688 24.75 1 95.75 201 GLN B CA 1
ATOM 5621 C C . GLN B 1 201 ? -19.172 24.391 23.438 1 95.75 201 GLN B C 1
ATOM 5623 O O . GLN B 1 201 ? -19.781 23.922 22.469 1 95.75 201 GLN B O 1
ATOM 5628 N N . ARG B 1 202 ? -17.953 24.672 23.344 1 96.5 202 ARG B N 1
ATOM 5629 C CA . ARG B 1 202 ? -17.109 24.406 22.188 1 96.5 202 ARG B CA 1
ATOM 5630 C C . ARG B 1 202 ? -15.695 24.031 22.625 1 96.5 202 ARG B C 1
ATOM 5632 O O . ARG B 1 202 ? -15.273 24.344 23.734 1 96.5 202 ARG B O 1
ATOM 5639 N N . TYR B 1 203 ? -15.047 23.328 21.781 1 97.06 203 TYR B N 1
ATOM 5640 C CA . TYR B 1 203 ? -13.648 23.016 22.047 1 97.06 203 TYR B CA 1
ATOM 5641 C C . TYR B 1 203 ? -12.766 24.25 21.828 1 97.06 203 TYR B C 1
ATOM 5643 O O . TYR B 1 203 ? -13.07 25.094 20.984 1 97.06 203 TYR B O 1
ATOM 5651 N N . ALA B 1 204 ? -11.734 24.359 22.609 1 97.75 204 ALA B N 1
ATOM 5652 C CA . ALA B 1 204 ? -10.758 25.438 22.516 1 97.75 204 ALA B CA 1
ATOM 5653 C C . ALA B 1 204 ? -9.344 24.906 22.797 1 97.75 204 ALA B C 1
ATOM 5655 O O . ALA B 1 204 ? -9.172 23.797 23.281 1 97.75 204 ALA B O 1
ATOM 5656 N N . ALA B 1 205 ? -8.367 25.656 22.359 1 97.31 205 ALA B N 1
ATOM 5657 C CA . ALA B 1 205 ? -6.969 25.391 22.688 1 97.31 205 ALA B CA 1
ATOM 5658 C C . ALA B 1 205 ? -6.469 26.375 23.75 1 97.31 205 ALA B C 1
ATOM 5660 O O . ALA B 1 205 ? -6.5 27.594 23.531 1 97.31 205 ALA B O 1
ATOM 5661 N N . VAL B 1 206 ? -6.047 25.844 24.844 1 97.25 206 VAL B N 1
ATOM 5662 C CA . VAL B 1 206 ? -5.559 26.703 25.922 1 97.25 206 VAL B CA 1
ATOM 5663 C C . VAL B 1 206 ? -4.035 26.625 25.984 1 97.25 206 VAL B C 1
ATOM 5665 O O . VAL B 1 206 ? -3.463 25.562 26.234 1 97.25 206 VAL B O 1
ATOM 5668 N N . LYS B 1 207 ? -3.418 27.734 25.688 1 93.06 207 LYS B N 1
ATOM 5669 C CA . LYS B 1 207 ? -1.967 27.859 25.812 1 93.06 207 LYS B CA 1
ATOM 5670 C C . LYS B 1 207 ? -1.573 28.438 27.172 1 93.06 207 LYS B C 1
ATOM 5672 O O . LYS B 1 207 ? -1.921 29.578 27.484 1 93.06 207 LYS B O 1
ATOM 5677 N N . ILE B 1 208 ? -0.89 27.703 27.922 1 94.25 208 ILE B N 1
ATOM 5678 C CA . ILE B 1 208 ? -0.476 28.094 29.266 1 94.25 208 ILE B CA 1
ATOM 5679 C C . ILE B 1 208 ? 0.983 28.547 29.234 1 94.25 208 ILE B C 1
ATOM 5681 O O . ILE B 1 208 ? 1.883 27.75 28.969 1 94.25 208 ILE B O 1
ATOM 5685 N N . HIS B 1 209 ? 1.15 29.812 29.469 1 87.44 209 HIS B N 1
ATOM 5686 C CA . HIS B 1 209 ? 2.486 30.406 29.5 1 87.44 209 HIS B CA 1
ATOM 5687 C C . HIS B 1 209 ? 3.039 30.453 30.922 1 87.44 209 HIS B C 1
ATOM 5689 O O . HIS B 1 209 ? 2.402 31 31.828 1 87.44 209 HIS B O 1
ATOM 5695 N N . GLN B 1 210 ? 4.133 29.859 31.094 1 87.44 210 GLN B N 1
ATOM 5696 C CA . GLN B 1 210 ? 4.789 29.859 32.406 1 87.44 210 GLN B CA 1
ATOM 5697 C C . GLN B 1 210 ? 6.098 30.641 32.375 1 87.44 210 GLN B C 1
ATOM 5699 O O . GLN B 1 210 ? 7.086 30.172 31.781 1 87.44 210 GLN B O 1
ATOM 5704 N N . LEU B 1 211 ? 6.094 31.797 33.031 1 82.19 211 LEU B N 1
ATOM 5705 C CA . LEU B 1 211 ? 7.281 32.656 33.031 1 82.19 211 LEU B CA 1
ATOM 5706 C C . LEU B 1 211 ? 8.328 32.094 34 1 82.19 211 LEU B C 1
ATOM 5708 O O . LEU B 1 211 ? 7.992 31.344 34.938 1 82.19 211 LEU B O 1
ATOM 5712 N N . ASN B 1 212 ? 9.57 32.344 33.656 1 80 212 ASN B N 1
ATOM 5713 C CA . ASN B 1 212 ? 10.656 31.953 34.531 1 80 212 ASN B CA 1
ATOM 5714 C C . ASN B 1 212 ? 10.5 32.562 35.906 1 80 212 ASN B C 1
ATOM 5716 O O . ASN B 1 212 ? 10.422 33.781 36.062 1 80 212 ASN B O 1
ATOM 5720 N N . LYS B 1 213 ? 10.539 31.734 36.938 1 77.25 213 LYS B N 1
ATOM 5721 C CA . LYS B 1 213 ? 10.32 32.188 38.312 1 77.25 213 LYS B CA 1
ATOM 5722 C C . LYS B 1 213 ? 11.461 33.094 38.781 1 77.25 213 LYS B C 1
ATOM 5724 O O . LYS B 1 213 ? 11.266 33.938 39.656 1 77.25 213 LYS B O 1
ATOM 5729 N N . ASN B 1 214 ? 12.625 32.938 38.062 1 82.06 214 ASN B N 1
ATOM 5730 C CA . ASN B 1 214 ? 13.805 33.688 38.531 1 82.06 214 ASN B CA 1
ATOM 5731 C C . ASN B 1 214 ? 13.875 35.062 37.906 1 82.06 214 ASN B C 1
ATOM 5733 O O . ASN B 1 214 ? 14.789 35.844 38.188 1 82.06 214 ASN B O 1
ATOM 5737 N N . TRP B 1 215 ? 12.969 35.375 37.031 1 82.31 215 TRP B N 1
ATOM 5738 C CA . TRP B 1 215 ? 12.938 36.719 36.438 1 82.31 215 TRP B CA 1
ATOM 5739 C C . TRP B 1 215 ? 12.539 37.75 37.469 1 82.31 215 TRP B C 1
ATOM 5741 O O . TRP B 1 215 ? 11.773 37.469 38.375 1 82.31 215 TRP B O 1
ATOM 5751 N N . ARG B 1 216 ? 13.172 38.938 37.344 1 84.31 216 ARG B N 1
ATOM 5752 C CA . ARG B 1 216 ? 12.766 40.062 38.188 1 84.31 216 ARG B CA 1
ATOM 5753 C C . ARG B 1 216 ? 11.305 40.406 37.969 1 84.31 216 ARG B C 1
ATOM 5755 O O . ARG B 1 216 ? 10.773 40.219 36.875 1 84.31 216 ARG B O 1
ATOM 5762 N N . GLU B 1 217 ? 10.719 40.875 39.031 1 80.94 217 GLU B N 1
ATOM 5763 C CA . GLU B 1 217 ? 9.297 41.219 39 1 80.94 217 GLU B CA 1
ATOM 5764 C C . GLU B 1 217 ? 9.008 42.25 37.906 1 80.94 217 GLU B C 1
ATOM 5766 O O . GLU B 1 217 ? 7.984 42.156 37.219 1 80.94 217 GLU B O 1
ATOM 5771 N N . GLU B 1 218 ? 9.938 43.156 37.75 1 80.56 218 GLU B N 1
ATOM 5772 C CA . GLU B 1 218 ? 9.742 44.219 36.75 1 80.56 218 GLU B CA 1
ATOM 5773 C C . GLU B 1 218 ? 9.75 43.625 35.344 1 80.56 218 GLU B C 1
ATOM 5775 O O . GLU B 1 218 ? 8.969 44.031 34.469 1 80.56 218 GLU B O 1
ATOM 5780 N N . LYS B 1 219 ? 10.602 42.688 35.156 1 79.94 219 LYS B N 1
ATOM 5781 C CA . LYS B 1 219 ? 10.672 42.031 33.844 1 79.94 219 LYS B CA 1
ATOM 5782 C C . LYS B 1 219 ? 9.414 41.219 33.562 1 79.94 219 LYS B C 1
ATOM 5784 O O . LYS B 1 219 ? 8.891 41.25 32.438 1 79.94 219 LYS B O 1
ATOM 5789 N N . LYS B 1 220 ? 8.977 40.594 34.594 1 76.88 220 LYS B N 1
ATOM 5790 C CA . LYS B 1 220 ? 7.762 39.781 34.469 1 76.88 220 LYS B CA 1
ATOM 5791 C C . LYS B 1 220 ? 6.562 40.656 34.125 1 76.88 220 LYS B C 1
ATOM 5793 O O . LYS B 1 220 ? 5.766 40.344 33.25 1 76.88 220 LYS B O 1
ATOM 5798 N N . GLU B 1 221 ? 6.527 41.781 34.844 1 76.88 221 GLU B N 1
ATOM 5799 C CA . GLU B 1 221 ? 5.434 42.719 34.625 1 76.88 221 GLU B CA 1
ATOM 5800 C C . GLU B 1 221 ? 5.469 43.281 33.188 1 76.88 221 GLU B C 1
ATOM 5802 O O . GLU B 1 221 ? 4.426 43.469 32.562 1 76.88 221 GLU B O 1
ATOM 5807 N N . ASN B 1 222 ? 6.676 43.625 32.781 1 75.25 222 ASN B N 1
ATOM 5808 C CA . ASN B 1 222 ? 6.824 44.125 31.406 1 75.25 222 ASN B CA 1
ATOM 5809 C C . ASN B 1 222 ? 6.391 43.062 30.391 1 75.25 222 ASN B C 1
ATOM 5811 O O . ASN B 1 222 ? 5.746 43.406 29.391 1 75.25 222 ASN B O 1
ATOM 5815 N N . TYR B 1 223 ? 6.738 41.906 30.703 1 72.81 223 TYR B N 1
ATOM 5816 C CA . TYR B 1 223 ? 6.352 40.812 29.812 1 72.81 223 TYR B CA 1
ATOM 5817 C C . TYR B 1 223 ? 4.836 40.656 29.781 1 72.81 223 TYR B C 1
ATOM 5819 O O . TYR B 1 223 ? 4.254 40.469 28.703 1 72.81 223 TYR B O 1
ATOM 5827 N N . HIS B 1 224 ? 4.277 40.75 30.875 1 73.56 224 HIS B N 1
ATOM 5828 C CA . HIS B 1 224 ? 2.824 40.656 30.969 1 73.56 224 HIS B CA 1
ATOM 5829 C C . HIS B 1 224 ? 2.133 41.781 30.203 1 73.56 224 HIS B C 1
ATOM 5831 O O . HIS B 1 224 ? 1.127 41.531 29.531 1 73.56 224 HIS B O 1
ATOM 5837 N N . LYS B 1 225 ? 2.656 42.906 30.406 1 73.38 225 LYS B N 1
ATOM 5838 C CA . LYS B 1 225 ? 2.08 44.062 29.734 1 73.38 225 LYS B CA 1
ATOM 5839 C C . LYS B 1 225 ? 2.137 43.906 28.219 1 73.38 225 LYS B C 1
ATOM 5841 O O . LYS B 1 225 ? 1.165 44.188 27.516 1 73.38 225 LYS B O 1
ATOM 5846 N N . HIS B 1 226 ? 3.197 43.375 27.812 1 70.25 226 HIS B N 1
ATOM 5847 C CA . HIS B 1 226 ? 3.355 43.156 26.375 1 70.25 226 HIS B CA 1
ATOM 5848 C C . HIS B 1 226 ? 2.408 42.062 25.891 1 70.25 226 HIS B C 1
ATOM 5850 O O . HIS B 1 226 ? 1.762 42.219 24.844 1 70.25 226 HIS B O 1
ATOM 5856 N N . ALA B 1 227 ? 2.32 41.094 26.75 1 72.12 227 ALA B N 1
ATOM 5857 C CA . ALA B 1 227 ? 1.441 39.969 26.391 1 72.12 227 ALA B CA 1
ATOM 5858 C C . ALA B 1 227 ? -0.019 40.406 26.359 1 72.12 227 ALA B C 1
ATOM 5860 O O . ALA B 1 227 ? -0.782 40 25.484 1 72.12 227 ALA B O 1
ATOM 5861 N N . CYS B 1 228 ? -0.318 41.281 27.266 1 74.69 228 CYS B N 1
ATOM 5862 C CA . CYS B 1 228 ? -1.684 41.781 27.328 1 74.69 228 CYS B CA 1
ATOM 5863 C C . CYS B 1 228 ? -2.016 42.656 26.125 1 74.69 228 CYS B C 1
ATOM 5865 O O . CYS B 1 228 ? -3.121 42.562 25.578 1 74.69 228 CYS B O 1
ATOM 5867 N N . ARG B 1 229 ? -1.108 43.469 25.719 1 72.5 229 ARG B N 1
ATOM 5868 C CA . ARG B 1 229 ? -1.318 44.312 24.531 1 72.5 229 ARG B CA 1
ATOM 5869 C C . ARG B 1 229 ? -1.501 43.469 23.281 1 72.5 229 ARG B C 1
ATOM 5871 O O . ARG B 1 229 ? -2.4 43.719 22.484 1 72.5 229 ARG B O 1
ATOM 5878 N N . GLU B 1 230 ? -0.655 42.469 23.172 1 72.44 230 GLU B N 1
ATOM 5879 C CA . GLU B 1 230 ? -0.758 41.531 22.047 1 72.44 230 GLU B CA 1
ATOM 5880 C C . GLU B 1 230 ? -2.115 40.844 22.047 1 72.44 230 GLU B C 1
ATOM 5882 O O . GLU B 1 230 ? -2.727 40.688 20.984 1 72.44 230 GLU B O 1
ATOM 5887 N N . TYR B 1 231 ? -2.484 40.594 23.203 1 77.31 231 TYR B N 1
ATOM 5888 C CA . TYR B 1 231 ? -3.777 39.938 23.359 1 77.31 231 TYR B CA 1
ATOM 5889 C C . TYR B 1 231 ? -4.91 40.844 22.891 1 77.31 231 TYR B C 1
ATOM 5891 O O . TYR B 1 231 ? -5.812 40.406 22.172 1 77.31 231 TYR B O 1
ATOM 5899 N N . ARG B 1 232 ? -4.848 42.062 23.281 1 78.62 232 ARG B N 1
ATOM 5900 C CA . ARG B 1 232 ? -5.926 42.969 22.953 1 78.62 232 ARG B CA 1
ATOM 5901 C C . ARG B 1 232 ? -6.047 43.188 21.453 1 78.62 232 ARG B C 1
ATOM 5903 O O . ARG B 1 232 ? -7.156 43.281 20.922 1 78.62 232 ARG B O 1
ATOM 5910 N N . ILE B 1 233 ? -4.992 43.094 20.797 1 78.19 233 ILE B N 1
ATOM 5911 C CA . ILE B 1 233 ? -4.988 43.25 19.359 1 78.19 233 ILE B CA 1
ATOM 5912 C C . ILE B 1 233 ? -5.504 42 18.688 1 78.19 233 ILE B C 1
ATOM 5914 O O . ILE B 1 233 ? -6.383 42.062 17.812 1 78.19 233 ILE B O 1
ATOM 5918 N N . HIS B 1 234 ? -4.996 40.938 19.156 1 87.44 234 HIS B N 1
ATOM 5919 C CA . HIS B 1 234 ? -5.367 39.656 18.578 1 87.44 234 HIS B CA 1
ATOM 5920 C C . HIS B 1 234 ? -6.855 39.344 18.766 1 87.44 234 HIS B C 1
ATOM 5922 O O . HIS B 1 234 ? -7.504 38.781 17.891 1 87.44 234 HIS B O 1
ATOM 5928 N N . LYS B 1 235 ? -7.328 39.75 19.828 1 86.88 235 LYS B N 1
ATOM 5929 C CA . LYS B 1 235 ? -8.727 39.5 20.156 1 86.88 235 LYS B CA 1
ATOM 5930 C C . LYS B 1 235 ? -9.664 40.188 19.172 1 86.88 235 LYS B C 1
ATOM 5932 O O . LYS B 1 235 ? -10.773 39.719 18.922 1 86.88 235 LYS B O 1
ATOM 5937 N N . GLN B 1 236 ? -9.172 41.219 18.578 1 87.69 236 GLN B N 1
ATOM 5938 C CA . GLN B 1 236 ? -10.016 42 17.672 1 87.69 236 GLN B CA 1
ATOM 5939 C C . GLN B 1 236 ? -9.93 41.469 16.25 1 87.69 236 GLN B C 1
ATOM 5941 O O . GLN B 1 236 ? -10.719 41.875 15.383 1 87.69 236 GLN B O 1
ATOM 5946 N N . LEU B 1 237 ? -9.008 40.656 16.047 1 91.88 237 LEU B N 1
ATOM 5947 C CA . LEU B 1 237 ? -8.828 40.125 14.688 1 91.88 237 LEU B CA 1
ATOM 5948 C C . LEU B 1 237 ? -9.906 39.094 14.352 1 91.88 237 LEU B C 1
ATOM 5950 O O . LEU B 1 237 ? -10.203 38.219 15.164 1 91.88 237 LEU B O 1
ATOM 5954 N N . ASP B 1 238 ? -10.633 39.25 13.289 1 92.56 238 ASP B N 1
ATOM 5955 C CA . ASP B 1 238 ? -11.641 38.344 12.789 1 92.56 238 ASP B CA 1
ATOM 5956 C C . ASP B 1 238 ? -11.477 38.094 11.297 1 92.56 238 ASP B C 1
ATOM 5958 O O . ASP B 1 238 ? -11.938 38.906 10.477 1 92.56 238 ASP B O 1
ATOM 5962 N N . HIS B 1 239 ? -10.867 37.062 11 1 95.25 239 HIS B N 1
ATOM 5963 C CA . HIS B 1 239 ? -10.57 36.656 9.625 1 95.25 239 HIS B CA 1
ATOM 5964 C C . HIS B 1 239 ? -10.539 35.156 9.492 1 95.25 239 HIS B C 1
ATOM 5966 O O . HIS B 1 239 ? -10.062 34.438 10.398 1 95.25 239 HIS B O 1
ATOM 5972 N N . PRO B 1 240 ? -11.094 34.562 8.391 1 95.12 240 PRO B N 1
ATOM 5973 C CA . PRO B 1 240 ? -11.18 33.125 8.242 1 95.12 240 PRO B CA 1
ATOM 5974 C C . PRO B 1 240 ? -9.805 32.438 8.242 1 95.12 240 PRO B C 1
ATOM 5976 O O . PRO B 1 240 ? -9.711 31.234 8.484 1 95.12 240 PRO B O 1
ATOM 5979 N N . ARG B 1 241 ? -8.727 33.188 7.945 1 97.75 241 ARG B N 1
ATOM 5980 C CA . ARG B 1 241 ? -7.391 32.594 7.863 1 97.75 241 ARG B CA 1
ATOM 5981 C C . ARG B 1 241 ? -6.582 32.906 9.125 1 97.75 241 ARG B C 1
ATOM 5983 O O . ARG B 1 241 ? -5.367 32.688 9.148 1 97.75 241 ARG B O 1
ATOM 5990 N N . ILE B 1 242 ? -7.156 33.406 10.133 1 96.94 242 ILE B N 1
ATOM 5991 C CA . ILE B 1 242 ? -6.477 33.719 11.391 1 96.94 242 ILE B CA 1
ATOM 5992 C C . ILE B 1 242 ? -7.184 33.031 12.547 1 96.94 242 ILE B C 1
ATOM 5994 O O . ILE B 1 242 ? -8.414 33.062 12.648 1 96.94 242 ILE B O 1
ATOM 5998 N N . VAL B 1 243 ? -6.406 32.344 13.344 1 96.25 243 VAL B N 1
ATOM 5999 C CA . VAL B 1 243 ? -6.961 31.688 14.523 1 96.25 243 VAL B CA 1
ATOM 6000 C C . VAL B 1 243 ? -7.562 32.75 15.469 1 96.25 243 VAL B C 1
ATOM 6002 O O . VAL B 1 243 ? -6.953 33.781 15.719 1 96.25 243 VAL B O 1
ATOM 6005 N N . ARG B 1 244 ? -8.711 32.5 15.977 1 95.25 244 ARG B N 1
ATOM 6006 C CA . ARG B 1 244 ? -9.383 33.438 16.859 1 95.25 244 ARG B CA 1
ATOM 6007 C C . ARG B 1 244 ? -8.875 33.312 18.281 1 95.25 244 ARG B C 1
ATOM 6009 O O . ARG B 1 244 ? -8.633 32.219 18.766 1 95.25 244 ARG B O 1
ATOM 6016 N N . LEU B 1 245 ? -8.703 34.406 18.844 1 95 245 LEU B N 1
ATOM 6017 C CA . LEU B 1 245 ? -8.414 34.469 20.281 1 95 245 LEU B CA 1
ATOM 6018 C C . LEU B 1 245 ? -9.688 34.719 21.078 1 95 245 LEU B C 1
ATOM 6020 O O . LEU B 1 245 ? -10.375 35.719 20.891 1 95 245 LEU B O 1
ATOM 6024 N N . TYR B 1 246 ? -9.984 33.781 21.953 1 93.44 246 TYR B N 1
ATOM 6025 C CA . TYR B 1 246 ? -11.258 33.812 22.656 1 93.44 246 TYR B CA 1
ATOM 6026 C C . TYR B 1 246 ? -11.109 34.531 24 1 93.44 246 TYR B C 1
ATOM 6028 O O . TYR B 1 246 ? -12.016 35.25 24.438 1 93.44 246 TYR B O 1
ATOM 6036 N N . ASP B 1 247 ? -9.969 34.281 24.609 1 91.94 247 ASP B N 1
ATOM 6037 C CA . ASP B 1 247 ? -9.875 34.719 26 1 91.94 247 ASP B CA 1
ATOM 6038 C C . ASP B 1 247 ? -8.414 34.812 26.438 1 91.94 247 ASP B C 1
ATOM 6040 O O . ASP B 1 247 ? -7.516 34.344 25.766 1 91.94 247 ASP B O 1
ATOM 6044 N N . TYR B 1 248 ? -8.219 35.594 27.438 1 90.94 248 TYR B N 1
ATOM 6045 C CA . TYR B 1 248 ? -6.934 35.781 28.094 1 90.94 248 TYR B CA 1
ATOM 6046 C C . TYR B 1 248 ? -7.113 36 29.594 1 90.94 248 TYR B C 1
ATOM 6048 O O . TYR B 1 248 ? -7.961 36.781 30.031 1 90.94 248 TYR B O 1
ATOM 6056 N N . PHE B 1 249 ? -6.359 35.188 30.406 1 90.12 249 PHE B N 1
ATOM 6057 C CA . PHE B 1 249 ? -6.465 35.375 31.844 1 90.12 249 PHE B CA 1
ATOM 6058 C C . PHE B 1 249 ? -5.195 34.906 32.562 1 90.12 249 PHE B C 1
ATOM 6060 O O . PHE B 1 249 ? -4.445 34.094 32 1 90.12 249 PHE B O 1
ATOM 6067 N N . SER B 1 250 ? -4.988 35.469 33.719 1 89.25 250 SER B N 1
ATOM 6068 C CA . SER B 1 250 ? -3.85 35.062 34.531 1 89.25 250 SER B CA 1
ATOM 6069 C C . SER B 1 250 ? -4.258 34 35.562 1 89.25 250 SER B C 1
ATOM 6071 O O . SER B 1 250 ? -5.34 34.094 36.125 1 89.25 250 SER B O 1
ATOM 6073 N N . LEU B 1 251 ? -3.473 33 35.688 1 89.06 251 LEU B N 1
ATOM 6074 C CA . LEU B 1 251 ? -3.686 31.984 36.719 1 89.06 251 LEU B CA 1
ATOM 6075 C C . LEU B 1 251 ? -2.988 32.406 38 1 89.06 251 LEU B C 1
ATOM 6077 O O . LEU B 1 251 ? -3.535 32.219 39.094 1 89.06 251 LEU B O 1
ATOM 6081 N N . ASP B 1 252 ? -1.771 32.875 37.906 1 84.75 252 ASP B N 1
ATOM 6082 C CA . ASP B 1 252 ? -0.999 33.438 39 1 84.75 252 ASP B CA 1
ATOM 6083 C C . ASP B 1 252 ? 0.011 34.469 38.5 1 84.75 252 ASP B C 1
ATOM 6085 O O . ASP B 1 252 ? -0.116 34.969 37.375 1 84.75 252 ASP B O 1
ATOM 6089 N N . THR B 1 253 ? 0.966 34.812 39.344 1 77.38 253 THR B N 1
ATOM 6090 C CA . THR B 1 253 ? 1.896 35.875 39.031 1 77.38 253 THR B CA 1
ATOM 6091 C C . THR B 1 253 ? 2.832 35.469 37.906 1 77.38 253 THR B C 1
ATOM 6093 O O . THR B 1 253 ? 3.291 36.312 37.125 1 77.38 253 THR B O 1
ATOM 6096 N N . ASP B 1 254 ? 3 34.156 37.812 1 85.31 254 ASP B N 1
ATOM 6097 C CA . ASP B 1 254 ? 4.016 33.719 36.875 1 85.31 254 ASP B CA 1
ATOM 6098 C C . ASP B 1 254 ? 3.385 32.938 35.719 1 85.31 254 ASP B C 1
ATOM 6100 O O . ASP B 1 254 ? 4.094 32.406 34.875 1 85.31 254 ASP B O 1
ATOM 6104 N N . THR B 1 255 ? 2.057 32.812 35.812 1 88.38 255 THR B N 1
ATOM 6105 C CA . THR B 1 255 ? 1.408 31.969 34.812 1 88.38 255 THR B CA 1
ATOM 6106 C C . THR B 1 255 ? 0.183 32.688 34.219 1 88.38 255 THR B C 1
ATOM 6108 O O . THR B 1 255 ? -0.662 33.188 34.969 1 88.38 255 THR B O 1
ATOM 6111 N N . PHE B 1 256 ? 0.121 32.781 32.906 1 88.44 256 PHE B N 1
ATOM 6112 C CA . PHE B 1 256 ? -1.085 33.312 32.25 1 88.44 256 PHE B CA 1
ATOM 6113 C C . PHE B 1 256 ? -1.492 32.406 31.078 1 88.44 256 PHE B C 1
ATOM 6115 O O . PHE B 1 256 ? -0.69 31.609 30.594 1 88.44 256 PHE B O 1
ATOM 6122 N N . CYS B 1 257 ? -2.738 32.469 30.672 1 92.44 257 CYS B N 1
ATOM 6123 C CA . CYS B 1 257 ? -3.303 31.578 29.672 1 92.44 257 CYS B CA 1
ATOM 6124 C C . CYS B 1 257 ? -3.939 32.375 28.531 1 92.44 257 CYS B C 1
ATOM 6126 O O . CYS B 1 257 ? -4.562 33.406 28.766 1 92.44 257 CYS B O 1
ATOM 6128 N N . THR B 1 258 ? -3.676 31.922 27.359 1 91.44 258 THR B N 1
ATOM 6129 C CA . THR B 1 258 ? -4.387 32.406 26.172 1 91.44 258 THR B CA 1
ATOM 6130 C C . THR B 1 258 ? -5.293 31.297 25.625 1 91.44 258 THR B C 1
ATOM 6132 O O . THR B 1 258 ? -4.863 30.156 25.453 1 91.44 258 THR B O 1
ATOM 6135 N N . VAL B 1 259 ? -6.543 31.578 25.438 1 95.12 259 VAL B N 1
ATOM 6136 C CA . VAL B 1 259 ? -7.508 30.609 24.906 1 95.12 259 VAL B CA 1
ATOM 6137 C C . VAL B 1 259 ? -7.754 30.891 23.422 1 95.12 259 VAL B C 1
ATOM 6139 O O . VAL B 1 259 ? -8.227 31.953 23.062 1 95.12 259 VAL B O 1
ATOM 6142 N N . LEU B 1 260 ? -7.457 29.875 22.625 1 95.62 260 LEU B N 1
ATOM 6143 C CA . LEU B 1 260 ? -7.523 30.016 21.172 1 95.62 260 LEU B CA 1
ATOM 6144 C C . LEU B 1 260 ? -8.547 29.062 20.578 1 95.62 260 LEU B C 1
ATOM 6146 O O . LEU B 1 260 ? -8.969 28.109 21.234 1 95.62 260 LEU B O 1
ATOM 6150 N N . GLU B 1 261 ? -8.977 29.391 19.344 1 96.12 261 GLU B N 1
ATOM 6151 C CA . GLU B 1 261 ? -9.758 28.469 18.547 1 96.12 261 GLU B CA 1
ATOM 6152 C C . GLU B 1 261 ? -9.031 27.141 18.359 1 96.12 261 GLU B C 1
ATOM 6154 O O . GLU B 1 261 ? -7.828 27.125 18.062 1 96.12 261 GLU B O 1
ATOM 6159 N N . TYR B 1 262 ? -9.805 26.016 18.609 1 95.88 262 TYR B N 1
ATOM 6160 C CA . TYR B 1 262 ? -9.203 24.703 18.438 1 95.88 262 TYR B CA 1
ATOM 6161 C C . TYR B 1 262 ? -9.234 24.281 16.969 1 95.88 262 TYR B C 1
ATOM 6163 O O . TYR B 1 262 ? -10.289 24.328 16.328 1 95.88 262 TYR B O 1
ATOM 6171 N N . CYS B 1 263 ? -8.102 23.938 16.391 1 93.44 263 CYS B N 1
ATOM 6172 C CA . CYS B 1 263 ? -7.984 23.375 15.055 1 93.44 263 CYS B CA 1
ATOM 6173 C C . CYS B 1 263 ? -7.57 21.906 15.109 1 93.44 263 CYS B C 1
ATOM 6175 O O . CYS B 1 263 ? -6.582 21.562 15.758 1 93.44 263 CYS B O 1
ATOM 6177 N N . GLU B 1 264 ? -8.242 21.094 14.391 1 90.25 264 GLU B N 1
ATOM 6178 C CA . GLU B 1 264 ? -8.039 19.656 14.453 1 90.25 264 GLU B CA 1
ATOM 6179 C C . GLU B 1 264 ? -6.734 19.25 13.781 1 90.25 264 GLU B C 1
ATOM 6181 O O . GLU B 1 264 ? -6.043 18.344 14.258 1 90.25 264 GLU B O 1
ATOM 6186 N N . GLY B 1 265 ? -6.383 19.891 12.789 1 91 265 GLY B N 1
ATOM 6187 C CA . GLY B 1 265 ? -5.215 19.484 12.016 1 91 265 GLY B CA 1
ATOM 6188 C C . GLY B 1 265 ? -3.908 19.953 12.625 1 91 265 GLY B C 1
ATOM 6189 O O . GLY B 1 265 ? -3.902 20.797 13.523 1 91 265 GLY B O 1
ATOM 6190 N N . ASN B 1 266 ? -2.822 19.375 12.141 1 90.44 266 ASN B N 1
ATOM 6191 C CA . ASN B 1 266 ? -1.479 19.766 12.555 1 90.44 266 ASN B CA 1
ATOM 6192 C C . ASN B 1 266 ? -0.971 20.953 11.758 1 90.44 266 ASN B C 1
ATOM 6194 O O . ASN B 1 266 ? -1.637 21.422 10.828 1 90.44 266 ASN B O 1
ATOM 6198 N N . ASP B 1 267 ? 0.133 21.484 12.227 1 94.56 267 ASP B N 1
ATOM 6199 C CA . ASP B 1 267 ? 0.705 22.625 11.531 1 94.56 267 ASP B CA 1
ATOM 6200 C C . ASP B 1 267 ? 1.432 22.188 10.258 1 94.56 267 ASP B C 1
ATOM 6202 O O . ASP B 1 267 ? 1.646 21 10.039 1 94.56 267 ASP B O 1
ATOM 6206 N N . LEU B 1 268 ? 1.717 23.125 9.422 1 96.38 268 LEU B N 1
ATOM 6207 C CA . LEU B 1 268 ? 2.354 22.891 8.125 1 96.38 268 LEU B CA 1
ATOM 6208 C C . LEU B 1 268 ? 3.746 22.297 8.305 1 96.38 268 LEU B C 1
ATOM 6210 O O . LEU B 1 268 ? 4.199 21.516 7.461 1 96.38 268 LEU B O 1
ATOM 6214 N N . ASP B 1 269 ? 4.426 22.641 9.359 1 94.69 269 ASP B N 1
ATOM 6215 C CA . ASP B 1 269 ? 5.75 22.078 9.625 1 94.69 269 ASP B CA 1
ATOM 6216 C C . ASP B 1 269 ? 5.68 20.562 9.805 1 94.69 269 ASP B C 1
ATOM 6218 O O . ASP B 1 269 ? 6.504 19.828 9.266 1 94.69 269 ASP B O 1
ATOM 6222 N N . PHE B 1 270 ? 4.75 20.172 10.547 1 90.38 270 PHE B N 1
ATOM 6223 C CA . PHE B 1 270 ? 4.527 18.75 10.75 1 90.38 270 PHE B CA 1
ATOM 6224 C C . PHE B 1 270 ? 4.273 18.047 9.422 1 90.38 270 PHE B C 1
ATOM 6226 O O . PHE B 1 270 ? 4.844 16.984 9.156 1 90.38 270 PHE B O 1
ATOM 6233 N N . TYR B 1 271 ? 3.465 18.578 8.656 1 92.75 271 TYR B N 1
ATOM 6234 C CA . TYR B 1 271 ? 3.135 18.016 7.352 1 92.75 271 TYR B CA 1
ATOM 6235 C C . TYR B 1 271 ? 4.383 17.875 6.484 1 92.75 271 TYR B C 1
ATOM 6237 O O . TYR B 1 271 ? 4.605 16.828 5.867 1 92.75 271 TYR B O 1
ATOM 6245 N N . LEU B 1 272 ? 5.129 18.922 6.453 1 92.88 272 LEU B N 1
ATOM 6246 C CA . LEU B 1 272 ? 6.312 18.953 5.602 1 92.88 272 LEU B CA 1
ATOM 6247 C C . LEU B 1 272 ? 7.348 17.938 6.078 1 92.88 272 LEU B C 1
ATOM 6249 O O . LEU B 1 272 ? 8.086 17.359 5.27 1 92.88 272 LEU B O 1
ATOM 6253 N N . LYS B 1 273 ? 7.367 17.688 7.297 1 88.75 273 LYS B N 1
ATOM 6254 C CA . LYS B 1 273 ? 8.281 16.672 7.832 1 88.75 273 LYS B CA 1
ATOM 6255 C C . LYS B 1 273 ? 7.848 15.273 7.438 1 88.75 273 LYS B C 1
ATOM 6257 O O . LYS B 1 273 ? 8.688 14.391 7.219 1 88.75 273 LYS B O 1
ATOM 6262 N N . GLN B 1 274 ? 6.551 15.141 7.316 1 87.31 274 GLN B N 1
ATOM 6263 C CA . GLN B 1 274 ? 6.004 13.828 6.988 1 87.31 274 GLN B CA 1
ATOM 6264 C C . GLN B 1 274 ? 6.047 13.57 5.484 1 87.31 274 GLN B C 1
ATOM 6266 O O . GLN B 1 274 ? 6.336 12.461 5.051 1 87.31 274 GLN B O 1
ATOM 6271 N N . HIS B 1 275 ? 5.75 14.5 4.691 1 85.75 275 HIS B N 1
ATOM 6272 C CA . HIS B 1 275 ? 5.562 14.289 3.264 1 85.75 275 HIS B CA 1
ATOM 6273 C C . HIS B 1 275 ? 6.723 14.859 2.461 1 85.75 275 HIS B C 1
ATOM 6275 O O . HIS B 1 275 ? 6.941 14.477 1.311 1 85.75 275 HIS B O 1
ATOM 6281 N N . LYS B 1 276 ? 7.469 15.797 2.973 1 80.25 276 LYS B N 1
ATOM 6282 C CA . LYS B 1 276 ? 8.664 16.438 2.436 1 80.25 276 LYS B CA 1
ATOM 6283 C C . LYS B 1 276 ? 8.32 17.359 1.275 1 80.25 276 LYS B C 1
ATOM 6285 O O . LYS B 1 276 ? 8.75 18.516 1.244 1 80.25 276 LYS B O 1
ATOM 6290 N N . LEU B 1 277 ? 7.469 16.844 0.276 1 89.69 277 LEU B N 1
ATOM 6291 C CA . LEU B 1 277 ? 7.184 17.625 -0.925 1 89.69 277 LEU B CA 1
ATOM 6292 C C . LEU B 1 277 ? 5.684 17.844 -1.083 1 89.69 277 LEU B C 1
ATOM 6294 O O . LEU B 1 277 ? 4.879 17.047 -0.596 1 89.69 277 LEU B O 1
ATOM 6298 N N . MET B 1 278 ? 5.426 19.062 -1.586 1 93.5 278 MET B N 1
ATOM 6299 C CA . MET B 1 278 ? 4.062 19.406 -1.98 1 93.5 278 MET B CA 1
ATOM 6300 C C . MET B 1 278 ? 4.004 19.797 -3.453 1 93.5 278 MET B C 1
ATOM 6302 O O . MET B 1 278 ? 4.984 20.297 -4.008 1 93.5 278 MET B O 1
ATOM 6306 N N . SER B 1 279 ? 2.836 19.547 -4.082 1 94.62 279 SER B N 1
ATOM 6307 C CA . SER B 1 279 ? 2.658 20 -5.453 1 94.62 279 SER B CA 1
ATOM 6308 C C . SER B 1 279 ? 2.596 21.531 -5.52 1 94.62 279 SER B C 1
ATOM 6310 O O . SER B 1 279 ? 2.209 22.188 -4.551 1 94.62 279 SER B O 1
ATOM 6312 N N . GLU B 1 280 ? 2.93 22.078 -6.609 1 97 280 GLU B N 1
ATOM 6313 C CA . GLU B 1 280 ? 2.893 23.531 -6.797 1 97 280 GLU B CA 1
ATOM 6314 C C . GLU B 1 280 ? 1.484 24.078 -6.59 1 97 280 GLU B C 1
ATOM 6316 O O . GLU B 1 280 ? 1.311 25.156 -6.023 1 97 280 GLU B O 1
ATOM 6321 N N . LYS B 1 281 ? 0.539 23.281 -6.996 1 95.31 281 LYS B N 1
ATOM 6322 C CA . LYS B 1 281 ? -0.848 23.719 -6.855 1 95.31 281 LYS B CA 1
ATOM 6323 C C . LYS B 1 281 ? -1.246 23.812 -5.383 1 95.31 281 LYS B C 1
ATOM 6325 O O . LYS B 1 281 ? -1.854 24.812 -4.965 1 95.31 281 LYS B O 1
ATOM 6330 N N . GLU B 1 282 ? -0.912 22.859 -4.633 1 95.88 282 GLU B N 1
ATOM 6331 C CA . GLU B 1 282 ? -1.21 22.844 -3.203 1 95.88 282 GLU B CA 1
ATOM 6332 C C . GLU B 1 282 ? -0.464 23.969 -2.479 1 95.88 282 GLU B C 1
ATOM 6334 O O . GLU B 1 282 ? -1.048 24.688 -1.663 1 95.88 282 GLU B O 1
ATOM 6339 N N . ALA B 1 283 ? 0.795 24.094 -2.803 1 97.62 283 ALA B N 1
ATOM 6340 C CA . ALA B 1 283 ? 1.624 25.125 -2.176 1 97.62 283 ALA B CA 1
ATOM 6341 C C . ALA B 1 283 ? 1.1 26.531 -2.494 1 97.62 283 ALA B C 1
ATOM 6343 O O . ALA B 1 283 ? 1.064 27.391 -1.62 1 97.62 283 ALA B O 1
ATOM 6344 N N . ARG B 1 284 ? 0.752 26.719 -3.752 1 97.69 284 ARG B N 1
ATOM 6345 C CA . ARG B 1 284 ? 0.21 28 -4.18 1 97.69 284 ARG B CA 1
ATOM 6346 C C . ARG B 1 284 ? -1.067 28.344 -3.416 1 97.69 284 ARG B C 1
ATOM 6348 O O . ARG B 1 284 ? -1.271 29.484 -3.01 1 97.69 284 ARG B O 1
ATOM 6355 N N . SER B 1 285 ? -1.895 27.359 -3.223 1 97.5 285 SER B N 1
ATOM 6356 C CA . SER B 1 285 ? -3.129 27.562 -2.473 1 97.5 285 SER B CA 1
ATOM 6357 C C . SER B 1 285 ? -2.842 28 -1.042 1 97.5 285 SER B C 1
ATOM 6359 O O . SER B 1 285 ? -3.5 28.906 -0.521 1 97.5 285 SER B O 1
ATOM 6361 N N . ILE B 1 286 ? -1.891 27.406 -0.409 1 97.81 286 ILE B N 1
ATOM 6362 C CA . ILE B 1 286 ? -1.496 27.766 0.948 1 97.81 286 ILE B CA 1
ATOM 6363 C C . ILE B 1 286 ? -0.989 29.203 0.974 1 97.81 286 ILE B C 1
ATOM 6365 O O . ILE B 1 286 ? -1.391 30 1.83 1 97.81 286 ILE B O 1
ATOM 6369 N N . VAL B 1 287 ? -0.202 29.562 -0.016 1 98.12 287 VAL B N 1
ATOM 6370 C CA . VAL B 1 287 ? 0.381 30.891 -0.097 1 98.12 287 VAL B CA 1
ATOM 6371 C C . VAL B 1 287 ? -0.724 31.938 -0.303 1 98.12 287 VAL B C 1
ATOM 6373 O O . VAL B 1 287 ? -0.708 33 0.316 1 98.12 287 VAL B O 1
ATOM 6376 N N . MET B 1 288 ? -1.663 31.594 -1.138 1 98 288 MET B N 1
ATOM 6377 C CA . MET B 1 288 ? -2.791 32.5 -1.374 1 98 288 MET B CA 1
ATOM 6378 C C . MET B 1 288 ? -3.52 32.812 -0.071 1 98 288 MET B C 1
ATOM 6380 O O . MET B 1 288 ? -3.877 33.969 0.186 1 98 288 MET B O 1
ATOM 6384 N N . GLN B 1 289 ? -3.674 31.781 0.675 1 98.19 289 GLN B N 1
ATOM 6385 C CA . GLN B 1 289 ? -4.395 31.938 1.933 1 98.19 289 GLN B CA 1
ATOM 6386 C C . GLN B 1 289 ? -3.586 32.75 2.934 1 98.19 289 GLN B C 1
ATOM 6388 O O . GLN B 1 289 ? -4.133 33.625 3.633 1 98.19 289 GLN B O 1
ATOM 6393 N N . ILE B 1 290 ? -2.297 32.594 2.973 1 98.56 290 ILE B N 1
ATOM 6394 C CA . ILE B 1 290 ? -1.417 33.344 3.844 1 98.56 290 ILE B CA 1
ATOM 6395 C C . ILE B 1 290 ? -1.459 34.844 3.443 1 98.56 290 ILE B C 1
ATOM 6397 O O . ILE B 1 290 ? -1.598 35.719 4.297 1 98.56 290 ILE B O 1
ATOM 6401 N N . VAL B 1 291 ? -1.337 35.031 2.154 1 98.25 291 VAL B N 1
ATOM 6402 C CA . VAL B 1 291 ? -1.304 36.406 1.641 1 98.25 291 VAL B CA 1
ATOM 6403 C C . VAL B 1 291 ? -2.621 37.094 1.956 1 98.25 291 VAL B C 1
ATOM 6405 O O . VAL B 1 291 ? -2.633 38.281 2.295 1 98.25 291 VAL B O 1
ATOM 6408 N N . ASN B 1 292 ? -3.67 36.375 1.855 1 97.5 292 ASN B N 1
ATOM 6409 C CA . ASN B 1 292 ? -4.977 36.906 2.217 1 97.5 292 ASN B CA 1
ATOM 6410 C C . ASN B 1 292 ? -5.012 37.375 3.674 1 97.5 292 ASN B C 1
ATOM 6412 O O . ASN B 1 292 ? -5.477 38.469 3.975 1 97.5 292 ASN B O 1
ATOM 6416 N N . ALA B 1 293 ? -4.523 36.594 4.52 1 97.88 293 ALA B N 1
ATOM 6417 C CA . ALA B 1 293 ? -4.457 36.938 5.938 1 97.88 293 ALA B CA 1
ATOM 6418 C C . ALA B 1 293 ? -3.564 38.156 6.176 1 97.88 293 ALA B C 1
ATOM 6420 O O . ALA B 1 293 ? -3.92 39.031 6.941 1 97.88 293 ALA B O 1
ATOM 6421 N N . LEU B 1 294 ? -2.445 38.188 5.512 1 98.06 294 LEU B N 1
ATOM 6422 C CA . LEU B 1 294 ? -1.502 39.281 5.676 1 98.06 294 LEU B CA 1
ATOM 6423 C C . LEU B 1 294 ? -2.098 40.594 5.164 1 98.06 294 LEU B C 1
ATOM 6425 O O . LEU B 1 294 ? -1.871 41.656 5.754 1 98.06 294 LEU B O 1
ATOM 6429 N N . ARG B 1 295 ? -2.793 40.531 4.055 1 96.88 295 ARG B N 1
ATOM 6430 C CA . ARG B 1 295 ? -3.463 41.719 3.543 1 96.88 295 ARG B CA 1
ATOM 6431 C C . ARG B 1 295 ? -4.426 42.281 4.574 1 96.88 295 ARG B C 1
ATOM 6433 O O . ARG B 1 295 ? -4.449 43.5 4.805 1 96.88 295 ARG B O 1
ATOM 6440 N N . TYR B 1 296 ? -5.219 41.438 5.188 1 96.06 296 TYR B N 1
ATOM 6441 C CA . TYR B 1 296 ? -6.125 41.875 6.25 1 96.06 296 TYR B CA 1
ATOM 6442 C C . TYR B 1 296 ? -5.363 42.531 7.383 1 96.06 296 TYR B C 1
ATOM 6444 O O . TYR B 1 296 ? -5.742 43.625 7.832 1 96.06 296 TYR B O 1
ATOM 6452 N N . LEU B 1 297 ? -4.234 41.969 7.82 1 95.88 297 LEU B N 1
ATOM 6453 C CA . LEU B 1 297 ? -3.438 42.5 8.914 1 95.88 297 LEU B CA 1
ATOM 6454 C C . LEU B 1 297 ? -2.867 43.875 8.562 1 95.88 297 LEU B C 1
ATOM 6456 O O . LEU B 1 297 ? -2.668 44.719 9.438 1 95.88 297 LEU B O 1
ATOM 6460 N N . ASN B 1 298 ? -2.641 44.062 7.281 1 94.69 298 ASN B N 1
ATOM 6461 C CA . ASN B 1 298 ? -2.043 45.344 6.848 1 94.69 298 ASN B CA 1
ATOM 6462 C C . ASN B 1 298 ? -3.107 46.375 6.555 1 94.69 298 ASN B C 1
ATOM 6464 O O . ASN B 1 298 ? -2.791 47.562 6.414 1 94.69 298 ASN B O 1
ATOM 6468 N N . GLU B 1 299 ? -4.359 45.938 6.484 1 93.25 299 GLU B N 1
ATOM 6469 C CA . GLU B 1 299 ? -5.441 46.875 6.164 1 93.25 299 GLU B CA 1
ATOM 6470 C C . GLU B 1 299 ? -6.125 47.375 7.426 1 93.25 299 GLU B C 1
ATOM 6472 O O . GLU B 1 299 ? -6.734 48.469 7.418 1 93.25 299 GLU B O 1
ATOM 6477 N N . ILE B 1 300 ? -6.031 46.625 8.438 1 90.56 300 ILE B N 1
ATOM 6478 C CA . ILE B 1 300 ? -6.633 47.094 9.688 1 90.56 300 ILE B CA 1
ATOM 6479 C C . ILE B 1 300 ? -5.828 48.281 10.242 1 90.56 300 ILE B C 1
ATOM 6481 O O . ILE B 1 300 ? -4.688 48.5 9.828 1 90.56 300 ILE B O 1
ATOM 6485 N N . LYS B 1 301 ? -6.488 49.031 11.102 1 86.31 301 LYS B N 1
ATOM 6486 C CA . LYS B 1 301 ? -5.844 50.219 11.68 1 86.31 301 LYS B CA 1
ATOM 6487 C C . LYS B 1 301 ? -5.715 50.094 13.195 1 86.31 301 LYS B C 1
ATOM 6489 O O . LYS B 1 301 ? -6.723 50 13.906 1 86.31 301 LYS B O 1
ATOM 6494 N N . PRO B 1 302 ? -4.555 50.125 13.703 1 88 302 PRO B N 1
ATOM 6495 C CA . PRO B 1 302 ? -3.26 50.156 13.023 1 88 302 PRO B CA 1
ATOM 6496 C C . PRO B 1 302 ? -2.852 48.844 12.414 1 88 302 PRO B C 1
ATOM 6498 O O . PRO B 1 302 ? -3.262 47.781 12.898 1 88 302 PRO B O 1
ATOM 6501 N N . PRO B 1 303 ? -2.006 48.875 11.352 1 91.69 303 PRO B N 1
ATOM 6502 C CA . PRO B 1 303 ? -1.562 47.625 10.734 1 91.69 303 PRO B CA 1
ATOM 6503 C C . PRO B 1 303 ? -0.709 46.781 11.672 1 91.69 303 PRO B C 1
ATOM 6505 O O . PRO B 1 303 ? -0.126 47.312 12.625 1 91.69 303 PRO B O 1
ATOM 6508 N N . ILE B 1 304 ? -0.666 45.5 11.336 1 91.88 304 ILE B N 1
ATOM 6509 C CA . ILE B 1 304 ? 0.051 44.562 12.188 1 91.88 304 ILE B CA 1
ATOM 6510 C C . ILE B 1 304 ? 1.032 43.75 11.352 1 91.88 304 ILE B C 1
ATOM 6512 O O . ILE B 1 304 ? 0.685 43.281 10.266 1 91.88 304 ILE B O 1
ATOM 6516 N N . ILE B 1 305 ? 2.279 43.719 11.742 1 92.69 305 ILE B N 1
ATOM 6517 C CA . ILE B 1 305 ? 3.275 42.812 11.203 1 92.69 305 ILE B CA 1
ATOM 6518 C C . ILE B 1 305 ? 3.318 41.531 12.055 1 92.69 305 ILE B C 1
ATOM 6520 O O . ILE B 1 305 ? 3.463 41.594 13.281 1 92.69 305 ILE B O 1
ATOM 6524 N N . HIS B 1 306 ? 3.107 40.375 11.5 1 93.19 306 HIS B N 1
ATOM 6525 C CA . HIS B 1 306 ? 3.139 39.125 12.273 1 93.19 306 HIS B CA 1
ATOM 6526 C C . HIS B 1 306 ? 4.523 38.906 12.859 1 93.19 306 HIS B C 1
ATOM 6528 O O . HIS B 1 306 ? 4.656 38.625 14.055 1 93.19 306 HIS B O 1
ATOM 6534 N N . TYR B 1 307 ? 5.586 38.969 11.992 1 92.5 307 TYR B N 1
ATOM 6535 C CA . TYR B 1 307 ? 7.004 38.969 12.336 1 92.5 307 TYR B CA 1
ATOM 6536 C C . TYR B 1 307 ? 7.527 37.562 12.555 1 92.5 307 TYR B C 1
ATOM 6538 O O . TYR B 1 307 ? 8.727 37.312 12.414 1 92.5 307 TYR B O 1
ATOM 6546 N N . ASP B 1 308 ? 6.73 36.531 12.867 1 92.81 308 ASP B N 1
ATOM 6547 C CA . ASP B 1 308 ? 7.195 35.156 13.125 1 92.81 308 ASP B CA 1
ATOM 6548 C C . ASP B 1 308 ? 6.449 34.156 12.25 1 92.81 308 ASP B C 1
ATOM 6550 O O . ASP B 1 308 ? 6.055 33.094 12.727 1 92.81 308 ASP B O 1
ATOM 6554 N N . LEU B 1 309 ? 6.203 34.531 11.062 1 97.06 309 LEU B N 1
ATOM 6555 C CA . LEU B 1 309 ? 5.543 33.625 10.133 1 97.06 309 LEU B CA 1
ATOM 6556 C C . LEU B 1 309 ? 6.477 32.5 9.711 1 97.06 309 LEU B C 1
ATOM 6558 O O . LEU B 1 309 ? 7.59 32.75 9.242 1 97.06 309 LEU B O 1
ATOM 6562 N N . LYS B 1 310 ? 6.082 31.281 9.984 1 97.69 310 LYS B N 1
ATOM 6563 C CA . LYS B 1 310 ? 6.789 30.047 9.68 1 97.69 310 LYS B CA 1
ATOM 6564 C C . LYS B 1 310 ? 5.82 28.859 9.594 1 97.69 310 LYS B C 1
ATOM 6566 O O . LYS B 1 310 ? 4.672 28.969 10.023 1 97.69 310 LYS B O 1
ATOM 6571 N N . PRO B 1 311 ? 6.23 27.719 8.961 1 97.19 311 PRO B N 1
ATOM 6572 C CA . PRO B 1 311 ? 5.324 26.578 8.805 1 97.19 311 PRO B CA 1
ATOM 6573 C C . PRO B 1 311 ? 4.754 26.109 10.141 1 97.19 311 PRO B C 1
ATOM 6575 O O . PRO B 1 311 ? 3.615 25.641 10.195 1 97.19 311 PRO B O 1
ATOM 6578 N N . GLY B 1 312 ? 5.453 26.344 11.203 1 95.44 312 GLY B N 1
ATOM 6579 C CA . GLY B 1 312 ? 4.996 25.938 12.523 1 95.44 312 GLY B CA 1
ATOM 6580 C C . GLY B 1 312 ? 3.865 26.781 13.055 1 95.44 312 GLY B C 1
ATOM 6581 O O . GLY B 1 312 ? 3.193 26.406 14.016 1 95.44 312 GLY B O 1
ATOM 6582 N N . ASN B 1 313 ? 3.629 27.938 12.453 1 95.12 313 ASN B N 1
ATOM 6583 C CA . ASN B 1 313 ? 2.568 28.844 12.875 1 95.12 313 ASN B CA 1
ATOM 6584 C C . ASN B 1 313 ? 1.434 28.891 11.859 1 95.12 313 ASN B C 1
ATOM 6586 O O . ASN B 1 313 ? 0.648 29.844 11.844 1 95.12 313 ASN B O 1
ATOM 6590 N N . ILE B 1 314 ? 1.448 27.906 10.953 1 97.75 314 ILE B N 1
ATOM 6591 C CA . ILE B 1 314 ? 0.372 27.719 9.984 1 97.75 314 ILE B CA 1
ATOM 6592 C C . ILE B 1 314 ? -0.327 26.391 10.234 1 97.75 314 ILE B C 1
ATOM 6594 O O . ILE B 1 314 ? 0.254 25.328 10.008 1 97.75 314 ILE B O 1
ATOM 6598 N N . LEU B 1 315 ? -1.531 26.469 10.641 1 97.12 315 LEU B N 1
ATOM 6599 C CA . LEU B 1 315 ? -2.293 25.266 10.969 1 97.12 315 LEU B CA 1
ATOM 6600 C C . LEU B 1 315 ? -3.109 24.797 9.766 1 97.12 315 LEU B C 1
ATOM 6602 O O . LEU B 1 315 ? -3.695 25.625 9.055 1 97.12 315 LEU B O 1
ATOM 6606 N N . LEU B 1 316 ? -3.055 23.516 9.531 1 96.06 316 LEU B N 1
ATOM 6607 C CA . LEU B 1 316 ? -3.951 22.906 8.555 1 96.06 316 LEU B CA 1
ATOM 6608 C C . LEU B 1 316 ? -5.281 22.531 9.203 1 96.06 316 LEU B C 1
ATOM 6610 O O . LEU B 1 316 ? -5.371 21.531 9.922 1 96.06 316 LEU B O 1
ATOM 6614 N N . VAL B 1 317 ? -6.238 23.25 8.969 1 93.69 317 VAL B N 1
ATOM 6615 C CA . VAL B 1 317 ? -7.477 23.25 9.742 1 93.69 317 VAL B CA 1
ATOM 6616 C C . VAL B 1 317 ? -8.055 21.828 9.781 1 93.69 317 VAL B C 1
ATOM 6618 O O . VAL B 1 317 ? -8.445 21.344 10.844 1 93.69 317 VAL B O 1
ATOM 6621 N N . ASP B 1 318 ? -8.148 21.141 8.578 1 86.12 318 ASP B N 1
ATOM 6622 C CA . ASP B 1 318 ? -8.75 19.812 8.539 1 86.12 318 ASP B CA 1
ATOM 6623 C C . ASP B 1 318 ? -7.684 18.719 8.469 1 86.12 318 ASP B C 1
ATOM 6625 O O . ASP B 1 318 ? -7.984 17.562 8.164 1 86.12 318 ASP B O 1
ATOM 6629 N N . GLY B 1 319 ? -6.492 19.109 8.578 1 84.88 319 GLY B N 1
ATOM 6630 C CA . GLY B 1 319 ? -5.422 18.125 8.609 1 84.88 319 GLY B CA 1
ATOM 6631 C C . GLY B 1 319 ? -4.852 17.812 7.234 1 84.88 319 GLY B C 1
ATOM 6632 O O . GLY B 1 319 ? -3.959 16.984 7.094 1 84.88 319 GLY B O 1
ATOM 6633 N N . THR B 1 320 ? -5.352 18.422 6.254 1 86.12 320 THR B N 1
ATOM 6634 C CA . THR B 1 320 ? -4.855 18.188 4.902 1 86.12 320 THR B CA 1
ATOM 6635 C C . THR B 1 320 ? -4.27 19.469 4.316 1 86.12 320 THR B C 1
ATOM 6637 O O . THR B 1 320 ? -4.652 20.578 4.715 1 86.12 320 THR B O 1
ATOM 6640 N N . ALA B 1 321 ? -3.385 19.219 3.377 1 88 321 ALA B N 1
ATOM 6641 C CA . ALA B 1 321 ? -2.73 20.359 2.748 1 88 321 ALA B CA 1
ATOM 6642 C C . ALA B 1 321 ? -3.639 21.016 1.708 1 88 321 ALA B C 1
ATOM 6644 O O . ALA B 1 321 ? -3.389 22.141 1.273 1 88 321 ALA B O 1
ATOM 6645 N N . CYS B 1 322 ? -4.68 20.344 1.349 1 91.5 322 CYS B N 1
ATOM 6646 C CA . CYS B 1 322 ? -5.535 20.844 0.281 1 91.5 322 CYS B CA 1
ATOM 6647 C C . CYS B 1 322 ? -6.68 21.672 0.847 1 91.5 322 CYS B C 1
ATOM 6649 O O . CYS B 1 322 ? -7.473 22.25 0.093 1 91.5 322 CYS B O 1
ATOM 6651 N N . GLY B 1 323 ? -6.711 21.828 2.105 1 93 323 GLY B N 1
ATOM 6652 C CA . GLY B 1 323 ? -7.82 22.531 2.729 1 93 323 GLY B CA 1
ATOM 6653 C C . GLY B 1 323 ? -7.449 23.922 3.221 1 93 323 GLY B C 1
ATOM 6654 O O . GLY B 1 323 ? -6.598 24.594 2.629 1 93 323 GLY B O 1
ATOM 6655 N N . GLU B 1 324 ? -8.203 24.391 4.164 1 96.06 324 GLU B N 1
ATOM 6656 C CA . GLU B 1 324 ? -8.023 25.719 4.719 1 96.06 324 GLU B CA 1
ATOM 6657 C C . GLU B 1 324 ? -6.879 25.75 5.734 1 96.06 324 GLU B C 1
ATOM 6659 O O . GLU B 1 324 ? -6.602 24.75 6.391 1 96.06 324 GLU B O 1
ATOM 6664 N N . ILE B 1 325 ? -6.246 26.891 5.766 1 98 325 ILE B N 1
ATOM 6665 C CA . ILE B 1 325 ? -5.203 27.078 6.77 1 98 325 ILE B CA 1
ATOM 6666 C C . ILE B 1 325 ? -5.57 28.234 7.691 1 98 325 ILE B C 1
ATOM 6668 O O . ILE B 1 325 ? -6.43 29.047 7.359 1 98 325 ILE B O 1
ATOM 6672 N N . LYS B 1 326 ? -4.969 28.297 8.82 1 98 326 LYS B N 1
ATOM 6673 C CA . LYS B 1 326 ? -5.086 29.422 9.734 1 98 326 LYS B CA 1
ATOM 6674 C C . LYS B 1 326 ? -3.73 29.781 10.336 1 98 326 LYS B C 1
ATOM 6676 O O . LYS B 1 326 ? -2.953 28.906 10.703 1 98 326 LYS B O 1
ATOM 6681 N N . ILE B 1 327 ? -3.459 31.047 10.344 1 97.38 327 ILE B N 1
ATOM 6682 C CA . ILE B 1 327 ? -2.225 31.547 10.938 1 97.38 327 ILE B CA 1
ATOM 6683 C C . ILE B 1 327 ? -2.41 31.734 12.445 1 97.38 327 ILE B C 1
ATOM 6685 O O . ILE B 1 327 ? -3.447 32.219 12.891 1 97.38 327 ILE B O 1
ATOM 6689 N N . THR B 1 328 ? -1.437 31.281 13.18 1 92.81 328 THR B N 1
ATOM 6690 C CA . THR B 1 328 ? -1.497 31.406 14.625 1 92.81 328 THR B CA 1
ATOM 6691 C C . THR B 1 328 ? -0.205 32 15.172 1 92.81 328 THR B C 1
ATOM 6693 O O . THR B 1 328 ? 0.695 32.344 14.406 1 92.81 328 THR B O 1
ATOM 6696 N N . ASP B 1 329 ? -0.114 32.312 16.484 1 87.12 329 ASP B N 1
ATOM 6697 C CA . ASP B 1 329 ? 1.048 32.781 17.25 1 87.12 329 ASP B CA 1
ATOM 6698 C C . ASP B 1 329 ? 1.429 34.219 16.875 1 87.12 329 ASP B C 1
ATOM 6700 O O . ASP B 1 329 ? 2.402 34.438 16.156 1 87.12 329 ASP B O 1
ATOM 6704 N N . PHE B 1 330 ? 0.784 35.125 17.422 1 87.56 330 PHE B N 1
ATOM 6705 C CA . PHE B 1 330 ? 1.021 36.562 17.234 1 87.56 330 PHE B CA 1
ATOM 6706 C C . PHE B 1 330 ? 1.858 37.125 18.375 1 87.56 330 PHE B C 1
ATOM 6708 O O . PHE B 1 330 ? 1.782 38.312 18.656 1 87.56 330 PHE B O 1
ATOM 6715 N N . GLY B 1 331 ? 2.629 36.281 18.984 1 79.5 331 GLY B N 1
ATOM 6716 C CA . GLY B 1 331 ? 3.42 36.656 20.156 1 79.5 331 GLY B CA 1
ATOM 6717 C C . GLY B 1 331 ? 4.492 37.688 19.844 1 79.5 331 GLY B C 1
ATOM 6718 O O . GLY B 1 331 ? 4.859 38.469 20.703 1 79.5 331 GLY B O 1
ATOM 6719 N N . LEU B 1 332 ? 4.965 37.75 18.656 1 80.62 332 LEU B N 1
ATOM 6720 C CA . LEU B 1 332 ? 6.043 38.656 18.312 1 80.62 332 LEU B CA 1
ATOM 6721 C C . LEU B 1 332 ? 5.539 39.75 17.359 1 80.62 332 LEU B C 1
ATOM 6723 O O . LEU B 1 332 ? 6.332 40.562 16.859 1 80.62 332 LEU B O 1
ATOM 6727 N N . SER B 1 333 ? 4.281 39.781 17.219 1 87.5 333 SER B N 1
ATOM 6728 C CA . SER B 1 333 ? 3.713 40.719 16.25 1 87.5 333 SER B CA 1
ATOM 6729 C C . SER B 1 333 ? 4.016 42.156 16.641 1 87.5 333 SER B C 1
ATOM 6731 O O . SER B 1 333 ? 4.293 42.438 17.812 1 87.5 333 SER B O 1
ATOM 6733 N N . LYS B 1 334 ? 4.051 42.969 15.617 1 84.56 334 LYS B N 1
ATOM 6734 C CA . LYS B 1 334 ? 4.309 44.406 15.797 1 84.56 334 LYS B CA 1
ATOM 6735 C C . LYS B 1 334 ? 3.133 45.25 15.297 1 84.56 334 LYS B C 1
ATOM 6737 O O . LYS B 1 334 ? 2.604 45 14.211 1 84.56 334 LYS B O 1
ATOM 6742 N N . ILE B 1 335 ? 2.719 46.125 16.156 1 84.62 335 ILE B N 1
ATOM 6743 C CA . ILE B 1 335 ? 1.657 47.031 15.781 1 84.62 335 ILE B CA 1
ATOM 6744 C C . ILE B 1 335 ? 2.268 48.312 15.219 1 84.62 335 ILE B C 1
ATOM 6746 O O . ILE B 1 335 ? 3.117 48.938 15.859 1 84.62 335 ILE B O 1
ATOM 6750 N N . MET B 1 336 ? 1.849 48.688 14.039 1 83.19 336 MET B N 1
ATOM 6751 C CA . MET B 1 336 ? 2.389 49.844 13.375 1 83.19 336 MET B CA 1
ATOM 6752 C C . MET B 1 336 ? 1.533 51.094 13.664 1 83.19 336 MET B C 1
ATOM 6754 O O . MET B 1 336 ? 0.724 51.5 12.828 1 83.19 336 MET B O 1
ATOM 6758 N N . ASP B 1 337 ? 1.716 51.656 14.812 1 77.06 337 ASP B N 1
ATOM 6759 C CA . ASP B 1 337 ? 0.98 52.844 15.18 1 77.06 337 ASP B CA 1
ATOM 6760 C C . ASP B 1 337 ? 1.543 54.062 14.453 1 77.06 337 ASP B C 1
ATOM 6762 O O . ASP B 1 337 ? 2.719 54.094 14.086 1 77.06 337 ASP B O 1
ATOM 6766 N N . ASP B 1 338 ? 0.663 55 14.086 1 66.94 338 ASP B N 1
ATOM 6767 C CA . ASP B 1 338 ? 1.012 56.219 13.352 1 66.94 338 ASP B CA 1
ATOM 6768 C C . ASP B 1 338 ? 2.227 56.906 13.977 1 66.94 338 ASP B C 1
ATOM 6770 O O . ASP B 1 338 ? 3.053 57.469 13.266 1 66.94 338 ASP B O 1
ATOM 6774 N N . ASP B 1 339 ? 2.318 56.812 15.18 1 62.56 339 ASP B N 1
ATOM 6775 C CA . ASP B 1 339 ? 3.412 57.531 15.844 1 62.56 339 ASP B CA 1
ATOM 6776 C C . ASP B 1 339 ? 4.738 56.781 15.641 1 62.56 339 ASP B C 1
ATOM 6778 O O . ASP B 1 339 ? 5.805 57.406 15.688 1 62.56 339 ASP B O 1
ATOM 6782 N N . SER B 1 340 ? 4.652 55.594 15.406 1 61.47 340 SER B N 1
ATOM 6783 C CA . SER B 1 340 ? 5.863 54.781 15.375 1 61.47 340 SER B CA 1
ATOM 6784 C C . SER B 1 340 ? 6.23 54.375 13.953 1 61.47 340 SER B C 1
ATOM 6786 O O . SER B 1 340 ? 7.309 53.812 13.711 1 61.47 340 SER B O 1
ATOM 6788 N N . TYR B 1 341 ? 5.352 54.688 13.016 1 63.16 341 TYR B N 1
ATOM 6789 C CA . TYR B 1 341 ? 5.598 54.188 11.664 1 63.16 341 TYR B CA 1
ATOM 6790 C C . TYR B 1 341 ? 5.895 55.344 10.711 1 63.16 341 TYR B C 1
ATOM 6792 O O . TYR B 1 341 ? 5.031 56.188 10.461 1 63.16 341 TYR B O 1
ATOM 6800 N N . GLY B 1 342 ? 7.195 55.562 10.508 1 62 342 GLY B N 1
ATOM 6801 C CA . GLY B 1 342 ? 7.602 56.531 9.523 1 62 342 GLY B CA 1
ATOM 6802 C C . GLY B 1 342 ? 7.664 56 8.109 1 62 342 GLY B C 1
ATOM 6803 O O . GLY B 1 342 ? 7.293 54.844 7.871 1 62 342 GLY B O 1
ATOM 6804 N N . ALA B 1 343 ? 8.031 56.844 7.164 1 62.28 343 ALA B N 1
ATOM 6805 C CA . ALA B 1 343 ? 8.125 56.5 5.75 1 62.28 343 ALA B CA 1
ATOM 6806 C C . ALA B 1 343 ? 9.016 55.281 5.535 1 62.28 343 ALA B C 1
ATOM 6808 O O . ALA B 1 343 ? 8.766 54.469 4.637 1 62.28 343 ALA B O 1
ATOM 6809 N N . ASP B 1 344 ? 9.906 55.062 6.527 1 68.56 344 ASP B N 1
ATOM 6810 C CA . ASP B 1 344 ? 10.914 54.031 6.316 1 68.56 344 ASP B CA 1
ATOM 6811 C C . ASP B 1 344 ? 10.57 52.781 7.117 1 68.56 344 ASP B C 1
ATOM 6813 O O . ASP B 1 344 ? 11.312 51.781 7.078 1 68.56 344 ASP B O 1
ATOM 6817 N N . GLY B 1 345 ? 9.57 52.812 7.84 1 76.81 345 GLY B N 1
ATOM 6818 C CA . GLY B 1 345 ? 9.195 51.688 8.648 1 76.81 345 GLY B CA 1
ATOM 6819 C C . GLY B 1 345 ? 9.305 51.938 10.141 1 76.81 345 GLY B C 1
ATOM 6820 O O . GLY B 1 345 ? 9.359 53.094 10.57 1 76.81 345 GLY B O 1
ATOM 6821 N N . MET B 1 346 ? 9.227 50.906 10.891 1 82.69 346 MET B N 1
ATOM 6822 C CA . MET B 1 346 ? 9.289 51.031 12.344 1 82.69 346 MET B CA 1
ATOM 6823 C C . MET B 1 346 ? 10.594 50.438 12.875 1 82.69 346 MET B C 1
ATOM 6825 O O . MET B 1 346 ? 11.18 49.531 12.25 1 82.69 346 MET B O 1
ATOM 6829 N N . ASP B 1 347 ? 11.039 50.969 13.977 1 79.38 347 ASP B N 1
ATOM 6830 C CA . ASP B 1 347 ? 12.258 50.469 14.609 1 79.38 347 ASP B CA 1
ATOM 6831 C C . ASP B 1 347 ? 12.055 49.062 15.172 1 79.38 347 ASP B C 1
ATOM 6833 O O . ASP B 1 347 ? 11.039 48.781 15.82 1 79.38 347 ASP B O 1
ATOM 6837 N N . LEU B 1 348 ? 12.992 48.25 14.844 1 81.62 348 LEU B N 1
ATOM 6838 C CA . LEU B 1 348 ? 12.961 46.875 15.383 1 81.62 348 LEU B CA 1
ATOM 6839 C C . LEU B 1 348 ? 13.594 46.844 16.781 1 81.62 348 LEU B C 1
ATOM 6841 O O . LEU B 1 348 ? 14.812 46.969 16.922 1 81.62 348 LEU B O 1
ATOM 6845 N N . THR B 1 349 ? 12.773 46.719 17.75 1 72.94 349 THR B N 1
ATOM 6846 C CA . THR B 1 349 ? 13.25 46.719 19.125 1 72.94 349 THR B CA 1
ATOM 6847 C C . THR B 1 349 ? 13.531 45.281 19.594 1 72.94 349 THR B C 1
ATOM 6849 O O . THR B 1 349 ? 14.242 45.094 20.594 1 72.94 349 THR B O 1
ATOM 6852 N N . SER B 1 350 ? 13.078 44.312 18.938 1 70.06 350 SER B N 1
ATOM 6853 C CA . SER B 1 350 ? 13.219 42.906 19.344 1 70.06 350 SER B CA 1
ATOM 6854 C C . SER B 1 350 ? 14.227 42.188 18.453 1 70.06 350 SER B C 1
ATOM 6856 O O . SER B 1 350 ? 14 41.031 18.078 1 70.06 350 SER B O 1
ATOM 6858 N N . GLN B 1 351 ? 15.312 42.875 18.219 1 74.5 351 GLN B N 1
ATOM 6859 C CA . GLN B 1 351 ? 16.328 42.219 17.406 1 74.5 351 GLN B CA 1
ATOM 6860 C C . GLN B 1 351 ? 16.844 40.938 18.109 1 74.5 351 GLN B C 1
ATOM 6862 O O . GLN B 1 351 ? 17.062 40.969 19.312 1 74.5 351 GLN B O 1
ATOM 6867 N N . GLY B 1 352 ? 16.875 39.812 17.406 1 76.88 352 GLY B N 1
ATOM 6868 C CA . GLY B 1 352 ? 17.328 38.562 17.969 1 76.88 352 GLY B CA 1
ATOM 6869 C C . GLY B 1 352 ? 16.188 37.594 18.266 1 76.88 352 GLY B C 1
ATOM 6870 O O . GLY B 1 352 ? 16.422 36.438 18.547 1 76.88 352 GLY B O 1
ATOM 6871 N N . ALA B 1 353 ? 15.039 38.156 18.219 1 82.31 353 ALA B N 1
ATOM 6872 C CA . ALA B 1 353 ? 13.875 37.312 18.438 1 82.31 353 ALA B CA 1
ATOM 6873 C C . ALA B 1 353 ? 13.359 36.719 17.109 1 82.31 353 ALA B C 1
ATOM 6875 O O . ALA B 1 353 ? 13.688 37.25 16.047 1 82.31 353 ALA B O 1
ATOM 6876 N N . GLY B 1 354 ? 12.719 35.625 17.203 1 87 354 GLY B N 1
ATOM 6877 C CA . GLY B 1 354 ? 12.125 35 16.031 1 87 354 GLY B CA 1
ATOM 6878 C C . GLY B 1 354 ? 12.922 33.844 15.492 1 87 354 GLY B C 1
ATOM 6879 O O . GLY B 1 354 ? 13.875 33.375 16.125 1 87 354 GLY B O 1
ATOM 6880 N N . THR B 1 355 ? 12.453 33.344 14.43 1 93.88 355 THR B N 1
ATOM 6881 C CA . THR B 1 355 ? 13.109 32.25 13.758 1 93.88 355 THR B CA 1
ATOM 6882 C C . THR B 1 355 ? 13.922 32.719 12.562 1 93.88 355 THR B C 1
ATOM 6884 O O . THR B 1 355 ? 13.352 33.156 11.555 1 93.88 355 THR B O 1
ATOM 6887 N N . TYR B 1 356 ? 15.18 32.625 12.633 1 95.81 356 TYR B N 1
ATOM 6888 C CA . TYR B 1 356 ? 16.141 33.375 11.812 1 95.81 356 TYR B CA 1
ATOM 6889 C C . TYR B 1 356 ? 15.977 33.031 10.336 1 95.81 356 TYR B C 1
ATOM 6891 O O . TYR B 1 356 ? 16.141 33.906 9.469 1 95.81 356 TYR B O 1
ATOM 6899 N N . TRP B 1 357 ? 15.586 31.781 10.008 1 97.5 357 TRP B N 1
ATOM 6900 C CA . TRP B 1 357 ? 15.461 31.359 8.617 1 97.5 357 TRP B CA 1
ATOM 6901 C C . TRP B 1 357 ? 14.398 32.188 7.895 1 97.5 357 TRP B C 1
ATOM 6903 O O . TRP B 1 357 ? 14.438 32.312 6.668 1 97.5 357 TRP B O 1
ATOM 6913 N N . TYR B 1 358 ? 13.5 32.688 8.648 1 98.19 358 TYR B N 1
ATOM 6914 C CA . TYR B 1 358 ? 12.32 33.312 8.039 1 98.19 358 TYR B CA 1
ATOM 6915 C C . TYR B 1 358 ? 12.344 34.812 8.188 1 98.19 358 TYR B C 1
ATOM 6917 O O . TYR B 1 358 ? 11.336 35.5 7.949 1 98.19 358 TYR B O 1
ATOM 6925 N N . LEU B 1 359 ? 13.445 35.375 8.625 1 96.94 359 LEU B N 1
ATOM 6926 C CA . LEU B 1 359 ? 13.625 36.812 8.75 1 96.94 359 LEU B CA 1
ATOM 6927 C C . LEU B 1 359 ? 14.547 37.344 7.656 1 96.94 359 LEU B C 1
ATOM 6929 O O . LEU B 1 359 ? 15.547 36.719 7.312 1 96.94 359 LEU B O 1
ATOM 6933 N N . PRO B 1 360 ? 14.234 38.469 7.094 1 97 360 PRO B N 1
ATOM 6934 C CA . PRO B 1 360 ? 15.047 39.031 6.012 1 97 360 PRO B CA 1
ATOM 6935 C C . PRO B 1 360 ? 16.359 39.656 6.516 1 97 360 PRO B C 1
ATOM 6937 O O . PRO B 1 360 ? 16.547 39.812 7.723 1 97 360 PRO B O 1
ATOM 6940 N N . PRO B 1 361 ? 17.297 40 5.625 1 95.94 361 PRO B N 1
ATOM 6941 C CA . PRO B 1 361 ? 18.641 40.469 5.973 1 95.94 361 PRO B CA 1
ATOM 6942 C C . PRO B 1 361 ? 18.625 41.719 6.84 1 95.94 361 PRO B C 1
ATOM 6944 O O . PRO B 1 361 ? 19.453 41.875 7.746 1 95.94 361 PRO B O 1
ATOM 6947 N N . GLU B 1 362 ? 17.656 42.656 6.684 1 93.69 362 GLU B N 1
ATOM 6948 C CA . GLU B 1 362 ? 17.672 43.906 7.418 1 93.69 362 GLU B CA 1
ATOM 6949 C C . GLU B 1 362 ? 17.469 43.688 8.914 1 93.69 362 GLU B C 1
ATOM 6951 O O . GLU B 1 362 ? 17.828 44.531 9.734 1 93.69 362 GLU B O 1
ATOM 6956 N N . CYS B 1 363 ? 16.891 42.5 9.281 1 93.25 363 CYS B N 1
ATOM 6957 C CA . CYS B 1 363 ? 16.656 42.219 10.688 1 93.25 363 CYS B CA 1
ATOM 6958 C C . CYS B 1 363 ? 17.953 41.844 11.383 1 93.25 363 CYS B C 1
ATOM 6960 O O . CYS B 1 363 ? 18.016 41.781 12.617 1 93.25 363 CYS B O 1
ATOM 6962 N N . PHE B 1 364 ? 19.031 41.625 10.641 1 92.94 364 PHE B N 1
ATOM 6963 C CA . PHE B 1 364 ? 20.281 41.156 11.203 1 92.94 364 PHE B CA 1
ATOM 6964 C C . PHE B 1 364 ? 21.359 42.25 11.164 1 92.94 364 PHE B C 1
ATOM 6966 O O . PHE B 1 364 ? 22.484 42.031 11.602 1 92.94 364 PHE B O 1
ATOM 6973 N N . VAL B 1 365 ? 20.984 43.344 10.625 1 90.25 365 VAL B N 1
ATOM 6974 C CA . VAL B 1 365 ? 21.938 44.438 10.531 1 90.25 365 VAL B CA 1
ATOM 6975 C C . VAL B 1 365 ? 22.172 45.062 11.906 1 90.25 365 VAL B C 1
ATOM 6977 O O . VAL B 1 365 ? 21.203 45.344 12.633 1 90.25 365 VAL B O 1
ATOM 6980 N N . VAL B 1 366 ? 23.422 45.156 12.328 1 84.19 366 VAL B N 1
ATOM 6981 C CA . VAL B 1 366 ? 23.781 45.75 13.617 1 84.19 366 VAL B CA 1
ATOM 6982 C C . VAL B 1 366 ? 24.422 47.125 13.391 1 84.19 366 VAL B C 1
ATOM 6984 O O . VAL B 1 366 ? 25.328 47.25 12.57 1 84.19 366 VAL B O 1
ATOM 6987 N N . GLY B 1 367 ? 23.812 48.25 13.742 1 79.44 367 GLY B N 1
ATOM 6988 C CA . GLY B 1 367 ? 24.344 49.594 13.633 1 79.44 367 GLY B CA 1
ATOM 6989 C C . GLY B 1 367 ? 23.938 50.5 14.789 1 79.44 367 GLY B C 1
ATOM 6990 O O . GLY B 1 367 ? 23.484 50 15.828 1 79.44 367 GLY B O 1
ATOM 6991 N N . LYS B 1 368 ? 24.25 51.812 14.711 1 82 368 LYS B N 1
ATOM 6992 C CA . LYS B 1 368 ? 23.969 52.781 15.758 1 82 368 LYS B CA 1
ATOM 6993 C C . LYS B 1 368 ? 22.469 52.938 15.992 1 82 368 LYS B C 1
ATOM 6995 O O . LYS B 1 368 ? 22.031 53.031 17.141 1 82 368 LYS B O 1
ATOM 7000 N N . GLU B 1 369 ? 21.734 52.781 14.828 1 81.62 369 GLU B N 1
ATOM 7001 C CA . GLU B 1 369 ? 20.281 52.844 14.922 1 81.62 369 GLU B CA 1
ATOM 7002 C C . GLU B 1 369 ? 19.656 51.469 14.688 1 81.62 369 GLU B C 1
ATOM 7004 O O . GLU B 1 369 ? 20.172 50.688 13.898 1 81.62 369 GLU B O 1
ATOM 7009 N N . PRO B 1 370 ? 18.594 51.188 15.445 1 85.44 370 PRO B N 1
ATOM 7010 C CA . PRO B 1 370 ? 17.906 49.938 15.188 1 85.44 370 PRO B CA 1
ATOM 7011 C C . PRO B 1 370 ? 17.391 49.812 13.758 1 85.44 370 PRO B C 1
ATOM 7013 O O . PRO B 1 370 ? 16.984 50.812 13.164 1 85.44 370 PRO B O 1
ATOM 7016 N N . PRO B 1 371 ? 17.484 48.688 13.258 1 86.62 371 PRO B N 1
ATOM 7017 C CA . PRO B 1 371 ? 17 48.5 11.891 1 86.62 371 PRO B CA 1
ATOM 7018 C C . PRO B 1 371 ? 15.5 48.781 11.758 1 86.62 371 PRO B C 1
ATOM 7020 O O . PRO B 1 371 ? 14.742 48.562 12.711 1 86.62 371 PRO B O 1
ATOM 7023 N N . LYS B 1 372 ? 15.102 49.344 10.633 1 89 372 LYS B N 1
ATOM 7024 C CA . LYS B 1 372 ? 13.703 49.656 10.344 1 89 372 LYS B CA 1
ATOM 7025 C C . LYS B 1 372 ? 13.047 48.5 9.586 1 89 372 LYS B C 1
ATOM 7027 O O . LYS B 1 372 ? 13.633 47.938 8.656 1 89 372 LYS B O 1
ATOM 7032 N N . ILE B 1 373 ? 11.906 48.125 10.102 1 90.69 373 ILE B N 1
ATOM 7033 C CA . ILE B 1 373 ? 11.219 47.031 9.445 1 90.69 373 ILE B CA 1
ATOM 7034 C C . ILE B 1 373 ? 9.836 47.469 8.977 1 90.69 373 ILE B C 1
ATOM 7036 O O . ILE B 1 373 ? 9.32 48.5 9.445 1 90.69 373 ILE B O 1
ATOM 7040 N N . SER B 1 374 ? 9.297 46.844 7.988 1 92.94 374 SER B N 1
ATOM 7041 C CA . SER B 1 374 ? 7.945 47.031 7.461 1 92.94 374 SER B CA 1
ATOM 7042 C C . SER B 1 374 ? 7.262 45.688 7.238 1 92.94 374 SER B C 1
ATOM 7044 O O . SER B 1 374 ? 7.773 44.625 7.652 1 92.94 374 SER B O 1
ATOM 7046 N N . ASN B 1 375 ? 6.059 45.75 6.676 1 94.69 375 ASN B N 1
ATOM 7047 C CA . ASN B 1 375 ? 5.316 44.5 6.438 1 94.69 375 ASN B CA 1
ATOM 7048 C C . ASN B 1 375 ? 6.055 43.594 5.469 1 94.69 375 ASN B C 1
ATOM 7050 O O . ASN B 1 375 ? 5.652 42.438 5.27 1 94.69 375 ASN B O 1
ATOM 7054 N N . LYS B 1 376 ? 7.199 44.062 4.918 1 96.81 376 LYS B N 1
ATOM 7055 C CA . LYS B 1 376 ? 8.016 43.312 3.979 1 96.81 376 LYS B CA 1
ATOM 7056 C C . LYS B 1 376 ? 8.727 42.156 4.684 1 96.81 376 LYS B C 1
ATOM 7058 O O . LYS B 1 376 ? 9.203 41.219 4.031 1 96.81 376 LYS B O 1
ATOM 7063 N N . VAL B 1 377 ? 8.82 42.219 6.039 1 96.31 377 VAL B N 1
ATOM 7064 C CA . VAL B 1 377 ? 9.391 41.125 6.812 1 96.31 377 VAL B CA 1
ATOM 7065 C C . VAL B 1 377 ? 8.539 39.875 6.633 1 96.31 377 VAL B C 1
ATOM 7067 O O . VAL B 1 377 ? 9.07 38.781 6.434 1 96.31 377 VAL B O 1
ATOM 7070 N N . ASP B 1 378 ? 7.227 40.031 6.617 1 98.12 378 ASP B N 1
ATOM 7071 C CA . ASP B 1 378 ? 6.312 38.906 6.445 1 98.12 378 ASP B CA 1
ATOM 7072 C C . ASP B 1 378 ? 6.359 38.375 5.016 1 98.12 378 ASP B C 1
ATOM 7074 O O . ASP B 1 378 ? 6.172 37.156 4.785 1 98.12 378 ASP B O 1
ATOM 7078 N N . VAL B 1 379 ? 6.629 39.25 4.062 1 98.62 379 VAL B N 1
ATOM 7079 C CA . VAL B 1 379 ? 6.723 38.844 2.664 1 98.62 379 VAL B CA 1
ATOM 7080 C C . VAL B 1 379 ? 7.922 37.906 2.473 1 98.62 379 VAL B C 1
ATOM 7082 O O . VAL B 1 379 ? 7.832 36.906 1.759 1 98.62 379 VAL B O 1
ATOM 7085 N N . TRP B 1 380 ? 8.992 38.281 3.125 1 98.56 380 TRP B N 1
ATOM 7086 C CA . TRP B 1 380 ? 10.156 37.406 3.105 1 98.56 380 TRP B CA 1
ATOM 7087 C C . TRP B 1 380 ? 9.805 36 3.625 1 98.56 380 TRP B C 1
ATOM 7089 O O . TRP B 1 380 ? 10.141 35 2.998 1 98.56 380 TRP B O 1
ATOM 7099 N N . SER B 1 381 ? 9.117 35.938 4.723 1 98.69 381 SER B N 1
ATOM 7100 C CA . SER B 1 381 ? 8.711 34.656 5.312 1 98.69 381 SER B CA 1
ATOM 7101 C C . SER B 1 381 ? 7.855 33.844 4.34 1 98.69 381 SER B C 1
ATOM 7103 O O . SER B 1 381 ? 8.008 32.625 4.246 1 98.69 381 SER B O 1
ATOM 7105 N N . VAL B 1 382 ? 6.996 34.5 3.619 1 98.81 382 VAL B N 1
ATOM 7106 C CA . VAL B 1 382 ? 6.133 33.844 2.65 1 98.81 382 VAL B CA 1
ATOM 7107 C C . VAL B 1 382 ? 6.988 33.156 1.581 1 98.81 382 VAL B C 1
ATOM 7109 O O . VAL B 1 382 ? 6.727 32 1.206 1 98.81 382 VAL B O 1
ATOM 7112 N N . GLY B 1 383 ? 7.965 33.906 1.113 1 98.81 383 GLY B N 1
ATOM 7113 C CA . GLY B 1 383 ? 8.859 33.344 0.121 1 98.81 383 GLY B CA 1
ATOM 7114 C C . GLY B 1 383 ? 9.57 32.094 0.608 1 98.81 383 GLY B C 1
ATOM 7115 O O . GLY B 1 383 ? 9.664 31.094 -0.118 1 98.81 383 GLY B O 1
ATOM 7116 N N . VAL B 1 384 ? 10.055 32.125 1.828 1 98.69 384 VAL B N 1
ATOM 7117 C CA . VAL B 1 384 ? 10.766 31 2.406 1 98.69 384 VAL B CA 1
ATOM 7118 C C . VAL B 1 384 ? 9.812 29.812 2.561 1 98.69 384 VAL B C 1
ATOM 7120 O O . VAL B 1 384 ? 10.148 28.688 2.207 1 98.69 384 VAL B O 1
ATOM 7123 N N . ILE B 1 385 ? 8.633 30.047 3.057 1 98.62 385 ILE B N 1
ATOM 7124 C CA . ILE B 1 385 ? 7.641 29 3.271 1 98.62 385 ILE B CA 1
ATOM 7125 C C . ILE B 1 385 ? 7.273 28.359 1.938 1 98.62 385 ILE B C 1
ATOM 7127 O O . ILE B 1 385 ? 7.211 27.125 1.832 1 98.62 385 ILE B O 1
ATOM 7131 N N . PHE B 1 386 ? 7.016 29.219 0.953 1 98.56 386 PHE B N 1
ATOM 7132 C CA . PHE B 1 386 ? 6.664 28.703 -0.366 1 98.56 386 PHE B CA 1
ATOM 7133 C C . PHE B 1 386 ? 7.773 27.812 -0.915 1 98.56 386 PHE B C 1
ATOM 7135 O O . PHE B 1 386 ? 7.508 26.719 -1.409 1 98.56 386 PHE B O 1
ATOM 7142 N N . PHE B 1 387 ? 8.969 28.297 -0.831 1 98.44 387 PHE B N 1
ATOM 7143 C CA . PHE B 1 387 ? 10.125 27.531 -1.268 1 98.44 387 PHE B CA 1
ATOM 7144 C C . PHE B 1 387 ? 10.195 26.188 -0.549 1 98.44 387 PHE B C 1
ATOM 7146 O O . PHE B 1 387 ? 10.406 25.156 -1.179 1 98.44 387 PHE B O 1
ATOM 7153 N N . GLN B 1 388 ? 9.992 26.188 0.683 1 97.62 388 GLN B N 1
ATOM 7154 C CA . GLN B 1 388 ? 10.023 24.969 1.492 1 97.62 388 GLN B CA 1
ATOM 7155 C C . GLN B 1 388 ? 8.93 24 1.067 1 97.62 388 GLN B C 1
ATOM 7157 O O . GLN B 1 388 ? 9.148 22.781 1.048 1 97.62 388 GLN B O 1
ATOM 7162 N N . CYS B 1 389 ? 7.789 24.469 0.803 1 97.69 389 CYS B N 1
ATOM 7163 C CA . CYS B 1 389 ? 6.691 23.625 0.356 1 97.69 389 CYS B CA 1
ATOM 7164 C C . CYS B 1 389 ? 7.035 22.922 -0.956 1 97.69 389 CYS B C 1
ATOM 7166 O O . CYS B 1 389 ? 6.699 21.75 -1.151 1 97.69 389 CYS B O 1
ATOM 7168 N N . LEU B 1 390 ? 7.738 23.625 -1.801 1 97.62 390 LEU B N 1
ATOM 7169 C CA . LEU B 1 390 ? 8.039 23.109 -3.129 1 97.62 390 LEU B CA 1
ATOM 7170 C C . LEU B 1 390 ? 9.211 22.141 -3.08 1 97.62 390 LEU B C 1
ATOM 7172 O O . LEU B 1 390 ? 9.211 21.125 -3.773 1 97.62 390 LEU B O 1
ATOM 7176 N N . TYR B 1 391 ? 10.195 22.453 -2.209 1 97.06 391 TYR B N 1
ATOM 7177 C CA . TYR B 1 391 ? 11.469 21.734 -2.355 1 97.06 391 TYR B CA 1
ATOM 7178 C C . TYR B 1 391 ? 11.828 21 -1.075 1 97.06 391 TYR B C 1
ATOM 7180 O O . TYR B 1 391 ? 12.812 20.25 -1.036 1 97.06 391 TYR B O 1
ATOM 7188 N N . GLY B 1 392 ? 11.117 21.172 -0.017 1 94.75 392 GLY B N 1
ATOM 7189 C CA . GLY B 1 392 ? 11.328 20.438 1.225 1 94.75 392 GLY B CA 1
ATOM 7190 C C . GLY B 1 392 ? 12.562 20.906 1.983 1 94.75 392 GLY B C 1
ATOM 7191 O O . GLY B 1 392 ? 13.016 20.234 2.912 1 94.75 392 GLY B O 1
ATOM 7192 N N . ARG B 1 393 ? 13.117 22 1.574 1 95.75 393 ARG B N 1
ATOM 7193 C CA . ARG B 1 393 ? 14.273 22.594 2.238 1 95.75 393 ARG B CA 1
ATOM 7194 C C . ARG B 1 393 ? 14.164 24.125 2.264 1 95.75 393 ARG B C 1
ATOM 7196 O O . ARG B 1 393 ? 13.414 24.703 1.477 1 95.75 393 ARG B O 1
ATOM 7203 N N . LYS B 1 394 ? 14.852 24.688 3.129 1 97.38 394 LYS B N 1
ATOM 7204 C CA . LYS B 1 394 ? 14.898 26.156 3.199 1 97.38 394 LYS B CA 1
ATOM 7205 C C . LYS B 1 394 ? 15.867 26.719 2.17 1 97.38 394 LYS B C 1
ATOM 7207 O O . LYS B 1 394 ? 16.906 26.125 1.891 1 97.38 394 LYS B O 1
ATOM 7212 N N . PRO B 1 395 ? 15.539 27.828 1.57 1 97.94 395 PRO B N 1
ATOM 7213 C CA . PRO B 1 395 ? 16.422 28.391 0.55 1 97.94 395 PRO B CA 1
ATOM 7214 C C . PRO B 1 395 ? 17.766 28.828 1.117 1 97.94 395 PRO B C 1
ATOM 7216 O O . PRO B 1 395 ? 18.781 28.812 0.404 1 97.94 395 PRO B O 1
ATOM 7219 N N . PHE B 1 396 ? 17.781 29.219 2.418 1 97.94 396 PHE B N 1
ATOM 7220 C CA . PHE B 1 396 ? 19.016 29.672 3.055 1 97.94 396 PHE B CA 1
ATOM 7221 C C . PHE B 1 396 ? 19.203 28.984 4.402 1 97.94 396 PHE B C 1
ATOM 7223 O O . PHE B 1 396 ? 18.266 28.906 5.199 1 97.94 396 PHE B O 1
ATOM 7230 N N . GLY B 1 397 ? 20.375 28.5 4.578 1 96.44 397 GLY B N 1
ATOM 7231 C CA . GLY B 1 397 ? 20.781 27.969 5.867 1 96.44 397 GLY B CA 1
ATOM 7232 C C . GLY B 1 397 ? 20.062 26.672 6.219 1 96.44 397 GLY B C 1
ATOM 7233 O O . GLY B 1 397 ? 19.734 26.438 7.383 1 96.44 397 GLY B O 1
ATOM 7234 N N . HIS B 1 398 ? 19.719 25.906 5.176 1 94.5 398 HIS B N 1
ATOM 7235 C CA . HIS B 1 398 ? 19.094 24.609 5.453 1 94.5 398 HIS B CA 1
ATOM 7236 C C . HIS B 1 398 ? 20.031 23.719 6.254 1 94.5 398 HIS B C 1
ATOM 7238 O O . HIS B 1 398 ? 21.203 23.562 5.91 1 94.5 398 HIS B O 1
ATOM 7244 N N . ASN B 1 399 ? 19.688 23.125 7.391 1 92.75 399 ASN B N 1
ATOM 7245 C CA . ASN B 1 399 ? 20.438 22.219 8.273 1 92.75 399 ASN B CA 1
ATOM 7246 C C . ASN B 1 399 ? 21.391 23 9.18 1 92.75 399 ASN B C 1
ATOM 7248 O O . ASN B 1 399 ? 22.312 22.406 9.758 1 92.75 399 ASN B O 1
ATOM 7252 N N . GLN B 1 400 ? 21.281 24.297 9.148 1 95.12 400 GLN B N 1
ATOM 7253 C CA . GLN B 1 400 ? 22.062 25.109 10.078 1 95.12 400 GLN B CA 1
ATOM 7254 C C . GLN B 1 400 ? 21.266 25.406 11.344 1 95.12 400 GLN B C 1
ATOM 7256 O O . GLN B 1 400 ? 20.031 25.484 11.305 1 95.12 400 GLN B O 1
ATOM 7261 N N . SER B 1 401 ? 21.969 25.5 12.391 1 94.75 401 SER B N 1
ATOM 7262 C CA . SER B 1 401 ? 21.344 25.984 13.609 1 94.75 401 SER B CA 1
ATOM 7263 C C . SER B 1 401 ? 21.156 27.5 13.594 1 94.75 401 SER B C 1
ATOM 7265 O O . SER B 1 401 ? 21.781 28.188 12.773 1 94.75 401 SER B O 1
ATOM 7267 N N . GLN B 1 402 ? 20.359 28.031 14.43 1 93.25 402 GLN B N 1
ATOM 7268 C CA . GLN B 1 402 ? 20.172 29.484 14.531 1 93.25 402 GLN B CA 1
ATOM 7269 C C . GLN B 1 402 ? 21.484 30.188 14.852 1 93.25 402 GLN B C 1
ATOM 7271 O O . GLN B 1 402 ? 21.781 31.234 14.289 1 93.25 402 GLN B O 1
ATOM 7276 N N . GLN B 1 403 ? 22.281 29.562 15.703 1 93.94 403 GLN B N 1
ATOM 7277 C CA . GLN B 1 403 ? 23.578 30.109 16.062 1 93.94 403 GLN B CA 1
ATOM 7278 C C . GLN B 1 403 ? 24.5 30.188 14.852 1 93.94 403 GLN B C 1
ATOM 7280 O O . GLN B 1 403 ? 25.203 31.188 14.656 1 93.94 403 GLN B O 1
ATOM 7285 N N . ASP B 1 404 ? 24.453 29.156 14.078 1 96 404 ASP B N 1
ATOM 7286 C CA . ASP B 1 404 ? 25.281 29.125 12.875 1 96 404 ASP B CA 1
ATOM 7287 C C . ASP B 1 404 ? 24.844 30.188 11.875 1 96 404 ASP B C 1
ATOM 7289 O O . ASP B 1 404 ? 25.688 30.797 11.211 1 96 404 ASP B O 1
ATOM 7293 N N . ILE B 1 405 ? 23.609 30.406 11.742 1 95.38 405 ILE B N 1
ATOM 7294 C CA . ILE B 1 405 ? 23.062 31.391 10.82 1 95.38 405 ILE B CA 1
ATOM 7295 C C . ILE B 1 405 ? 23.578 32.781 11.188 1 95.38 405 ILE B C 1
ATOM 7297 O O . ILE B 1 405 ? 23.953 33.562 10.312 1 95.38 405 ILE B O 1
ATOM 7301 N N . LEU B 1 406 ? 23.641 33.094 12.484 1 93.19 406 LEU B N 1
ATOM 7302 C CA . LEU B 1 406 ? 24.109 34.375 12.984 1 93.19 406 LEU B CA 1
ATOM 7303 C C . LEU B 1 406 ? 25.625 34.5 12.82 1 93.19 406 LEU B C 1
ATOM 7305 O O . LEU B 1 406 ? 26.125 35.5 12.297 1 93.19 406 LEU B O 1
ATOM 7309 N N . GLN B 1 407 ? 26.312 33.406 13.18 1 94.81 407 GLN B N 1
ATOM 7310 C CA . GLN B 1 407 ? 27.781 33.438 13.18 1 94.81 407 GLN B CA 1
ATOM 7311 C C . GLN B 1 407 ? 28.328 33.5 11.758 1 94.81 407 GLN B C 1
ATOM 7313 O O . GLN B 1 407 ? 29.328 34.188 11.508 1 94.81 407 GLN B O 1
ATOM 7318 N N . GLU B 1 408 ? 27.656 32.812 10.891 1 96.25 408 GLU B N 1
ATOM 7319 C CA . GLU B 1 408 ? 28.141 32.75 9.516 1 96.25 408 GLU B CA 1
ATOM 7320 C C . GLU B 1 408 ? 27.516 33.844 8.648 1 96.25 408 GLU B C 1
ATOM 7322 O O . GLU B 1 408 ? 27.781 33.906 7.441 1 96.25 408 GLU B O 1
ATOM 7327 N N . ASN B 1 409 ? 26.703 34.656 9.18 1 95.44 409 ASN B N 1
ATOM 7328 C CA . ASN B 1 409 ? 26 35.719 8.453 1 95.44 409 ASN B CA 1
ATOM 7329 C C . ASN B 1 409 ? 25.266 35.156 7.242 1 95.44 409 ASN B C 1
ATOM 7331 O O . ASN B 1 409 ? 25.297 35.75 6.164 1 95.44 409 ASN B O 1
ATOM 7335 N N . THR B 1 410 ? 24.641 34 7.445 1 96.62 410 THR B N 1
ATOM 7336 C CA . THR B 1 410 ? 23.984 33.281 6.355 1 96.62 410 THR B CA 1
ATOM 7337 C C . THR B 1 410 ? 22.906 34.125 5.695 1 96.62 410 THR B C 1
ATOM 7339 O O . THR B 1 410 ? 22.906 34.281 4.473 1 96.62 410 THR B O 1
ATOM 7342 N N . ILE B 1 411 ? 22.047 34.719 6.469 1 96.81 411 ILE B N 1
ATOM 7343 C CA . ILE B 1 411 ? 20.938 35.5 5.93 1 96.81 411 ILE B CA 1
ATOM 7344 C C . ILE B 1 411 ? 21.453 36.844 5.438 1 96.81 411 ILE B C 1
ATOM 7346 O O . ILE B 1 411 ? 20.969 37.375 4.441 1 96.81 411 ILE B O 1
ATOM 7350 N N . LEU B 1 412 ? 22.391 37.406 6.141 1 95.19 412 LEU B N 1
ATOM 7351 C CA . LEU B 1 412 ? 22.984 38.688 5.73 1 95.19 412 LEU B CA 1
ATOM 7352 C C . LEU B 1 412 ? 23.625 38.562 4.348 1 95.19 412 LEU B C 1
ATOM 7354 O O . LEU B 1 412 ? 23.734 39.562 3.627 1 95.19 412 LEU B O 1
ATOM 7358 N N . ASN B 1 413 ? 24 37.344 4.02 1 95.75 413 ASN B N 1
ATOM 7359 C CA . ASN B 1 413 ? 24.641 37.125 2.723 1 95.75 413 ASN B CA 1
ATOM 7360 C C . ASN B 1 413 ? 23.688 36.469 1.741 1 95.75 413 ASN B C 1
ATOM 7362 O O . ASN B 1 413 ? 24.109 35.938 0.71 1 95.75 413 ASN B O 1
ATOM 7366 N N . ALA B 1 414 ? 22.406 36.375 2.059 1 96.69 414 ALA B N 1
ATOM 7367 C CA . ALA B 1 414 ? 21.422 35.719 1.217 1 96.69 414 ALA B CA 1
ATOM 7368 C C . ALA B 1 414 ? 21 36.625 0.056 1 96.69 414 ALA B C 1
ATOM 7370 O O . ALA B 1 414 ? 19.828 37 -0.037 1 96.69 414 ALA B O 1
ATOM 7371 N N . THR B 1 415 ? 21.812 36.844 -1.002 1 95.75 415 THR B N 1
ATOM 7372 C CA . THR B 1 415 ? 21.625 37.812 -2.061 1 95.75 415 THR B CA 1
ATOM 7373 C C . THR B 1 415 ? 20.828 37.219 -3.217 1 95.75 415 THR B C 1
ATOM 7375 O O . THR B 1 415 ? 20.125 37.938 -3.934 1 95.75 415 THR B O 1
ATOM 7378 N N . GLU B 1 416 ? 21.016 35.906 -3.373 1 94.94 416 GLU B N 1
ATOM 7379 C CA . GLU B 1 416 ? 20.328 35.25 -4.48 1 94.94 416 GLU B CA 1
ATOM 7380 C C . GLU B 1 416 ? 19.734 33.906 -4.051 1 94.94 416 GLU B C 1
ATOM 7382 O O . GLU B 1 416 ? 20.359 33.188 -3.268 1 94.94 416 GLU B O 1
ATOM 7387 N N . VAL B 1 417 ? 18.578 33.594 -4.648 1 97.12 417 VAL B N 1
ATOM 7388 C CA . VAL B 1 417 ? 17.938 32.312 -4.355 1 97.12 417 VAL B CA 1
ATOM 7389 C C . VAL B 1 417 ? 18.312 31.297 -5.418 1 97.12 417 VAL B C 1
ATOM 7391 O O . VAL B 1 417 ? 18.203 31.562 -6.617 1 97.12 417 VAL B O 1
ATOM 7394 N N . GLN B 1 418 ? 18.75 30.172 -4.988 1 96.88 418 GLN B N 1
ATOM 7395 C CA . GLN B 1 418 ? 19.062 29.062 -5.883 1 96.88 418 GLN B CA 1
ATOM 7396 C C . GLN B 1 418 ? 17.953 28.016 -5.844 1 96.88 418 GLN B C 1
ATOM 7398 O O . GLN B 1 418 ? 17.562 27.547 -4.77 1 96.88 418 GLN B O 1
ATOM 7403 N N . PHE B 1 419 ? 17.469 27.625 -7.07 1 97.62 419 PHE B N 1
ATOM 7404 C CA . PHE B 1 419 ? 16.391 26.656 -7.141 1 97.62 419 PHE B CA 1
ATOM 7405 C C . PHE B 1 419 ? 16.922 25.266 -7.504 1 97.62 419 PHE B C 1
ATOM 7407 O O . PHE B 1 419 ? 17.672 25.125 -8.469 1 97.62 419 PHE B O 1
ATOM 7414 N N . PRO B 1 420 ? 16.547 24.297 -6.73 1 95.88 420 PRO B N 1
ATOM 7415 C CA . PRO B 1 420 ? 16.859 22.922 -7.152 1 95.88 420 PRO B CA 1
ATOM 7416 C C . PRO B 1 420 ? 16.219 22.547 -8.484 1 95.88 420 PRO B C 1
ATOM 7418 O O . PRO B 1 420 ? 15.188 23.125 -8.859 1 95.88 420 PRO B O 1
ATOM 7421 N N . VAL B 1 421 ? 16.797 21.531 -9.148 1 94.88 421 VAL B N 1
ATOM 7422 C CA . VAL B 1 421 ? 16.297 21.109 -10.453 1 94.88 421 VAL B CA 1
ATOM 7423 C C . VAL B 1 421 ? 15.016 20.297 -10.273 1 94.88 421 VAL B C 1
ATOM 7425 O O . VAL B 1 421 ? 14.062 20.453 -11.047 1 94.88 421 VAL B O 1
ATOM 7428 N N . LYS B 1 422 ? 15 19.438 -9.242 1 92.56 422 LYS B N 1
ATOM 7429 C CA . LYS B 1 422 ? 13.82 18.656 -8.906 1 92.56 422 LYS B CA 1
ATOM 7430 C C . LYS B 1 422 ? 13.344 18.953 -7.488 1 92.56 422 LYS B C 1
ATOM 7432 O O . LYS B 1 422 ? 14.164 19.141 -6.586 1 92.56 422 LYS B O 1
ATOM 7437 N N . PRO B 1 423 ? 12.188 18.984 -7.387 1 95.19 423 PRO B N 1
ATOM 7438 C CA . PRO B 1 423 ? 11.109 18.859 -8.367 1 95.19 423 PRO B CA 1
ATOM 7439 C C . PRO B 1 423 ? 10.984 20.078 -9.273 1 95.19 423 PRO B C 1
ATOM 7441 O O . PRO B 1 423 ? 11.461 21.156 -8.922 1 95.19 423 PRO B O 1
ATOM 7444 N N . VAL B 1 424 ? 10.289 19.875 -10.352 1 96.12 424 VAL B N 1
ATOM 7445 C CA . VAL B 1 424 ? 10.141 20.984 -11.297 1 96.12 424 VAL B CA 1
ATOM 7446 C C . VAL B 1 424 ? 9.039 21.922 -10.836 1 96.12 424 VAL B C 1
ATOM 7448 O O . VAL B 1 424 ? 7.957 21.484 -10.438 1 96.12 424 VAL B O 1
ATOM 7451 N N . ALA B 1 425 ? 9.312 23.25 -10.789 1 96.38 425 ALA B N 1
ATOM 7452 C CA . ALA B 1 425 ? 8.352 24.312 -10.516 1 96.38 425 ALA B CA 1
ATOM 7453 C C . ALA B 1 425 ? 8.25 25.281 -11.688 1 96.38 425 ALA B C 1
ATOM 7455 O O . ALA B 1 425 ? 9.211 25.438 -12.445 1 96.38 425 ALA B O 1
ATOM 7456 N N . SER B 1 426 ? 7.102 25.875 -11.891 1 97.31 426 SER B N 1
ATOM 7457 C CA . SER B 1 426 ? 6.906 26.812 -12.992 1 97.31 426 SER B CA 1
ATOM 7458 C C . SER B 1 426 ? 7.816 28.031 -12.859 1 97.31 426 SER B C 1
ATOM 7460 O O . SER B 1 426 ? 8.258 28.359 -11.758 1 97.31 426 SER B O 1
ATOM 7462 N N . ASN B 1 427 ? 8.062 28.688 -13.953 1 97.19 427 ASN B N 1
ATOM 7463 C CA . ASN B 1 427 ? 8.844 29.922 -13.93 1 97.19 427 ASN B CA 1
ATOM 7464 C C . ASN B 1 427 ? 8.117 31.047 -13.195 1 97.19 427 ASN B C 1
ATOM 7466 O O . ASN B 1 427 ? 8.742 31.891 -12.555 1 97.19 427 ASN B O 1
ATOM 7470 N N . GLU B 1 428 ? 6.859 30.984 -13.281 1 97.56 428 GLU B N 1
ATOM 7471 C CA . GLU B 1 428 ? 6.047 31.969 -12.57 1 97.56 428 GLU B CA 1
ATOM 7472 C C . GLU B 1 428 ? 6.199 31.812 -11.055 1 97.56 428 GLU B C 1
ATOM 7474 O O . GLU B 1 428 ? 6.277 32.812 -10.328 1 97.56 428 GLU B O 1
ATOM 7479 N N . ALA B 1 429 ? 6.266 30.547 -10.648 1 98.19 429 ALA B N 1
ATOM 7480 C CA . ALA B 1 429 ? 6.445 30.281 -9.219 1 98.19 429 ALA B CA 1
ATOM 7481 C C . ALA B 1 429 ? 7.812 30.766 -8.742 1 98.19 429 ALA B C 1
ATOM 7483 O O . ALA B 1 429 ? 7.922 31.406 -7.699 1 98.19 429 ALA B O 1
ATOM 7484 N N . LYS B 1 430 ? 8.82 30.5 -9.539 1 98.38 430 LYS B N 1
ATOM 7485 C CA . LYS B 1 430 ? 10.188 30.906 -9.203 1 98.38 430 LYS B CA 1
ATOM 7486 C C . LYS B 1 430 ? 10.305 32.438 -9.156 1 98.38 430 LYS B C 1
ATOM 7488 O O . LYS B 1 430 ? 10.953 32.969 -8.258 1 98.38 430 LYS B O 1
ATOM 7493 N N . ALA B 1 431 ? 9.68 33.094 -10.125 1 98.06 431 ALA B N 1
ATOM 7494 C CA . ALA B 1 431 ? 9.695 34.531 -10.156 1 98.06 431 ALA B CA 1
ATOM 7495 C C . ALA B 1 431 ? 9 35.125 -8.93 1 98.06 431 ALA B C 1
ATOM 7497 O O . ALA B 1 431 ? 9.469 36.125 -8.359 1 98.06 431 ALA B O 1
ATOM 7498 N N . PHE B 1 432 ? 7.926 34.531 -8.594 1 98.12 432 PHE B N 1
ATOM 7499 C CA . PHE B 1 432 ? 7.195 34.938 -7.402 1 98.12 432 PHE B CA 1
ATOM 7500 C C . PHE B 1 432 ? 8.07 34.844 -6.164 1 98.12 432 PHE B C 1
ATOM 7502 O O . PHE B 1 432 ? 8.133 35.75 -5.355 1 98.12 432 PHE B O 1
ATOM 7509 N N . ILE B 1 433 ? 8.773 33.719 -6.016 1 98.62 433 ILE B N 1
ATOM 7510 C CA . ILE B 1 433 ? 9.648 33.469 -4.875 1 98.62 433 ILE B CA 1
ATOM 7511 C C . ILE B 1 433 ? 10.766 34.531 -4.871 1 98.62 433 ILE B C 1
ATOM 7513 O O . ILE B 1 433 ? 11.109 35.062 -3.816 1 98.62 433 ILE B O 1
ATOM 7517 N N . ARG B 1 434 ? 11.273 34.938 -6.02 1 98.31 434 ARG B N 1
ATOM 7518 C CA . ARG B 1 434 ? 12.344 35.906 -6.121 1 98.31 434 ARG B CA 1
ATOM 7519 C C . ARG B 1 434 ? 11.859 37.281 -5.668 1 98.31 434 ARG B C 1
ATOM 7521 O O . ARG B 1 434 ? 12.609 38.031 -5.039 1 98.31 434 ARG B O 1
ATOM 7528 N N . ARG B 1 435 ? 10.656 37.531 -5.988 1 97.94 435 ARG B N 1
ATOM 7529 C CA . ARG B 1 435 ? 10.094 38.812 -5.582 1 97.94 435 ARG B CA 1
ATOM 7530 C C . ARG B 1 435 ? 9.891 38.875 -4.07 1 97.94 435 ARG B C 1
ATOM 7532 O O . ARG B 1 435 ? 10.016 39.938 -3.463 1 97.94 435 ARG B O 1
ATOM 7539 N N . CYS B 1 436 ? 9.578 37.75 -3.477 1 98.56 436 CYS B N 1
ATOM 7540 C CA . CYS B 1 436 ? 9.422 37.688 -2.027 1 98.56 436 CYS B CA 1
ATOM 7541 C C . CYS B 1 436 ? 10.773 37.75 -1.326 1 98.56 436 CYS B C 1
ATOM 7543 O O . CYS B 1 436 ? 10.883 38.344 -0.251 1 98.56 436 CYS B O 1
ATOM 7545 N N . LEU B 1 437 ? 11.797 37.188 -1.98 1 98.56 437 LEU B N 1
ATOM 7546 C CA . LEU B 1 437 ? 13.086 37 -1.318 1 98.56 437 LEU B CA 1
ATOM 7547 C C . LEU B 1 437 ? 14.117 37.969 -1.854 1 98.56 437 LEU B C 1
ATOM 7549 O O . LEU B 1 437 ? 15.312 37.656 -1.896 1 98.56 437 LEU B O 1
ATOM 7553 N N . ALA B 1 438 ? 13.641 39.094 -2.359 1 98.06 438 ALA B N 1
ATOM 7554 C CA . ALA B 1 438 ? 14.578 40.125 -2.75 1 98.06 438 ALA B CA 1
ATOM 7555 C C . ALA B 1 438 ? 15.422 40.562 -1.561 1 98.06 438 ALA B C 1
ATOM 7557 O O . ALA B 1 438 ? 14.883 40.844 -0.485 1 98.06 438 ALA B O 1
ATOM 7558 N N . TYR B 1 439 ? 16.719 40.719 -1.749 1 97.38 439 TYR B N 1
ATOM 7559 C CA . TYR B 1 439 ? 17.672 41 -0.674 1 97.38 439 TYR B CA 1
ATOM 7560 C C . TYR B 1 439 ? 17.422 42.375 -0.068 1 97.38 439 TYR B C 1
ATOM 7562 O O . TYR B 1 439 ? 17.266 42.5 1.15 1 97.38 439 TYR B O 1
ATOM 7570 N N . ARG B 1 440 ? 17.312 43.406 -0.928 1 95.25 440 ARG B N 1
ATOM 7571 C CA . ARG B 1 440 ? 17.047 44.75 -0.459 1 95.25 440 ARG B CA 1
ATOM 7572 C C . ARG B 1 440 ? 15.555 44.938 -0.187 1 95.25 440 ARG B C 1
ATOM 7574 O O . ARG B 1 440 ? 14.719 44.594 -1.016 1 95.25 440 ARG B O 1
ATOM 7581 N N . LYS B 1 441 ? 15.242 45.438 0.904 1 94 441 LYS B N 1
ATOM 7582 C CA . LYS B 1 441 ? 13.844 45.625 1.27 1 94 441 LYS B CA 1
ATOM 7583 C C . LYS B 1 441 ? 13.133 46.531 0.257 1 94 441 LYS B C 1
ATOM 7585 O O . LYS B 1 441 ? 11.938 46.375 0.014 1 94 441 LYS B O 1
ATOM 7590 N N . GLU B 1 442 ? 13.852 47.5 -0.396 1 94.06 442 GLU B N 1
ATOM 7591 C CA . GLU B 1 442 ? 13.281 48.406 -1.378 1 94.06 442 GLU B CA 1
ATOM 7592 C C . GLU B 1 442 ? 12.828 47.656 -2.631 1 94.06 442 GLU B C 1
ATOM 7594 O O . GLU B 1 442 ? 11.914 48.094 -3.326 1 94.06 442 GLU B O 1
ATOM 7599 N N . ASP B 1 443 ? 13.477 46.531 -2.807 1 96.25 443 ASP B N 1
ATOM 7600 C CA . ASP B 1 443 ? 13.188 45.75 -4.012 1 96.25 443 ASP B CA 1
ATOM 7601 C C . ASP B 1 443 ? 12.172 44.656 -3.73 1 96.25 443 ASP B C 1
ATOM 7603 O O . ASP B 1 443 ? 11.672 44 -4.656 1 96.25 443 ASP B O 1
ATOM 7607 N N . ARG B 1 444 ? 11.883 44.438 -2.48 1 97.25 444 ARG B N 1
ATOM 7608 C CA . ARG B 1 444 ? 10.984 43.344 -2.084 1 97.25 444 ARG B CA 1
ATOM 7609 C C . ARG B 1 444 ? 9.531 43.812 -2.143 1 97.25 444 ARG B C 1
ATOM 7611 O O . ARG B 1 444 ? 9.211 44.938 -1.804 1 97.25 444 ARG B O 1
ATOM 7618 N N . PHE B 1 445 ? 8.703 42.969 -2.578 1 96.69 445 PHE B N 1
ATOM 7619 C CA . PHE B 1 445 ? 7.27 43.25 -2.594 1 96.69 445 PHE B CA 1
ATOM 7620 C C . PHE B 1 445 ? 6.758 43.531 -1.186 1 96.69 445 PHE B C 1
ATOM 7622 O O . PHE B 1 445 ? 7.289 43 -0.209 1 96.69 445 PHE B O 1
ATOM 7629 N N . ASP B 1 446 ? 5.789 44.375 -1.071 1 96.56 446 ASP B N 1
ATOM 7630 C CA . ASP B 1 446 ? 5.016 44.469 0.165 1 96.56 446 ASP B CA 1
ATOM 7631 C C . ASP B 1 446 ? 3.779 43.562 0.102 1 96.56 446 ASP B C 1
ATOM 7633 O O . ASP B 1 446 ? 3.551 42.875 -0.899 1 96.56 446 ASP B O 1
ATOM 7637 N N . VAL B 1 447 ? 3.088 43.531 1.148 1 97.12 447 VAL B N 1
ATOM 7638 C CA . VAL B 1 447 ? 1.963 42.625 1.271 1 97.12 447 VAL B CA 1
ATOM 7639 C C . VAL B 1 447 ? 0.914 42.938 0.209 1 97.12 447 VAL B C 1
ATOM 7641 O O . VAL B 1 447 ? 0.317 42.031 -0.376 1 97.12 447 VAL B O 1
ATOM 7644 N N . HIS B 1 448 ? 0.683 44.25 -0.054 1 95.44 448 HIS B N 1
ATOM 7645 C CA . HIS B 1 448 ? -0.331 44.656 -1.02 1 95.44 448 HIS B CA 1
ATOM 7646 C C . HIS B 1 448 ? 0.078 44.281 -2.439 1 95.44 448 HIS B C 1
ATOM 7648 O O . HIS B 1 448 ? -0.754 43.844 -3.23 1 95.44 448 HIS B O 1
ATOM 7654 N N . GLN B 1 449 ? 1.334 44.469 -2.717 1 96.5 449 GLN B N 1
ATOM 7655 C CA . GLN B 1 449 ? 1.854 44.062 -4.016 1 96.5 449 GLN B CA 1
ATOM 7656 C C . GLN B 1 449 ? 1.729 42.531 -4.195 1 96.5 449 GLN B C 1
ATOM 7658 O O . GLN B 1 449 ? 1.369 42.062 -5.273 1 96.5 449 GLN B O 1
ATOM 7663 N N . LEU B 1 450 ? 2.004 41.844 -3.158 1 96.06 450 LEU B N 1
ATOM 7664 C CA . LEU B 1 450 ? 1.893 40.375 -3.189 1 96.06 450 LEU B CA 1
ATOM 7665 C C . LEU B 1 450 ? 0.467 39.969 -3.523 1 96.06 450 LEU B C 1
ATOM 7667 O O . LEU B 1 450 ? 0.26 39.031 -4.312 1 96.06 450 LEU B O 1
ATOM 7671 N N . GLY B 1 451 ? -0.489 40.625 -2.893 1 94 451 GLY B N 1
ATOM 7672 C CA . GLY B 1 451 ? -1.892 40.281 -3.09 1 94 451 GLY B CA 1
ATOM 7673 C C . GLY B 1 451 ? -2.371 40.531 -4.508 1 94 451 GLY B C 1
ATOM 7674 O O . GLY B 1 451 ? -3.357 39.938 -4.949 1 94 451 GLY B O 1
ATOM 7675 N N . ARG B 1 452 ? -1.66 41.375 -5.242 1 93.25 452 ARG B N 1
ATOM 7676 C CA . ARG B 1 452 ? -2.059 41.75 -6.602 1 93.25 452 ARG B CA 1
ATOM 7677 C C . ARG B 1 452 ? -1.192 41.031 -7.637 1 93.25 452 ARG B C 1
ATOM 7679 O O . ARG B 1 452 ? -1.338 41.281 -8.836 1 93.25 452 ARG B O 1
ATOM 7686 N N . ASP B 1 453 ? -0.351 40.25 -7.145 1 95 453 ASP B N 1
ATOM 7687 C CA . ASP B 1 453 ? 0.547 39.562 -8.062 1 95 453 ASP B CA 1
ATOM 7688 C C . ASP B 1 453 ? -0.227 38.625 -8.969 1 95 453 ASP B C 1
ATOM 7690 O O . ASP B 1 453 ? -1.06 37.844 -8.5 1 95 453 ASP B O 1
ATOM 7694 N N . SER B 1 454 ? 0.126 38.531 -10.258 1 93.94 454 SER B N 1
ATOM 7695 C CA . SER B 1 454 ? -0.582 37.75 -11.258 1 93.94 454 SER B CA 1
ATOM 7696 C C . SER B 1 454 ? -0.468 36.25 -10.969 1 93.94 454 SER B C 1
ATOM 7698 O O . SER B 1 454 ? -1.324 35.469 -11.383 1 93.94 454 SER B O 1
ATOM 7700 N N . TYR B 1 455 ? 0.569 35.875 -10.336 1 96.12 455 TYR B N 1
ATOM 7701 C CA . TYR B 1 455 ? 0.762 34.438 -10.031 1 96.12 455 TYR B CA 1
ATOM 7702 C C . TYR B 1 455 ? -0.341 33.938 -9.117 1 96.12 455 TYR B C 1
ATOM 7704 O O . TYR B 1 455 ? -0.723 32.75 -9.195 1 96.12 455 TYR B O 1
ATOM 7712 N N . LEU B 1 456 ? -0.838 34.812 -8.234 1 96.31 456 LEU B N 1
ATOM 7713 C CA . LEU B 1 456 ? -1.833 34.375 -7.254 1 96.31 456 LEU B CA 1
ATOM 7714 C C . LEU B 1 456 ? -3.244 34.656 -7.754 1 96.31 456 LEU B C 1
ATOM 7716 O O . LEU B 1 456 ? -4.227 34.344 -7.074 1 96.31 456 LEU B O 1
ATOM 7720 N N . LEU B 1 457 ? -3.359 35.281 -8.867 1 92.62 457 LEU B N 1
ATOM 7721 C CA . LEU B 1 457 ? -4.652 35.688 -9.414 1 92.62 457 LEU B CA 1
ATOM 7722 C C . LEU B 1 457 ? -5.062 34.75 -10.555 1 92.62 457 LEU B C 1
ATOM 7724 O O . LEU B 1 457 ? -4.234 34 -11.07 1 92.62 457 LEU B O 1
ATOM 7728 N N . PRO B 1 458 ? -6.383 34.688 -10.852 1 88.25 458 PRO B N 1
ATOM 7729 C CA . PRO B 1 458 ? -6.816 33.781 -11.922 1 88.25 458 PRO B CA 1
ATOM 7730 C C . PRO B 1 458 ? -6.199 34.125 -13.273 1 88.25 458 PRO B C 1
ATOM 7732 O O . PRO B 1 458 ? -5.977 35.312 -13.57 1 88.25 458 PRO B O 1
ATOM 7735 N N . HIS B 1 459 ? -5.805 33.125 -14 1 75.5 459 HIS B N 1
ATOM 7736 C CA . HIS B 1 459 ? -5.266 33.375 -15.336 1 75.5 459 HIS B CA 1
ATOM 7737 C C . HIS B 1 459 ? -6.348 33.875 -16.281 1 75.5 459 HIS B C 1
ATOM 7739 O O . HIS B 1 459 ? -7.457 33.344 -16.312 1 75.5 459 HIS B O 1
ATOM 7745 N N . MET B 1 460 ? -6.473 35.062 -16.5 1 56.28 460 MET B N 1
ATOM 7746 C CA . MET B 1 460 ? -7.41 35.531 -17.5 1 56.28 460 MET B CA 1
ATOM 7747 C C . MET B 1 460 ? -7.156 34.875 -18.859 1 56.28 460 MET B C 1
ATOM 7749 O O . MET B 1 460 ? -6.031 34.906 -19.359 1 56.28 460 MET B O 1
ATOM 7753 N N . ARG B 1 461 ? -7.812 33.906 -19.062 1 46.88 461 ARG B N 1
ATOM 7754 C CA . ARG B 1 461 ? -7.746 33.375 -20.422 1 46.88 461 ARG B CA 1
ATOM 7755 C C . ARG B 1 461 ? -7.754 34.5 -21.453 1 46.88 461 ARG B C 1
ATOM 7757 O O . ARG B 1 461 ? -8.609 35.375 -21.406 1 46.88 461 ARG B O 1
ATOM 7764 N N . ARG B 1 462 ? -6.699 34.875 -21.953 1 40.12 462 ARG B N 1
ATOM 7765 C CA . ARG B 1 462 ? -6.824 35.688 -23.172 1 40.12 462 ARG B CA 1
ATOM 7766 C C . ARG B 1 462 ? -7.852 35.062 -24.125 1 40.12 462 ARG B C 1
ATOM 7768 O O . ARG B 1 462 ? -7.758 33.906 -24.484 1 40.12 462 ARG B O 1
ATOM 7775 N N . SER B 1 463 ? -9.18 35.375 -24.031 1 36.66 463 SER B N 1
ATOM 7776 C CA . SER B 1 463 ? -10.023 35.062 -25.172 1 36.66 463 SER B CA 1
ATOM 7777 C C . SER B 1 463 ? -9.281 35.281 -26.484 1 36.66 463 SER B C 1
ATOM 7779 O O . SER B 1 463 ? -8.727 36.375 -26.719 1 36.66 463 SER B O 1
ATOM 7781 N N . ASN B 1 464 ? -8.633 34.344 -26.906 1 36.88 464 ASN B N 1
ATOM 7782 C CA . ASN B 1 464 ? -8.156 34.375 -28.281 1 36.88 464 ASN B CA 1
ATOM 7783 C C . ASN B 1 464 ? -9.219 34.906 -29.25 1 36.88 464 ASN B C 1
ATOM 7785 O O . ASN B 1 464 ? -9.961 34.125 -29.844 1 36.88 464 ASN B O 1
ATOM 7789 N N . SER B 1 465 ? -10.117 35.75 -28.844 1 34.19 465 SER B N 1
ATOM 7790 C CA . SER B 1 465 ? -10.969 36.219 -29.922 1 34.19 465 SER B CA 1
ATOM 7791 C C . SER B 1 465 ? -10.148 36.844 -31.047 1 34.19 465 SER B C 1
ATOM 7793 O O . SER B 1 465 ? -10.688 37.531 -31.922 1 34.19 465 SER B O 1
ATOM 7795 N N . SER B 1 466 ? -8.82 36.969 -30.953 1 34.22 466 SER B N 1
ATOM 7796 C CA . SER B 1 466 ? -8.25 37.562 -32.156 1 34.22 466 SER B CA 1
ATOM 7797 C C . SER B 1 466 ? -8.484 36.688 -33.375 1 34.22 466 SER B C 1
ATOM 7799 O O . SER B 1 466 ? -7.676 35.812 -33.688 1 34.22 466 SER B O 1
ATOM 7801 N N . GLY B 1 467 ? -9.711 35.938 -33.469 1 30.61 467 GLY B N 1
ATOM 7802 C CA . GLY B 1 467 ? -9.852 35.406 -34.844 1 30.61 467 GLY B CA 1
ATOM 7803 C C . GLY B 1 467 ? -9.508 36.406 -35.906 1 30.61 467 GLY B C 1
ATOM 7804 O O . GLY B 1 467 ? -9.258 37.562 -35.625 1 30.61 467 GLY B O 1
ATOM 7805 N N . ASN B 1 468 ? -10.094 36.219 -37.188 1 33.66 468 ASN B N 1
ATOM 7806 C CA . ASN B 1 468 ? -9.969 36.531 -38.594 1 33.66 468 ASN B CA 1
ATOM 7807 C C . ASN B 1 468 ? -10.289 38 -38.875 1 33.66 468 ASN B C 1
ATOM 7809 O O . ASN B 1 468 ? -10.57 38.344 -40.031 1 33.66 468 ASN B O 1
ATOM 7813 N N . PHE B 1 469 ? -10.484 38.844 -37.938 1 31.69 469 PHE B N 1
ATOM 7814 C CA . PHE B 1 469 ? -10.898 40.094 -38.531 1 31.69 469 PHE B CA 1
ATOM 7815 C C . PHE B 1 469 ? -9.781 40.688 -39.406 1 31.69 469 PHE B C 1
ATOM 7817 O O . PHE B 1 469 ? -10.016 41.562 -40.219 1 31.69 469 PHE B O 1
ATOM 7824 N N . ILE B 1 470 ? -8.562 40.312 -39.094 1 32.38 470 ILE B N 1
ATOM 7825 C CA . ILE B 1 470 ? -7.578 41.031 -39.875 1 32.38 470 ILE B CA 1
ATOM 7826 C C . ILE B 1 470 ? -7.555 40.5 -41.312 1 32.38 470 ILE B C 1
ATOM 7828 O O . ILE B 1 470 ? -7.098 41.156 -42.219 1 32.38 470 ILE B O 1
ATOM 7832 N N . LEU B 1 471 ? -7.984 39.188 -41.406 1 32.19 471 LEU B N 1
ATOM 7833 C CA . LEU B 1 471 ? -7.863 38.75 -42.812 1 32.19 471 LEU B CA 1
ATOM 7834 C C . LEU B 1 471 ? -8.938 39.375 -43.688 1 32.19 471 LEU B C 1
ATOM 7836 O O . LEU B 1 471 ? -8.93 39.219 -44.906 1 32.19 471 LEU B O 1
ATOM 7840 N N . MET B 1 472 ? -10.047 39.812 -43.031 1 29.33 472 MET B N 1
ATOM 7841 C CA . MET B 1 472 ? -11.07 40.312 -43.938 1 29.33 472 MET B CA 1
ATOM 7842 C C . MET B 1 472 ? -10.641 41.594 -44.594 1 29.33 472 MET B C 1
ATOM 7844 O O . MET B 1 472 ? -11.266 42.062 -45.562 1 29.33 472 MET B O 1
ATOM 7848 N N . LEU B 1 473 ? -9.844 42.375 -43.875 1 28.83 473 LEU B N 1
ATOM 7849 C CA . LEU B 1 473 ? -9.664 43.688 -44.5 1 28.83 473 LEU B CA 1
ATOM 7850 C C . LEU B 1 473 ? -8.891 43.531 -45.812 1 28.83 473 LEU B C 1
ATOM 7852 O O . LEU B 1 473 ? -9.047 44.375 -46.719 1 28.83 473 LEU B O 1
ATOM 7856 N N . ASN B 1 474 ? -7.938 42.625 -45.844 1 27.08 474 ASN B N 1
ATOM 7857 C CA . ASN B 1 474 ? -7.113 42.719 -47.031 1 27.08 474 ASN B CA 1
ATOM 7858 C C . ASN B 1 474 ? -7.844 42.219 -48.281 1 27.08 474 ASN B C 1
ATOM 7860 O O . ASN B 1 474 ? -7.273 42.156 -49.375 1 27.08 474 ASN B O 1
ATOM 7864 N N . ALA B 1 475 ? -8.859 41.312 -48 1 29.02 475 ALA B N 1
ATOM 7865 C CA . ALA B 1 475 ? -9.484 40.781 -49.219 1 29.02 475 ALA B CA 1
ATOM 7866 C C . ALA B 1 475 ? -10.227 41.906 -49.969 1 29.02 475 ALA B C 1
ATOM 7868 O O . ALA B 1 475 ? -10.672 41.719 -51.094 1 29.02 475 ALA B O 1
ATOM 7869 N N . GLN B 1 476 ? -10.758 42.906 -49.188 1 26.45 476 GLN B N 1
ATOM 7870 C CA . GLN B 1 476 ? -11.625 43.812 -49.938 1 26.45 476 GLN B CA 1
ATOM 7871 C C . GLN B 1 476 ? -10.844 44.594 -51 1 26.45 476 GLN B C 1
ATOM 7873 O O . GLN B 1 476 ? -11.422 45.062 -51.969 1 26.45 476 GLN B O 1
ATOM 7878 N N . ASN B 1 477 ? -9.609 44.969 -50.844 1 29.12 477 ASN B N 1
ATOM 7879 C CA . ASN B 1 477 ? -9.188 45.969 -51.812 1 29.12 477 ASN B CA 1
ATOM 7880 C C . ASN B 1 477 ? -8.969 45.375 -53.188 1 29.12 477 ASN B C 1
ATOM 7882 O O . ASN B 1 477 ? -8.812 46.094 -54.156 1 29.12 477 ASN B O 1
ATOM 7886 N N . ASN B 1 478 ? -8.484 44.094 -53.312 1 28.14 478 ASN B N 1
ATOM 7887 C CA . ASN B 1 478 ? -7.883 43.938 -54.625 1 28.14 478 ASN B CA 1
ATOM 7888 C C . ASN B 1 478 ? -8.945 43.812 -55.719 1 28.14 478 ASN B C 1
ATOM 7890 O O . ASN B 1 478 ? -8.664 43.312 -56.812 1 28.14 478 ASN B O 1
ATOM 7894 N N . GLN B 1 479 ? -10.266 43.875 -55.406 1 27.67 479 GLN B N 1
ATOM 7895 C CA . GLN B 1 479 ? -11.109 44.062 -56.594 1 27.67 479 GLN B CA 1
ATOM 7896 C C . GLN B 1 479 ? -10.898 45.438 -57.219 1 27.67 479 GLN B C 1
ATOM 7898 O O . GLN B 1 479 ? -11.211 45.656 -58.375 1 27.67 479 GLN B O 1
ATOM 7903 N N . MET B 1 480 ? -10.523 46.5 -56.531 1 24 480 MET B N 1
ATOM 7904 C CA . MET B 1 480 ? -10.391 47.625 -57.438 1 24 480 MET B CA 1
ATOM 7905 C C . MET B 1 480 ? -9.109 47.531 -58.25 1 24 480 MET B C 1
ATOM 7907 O O . MET B 1 480 ? -8.07 47.094 -57.75 1 24 480 MET B O 1
#

Radius of gyration: 40.28 Å; Cα contacts (8 Å, |Δi|>4): 1302; chains: 2; bounding box: 83×120×103 Å

Foldseek 3Di:
DVQVVLQVVLVVVLVVLVVVLVVVCQQAWDWDWDDDDPDTDTDIDGHVVVVVLVVVVVVLVVVLVVLVVVLVVLVLLEDDDPPPPDDPDDDDPPDPPPPPPPPPCVPVVSHRDDNVRSVVSVVVSVVSNVVSVVVVVVSVVVVLVSVLVSVVSVVSVVQSVVLVPDPCNNQDDPPVFWTFRGWPDDDPFWTWTFTAGRVVGDIKIKIKGFADPPDDLVVLVVLVVLVVVLLVVQQPDDDPQAKHWDDKAAPDSGMIMTIIHDAPAAFQVSVCVNPLEDDLVLLLVLLLSVLVSQVSQVPDVQHKAQLADASRQKGDRNHDSNDGIHGHDSSPMDGQHPVQQDPQAGFDPPQPDYDVLQAALQSLDDDPGGGGDDSLRVLSNSLQRSLCNHRSAGQWQTVHDPVCCNVVVGRNPCQDGDHDPPPDDDPLSVVSSCLSRHRDSVSHDHSVRNNPRVSSDDDPPPPVVPPDPVVVVVVVPPVD/DVQVVLQVVLVVVLVVLVVVLVVVCQQAWDWDWDDDDPDTDTDIDGHVVVVVLVVVVVVLVVVLVVLVVVLVVLVLLEDDDPPPPDDPDDDDPPDPPPPPPPVPCPPVVSHRDDNVVSVVSVVVSVVSNVVSVVVVVVSVVVVLVSVLVSVVSVVSVVQSVVLVPDPCNNQDDPPVFWTFRGWPDDDPFWTWTFTAGRVVGDIKIKIKGFADPPDDLVVLVVLVVLVVVLLVVQQPDDDPQAKHWDDKAAPDSGMIMTIIHDADAAFQVSVCVNPLEDDLVLLLVLLLSLLVSQVSQVPDVQHKAQLADASRQKGDRNHDSNDGIHGHDSSPMDGQHPVQQDPQAGFDPPQPDYDVLQAALQSLDDDPGGGGDDSLRVLSNSLQRSLCNHRSAGQWQTPHDPVCCNVVVTRNPCQDGDHDPPPDDDPLSVVSSCLSRHRDSVSHDHSVRNNPRVSSPDDPPPPVVPPDPVVVVVVPPPVD

pLDDT: mean 85.65, std 19.0, range [22.27, 98.81]

Sequence (960 aa):
MSKKLLIEKSTQEKQACREKSMQDRLRLGHFTTVRHGASFTEQWTDGFAFQNLVKQQEWINQQREDIEKQRKLLAKRKPPSSSNSQAPTTNSEPKQRKTKAVNGAENDPFLKLTLAEYHEQEEIYKLRLGHLKKEEAEIQVELERLERVRNLHIRELKRINNEDSSQFKDHPTLNERYLLLHLLGRGGFSEVYKAFDLIEQRYAAVKIHQLNKNWREEKKENYHKHACREYRIHKQLDHPRIVRLYDYFSLDTDTFCTVLEYCEGNDLDFYLKQHKLMSEKEARSIVMQIVNALRYLNEIKPPIIHYDLKPGNILLVDGTACGEIKITDFGLSKIMDDDSYGADGMDLTSQGAGTYWYLPPECFVVGKEPPKISNKVDVWSVGVIFFQCLYGRKPFGHNQSQQDILQENTILNATEVQFPVKPVASNEAKAFIRRCLAYRKEDRFDVHQLGRDSYLLPHMRRSNSSGNFILMLNAQNNQMMSKKLLIEKSTQEKQACREKSMQDRLRLGHFTTVRHGASFTEQWTDGFAFQNLVKQQEWINQQREDIEKQRKLLAKRKPPSSSNSQAPTTNSEPKQRKTKAVNGAENDPFLKLTLAEYHEQEEIYKLRLGHLKKEEAEIQVELERLERVRNLHIRELKRINNEDSSQFKDHPTLNERYLLLHLLGRGGFSEVYKAFDLIEQRYAAVKIHQLNKNWREEKKENYHKHACREYRIHKQLDHPRIVRLYDYFSLDTDTFCTVLEYCEGNDLDFYLKQHKLMSEKEARSIVMQIVNALRYLNEIKPPIIHYDLKPGNILLVDGTACGEIKITDFGLSKIMDDDSYGADGMDLTSQGAGTYWYLPPECFVVGKEPPKISNKVDVWSVGVIFFQCLYGRKPFGHNQSQQDILQENTILNATEVQFPVKPVASNEAKAFIRRCLAYRKEDRFDVHQLGRDSYLLPHMRRSNSSGNFILMLNAQNNQM

Organism: Oncorhynchus kisutch (NCBI:txid8019)

Solvent-accessible surface area (backbone atoms only — not comparable to full-atom values): 53527 Å² total; per-residue (Å²): 110,68,63,60,51,50,50,51,52,43,49,51,51,52,50,51,52,50,52,51,50,55,55,39,32,53,39,51,26,46,76,41,80,40,79,54,87,96,42,77,42,80,39,80,41,78,12,52,56,55,50,51,51,53,49,51,51,51,50,51,51,51,50,52,51,52,50,52,53,51,50,55,56,47,61,74,32,58,53,81,70,77,73,77,73,73,76,87,72,86,77,79,76,72,80,77,75,78,70,76,78,69,81,78,62,77,76,44,90,71,58,65,39,52,64,61,56,46,49,48,53,49,51,34,52,52,40,41,53,51,50,50,51,51,50,51,51,50,50,52,54,50,49,53,52,50,49,52,52,39,53,51,48,52,50,50,52,51,49,53,54,51,34,71,72,41,93,64,56,78,48,48,58,48,92,85,36,37,32,35,58,46,72,74,47,73,59,98,49,34,39,31,25,40,24,37,30,70,80,80,68,43,67,25,26,37,36,38,36,48,54,68,84,85,54,53,70,68,58,49,48,52,47,47,52,50,52,49,52,46,43,60,52,44,49,68,52,83,48,93,33,41,57,40,43,78,47,74,50,71,79,52,97,50,28,38,35,43,30,29,57,57,58,83,21,54,30,44,40,59,48,41,72,70,60,35,60,42,54,66,69,44,40,49,52,52,48,46,47,51,44,52,40,48,38,52,35,56,67,40,89,61,24,44,34,50,67,51,58,45,44,74,32,28,30,17,41,78,54,40,76,39,53,56,51,25,40,50,74,57,85,64,40,42,74,47,40,78,88,54,41,52,101,74,27,24,71,46,82,64,68,85,64,70,60,67,77,31,46,46,33,59,69,69,55,83,65,99,57,62,33,56,42,55,56,40,42,45,28,23,12,49,23,37,46,48,43,22,34,47,60,50,44,50,77,59,63,62,94,52,52,70,66,51,36,63,74,64,37,44,51,70,64,44,69,73,87,75,77,68,77,70,62,81,73,56,68,63,56,53,51,51,36,48,38,25,50,33,52,50,71,89,68,25,42,40,46,68,53,56,67,67,32,69,83,77,38,79,80,72,69,72,72,74,64,79,61,68,64,72,62,56,60,65,61,59,58,67,79,104,108,69,63,62,50,50,50,49,51,44,51,51,50,51,50,51,51,50,52,51,48,54,54,39,32,53,38,51,27,45,75,40,80,39,78,53,88,95,42,77,42,79,39,82,40,76,14,54,58,56,49,50,51,52,51,51,51,52,51,51,51,50,51,52,52,50,51,52,51,49,50,55,55,48,61,74,32,58,52,80,72,79,73,77,72,72,76,86,71,86,77,78,76,69,79,76,74,78,72,77,78,68,82,77,64,79,76,44,90,71,59,65,37,52,63,61,57,46,49,48,53,51,51,33,52,53,40,40,53,52,49,50,52,51,51,48,53,50,49,52,53,48,49,54,52,49,49,51,53,40,52,52,48,52,51,49,52,51,48,51,52,52,34,71,71,39,95,65,55,78,46,47,60,48,92,84,36,36,32,34,59,47,70,73,46,72,60,97,49,34,38,31,25,40,23,37,30,68,80,79,70,43,66,25,26,38,36,38,38,49,56,67,85,84,53,52,69,67,57,51,51,52,48,47,51,50,50,49,53,45,45,59,53,43,48,67,52,83,49,93,33,41,58,40,43,77,48,74,49,69,80,51,96,50,28,37,35,43,32,28,57,57,60,83,22,53,31,44,40,58,48,41,71,71,59,36,60,43,55,66,68,43,38,48,51,51,49,46,47,50,44,52,40,49,39,52,33,56,65,41,87,61,24,44,34,50,65,51,58,47,45,75,31,28,31,17,43,77,55,39,76,38,55,56,50,26,41,50,74,58,84,65,40,41,75,48,40,77,90,54,42,52,100,74,28,26,71,47,82,62,69,83,64,68,58,68,78,31,48,47,34,59,68,69,55,85,64,98,58,64,33,56,43,54,57,40,41,47,29,23,14,49,23,38,48,50,44,22,34,50,60,50,43,49,78,59,64,62,94,51,52,71,67,50,35,63,74,66,38,43,51,71,62,45,68,73,86,75,78,69,79,69,60,82,72,57,69,61,57,52,51,50,36,49,37,25,49,34,52,51,70,90,66,23,43,38,46,67,56,55,67,66,31,69,83,77,39,80,78,71,71,73,72,75,67,78,60,64,67,70,63,56,60,68,63,62,56,74,77,108

Secondary structure (DSSP, 8-state):
-HHHHHHHHHHHHHHHHHHHHHHHHHHTEEEEEEEETTEEEEEEEE-HHHHHHHHHHHHHHHHHHHHHHHHHHHHTTPPP-TT-------------------GGGG--TTPPPPHHHHHHHHHHHHHHHHHHHHHHHHHHHHHHHHHHHHHHHHHHHHHHHHHHH-TTTT--EETTTEEEEEEEEE-SSEEEEEEEETTTTEEEEEEEEE--TTS-HHHHHHHHHHHHHHHHHHHH---TTBPPEEEEEESSSSEEEEEEE--SSPBHHHHHHHH----HHHHHHHHHHHHHHHHHHHHSSS-EE-----GGGEEETTSSTTS-EEE---TT-EE--TTT-BTTBEE---TT-S-GGGS-GGGG--SSSPPEE-THHHHHHHHHHHHHHHHSS-SSSTT--HHHHHHTTTTTT--SPPPPSSS---HHHHHHHHHHT-SSGGGS--HHHHHT-GGGS----------SHHHHHHTSGGG-/-HHHHHHHHHHHHHHHHHHHHHHHHHHTEEEEEEEETTEEEEEEEE-HHHHHHHHHHHHHHHHHHHHHHHHHHHHTTPPP-TT-------------------GGGG--TTPPPPHHHHHHHHHHHHHHHHHHHHHHHHHHHHHHHHHHHHHHHHHHHHHHHHHHH-TTTT--EETTTEEEEEEEEE-SSEEEEEEEETTTTEEEEEEEEE--TTS-HHHHHHHHHHHHHHHHHHHH---TTBPPEEEEEESSSSEEEEEEE--SSPBHHHHHHHH----HHHHHHHHHHHHHHHHHHHHSSS-EE-----GGGEEETTSSTTS-EEE---TT-EE--TTT-BTTBEE---TT-S-GGGS-GGGG--SSSPPEE-THHHHHHHHHHHHHHHHSS-SSSTT--HHHHHHTTTTTT--SPPPPSSS---HHHHHHHHHHT-SSGGGS--HHHHHT-GGGS----------SHHHHHHHHGGG-

InterPro domains:
  IPR000719 Protein kinase domain [PF00069] (180-455)
  IPR000719 Protein kinase domain [PS50011] (178-456)
  IPR000719 Protein kinase domain [SM00220] (178-456)
  IPR008271 Serine/threonine-protein kinase, active site [PS00108] (304-316)
  IPR011009 Protein kinase-like domain superfamily [SSF56112] (175-460)
  IPR017441 Protein kinase, ATP binding site [PS00107] (184-207)